Protein AF-A0A257M7V0-F1 (afdb_monomer)

Foldseek 3Di:
DADPVGHDFADPPPFDQFKWFAWPVRDIFGQCDWDQDPVRWIWGHGPVRQKIWIWRWDDFPFKIKTFTPDIGNDDCNTTQWIKGKTFGAQQKAKDKQALQWDWDRDRGIIMIIRRLLPLDDPPDGSIMMMIGGDPDLVVVLLVLLRCCQVSVFFAAPADDRSDSVNSVVQLVVLLVLQLFQAEFAEADQALVQVVLVVVLCLLLVGAEYEYFCVHFHDDDPFDAADFQQFGDCRHQVVTPVSVVVVQVVCVVSNHGYHYAGAQGFAHLQHCPQQNQFHHPQFDFQFKFWFQFKDALPDQKTWTQTDPPRDDVVVPDLPLQVQKDQQWKDFGRWIKGFDDWAQDPVRIIITGRIDTRTRNYGRHIDGGRTMMTTFIDGNVGGIHGALPDPSADDRQGQEEEHENLSNLQSSHNSSSLSNVSVSRHHHHGRHFYAYLQRDGRSSPSSCVRPVSVLSLPQFDSLQNTAQEQAAADDAQQDFGGDLLLLQQSLLSSLSASGYYHAHLQNSHGDTSVSLVLFQCNSVSSQQSSLSNVQSVQDDPVNNVVSVVQWDFDDDDPVQDLDGWIFGQWGFRWDDDDPFIWTWTKGFWDDPAWFGTWGQHRSQGIDHAWDKDFAPDKDKTAFQAAKFFWWKKKAWAFFFDLVFDAAEFAADDPDPPDDDDPVRLVCVSPDPDPPDDPPDFDTKHFDQDQAPVQKDADDQWDWHDDGQKIKIKGWAQAQFKDFDDPGFTKGWGWDQLSQQQKKKKKKAADCQQFWKWKAFQQATDTDGSNDHGIDIDMDRHRSNQQGTPVGHDHNSSSDGDNGTTTMMGIHGRIGHHGTMTMMMIHRTMRTGGHKDKFAQKWKDKPPKIKTWHDIAIHQKMWTDPDDQWIFIAHSSRNTPDITGMDIDPRMGHRTMIMIHMHGPDDPVIIMMMMGMMDIHDMDIRDD

Solvent-accessible surface area (backbone atoms only — not comparable to full-atom values): 48017 Å² total; per-residue (Å²): 115,62,47,98,88,65,49,68,46,48,51,89,95,60,43,57,72,42,37,32,38,34,27,74,86,69,49,76,49,52,26,76,48,72,44,79,43,98,86,56,29,38,36,31,15,25,91,84,65,59,32,38,41,32,24,46,58,47,80,55,99,67,38,42,34,40,30,50,73,50,77,42,72,73,54,69,92,53,35,55,30,41,38,37,31,35,25,24,48,60,38,50,36,48,42,48,59,46,50,49,28,47,51,42,61,42,78,59,17,30,39,35,38,20,64,46,69,77,64,69,58,94,86,51,76,74,25,27,38,32,43,33,69,44,88,44,63,69,54,34,34,56,43,51,46,44,47,40,40,79,67,64,35,79,55,57,52,51,88,74,80,79,40,56,69,50,52,51,52,47,48,55,51,41,50,66,68,55,44,56,43,22,28,33,34,43,29,42,76,30,57,69,43,44,53,53,36,49,54,56,35,58,77,41,67,39,28,30,43,32,32,35,36,78,34,53,28,73,34,58,90,67,39,43,51,45,56,84,82,43,44,14,45,74,29,24,78,66,25,62,63,41,51,51,52,50,41,50,54,38,39,74,72,70,25,40,53,33,52,60,39,59,52,65,49,38,12,42,32,12,67,78,56,26,20,68,49,44,48,88,50,48,27,55,70,37,49,32,22,26,70,43,62,40,57,57,85,58,38,60,47,46,34,29,59,36,92,91,50,61,64,66,92,77,53,83,45,88,60,33,75,60,51,35,63,52,32,28,37,49,60,43,23,33,32,36,50,63,46,80,41,82,44,97,87,65,32,30,43,32,34,67,37,44,65,38,34,65,54,17,56,60,56,68,43,55,54,61,35,53,27,31,35,23,44,21,43,74,72,54,21,33,32,63,28,86,86,41,89,81,71,84,90,77,81,65,53,30,48,41,29,25,68,37,48,67,40,8,73,67,33,66,40,35,31,41,44,53,52,41,56,52,46,42,64,26,64,67,78,63,54,57,27,31,69,75,52,49,62,61,86,57,54,58,65,66,70,27,51,72,44,43,65,54,62,36,40,57,27,51,88,43,87,37,25,19,32,33,48,54,48,65,49,51,98,55,43,76,32,58,49,73,64,44,26,28,46,39,37,56,73,22,47,69,19,40,16,35,34,39,23,22,34,41,54,89,40,40,38,35,49,66,56,50,71,60,32,47,49,44,69,58,52,36,52,47,51,46,44,45,59,57,47,27,76,50,57,48,73,68,55,47,52,56,56,54,69,53,48,41,67,70,84,74,62,72,94,78,46,66,52,80,46,55,27,19,71,52,30,48,39,63,45,76,55,97,88,37,40,33,34,32,40,31,26,59,57,36,42,94,67,59,46,36,54,31,30,45,42,80,66,53,29,68,42,63,45,52,47,78,46,46,71,70,46,77,44,63,32,44,34,92,40,75,61,42,69,50,25,36,40,41,34,32,38,46,14,55,61,86,84,52,71,56,47,71,52,45,77,38,75,98,66,87,80,81,72,71,50,72,69,55,60,67,53,58,78,68,62,88,69,87,84,65,87,74,91,58,93,48,70,24,33,28,69,58,76,88,51,46,92,62,47,46,66,77,43,74,28,46,72,45,56,60,78,80,32,40,36,39,38,37,65,35,83,46,94,51,71,45,72,50,85,81,42,42,23,29,36,56,27,41,42,71,34,72,62,22,61,19,40,36,29,37,36,30,29,65,43,63,60,28,30,38,32,36,31,56,57,44,30,46,39,72,44,74,24,72,43,69,49,80,43,81,46,76,40,77,39,42,67,62,29,40,18,22,51,87,73,35,58,46,69,70,41,60,52,51,65,36,65,67,25,47,38,41,32,43,36,60,31,30,36,53,45,66,35,63,46,58,36,39,40,30,68,38,24,33,30,18,50,37,84,45,65,50,48,46,39,33,38,32,43,67,95,12,36,37,38,38,52,54,76,45,44,40,55,21,33,42,41,31,82,45,82,60,44,29,42,31,20,41,52,36,48,36,75,76,48,72,33,46,40,48,77,44,76,58,55,38,58,57,39,80,43,42,39,33,37,42,59,85,79,60,86,61,56,40,35,35,43,36,34,44,42,50,59,48,86,62,44,80,38,67,122

Mean predicted aligned error: 9.24 Å

Nearest PDB structures (foldseek):
  1hn0-assembly1_A  TM=4.890E-01  e=6.850E-02  Proteus vulgaris
  6snb-assembly1_A  TM=3.198E-01  e=1.355E-01  Coxsackievirus A10
  8x9a-assembly1_A  TM=3.069E-01  e=4.080E-01  Coxsackievirus A16
  4y7m-assembly2_D  TM=2.659E-01  e=2.076E+00  Escherichia coli 2-156-04_S3_C3
  1qxp-assembly1_A  TM=1.761E-01  e=1.774E+00  Rattus norvegicus

Sequence (925 aa):
MRKADGAEFLPKGRPGEGFFLKGVDGAVVRLTNLTLLPDGHLLAADAGGSKKVRFAITHGQRHIAFRVASTEGIDPERFESFHFSALSNPQLRVLSLDYMTRADSRPYGVFVDWNEFWHRSPQDPLGGFALYEKTSDDDEDETLLRLWVEEKLPHPKVAGDWNVERARSWIAGWQKRFADRTQLILAGQSLAELREGLDFASRADIRQIYLFTDTWRTDPFWLVGGKNWEVNTKVFPQGEADLRKFSEEVRGRGMYLALHYISGGIGMKDPIYVGQNPDSRLAGWGVGTLARPLGVEETTISFRPGPGVVPPAERRLPYFKESQWNWMRVGTEIVRIGSIEPQADGSWLLKGCRRAQGSTQATAHPEGQAAAGLFASYGQNFVPDNDSTLLNRCLVEHVEFDGAEIHAHEGYWGYRKFATRVYQALDHPTTTHDSSGSRADCWLEYRLNSSKRLMQGSCAYTHGNYIVPIALASPSRPASTLLDAHFFLSQGNLGGALGIAKPEPMFGVTPAMLKAHGLTDGFISTLATWKEVCSRLTPEQRARLDSTFARPKGDRSFLFNHHLQSPVVPVARKVEDRYEIVPTRVLTRKTGDILWQVGQEHGPISPRQFIQTGEALALENPDAAQPVQFILHVLPAFDFSAEAVPATAGRASAAGAKTATEIFTEGNRTGSTAPVSKTIGNVLLQPASSKVIRTSGPTAATMEGDTLILTASNPGDQVQREVQQLPAWSIEADLSSRRGLGMWVTGDQSGALLLIEVGSRDYIVPIDFAGRRYIEIPNGEVSWARGDWGWRMETKSNDYAHVRQVKIGFGQMAPHSTSTVKVEQLTALGEIPVELLNPVIHLNDGQLEVRGSIPSGHFLQYAGGDSAKLFDENWRQQGELRVKKADTFMPHGSVTFSLSIEDPKPRPWLDLQVLTTSNAIQVGN

Structure (mmCIF, N/CA/C/O backbone):
data_AF-A0A257M7V0-F1
#
_entry.id   AF-A0A257M7V0-F1
#
loop_
_atom_site.group_PDB
_atom_site.id
_atom_site.type_symbol
_atom_site.label_atom_id
_atom_site.label_alt_id
_atom_site.label_comp_id
_atom_site.label_asym_id
_atom_site.label_entity_id
_atom_site.label_seq_id
_atom_site.pdbx_PDB_ins_code
_atom_site.Cartn_x
_atom_site.Cartn_y
_atom_site.Cartn_z
_atom_site.occupancy
_atom_site.B_iso_or_equiv
_atom_site.auth_seq_id
_atom_site.auth_comp_id
_atom_site.auth_asym_id
_atom_site.auth_atom_id
_atom_site.pdbx_PDB_model_num
ATOM 1 N N . MET A 1 1 ? 3.374 -5.480 45.718 1.00 62.78 1 MET A N 1
ATOM 2 C CA . MET A 1 1 ? 3.394 -6.556 44.703 1.00 62.78 1 MET A CA 1
ATOM 3 C C . MET A 1 1 ? 4.736 -7.261 44.772 1.00 62.78 1 MET A C 1
ATOM 5 O O . MET A 1 1 ? 5.756 -6.578 44.695 1.00 62.78 1 MET A O 1
ATOM 9 N N . ARG A 1 2 ? 4.740 -8.581 44.972 1.00 69.94 2 ARG A N 1
ATOM 10 C CA . ARG A 1 2 ? 5.953 -9.409 45.024 1.00 69.94 2 ARG A CA 1
ATOM 11 C C . ARG A 1 2 ? 5.914 -10.442 43.901 1.00 69.94 2 ARG A C 1
ATOM 13 O O . ARG A 1 2 ? 4.822 -10.864 43.531 1.00 69.94 2 ARG A O 1
ATOM 20 N N . LYS A 1 3 ? 7.084 -10.795 43.381 1.00 71.19 3 LYS A N 1
ATOM 21 C CA . LYS A 1 3 ? 7.306 -11.894 42.439 1.00 71.19 3 LYS A CA 1
ATOM 22 C C . LYS A 1 3 ? 7.013 -13.242 43.095 1.00 71.19 3 LYS A C 1
ATOM 24 O O . LYS A 1 3 ? 6.979 -13.331 44.327 1.00 71.19 3 LYS A O 1
ATOM 29 N N . ALA A 1 4 ? 6.914 -14.295 42.289 1.00 69.06 4 ALA A N 1
ATOM 30 C CA . ALA A 1 4 ? 6.851 -15.676 42.767 1.00 69.06 4 ALA A CA 1
ATOM 31 C C . ALA A 1 4 ? 8.049 -16.067 43.660 1.00 69.06 4 ALA A C 1
ATOM 33 O O . ALA A 1 4 ? 7.890 -16.851 44.592 1.00 69.06 4 ALA A O 1
ATOM 34 N N . ASP A 1 5 ? 9.228 -15.476 43.430 1.00 74.69 5 ASP A N 1
ATOM 35 C CA . ASP A 1 5 ? 10.434 -15.673 44.253 1.00 74.69 5 ASP A CA 1
ATOM 36 C C . ASP A 1 5 ? 10.459 -14.833 45.553 1.00 74.69 5 ASP A C 1
ATOM 38 O O . ASP A 1 5 ? 11.390 -14.935 46.352 1.00 74.69 5 ASP A O 1
ATOM 42 N N . GLY A 1 6 ? 9.436 -14.002 45.784 1.00 76.31 6 GLY A N 1
ATOM 43 C CA . GLY A 1 6 ? 9.298 -13.141 46.958 1.00 76.31 6 GLY A CA 1
ATOM 44 C C . GLY A 1 6 ? 9.931 -11.748 46.840 1.00 76.31 6 GLY A C 1
ATOM 45 O O . GLY A 1 6 ? 9.702 -10.919 47.727 1.00 76.31 6 GLY A O 1
ATOM 46 N N . ALA A 1 7 ? 10.670 -11.440 45.768 1.00 78.31 7 ALA A N 1
ATOM 47 C CA . ALA A 1 7 ? 11.254 -10.116 45.546 1.00 78.31 7 ALA A CA 1
ATOM 48 C C . ALA A 1 7 ? 10.195 -9.062 45.172 1.00 78.31 7 ALA A C 1
ATOM 50 O O . ALA A 1 7 ? 9.140 -9.372 44.623 1.00 78.31 7 ALA A O 1
ATOM 51 N N . GLU A 1 8 ? 10.460 -7.782 45.445 1.00 83.50 8 GLU A N 1
ATOM 52 C CA . GLU A 1 8 ? 9.539 -6.697 45.077 1.00 83.50 8 GLU A CA 1
ATOM 53 C C . GLU A 1 8 ? 9.649 -6.326 43.591 1.00 83.50 8 GLU A C 1
ATOM 55 O O . GLU A 1 8 ? 10.741 -6.232 43.029 1.00 83.50 8 GLU A O 1
ATOM 60 N N . PHE A 1 9 ? 8.502 -6.077 42.951 1.00 82.50 9 PHE A N 1
ATOM 61 C CA . PHE A 1 9 ? 8.468 -5.567 41.575 1.00 82.50 9 PHE A CA 1
ATOM 62 C C . PHE A 1 9 ? 8.851 -4.092 41.466 1.00 82.50 9 PHE A C 1
ATOM 64 O O . PHE A 1 9 ? 9.388 -3.670 40.441 1.00 82.50 9 PHE A O 1
ATOM 71 N N . LEU A 1 10 ? 8.526 -3.320 42.502 1.00 84.50 10 LEU A N 1
ATOM 72 C CA . LEU A 1 10 ? 8.670 -1.872 42.525 1.00 84.50 10 LEU A CA 1
ATOM 73 C C . LEU A 1 10 ? 10.059 -1.502 43.066 1.00 84.50 10 LEU A C 1
ATOM 75 O O . LEU A 1 10 ? 10.482 -2.059 44.082 1.00 84.50 10 LEU A O 1
ATOM 79 N N . PRO A 1 11 ? 10.780 -0.566 42.432 1.00 79.69 11 PRO A N 1
ATOM 80 C CA . PRO A 1 11 ? 12.069 -0.112 42.926 1.00 79.69 11 PRO A CA 1
ATOM 81 C C . PRO A 1 11 ? 11.901 0.692 44.223 1.00 79.69 11 PRO A C 1
ATOM 83 O O . PRO A 1 11 ? 10.995 1.521 44.362 1.00 79.69 11 PRO A O 1
ATOM 86 N N . LYS A 1 12 ? 12.820 0.490 45.174 1.00 75.00 12 LYS A N 1
ATOM 87 C CA . LYS A 1 12 ? 12.830 1.228 46.444 1.00 75.00 12 LYS A CA 1
ATOM 88 C C . LYS A 1 12 ? 13.095 2.719 46.189 1.00 75.00 12 LYS A C 1
ATOM 90 O O . LYS A 1 12 ? 14.104 3.077 45.593 1.00 75.00 12 LYS A O 1
ATOM 95 N N . GLY A 1 13 ? 12.187 3.585 46.646 1.00 72.44 13 GLY A N 1
ATOM 96 C CA . GLY A 1 13 ? 12.339 5.050 46.634 1.00 72.44 13 GLY A CA 1
ATOM 97 C C . GLY A 1 13 ? 11.712 5.802 45.449 1.00 72.44 13 GLY A C 1
ATOM 98 O O . GLY A 1 13 ? 11.492 7.004 45.571 1.00 72.44 13 GLY A O 1
ATOM 99 N N . ARG A 1 14 ? 11.371 5.136 44.334 1.00 78.44 14 ARG A N 1
ATOM 100 C CA . ARG A 1 14 ? 10.645 5.743 43.192 1.00 78.44 14 ARG A CA 1
ATOM 101 C C . ARG A 1 14 ? 9.688 4.742 42.519 1.00 78.44 14 ARG A C 1
ATOM 103 O O . ARG A 1 14 ? 9.948 4.319 41.397 1.00 78.44 14 ARG A O 1
ATOM 110 N N . PRO A 1 15 ? 8.575 4.359 43.164 1.00 80.44 15 PRO A N 1
ATOM 111 C CA . PRO A 1 15 ? 7.663 3.336 42.643 1.00 80.44 15 PRO A CA 1
ATOM 112 C C . PRO A 1 15 ? 6.748 3.812 41.497 1.00 80.44 15 PRO A C 1
ATOM 114 O O . PRO A 1 15 ? 5.965 3.017 40.990 1.00 80.44 15 PRO A O 1
ATOM 117 N N . GLY A 1 16 ? 6.831 5.078 41.074 1.00 84.12 16 GLY A N 1
ATOM 118 C CA . GLY A 1 16 ? 5.892 5.703 40.131 1.00 84.12 16 GLY A CA 1
ATOM 119 C C . GLY A 1 16 ? 4.813 6.531 40.835 1.00 84.12 16 GLY A C 1
ATOM 120 O O . GLY A 1 16 ? 4.908 6.771 42.038 1.00 84.12 16 GLY A O 1
ATOM 121 N N . GLU A 1 17 ? 3.813 6.990 40.078 1.00 89.19 17 GLU A N 1
ATOM 122 C CA . GLU A 1 17 ? 2.783 7.922 40.571 1.00 89.19 17 GLU A CA 1
ATOM 123 C C . GLU A 1 17 ? 1.607 7.229 41.281 1.00 89.19 17 GLU A C 1
ATOM 125 O O . GLU A 1 17 ? 0.826 7.885 41.969 1.00 89.19 17 GLU A O 1
ATOM 130 N N . GLY A 1 18 ? 1.466 5.907 41.139 1.00 93.44 18 GLY A N 1
ATOM 131 C CA . GLY A 1 18 ? 0.300 5.175 41.628 1.00 93.44 18 GLY A CA 1
ATOM 132 C C . GLY A 1 18 ? -0.966 5.602 40.887 1.00 93.44 18 GLY A C 1
ATOM 133 O O . GLY A 1 18 ? -0.926 5.822 39.677 1.00 93.44 18 GLY A O 1
ATOM 134 N N . PHE A 1 19 ? -2.084 5.707 41.606 1.00 95.62 19 PHE A N 1
ATOM 135 C CA . PHE A 1 19 ? -3.343 6.223 41.067 1.00 95.62 19 PHE A CA 1
ATOM 136 C C . PHE A 1 19 ? -3.370 7.751 41.116 1.00 95.62 19 PHE A C 1
ATOM 138 O O . PHE A 1 19 ? -3.083 8.341 42.159 1.00 95.62 19 PHE A O 1
ATOM 145 N N . PHE A 1 20 ? -3.760 8.404 40.024 1.00 95.44 20 PHE A N 1
ATOM 146 C CA . PHE A 1 20 ? -3.864 9.861 39.983 1.00 95.44 20 PHE A CA 1
ATOM 147 C C . PHE A 1 20 ? -4.895 10.355 38.967 1.00 95.44 20 PHE A C 1
ATOM 149 O O . PHE A 1 20 ? -5.184 9.702 37.967 1.00 95.44 20 PHE A O 1
ATOM 156 N N . LEU A 1 21 ? -5.441 11.536 39.240 1.00 94.31 21 LEU A N 1
ATOM 157 C CA . LEU A 1 21 ? -6.304 12.297 38.345 1.00 94.31 21 LEU A CA 1
ATOM 158 C C . LEU A 1 21 ? -5.490 13.398 37.676 1.00 94.31 21 LEU A C 1
ATOM 160 O O . LEU A 1 21 ? -4.621 14.000 38.318 1.00 94.31 21 LEU A O 1
ATOM 164 N N . LYS A 1 22 ? -5.810 13.691 36.419 1.00 92.50 22 LYS A N 1
ATOM 165 C CA . LYS A 1 22 ? -5.242 14.814 35.681 1.00 92.50 22 LYS A CA 1
ATOM 166 C C . LYS A 1 22 ? -6.327 15.849 35.397 1.00 92.50 22 LYS A C 1
ATOM 168 O O . LYS A 1 22 ? -7.400 15.517 34.900 1.00 92.50 22 LYS A O 1
ATOM 173 N N . GLY A 1 23 ? -6.063 17.085 35.800 1.00 88.00 23 GLY A N 1
ATOM 174 C CA . GLY A 1 23 ? -6.936 18.234 35.619 1.00 88.00 23 GLY A CA 1
ATOM 175 C C . GLY A 1 23 ? -6.885 18.773 34.194 1.00 88.00 23 GLY A C 1
ATOM 176 O O . GLY A 1 23 ? -5.882 18.604 33.501 1.00 88.00 23 GLY A O 1
ATOM 177 N N . VAL A 1 24 ? -7.943 19.471 33.781 1.00 82.12 24 VAL A N 1
ATOM 178 C CA . VAL A 1 24 ? -8.009 20.180 32.484 1.00 82.12 24 VAL A CA 1
ATOM 179 C C . VAL A 1 24 ? -6.931 21.269 32.335 1.00 82.12 24 VAL A C 1
ATOM 181 O O . VAL A 1 24 ? -6.563 21.648 31.227 1.00 82.12 24 VAL A O 1
ATOM 184 N N . ASP A 1 25 ? -6.396 21.756 33.456 1.00 85.06 25 ASP A N 1
ATOM 185 C CA . ASP A 1 25 ? -5.279 22.703 33.563 1.00 85.06 25 ASP A CA 1
ATOM 186 C C . ASP A 1 25 ? -3.898 22.014 33.606 1.00 85.06 25 ASP A C 1
ATOM 188 O O . ASP A 1 25 ? -2.863 22.675 33.698 1.00 85.06 25 ASP A O 1
ATOM 192 N N . GLY A 1 26 ? -3.871 20.680 33.546 1.00 85.38 26 GLY A N 1
ATOM 193 C CA . GLY A 1 26 ? -2.675 19.856 33.689 1.00 85.38 26 GLY A CA 1
ATOM 194 C C . GLY A 1 26 ? -2.282 19.542 35.136 1.00 85.38 26 GLY A C 1
ATOM 195 O O . GLY A 1 26 ? -1.280 18.850 35.338 1.00 85.38 26 GLY A O 1
ATOM 196 N N . ALA A 1 27 ? -3.035 19.999 36.144 1.00 90.75 27 ALA A N 1
ATOM 197 C CA . ALA A 1 27 ? -2.750 19.689 37.542 1.00 90.75 27 ALA A CA 1
ATOM 198 C C . ALA A 1 27 ? -2.912 18.188 37.829 1.00 90.75 27 ALA A C 1
ATOM 200 O O . ALA A 1 27 ? -3.805 17.527 37.306 1.00 90.75 27 ALA A O 1
ATOM 201 N N . VAL A 1 28 ? -2.065 17.633 38.699 1.00 93.69 28 VAL A N 1
ATOM 202 C CA . VAL A 1 28 ? -2.108 16.209 39.063 1.00 93.69 28 VAL A CA 1
ATOM 203 C C . VAL A 1 28 ? -2.545 16.050 40.514 1.00 93.69 28 VAL A C 1
ATOM 205 O O . VAL A 1 28 ? -1.897 16.571 41.424 1.00 93.69 28 VAL A O 1
ATOM 208 N N . VAL A 1 29 ? -3.609 15.277 40.742 1.00 94.44 29 VAL A N 1
ATOM 209 C CA . VAL A 1 29 ? -4.095 14.915 42.082 1.00 94.44 29 VAL A CA 1
ATOM 210 C C . VAL A 1 29 ? -3.873 13.428 42.313 1.00 94.44 29 VAL A C 1
ATOM 212 O O . VAL A 1 29 ? -4.527 12.586 41.702 1.00 94.44 29 VAL A O 1
ATOM 215 N N . ARG A 1 30 ? -2.944 13.097 43.210 1.00 95.31 30 ARG A N 1
ATOM 216 C CA . ARG A 1 30 ? -2.589 11.710 43.532 1.00 95.31 30 ARG A CA 1
ATOM 217 C C . ARG A 1 30 ? -3.551 11.118 44.558 1.00 95.31 30 ARG A C 1
ATOM 219 O O . ARG A 1 30 ? -3.859 11.762 45.560 1.00 95.31 30 ARG A O 1
ATOM 226 N N . LEU A 1 31 ? -3.962 9.873 44.338 1.00 95.31 31 LEU A N 1
ATOM 227 C CA . LEU A 1 31 ? -4.798 9.086 45.242 1.00 95.31 31 LEU A CA 1
ATOM 228 C C . LEU A 1 31 ? -3.914 8.128 46.057 1.00 95.31 31 LEU A C 1
ATOM 230 O O . LEU A 1 31 ? -3.886 6.920 45.823 1.00 95.31 31 LEU A O 1
ATOM 234 N N . THR A 1 32 ? -3.114 8.685 46.970 1.00 91.25 32 THR A N 1
ATOM 235 C CA . THR A 1 32 ? -2.074 7.944 47.708 1.00 91.25 32 THR A CA 1
ATOM 236 C C . THR A 1 32 ? -2.593 7.164 48.914 1.00 91.25 32 THR A C 1
ATOM 238 O O . THR A 1 32 ? -1.906 6.260 49.388 1.00 91.25 32 THR A O 1
ATOM 241 N N . ASN A 1 33 ? -3.778 7.498 49.429 1.00 93.88 33 ASN A N 1
ATOM 242 C CA . ASN A 1 33 ? -4.366 6.815 50.577 1.00 93.88 33 ASN A CA 1
ATOM 243 C C . ASN A 1 33 ? -5.089 5.555 50.090 1.00 93.88 33 ASN A C 1
ATOM 245 O O . ASN A 1 33 ? -6.240 5.621 49.660 1.00 93.88 33 ASN A O 1
ATOM 249 N N . LEU A 1 34 ? -4.382 4.424 50.123 1.00 94.12 34 LEU A N 1
ATOM 250 C CA . LEU A 1 34 ? -4.871 3.121 49.673 1.00 94.12 34 LEU A CA 1
ATOM 251 C C . LEU A 1 34 ? -5.320 2.270 50.869 1.00 94.12 34 LEU A C 1
ATOM 253 O O . LEU A 1 34 ? -4.489 1.868 51.684 1.00 94.12 34 LEU A O 1
ATOM 257 N N . THR A 1 35 ? -6.612 1.951 50.944 1.00 95.06 35 THR A N 1
ATOM 258 C CA . THR A 1 35 ? -7.201 1.170 52.046 1.00 95.06 35 THR A CA 1
ATOM 259 C C . THR A 1 35 ? -7.962 -0.035 51.508 1.00 95.06 35 THR A C 1
ATOM 261 O O . THR A 1 35 ? -8.894 0.127 50.723 1.00 95.06 35 THR A O 1
ATOM 264 N N . LEU A 1 36 ? -7.605 -1.243 51.953 1.00 94.12 36 LEU A N 1
ATOM 265 C CA . LEU A 1 36 ? -8.414 -2.439 51.710 1.00 94.12 36 LEU A CA 1
ATOM 266 C C . LEU A 1 36 ? -9.592 -2.454 52.694 1.00 94.12 36 LEU A C 1
ATOM 268 O O . LEU A 1 36 ? -9.394 -2.462 53.909 1.00 94.12 36 LEU A O 1
ATOM 272 N N . LEU A 1 37 ? -10.810 -2.414 52.167 1.00 94.06 37 LEU A N 1
ATOM 273 C CA . LEU A 1 37 ? -12.048 -2.405 52.936 1.00 94.06 37 LEU A CA 1
ATOM 274 C C . LEU A 1 37 ? -12.430 -3.828 53.386 1.00 94.06 37 LEU A C 1
ATOM 276 O O . LEU A 1 37 ? -12.038 -4.801 52.738 1.00 94.06 37 LEU A O 1
ATOM 280 N N . PRO A 1 38 ? -13.239 -3.977 54.456 1.00 90.81 38 PRO A N 1
ATOM 281 C CA . PRO A 1 38 ? -13.679 -5.290 54.948 1.00 90.81 38 PRO A CA 1
ATOM 282 C C . PRO A 1 38 ? -14.439 -6.137 53.919 1.00 90.81 38 PRO A C 1
ATOM 284 O O . PRO A 1 38 ? -14.459 -7.358 54.022 1.00 90.81 38 PRO A O 1
ATOM 287 N N . ASP A 1 39 ? -15.054 -5.497 52.924 1.00 90.00 39 ASP A N 1
ATOM 288 C CA . ASP A 1 39 ? -15.772 -6.152 51.826 1.00 90.00 39 ASP A CA 1
ATOM 289 C C . ASP A 1 39 ? -14.874 -6.501 50.622 1.00 90.00 39 ASP A C 1
ATOM 291 O O . ASP A 1 39 ? -15.373 -6.780 49.530 1.00 90.00 39 ASP A O 1
ATOM 295 N N . GLY A 1 40 ? -13.550 -6.449 50.800 1.00 87.69 40 GLY A N 1
ATOM 296 C CA . GLY A 1 40 ? -12.558 -6.832 49.796 1.00 87.69 40 GLY A CA 1
ATOM 297 C C . GLY A 1 40 ? -12.279 -5.779 48.720 1.00 87.69 40 GLY A C 1
ATOM 298 O O . GLY A 1 40 ? -11.452 -6.021 47.843 1.00 87.69 40 GLY A O 1
ATOM 299 N N . HIS A 1 41 ? -12.921 -4.608 48.767 1.00 95.19 41 HIS A N 1
ATOM 300 C CA . HIS A 1 41 ? -12.641 -3.525 47.822 1.00 95.19 41 HIS A CA 1
ATOM 301 C C . HIS A 1 41 ? -11.417 -2.708 48.233 1.00 95.19 41 HIS A C 1
ATOM 303 O O . HIS A 1 41 ? -11.175 -2.481 49.415 1.00 95.19 41 HIS A O 1
ATOM 309 N N . LEU A 1 42 ? -10.685 -2.174 47.257 1.00 96.56 42 LEU A N 1
ATOM 310 C CA . LEU A 1 42 ? -9.644 -1.176 47.498 1.00 96.56 42 LEU A CA 1
ATOM 311 C C . LEU A 1 42 ? -10.209 0.228 47.314 1.00 96.56 42 LEU A C 1
ATOM 313 O O . LEU A 1 42 ? -10.718 0.566 46.249 1.00 96.56 42 LEU A O 1
ATOM 317 N N . LEU A 1 43 ? -10.076 1.064 48.334 1.00 97.00 43 LEU A N 1
ATOM 318 C CA . LEU A 1 43 ? -10.358 2.489 48.259 1.00 97.00 43 LEU A CA 1
ATOM 319 C C . LEU A 1 43 ? -9.052 3.244 48.002 1.00 97.00 43 LEU A C 1
ATOM 321 O O . LEU A 1 43 ? -8.147 3.187 48.830 1.00 97.00 43 LEU A O 1
ATOM 325 N N . ALA A 1 44 ? -8.965 3.951 46.877 1.00 96.62 44 ALA A N 1
ATOM 326 C CA . ALA A 1 44 ? -7.896 4.898 46.586 1.00 96.62 44 ALA A CA 1
ATOM 327 C C . ALA A 1 44 ? -8.420 6.323 46.780 1.00 96.62 44 ALA A C 1
ATOM 329 O O . ALA A 1 44 ? -9.354 6.734 46.091 1.00 96.62 44 ALA A O 1
ATOM 330 N N . ALA A 1 45 ? -7.835 7.069 47.715 1.00 96.56 45 ALA A N 1
ATOM 331 C CA . ALA A 1 45 ? -8.259 8.425 48.043 1.00 96.56 45 ALA A CA 1
ATOM 332 C C . ALA A 1 45 ? -7.106 9.432 47.985 1.00 96.56 45 ALA A C 1
ATOM 334 O O . ALA A 1 45 ? -5.943 9.085 48.216 1.00 96.56 45 ALA A O 1
ATOM 335 N N . ASP A 1 46 ? -7.427 10.692 47.694 1.00 95.69 46 ASP A N 1
ATOM 336 C CA . ASP A 1 46 ? -6.474 11.791 47.839 1.00 95.69 46 ASP A CA 1
ATOM 337 C C . ASP A 1 46 ? -6.096 12.008 49.313 1.00 95.69 46 ASP A C 1
ATOM 339 O O . ASP A 1 46 ? -6.733 11.487 50.234 1.00 95.69 46 ASP A O 1
ATOM 343 N N . ALA A 1 47 ? -5.050 12.803 49.548 1.00 92.38 47 ALA A N 1
ATOM 344 C CA . ALA A 1 47 ? -4.549 13.073 50.896 1.00 92.38 47 ALA A CA 1
ATOM 345 C C . ALA A 1 47 ? -5.639 13.611 51.847 1.00 92.38 47 ALA A C 1
ATOM 347 O O . ALA A 1 47 ? -5.631 13.278 53.029 1.00 92.38 47 ALA A O 1
ATOM 348 N N . GLY A 1 48 ? -6.586 14.403 51.326 1.00 88.88 48 GLY A N 1
ATOM 349 C CA . GLY A 1 48 ? -7.708 14.958 52.087 1.00 88.88 48 GLY A CA 1
ATOM 350 C C . GLY A 1 48 ? -8.951 14.063 52.171 1.00 88.88 48 GLY A C 1
ATOM 351 O O . GLY A 1 48 ? -9.906 14.439 52.843 1.00 88.88 48 GLY A O 1
ATOM 352 N N . GLY A 1 49 ? -8.981 12.914 51.486 1.00 89.88 49 GLY A N 1
ATOM 353 C CA . GLY A 1 49 ? -10.145 12.020 51.439 1.00 89.88 49 GLY A CA 1
ATOM 354 C C . GLY A 1 49 ? -11.372 12.597 50.720 1.00 89.88 49 GLY A C 1
ATOM 355 O O . GLY A 1 49 ? -12.468 12.059 50.862 1.00 89.88 49 GLY A O 1
ATOM 356 N N . SER A 1 50 ? -11.203 13.685 49.967 1.00 92.62 50 SER A N 1
ATOM 357 C CA . SER A 1 50 ? -12.257 14.389 49.232 1.00 92.62 50 SER A CA 1
ATOM 358 C C . SER A 1 50 ? -12.572 13.759 47.876 1.00 92.62 50 SER A C 1
ATOM 360 O O . SER A 1 50 ? -13.675 13.927 47.367 1.00 92.62 50 SER A O 1
ATOM 362 N N . LYS A 1 51 ? -11.603 13.052 47.287 1.00 95.19 51 LYS A N 1
ATOM 363 C CA . LYS A 1 51 ? -11.698 12.366 45.994 1.00 95.19 51 LYS A CA 1
ATOM 364 C C . LYS A 1 51 ? -11.381 10.907 46.215 1.00 95.19 51 LYS A C 1
ATOM 366 O O . LYS A 1 51 ? -10.325 10.589 46.762 1.00 95.19 51 LYS A O 1
ATOM 371 N N . LYS A 1 52 ? -12.281 10.027 45.790 1.00 95.31 52 LYS A N 1
ATOM 372 C CA . LYS A 1 52 ? -12.156 8.591 46.026 1.00 95.31 52 LYS A CA 1
ATOM 373 C C . LYS A 1 52 ? -12.508 7.803 44.776 1.00 95.31 52 LYS A C 1
ATOM 375 O O . LYS A 1 52 ? -13.494 8.096 44.101 1.00 95.31 52 LYS A O 1
ATOM 380 N N . VAL A 1 53 ? -11.740 6.751 44.530 1.00 95.38 53 VAL A N 1
ATOM 381 C CA . VAL A 1 53 ? -12.053 5.699 43.564 1.00 95.38 53 VAL A CA 1
ATOM 382 C C . VAL A 1 53 ? -12.073 4.379 44.319 1.00 95.38 53 VAL A C 1
ATOM 384 O O . VAL A 1 53 ? -11.118 4.033 45.016 1.00 95.38 53 VAL A O 1
ATOM 387 N N . ARG A 1 54 ? -13.178 3.649 44.211 1.00 96.25 54 ARG A N 1
ATOM 388 C CA . ARG A 1 54 ? -13.345 2.335 44.828 1.00 96.25 54 ARG A CA 1
ATOM 389 C C . ARG A 1 54 ? -13.179 1.263 43.761 1.00 96.25 54 ARG A C 1
ATOM 391 O O . ARG A 1 54 ? -13.860 1.317 42.741 1.00 96.25 54 ARG A O 1
ATOM 398 N N . PHE A 1 55 ? -12.329 0.277 44.016 1.00 97.25 55 PHE A N 1
ATOM 399 C CA . PHE A 1 55 ? -12.064 -0.847 43.127 1.00 97.25 55 PHE A CA 1
ATOM 400 C C . PHE A 1 55 ? -12.571 -2.156 43.719 1.00 97.25 55 PHE A C 1
ATOM 402 O O . PHE A 1 55 ? -12.264 -2.474 44.867 1.00 97.25 55 PHE A O 1
ATOM 409 N N . ALA A 1 56 ? -13.289 -2.942 42.924 1.00 96.50 56 ALA A N 1
ATOM 410 C CA . ALA A 1 56 ? -13.452 -4.365 43.180 1.00 96.50 56 ALA A CA 1
ATOM 411 C C . ALA A 1 56 ? -12.147 -5.080 42.808 1.00 96.50 56 ALA A C 1
ATOM 413 O O . ALA A 1 56 ? -11.625 -4.869 41.707 1.00 96.50 56 ALA A O 1
ATOM 414 N N . ILE A 1 57 ? -11.627 -5.901 43.724 1.00 95.31 57 ILE A N 1
ATOM 415 C CA . ILE A 1 57 ? -10.427 -6.709 43.495 1.00 95.31 57 ILE A CA 1
ATOM 416 C C . ILE A 1 57 ? -10.827 -8.166 43.302 1.00 95.31 57 ILE A C 1
ATOM 418 O O . ILE A 1 57 ? -11.541 -8.735 44.127 1.00 95.31 57 ILE A O 1
ATOM 422 N N . THR A 1 58 ? -10.315 -8.782 42.240 1.00 93.81 58 THR A N 1
ATOM 423 C CA . THR A 1 58 ? -10.361 -10.232 42.042 1.00 93.81 58 THR A CA 1
ATOM 424 C C . THR A 1 58 ? -8.950 -10.808 42.062 1.00 93.81 58 THR A C 1
ATOM 426 O O . THR A 1 58 ? -8.000 -10.221 41.541 1.00 93.81 58 THR A O 1
ATOM 429 N N . HIS A 1 59 ? -8.815 -11.967 42.705 1.00 92.44 59 HIS A N 1
ATOM 430 C CA . HIS A 1 59 ? -7.581 -12.741 42.737 1.00 92.44 59 HIS A CA 1
ATOM 431 C C . HIS A 1 59 ? -7.753 -13.940 41.812 1.00 92.44 59 HIS A C 1
ATOM 433 O O . HIS A 1 59 ? -8.473 -14.881 42.149 1.00 92.44 59 HIS A O 1
ATOM 439 N N . GLY A 1 60 ? -7.122 -13.875 40.643 1.00 91.06 60 GLY A N 1
ATOM 440 C CA . GLY A 1 60 ? -7.020 -15.017 39.749 1.00 91.06 60 GLY A CA 1
ATOM 441 C C . GLY A 1 60 ? -5.881 -15.940 40.155 1.00 91.06 60 GLY A C 1
ATOM 442 O O . GLY A 1 60 ? -5.123 -15.664 41.089 1.00 91.06 60 GLY A O 1
ATOM 443 N N . GLN A 1 61 ? -5.712 -17.035 39.418 1.00 92.00 61 GLN A N 1
ATOM 444 C CA . GLN A 1 61 ? -4.641 -17.988 39.716 1.00 92.00 61 GLN A CA 1
ATOM 445 C C . GLN A 1 61 ? -3.244 -17.389 39.468 1.00 92.00 61 GLN A C 1
ATOM 447 O O . GLN A 1 61 ? -2.275 -17.803 40.105 1.00 92.00 61 GLN A O 1
ATOM 452 N N . ARG A 1 62 ? -3.130 -16.439 38.530 1.00 94.00 62 ARG A N 1
ATOM 453 C CA . ARG A 1 62 ? -1.849 -15.868 38.068 1.00 94.00 62 ARG A CA 1
ATOM 454 C C . ARG A 1 62 ? -1.829 -14.340 37.989 1.00 94.00 62 ARG A C 1
ATOM 456 O O . ARG A 1 62 ? -0.860 -13.755 37.509 1.00 94.00 62 ARG A O 1
ATOM 463 N N . HIS A 1 63 ? -2.886 -13.682 38.450 1.00 95.44 63 HIS A N 1
ATOM 464 C CA . HIS A 1 63 ? -3.052 -12.238 38.323 1.00 95.44 63 HIS A CA 1
ATOM 465 C C . HIS A 1 63 ? -3.880 -11.661 39.468 1.00 95.44 63 HIS A C 1
ATOM 467 O O . HIS A 1 63 ? -4.594 -12.367 40.180 1.00 95.44 63 HIS A O 1
ATOM 473 N N . ILE A 1 64 ? -3.809 -10.341 39.605 1.00 95.31 64 ILE A N 1
ATOM 474 C CA . ILE A 1 64 ? -4.727 -9.544 40.416 1.00 95.31 64 ILE A CA 1
ATOM 475 C C . ILE A 1 64 ? -5.413 -8.527 39.508 1.00 95.31 64 ILE A C 1
ATOM 477 O O . ILE A 1 64 ? -4.746 -7.818 38.754 1.00 95.31 64 ILE A O 1
ATOM 481 N N . ALA A 1 65 ? -6.739 -8.470 39.556 1.00 97.06 65 ALA A N 1
ATOM 482 C CA . ALA A 1 65 ? -7.544 -7.589 38.721 1.00 97.06 65 ALA A CA 1
ATOM 483 C C . ALA A 1 65 ? -8.238 -6.515 39.560 1.00 97.06 65 ALA A C 1
ATOM 485 O O . ALA A 1 65 ? -8.698 -6.767 40.672 1.00 97.06 65 ALA A O 1
ATOM 486 N N . PHE A 1 66 ? -8.312 -5.312 38.999 1.00 97.31 66 PHE A N 1
ATOM 487 C CA . PHE A 1 66 ? -8.929 -4.131 39.585 1.00 97.31 66 PHE A CA 1
ATOM 488 C C . PHE A 1 66 ? -10.001 -3.625 38.624 1.00 97.31 66 PHE A C 1
ATOM 490 O O . PHE A 1 66 ? -9.696 -3.270 37.484 1.00 97.31 66 PHE A O 1
ATOM 497 N N . ARG A 1 67 ? -11.251 -3.553 39.080 1.00 96.12 67 ARG A N 1
ATOM 498 C CA . ARG A 1 67 ? -12.345 -2.901 38.345 1.00 96.12 67 ARG A CA 1
ATOM 499 C C . ARG A 1 67 ? -12.872 -1.740 39.144 1.00 96.12 67 ARG A C 1
ATOM 501 O O . ARG A 1 67 ? -13.139 -1.900 40.332 1.00 96.12 67 ARG A O 1
ATOM 508 N N . VAL A 1 68 ? -13.048 -0.590 38.508 1.00 95.31 68 VAL A N 1
ATOM 509 C CA . VAL A 1 68 ? -13.691 0.535 39.180 1.00 95.31 68 VAL A CA 1
ATOM 510 C C . VAL A 1 68 ? -15.132 0.137 39.507 1.00 95.31 68 VAL A C 1
ATOM 512 O O . VAL A 1 68 ? -15.875 -0.319 38.645 1.00 95.31 68 VAL A O 1
ATOM 515 N N . ALA A 1 69 ? -15.503 0.264 40.777 1.00 94.00 69 ALA A N 1
ATOM 516 C CA . ALA A 1 69 ? -16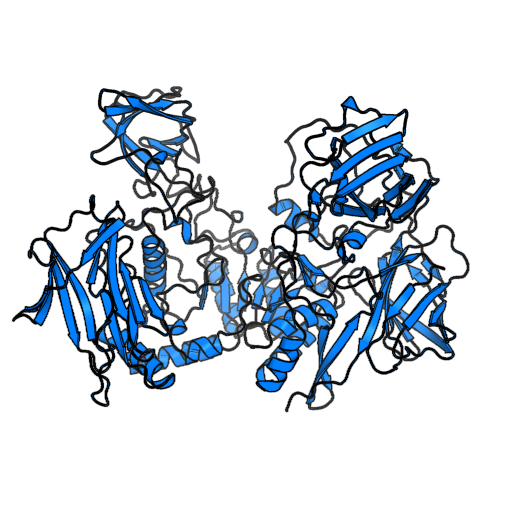.848 0.017 41.281 1.00 94.00 69 ALA A CA 1
ATOM 517 C C . ALA A 1 69 ? -17.624 1.332 41.431 1.00 94.00 69 ALA A C 1
ATOM 519 O O . ALA A 1 69 ? -18.810 1.390 41.121 1.00 94.00 69 ALA A O 1
ATOM 520 N N . SER A 1 70 ? -16.957 2.396 41.892 1.00 92.06 70 SER A N 1
ATOM 521 C CA . SER A 1 70 ? -17.554 3.728 42.024 1.00 92.06 70 SER A CA 1
ATOM 522 C C . SER A 1 70 ? -16.497 4.827 42.160 1.00 92.06 70 SER A C 1
ATOM 524 O O . SER A 1 70 ? -15.352 4.571 42.541 1.00 92.06 70 SER A O 1
ATOM 526 N N . THR A 1 71 ? -16.912 6.069 41.913 1.00 91.94 71 THR A N 1
ATOM 527 C CA . THR A 1 71 ? -16.127 7.288 42.157 1.00 91.94 71 THR A CA 1
ATOM 528 C C . THR A 1 71 ? -16.913 8.260 43.033 1.00 91.94 71 THR A C 1
ATOM 530 O O . THR A 1 71 ? -18.126 8.372 42.880 1.00 91.94 71 THR A O 1
ATOM 533 N N . GLU A 1 72 ? -16.240 8.980 43.930 1.00 93.31 72 GLU A N 1
ATOM 534 C CA . GLU A 1 72 ? -16.852 9.964 44.837 1.00 93.31 72 GLU A CA 1
ATOM 535 C C . GLU A 1 72 ? -16.014 11.249 44.859 1.00 93.31 72 GLU A C 1
ATOM 537 O O . GLU A 1 72 ? -14.789 11.192 44.982 1.00 93.31 72 GLU A O 1
ATOM 542 N N . GLY A 1 73 ? -16.671 12.407 44.736 1.00 90.00 73 GLY A N 1
ATOM 543 C CA . GLY A 1 73 ? -16.023 13.722 44.834 1.00 90.00 73 GLY A CA 1
ATOM 544 C C . GLY A 1 73 ? -15.089 14.084 43.671 1.00 90.00 73 GLY A C 1
ATOM 545 O O . GLY A 1 73 ? -14.247 14.973 43.813 1.00 90.00 73 GLY A O 1
ATOM 546 N N . ILE A 1 74 ? -15.223 13.401 42.529 1.00 88.56 74 ILE A N 1
ATOM 547 C CA . ILE A 1 74 ? -14.456 13.658 41.305 1.00 88.56 74 ILE A CA 1
ATOM 548 C C . ILE A 1 74 ? -15.392 14.284 40.270 1.00 88.56 74 ILE A C 1
ATOM 550 O O . ILE A 1 74 ? -16.386 13.674 39.888 1.00 88.56 74 ILE A O 1
ATOM 554 N N . ASP A 1 75 ? -15.071 15.509 39.863 1.00 85.31 75 ASP A N 1
ATOM 555 C CA . ASP A 1 75 ? -15.863 16.325 38.943 1.00 85.31 75 ASP A CA 1
ATOM 556 C C . ASP A 1 75 ? -15.317 16.203 37.504 1.00 85.31 75 ASP A C 1
ATOM 558 O O . ASP A 1 75 ? -14.168 16.605 37.274 1.00 85.31 75 ASP A O 1
ATOM 562 N N . PRO A 1 76 ? -16.103 15.672 36.544 1.00 77.88 76 PRO A N 1
ATOM 563 C CA . PRO A 1 76 ? -15.718 15.572 35.136 1.00 77.88 76 PRO A CA 1
ATOM 564 C C . PRO A 1 76 ? -15.345 16.906 34.477 1.00 77.88 76 PRO A C 1
ATOM 566 O O . PRO A 1 76 ? -14.548 16.912 33.546 1.00 77.88 76 PRO A O 1
ATOM 569 N N . GLU A 1 77 ? -15.881 18.040 34.948 1.00 78.31 77 GLU A N 1
ATOM 570 C CA . GLU A 1 77 ? -15.546 19.362 34.391 1.00 78.31 77 GLU A CA 1
ATOM 571 C C . GLU A 1 77 ? -14.146 19.833 34.810 1.00 78.31 77 GLU A C 1
ATOM 573 O O . GLU A 1 77 ? -13.544 20.688 34.160 1.00 78.31 77 GLU A O 1
ATOM 578 N N . ARG A 1 78 ? -13.604 19.273 35.899 1.00 84.19 78 ARG A N 1
ATOM 579 C CA . ARG A 1 78 ? -12.281 19.631 36.434 1.00 84.19 78 ARG A CA 1
ATOM 580 C C . ARG A 1 78 ? -11.191 18.646 36.047 1.00 84.19 78 ARG A C 1
ATOM 582 O O . ARG A 1 78 ? -10.033 19.050 35.962 1.00 84.19 78 ARG A O 1
ATOM 589 N N . PHE A 1 79 ? -11.536 17.376 35.849 1.00 86.62 79 PHE A N 1
ATOM 590 C CA . PHE A 1 79 ? -10.581 16.303 35.581 1.00 86.62 79 PHE A CA 1
ATOM 591 C C . PHE A 1 79 ? -10.816 15.679 34.212 1.00 86.62 79 PHE A C 1
ATOM 593 O O . PHE A 1 79 ? -11.838 15.036 33.991 1.00 86.62 79 PHE A O 1
ATOM 600 N N . GLU A 1 80 ? -9.829 15.805 33.326 1.00 83.75 80 GLU A N 1
ATOM 601 C CA . GLU A 1 80 ? -9.896 15.235 31.980 1.00 83.75 80 GLU A CA 1
ATOM 602 C C . GLU A 1 80 ? -9.741 13.710 31.990 1.00 83.75 80 GLU A C 1
ATOM 604 O O . GLU A 1 80 ? -10.393 13.028 31.208 1.00 83.75 80 GLU A O 1
ATOM 609 N N . SER A 1 81 ? -8.923 13.157 32.892 1.00 89.12 81 SER A N 1
ATOM 610 C CA . SER A 1 81 ? -8.586 11.733 32.858 1.00 89.12 81 SER A CA 1
ATOM 611 C C . SER A 1 81 ? -8.149 11.165 34.209 1.00 89.12 81 SER A C 1
ATOM 613 O O . SER A 1 81 ? -7.737 11.878 35.133 1.00 89.12 81 SER A O 1
ATOM 615 N N . PHE A 1 82 ? -8.241 9.839 34.317 1.00 93.38 82 PHE A N 1
ATOM 616 C CA . PHE A 1 82 ? -7.780 9.053 35.459 1.00 93.38 82 PHE A CA 1
ATOM 617 C C . PHE A 1 82 ? -6.699 8.062 35.021 1.00 93.38 82 PHE A C 1
ATOM 619 O O . PHE A 1 82 ? -6.756 7.529 33.914 1.00 93.38 82 PHE A O 1
ATOM 626 N N . HIS A 1 83 ? -5.707 7.818 35.876 1.00 95.88 83 HIS A N 1
ATOM 627 C CA . HIS A 1 83 ? -4.526 7.040 35.523 1.00 95.88 83 HIS A CA 1
ATOM 628 C C . HIS A 1 83 ? -4.028 6.166 36.671 1.00 95.88 83 HIS A C 1
ATOM 630 O O . HIS A 1 83 ? -4.185 6.486 37.853 1.00 95.88 83 HIS A O 1
ATOM 636 N N . PHE A 1 84 ? -3.327 5.100 36.299 1.00 96.12 84 PHE A N 1
ATOM 637 C CA . PHE A 1 84 ? -2.454 4.332 37.171 1.00 96.12 84 PHE A CA 1
ATOM 638 C C . PHE A 1 84 ? -1.075 4.208 36.523 1.00 96.12 84 PHE A C 1
ATOM 640 O O . PHE A 1 84 ? -0.963 3.830 35.359 1.00 96.12 84 PHE A O 1
ATOM 647 N N . SER A 1 85 ? -0.011 4.485 37.273 1.00 95.00 85 SER A N 1
ATOM 648 C CA . SER A 1 85 ? 1.345 4.159 36.832 1.00 95.00 85 SER A CA 1
ATOM 649 C C . SER A 1 85 ? 2.181 3.578 37.957 1.00 95.00 85 SER A C 1
ATOM 651 O O . SER A 1 85 ? 2.166 4.064 39.090 1.00 95.00 85 SER A O 1
ATOM 653 N N . ALA A 1 86 ? 2.954 2.553 37.626 1.00 93.31 86 ALA A N 1
ATOM 654 C CA . ALA A 1 86 ? 3.935 1.982 38.527 1.00 93.31 86 ALA A CA 1
ATOM 655 C C . ALA A 1 86 ? 5.237 1.752 37.765 1.00 93.31 86 ALA A C 1
ATOM 657 O O . ALA A 1 86 ? 5.257 1.051 36.754 1.00 93.31 86 ALA A O 1
ATOM 658 N N . LEU A 1 87 ? 6.327 2.337 38.258 1.00 92.06 87 LEU A N 1
ATOM 659 C CA . LEU A 1 87 ? 7.661 1.999 37.783 1.00 92.06 87 LEU A CA 1
ATOM 660 C C . LEU A 1 87 ? 8.011 0.613 38.316 1.00 92.06 87 LEU A C 1
ATOM 662 O O . LEU A 1 87 ? 7.889 0.343 39.510 1.00 92.06 87 LEU A O 1
ATOM 666 N N . SER A 1 88 ? 8.423 -0.278 37.429 1.00 90.06 88 SER A N 1
ATOM 667 C CA . SER A 1 88 ? 8.661 -1.678 37.759 1.00 90.06 88 SER A CA 1
ATOM 668 C C . SER A 1 88 ? 9.706 -2.278 36.837 1.00 90.06 88 SER A C 1
ATOM 670 O O . SER A 1 88 ? 10.049 -1.716 35.797 1.00 90.06 88 SER A O 1
ATOM 672 N N . ASN A 1 89 ? 10.200 -3.457 37.209 1.00 87.75 89 ASN A N 1
ATOM 673 C CA . ASN A 1 89 ? 10.931 -4.280 36.254 1.00 87.75 89 ASN A CA 1
ATOM 674 C C . ASN A 1 89 ? 10.003 -4.735 35.091 1.00 87.75 89 ASN A C 1
ATOM 676 O O . ASN A 1 89 ? 8.777 -4.746 35.262 1.00 87.75 89 ASN A O 1
ATOM 680 N N . PRO A 1 90 ? 10.568 -5.157 33.941 1.00 90.31 90 PRO A N 1
ATOM 681 C CA . PRO A 1 90 ? 9.794 -5.603 32.775 1.00 90.31 90 PRO A CA 1
ATOM 682 C C . PRO A 1 90 ? 8.938 -6.862 32.990 1.00 90.31 90 PRO A C 1
ATOM 684 O O . PRO A 1 90 ? 8.138 -7.201 32.118 1.00 90.31 90 PRO A O 1
ATOM 687 N N . GLN A 1 91 ? 9.140 -7.598 34.092 1.00 92.62 91 GLN A N 1
ATOM 688 C CA . GLN A 1 91 ? 8.377 -8.814 34.387 1.00 92.62 91 GLN A CA 1
ATOM 689 C C . GLN A 1 91 ? 6.986 -8.480 34.930 1.00 92.62 91 GLN A C 1
ATOM 691 O O . GLN A 1 91 ? 6.084 -9.290 34.765 1.00 92.62 91 GLN A O 1
ATOM 696 N N . LEU A 1 92 ? 6.772 -7.311 35.548 1.00 94.31 92 LEU A N 1
ATOM 697 C CA . LEU A 1 92 ? 5.413 -6.873 35.868 1.00 94.31 92 LEU A CA 1
ATOM 698 C C . LEU A 1 92 ? 4.733 -6.400 34.585 1.00 94.31 92 LEU A C 1
ATOM 700 O O . LEU A 1 92 ? 5.221 -5.495 33.908 1.00 94.31 92 LEU A O 1
ATOM 704 N N . ARG A 1 93 ? 3.594 -7.001 34.265 1.00 96.31 93 ARG A N 1
ATOM 705 C CA . ARG A 1 93 ? 2.815 -6.702 33.066 1.00 96.31 93 ARG A CA 1
ATOM 706 C C . ARG A 1 93 ? 1.394 -6.315 33.438 1.00 96.31 93 ARG A C 1
ATOM 708 O O . ARG A 1 93 ? 0.924 -6.585 34.544 1.00 96.31 93 ARG A O 1
ATOM 715 N N . VAL A 1 94 ? 0.729 -5.647 32.501 1.00 97.19 94 VAL A N 1
ATOM 716 C CA . VAL A 1 94 ? -0.638 -5.153 32.662 1.00 97.19 94 VAL A CA 1
ATOM 717 C C . VAL A 1 94 ? -1.502 -5.486 31.446 1.00 97.19 94 VAL A C 1
ATOM 719 O O . VAL A 1 94 ? -1.009 -5.490 30.316 1.00 97.19 94 VAL A O 1
ATOM 722 N N . LEU A 1 95 ? -2.784 -5.773 31.677 1.00 96.81 95 LEU A N 1
ATOM 723 C CA . LEU A 1 95 ? -3.803 -6.008 30.648 1.00 96.81 95 LEU A CA 1
ATOM 724 C C . LEU A 1 95 ? -5.060 -5.187 30.970 1.00 96.81 95 LEU A C 1
ATOM 726 O O . LEU A 1 95 ? -5.487 -5.164 32.122 1.00 96.81 95 LEU A O 1
ATOM 730 N N . SER A 1 96 ? -5.657 -4.526 29.976 1.00 95.69 96 SER A N 1
ATOM 731 C CA . SER A 1 96 ? -6.974 -3.894 30.117 1.00 95.69 96 SER A CA 1
ATOM 732 C C . SER A 1 96 ? -8.073 -4.956 30.182 1.00 95.69 96 SER A C 1
ATOM 734 O O . SER A 1 96 ? -8.015 -5.962 29.479 1.00 95.69 96 SER A O 1
ATOM 736 N N . LEU A 1 97 ? -9.080 -4.743 31.029 1.00 95.81 97 LEU A N 1
ATOM 737 C CA . LEU A 1 97 ? -10.183 -5.698 31.198 1.00 95.81 97 LEU A CA 1
ATOM 738 C C . LEU A 1 97 ? -11.397 -5.382 30.313 1.00 95.81 97 LEU A C 1
ATOM 740 O O . LEU A 1 97 ? -12.287 -6.217 30.173 1.00 95.81 97 LEU A O 1
ATOM 744 N N . ASP A 1 98 ? -11.437 -4.191 29.717 1.00 94.06 98 ASP A N 1
ATOM 745 C CA . ASP A 1 98 ? -12.526 -3.724 28.863 1.00 94.06 98 ASP A CA 1
ATOM 746 C C . ASP A 1 98 ? -12.063 -2.570 27.948 1.00 94.06 98 ASP A C 1
ATOM 748 O O . ASP A 1 98 ? -10.887 -2.205 27.921 1.00 94.06 98 ASP A O 1
ATOM 752 N N . TYR A 1 99 ? -12.987 -2.022 27.154 1.00 91.62 99 TYR A N 1
ATOM 753 C CA . TYR A 1 99 ? -12.711 -0.985 26.156 1.00 91.62 99 TYR A CA 1
ATOM 754 C C . TYR A 1 99 ? -12.531 0.435 26.724 1.00 91.62 99 TYR A C 1
ATOM 756 O O . TYR A 1 99 ? -12.103 1.315 25.972 1.00 91.62 99 TYR A O 1
ATOM 764 N N . MET A 1 100 ? -12.807 0.667 28.014 1.00 92.19 100 MET A N 1
ATOM 765 C CA . MET A 1 100 ? -12.666 1.981 28.659 1.00 92.19 100 MET A CA 1
ATOM 766 C C . MET A 1 100 ? -11.254 2.248 29.182 1.00 92.19 100 MET A C 1
ATOM 768 O O . MET A 1 100 ? -10.918 3.395 29.477 1.00 92.19 100 MET A O 1
ATOM 772 N N . THR A 1 101 ? -10.412 1.217 29.281 1.00 93.44 101 THR A N 1
ATOM 773 C CA . THR A 1 101 ? -9.015 1.353 29.699 1.00 93.44 101 THR A CA 1
ATOM 774 C C . THR A 1 101 ? -8.046 1.102 28.562 1.00 93.44 101 THR A C 1
ATOM 776 O O . THR A 1 101 ? -8.215 0.214 27.726 1.00 93.44 101 THR A O 1
ATOM 779 N N . ARG A 1 102 ? -6.958 1.871 28.556 1.00 93.00 102 ARG A N 1
ATOM 780 C CA . ARG A 1 102 ? -5.752 1.545 27.798 1.00 93.00 102 ARG A CA 1
ATOM 781 C C . ARG A 1 102 ? -4.684 1.091 28.775 1.00 93.00 102 ARG A C 1
ATOM 783 O O . ARG A 1 102 ? -4.365 1.828 29.695 1.00 93.00 102 ARG A O 1
ATOM 790 N N . ALA A 1 103 ? -4.115 -0.085 28.550 1.00 94.75 103 ALA A N 1
ATOM 791 C CA . ALA A 1 103 ? -3.005 -0.595 29.342 1.00 94.75 103 ALA A CA 1
ATOM 792 C C . ALA A 1 103 ? -1.740 -0.702 28.484 1.00 94.75 103 ALA A C 1
ATOM 794 O O . ALA A 1 103 ? -1.797 -1.138 27.334 1.00 94.75 103 ALA A O 1
ATOM 795 N N . ASP A 1 104 ? -0.600 -0.310 29.043 1.00 94.94 104 ASP A N 1
ATOM 796 C CA . ASP A 1 104 ? 0.700 -0.334 28.380 1.00 94.94 104 ASP A CA 1
ATOM 797 C C . ASP A 1 104 ? 1.765 -0.883 29.339 1.00 94.94 104 ASP A C 1
ATOM 799 O O . ASP A 1 104 ? 1.921 -0.420 30.471 1.00 94.94 104 ASP A O 1
ATOM 803 N N . SER A 1 105 ? 2.491 -1.904 28.883 1.00 94.88 105 SER A N 1
ATOM 804 C CA . SER A 1 105 ? 3.625 -2.481 29.602 1.00 94.88 105 SER A CA 1
ATOM 805 C C . SER A 1 105 ? 4.913 -2.033 28.925 1.00 94.88 105 SER A C 1
ATOM 807 O O . SER A 1 105 ? 5.196 -2.432 27.795 1.00 94.88 105 SER A O 1
ATOM 809 N N . ARG A 1 106 ? 5.721 -1.243 29.627 1.00 93.88 106 ARG A N 1
ATOM 810 C CA . ARG A 1 106 ? 6.996 -0.714 29.134 1.00 93.88 106 ARG A CA 1
ATOM 811 C C . ARG A 1 106 ? 8.166 -1.359 29.879 1.00 93.88 106 ARG A C 1
ATOM 813 O O . ARG A 1 106 ? 7.982 -1.839 30.996 1.00 93.88 106 ARG A O 1
ATOM 820 N N . PRO A 1 107 ? 9.399 -1.305 29.339 1.00 90.81 107 PRO A N 1
ATOM 821 C CA . PRO A 1 107 ? 10.579 -1.856 30.019 1.00 90.81 107 PRO A CA 1
ATOM 822 C C . PRO A 1 107 ? 10.846 -1.287 31.424 1.00 90.81 107 PRO A C 1
ATOM 824 O O . PRO A 1 107 ? 11.624 -1.854 32.182 1.00 90.81 107 PRO A O 1
ATOM 827 N N . TYR A 1 108 ? 10.232 -0.157 31.765 1.00 90.19 108 TYR A N 1
ATOM 828 C CA . TYR A 1 108 ? 10.443 0.567 33.016 1.00 90.19 108 TYR A CA 1
ATOM 829 C C . TYR A 1 108 ? 9.173 0.721 33.864 1.00 90.19 108 TYR A C 1
ATOM 831 O O . TYR A 1 108 ? 9.200 1.438 34.865 1.00 90.19 108 TYR A O 1
ATOM 839 N N . GLY A 1 109 ? 8.052 0.105 33.483 1.00 94.00 109 GLY A N 1
ATOM 840 C CA . GLY A 1 109 ? 6.822 0.227 34.256 1.00 94.00 109 GLY A CA 1
ATOM 841 C C . GLY A 1 109 ? 5.556 -0.183 33.524 1.00 94.00 109 GLY A C 1
ATOM 842 O O . GLY A 1 109 ? 5.553 -0.436 32.320 1.00 94.00 109 GLY A O 1
ATOM 843 N N . VAL A 1 110 ? 4.462 -0.181 34.273 1.00 96.19 110 VAL A N 1
ATOM 844 C CA . VAL A 1 110 ? 3.103 -0.397 33.778 1.00 96.19 110 VAL A CA 1
ATOM 845 C C . VAL A 1 110 ? 2.301 0.895 33.875 1.00 96.19 110 VAL A C 1
ATOM 847 O O . VAL A 1 110 ? 2.431 1.650 34.842 1.00 96.19 110 VAL A O 1
ATOM 850 N N . PHE A 1 111 ? 1.475 1.140 32.866 1.00 96.75 111 PHE A N 1
ATOM 851 C CA . PHE A 1 111 ? 0.670 2.348 32.726 1.00 96.75 111 PHE A CA 1
ATOM 852 C C . PHE A 1 111 ? -0.750 1.955 32.337 1.00 96.75 111 PHE A C 1
ATOM 854 O O . PHE A 1 111 ? -0.942 1.089 31.481 1.00 96.75 111 PHE A O 1
ATOM 861 N N . VAL A 1 112 ? -1.736 2.570 32.977 1.00 97.00 112 VAL A N 1
ATOM 862 C CA . VAL A 1 112 ? -3.150 2.400 32.654 1.00 97.00 112 VAL A CA 1
ATOM 863 C C . VAL A 1 112 ? -3.797 3.769 32.593 1.00 97.00 112 VAL A C 1
ATOM 865 O O . VAL A 1 112 ? -3.687 4.549 33.537 1.00 97.00 112 VAL A O 1
ATOM 868 N N . ASP A 1 113 ? -4.489 4.028 31.494 1.00 94.94 113 ASP A N 1
ATOM 869 C CA . ASP A 1 113 ? -5.150 5.292 31.223 1.00 94.94 113 ASP A CA 1
ATOM 870 C C . ASP A 1 113 ? -6.654 5.074 31.041 1.00 94.94 113 ASP A C 1
ATOM 872 O O . ASP A 1 113 ? -7.085 4.237 30.240 1.00 94.94 113 ASP A O 1
ATOM 876 N N . TRP A 1 114 ? -7.441 5.882 31.745 1.00 92.81 114 TRP A N 1
ATOM 877 C CA . TRP A 1 114 ? -8.860 6.111 31.505 1.00 92.81 114 TRP A CA 1
ATOM 878 C C . TRP A 1 114 ? -9.010 7.536 30.964 1.00 92.81 114 TRP A C 1
ATOM 880 O O . TRP A 1 114 ? -9.392 8.464 31.681 1.00 92.81 114 TRP A O 1
ATOM 890 N N . ASN A 1 115 ? -8.629 7.714 29.699 1.00 86.81 115 ASN A N 1
ATOM 891 C CA . ASN A 1 115 ? -8.589 9.027 29.051 1.00 86.81 115 ASN A CA 1
ATOM 892 C C . ASN A 1 115 ? -9.974 9.661 28.925 1.00 86.81 115 ASN A C 1
ATOM 894 O O . ASN A 1 115 ? -10.101 10.871 29.018 1.00 86.81 115 ASN A O 1
ATOM 898 N N . GLU A 1 116 ? -11.004 8.843 28.726 1.00 79.62 116 GLU A N 1
ATOM 899 C CA . GLU A 1 116 ? -12.375 9.306 28.529 1.00 79.62 116 GLU A CA 1
ATOM 900 C C . GLU A 1 116 ? -13.305 8.697 29.574 1.00 79.62 116 GLU A C 1
ATOM 902 O O . GLU A 1 116 ? -14.450 8.353 29.288 1.00 79.62 116 GLU A O 1
ATOM 907 N N . PHE A 1 117 ? -12.796 8.567 30.807 1.00 77.06 117 PHE A N 1
ATOM 908 C CA . PHE A 1 117 ? -13.504 7.937 31.919 1.00 77.06 117 PHE A CA 1
ATOM 909 C C . PHE A 1 117 ? -14.946 8.438 32.033 1.00 77.06 117 PHE A C 1
ATOM 911 O O . PHE A 1 117 ? -15.824 7.639 32.317 1.00 77.06 117 PHE A O 1
ATOM 918 N N . TRP A 1 118 ? -15.204 9.725 31.774 1.00 76.94 118 TRP A N 1
ATOM 919 C CA . TRP A 1 118 ? -16.497 10.388 31.977 1.00 76.94 118 TRP A CA 1
ATOM 920 C C . TRP A 1 118 ? -17.430 10.410 30.761 1.00 76.94 118 TRP A C 1
ATOM 922 O O . TRP A 1 118 ? -18.624 10.631 30.938 1.00 76.94 118 TRP A O 1
ATOM 932 N N . HIS A 1 119 ? -16.921 10.176 29.552 1.00 75.38 119 HIS A N 1
ATOM 933 C CA . HIS A 1 119 ? -17.706 10.236 28.317 1.00 75.38 119 HIS A CA 1
ATOM 934 C C . HIS A 1 119 ? -18.213 8.837 27.960 1.00 75.38 119 HIS A C 1
ATOM 936 O O . HIS A 1 119 ? -17.655 8.201 27.079 1.00 75.38 119 HIS A O 1
ATOM 942 N N . ARG A 1 120 ? -19.203 8.326 28.706 1.00 75.69 120 ARG A N 1
ATOM 943 C CA . ARG A 1 120 ? -19.753 6.965 28.546 1.00 75.69 120 ARG A CA 1
ATOM 944 C C . ARG A 1 120 ? -21.219 6.882 28.975 1.00 75.69 120 ARG A C 1
ATOM 946 O O . ARG A 1 120 ? -21.669 7.686 29.797 1.00 75.69 120 ARG A O 1
ATOM 953 N N . SER A 1 121 ? -21.922 5.845 28.534 1.00 77.56 121 SER A N 1
ATOM 954 C CA . SER A 1 121 ? -23.255 5.498 29.034 1.00 77.56 121 SER A CA 1
ATOM 955 C C . SER A 1 121 ? -23.196 4.762 30.377 1.00 77.56 121 SER A C 1
ATOM 957 O O . SER A 1 121 ? -22.227 4.055 30.663 1.00 77.56 121 SER A O 1
ATOM 959 N N . PRO A 1 122 ? -24.262 4.820 31.201 1.00 81.06 122 PRO A N 1
ATOM 960 C CA . PRO A 1 122 ? -24.390 3.988 32.401 1.00 81.06 122 PRO A CA 1
ATOM 961 C C . PRO A 1 122 ? -24.261 2.474 32.161 1.00 81.06 122 PRO A C 1
ATOM 963 O O . PRO A 1 122 ? -24.055 1.725 33.113 1.00 81.06 122 PRO A O 1
ATOM 966 N N . GLN A 1 123 ? -24.434 2.009 30.920 1.00 82.62 123 GLN A N 1
ATOM 967 C CA . GLN A 1 123 ? -24.309 0.596 30.545 1.00 82.62 123 GLN A CA 1
ATOM 968 C C . GLN A 1 123 ? -22.864 0.184 30.233 1.00 82.62 123 GLN A C 1
ATOM 970 O O . GLN A 1 123 ? -22.578 -1.012 30.143 1.00 82.62 123 GLN A O 1
ATOM 975 N N . ASP A 1 124 ? -21.969 1.152 30.043 1.00 87.56 124 ASP A N 1
ATOM 976 C CA . ASP A 1 124 ? -20.560 0.895 29.785 1.00 87.56 124 ASP A CA 1
ATOM 977 C C . ASP A 1 124 ? -19.831 0.531 31.089 1.00 87.56 124 ASP A C 1
ATOM 979 O O . ASP A 1 124 ? -20.172 1.035 32.167 1.00 87.56 124 ASP A O 1
ATOM 983 N N . PRO A 1 125 ? -18.815 -0.349 31.032 1.00 91.00 125 PRO A N 1
ATOM 984 C CA . PRO A 1 125 ? -18.004 -0.656 32.197 1.00 91.00 125 PRO A CA 1
ATOM 985 C C . PRO A 1 125 ? -17.301 0.610 32.695 1.00 91.00 125 PRO A C 1
ATOM 987 O O . PRO A 1 125 ? -16.984 1.518 31.936 1.00 91.00 125 PRO A O 1
ATOM 990 N N . LEU A 1 126 ? -16.995 0.663 33.989 1.00 90.69 126 LEU A N 1
ATOM 991 C CA . LEU A 1 126 ? -16.221 1.768 34.564 1.00 90.69 126 LEU A CA 1
ATOM 992 C C . LEU A 1 126 ? -14.716 1.652 34.262 1.00 90.69 126 LEU A C 1
ATOM 994 O O . LEU A 1 126 ? -13.930 2.491 34.688 1.00 90.69 126 LEU A O 1
ATOM 998 N N . GLY A 1 127 ? -14.290 0.616 33.546 1.00 92.75 127 GLY A N 1
ATOM 999 C CA . GLY A 1 127 ? -12.889 0.357 33.278 1.00 92.75 127 GLY A CA 1
ATOM 1000 C C . GLY A 1 127 ? -12.209 -0.479 34.359 1.00 92.75 127 GLY A C 1
ATOM 1001 O O . GLY A 1 127 ? -12.447 -0.336 35.565 1.00 92.75 127 GLY A O 1
ATOM 1002 N N . GLY A 1 128 ? -11.299 -1.337 33.919 1.00 95.31 128 GLY A N 1
ATOM 1003 C CA . GLY A 1 128 ? -10.449 -2.128 34.795 1.00 95.31 128 GLY A CA 1
ATOM 1004 C C . GLY A 1 128 ? -9.157 -2.582 34.131 1.00 95.31 128 GLY A C 1
ATOM 1005 O O . GLY A 1 128 ? -8.971 -2.462 32.917 1.00 95.31 128 GLY A O 1
ATOM 1006 N N . PHE A 1 129 ? -8.254 -3.111 34.945 1.00 97.62 129 PHE A N 1
ATOM 1007 C CA . PHE A 1 129 ? -6.982 -3.673 34.502 1.00 97.62 129 PHE A CA 1
ATOM 1008 C C . PHE A 1 129 ? -6.559 -4.836 35.401 1.00 97.62 129 PHE A C 1
ATOM 1010 O O . PHE A 1 129 ? -6.964 -4.915 36.560 1.00 97.62 129 PHE A O 1
ATOM 1017 N N . ALA A 1 130 ? -5.717 -5.722 34.882 1.00 97.88 130 ALA A N 1
ATOM 1018 C CA . ALA A 1 130 ? -5.069 -6.776 35.648 1.00 97.88 130 ALA A CA 1
ATOM 1019 C C . ALA A 1 130 ? -3.554 -6.624 35.630 1.00 97.88 130 ALA A C 1
ATOM 1021 O O . ALA A 1 130 ? -2.978 -6.274 34.602 1.00 97.88 130 ALA A O 1
ATOM 1022 N N . LEU A 1 131 ? -2.922 -6.928 36.760 1.00 97.06 131 LEU A N 1
ATOM 1023 C CA . LEU A 1 131 ? -1.475 -7.023 36.909 1.00 97.06 131 LEU A CA 1
ATOM 1024 C C . LEU A 1 131 ? -1.068 -8.486 37.060 1.00 97.06 131 LEU A C 1
ATOM 1026 O O . LEU A 1 131 ? -1.703 -9.239 37.802 1.00 97.06 131 LEU A O 1
ATOM 1030 N N . TYR A 1 132 ? 0.001 -8.873 36.374 1.00 95.81 132 TYR A N 1
ATOM 1031 C CA . TYR A 1 132 ? 0.528 -10.236 36.389 1.00 95.81 132 TYR A CA 1
ATOM 1032 C C . TYR A 1 132 ? 2.045 -10.255 36.185 1.00 95.81 132 TYR A C 1
ATOM 1034 O O . TYR A 1 132 ? 2.646 -9.272 35.746 1.00 95.81 132 TYR A O 1
ATOM 1042 N N . GLU A 1 133 ? 2.668 -11.379 36.533 1.00 94.12 133 GLU A N 1
ATOM 1043 C CA . GLU A 1 133 ? 4.094 -11.621 36.322 1.00 94.12 133 GLU A CA 1
ATOM 1044 C C . GLU A 1 133 ? 4.328 -12.335 34.985 1.00 94.12 133 GLU A C 1
ATOM 1046 O O . GLU A 1 133 ? 3.664 -13.319 34.674 1.00 94.12 133 GLU A O 1
ATOM 1051 N N . LYS A 1 134 ? 5.307 -11.864 34.211 1.00 93.44 134 LYS A N 1
ATOM 1052 C CA . LYS A 1 134 ? 5.869 -12.557 33.053 1.00 93.44 134 LYS A CA 1
ATOM 1053 C C . LYS A 1 134 ? 7.181 -13.220 33.447 1.00 93.44 134 LYS A C 1
ATOM 1055 O O . LYS A 1 134 ? 8.213 -12.551 33.547 1.00 93.44 134 LYS A O 1
ATOM 1060 N N . THR A 1 135 ? 7.153 -14.540 33.606 1.00 92.38 135 THR A N 1
ATOM 1061 C CA . THR A 1 135 ? 8.373 -15.333 33.831 1.00 92.38 135 THR A CA 1
ATOM 1062 C C . THR A 1 135 ? 9.004 -15.806 32.517 1.00 92.38 135 THR A C 1
ATOM 1064 O O . THR A 1 135 ? 10.226 -15.802 32.384 1.00 92.38 135 THR A O 1
ATOM 1067 N N . SER A 1 136 ? 8.186 -16.129 31.512 1.00 95.31 136 SER A N 1
ATOM 1068 C CA . SER A 1 136 ? 8.590 -16.471 30.142 1.00 95.31 136 SER A CA 1
ATOM 1069 C C . SER A 1 136 ? 7.488 -16.096 29.138 1.00 95.31 136 SER A C 1
ATOM 1071 O O . SER A 1 136 ? 6.406 -15.670 29.540 1.00 95.31 136 SER A O 1
ATOM 1073 N N . ASP A 1 137 ? 7.753 -16.212 27.834 1.00 96.00 137 ASP A N 1
ATOM 1074 C CA . ASP A 1 137 ? 6.733 -15.965 26.799 1.00 96.00 137 ASP A CA 1
ATOM 1075 C C . ASP A 1 137 ? 5.581 -16.977 26.868 1.00 96.00 137 ASP A C 1
ATOM 1077 O O . ASP A 1 137 ? 4.423 -16.582 26.750 1.00 96.00 137 ASP A O 1
ATOM 1081 N N . ASP A 1 138 ? 5.892 -18.257 27.086 1.00 95.62 138 ASP A N 1
ATOM 1082 C CA . ASP A 1 138 ? 4.891 -19.330 27.156 1.00 95.62 138 ASP A CA 1
ATOM 1083 C C . ASP A 1 138 ? 4.070 -19.246 28.454 1.00 95.62 138 ASP A C 1
ATOM 1085 O O . ASP A 1 138 ? 2.870 -19.519 28.472 1.00 95.62 138 ASP A O 1
ATOM 1089 N N . ASP A 1 139 ? 4.706 -18.811 29.545 1.00 95.00 139 ASP A N 1
ATOM 1090 C CA . ASP A 1 139 ? 4.033 -18.558 30.820 1.00 95.00 139 ASP A CA 1
ATOM 1091 C C . ASP A 1 139 ? 3.105 -17.333 30.762 1.00 95.00 139 ASP A C 1
ATOM 1093 O O . ASP A 1 139 ? 2.018 -17.344 31.346 1.00 95.00 139 ASP A O 1
ATOM 1097 N N . GLU A 1 140 ? 3.496 -16.288 30.022 1.00 96.62 140 GLU A N 1
ATOM 1098 C CA . GLU A 1 140 ? 2.619 -15.149 29.735 1.00 96.62 140 GLU A CA 1
ATOM 1099 C C . GLU A 1 140 ? 1.424 -15.579 28.876 1.00 96.62 140 GLU A C 1
ATOM 1101 O O . GLU A 1 140 ? 0.302 -15.195 29.196 1.00 96.62 140 GLU A O 1
ATOM 1106 N N . ASP A 1 141 ? 1.616 -16.425 27.860 1.00 97.31 141 ASP A N 1
ATOM 1107 C CA . ASP A 1 141 ? 0.508 -16.946 27.046 1.00 97.31 141 ASP A CA 1
ATOM 1108 C C . ASP A 1 141 ? -0.511 -17.717 27.900 1.00 97.31 141 ASP A C 1
ATOM 1110 O O . ASP A 1 141 ? -1.714 -17.471 27.801 1.00 97.31 141 ASP A O 1
ATOM 1114 N N . GLU A 1 142 ? -0.047 -18.592 28.798 1.00 96.50 142 GLU A N 1
ATOM 1115 C CA . GLU A 1 142 ? -0.913 -19.296 29.754 1.00 96.50 142 GLU A CA 1
ATOM 1116 C C . GLU A 1 142 ? -1.642 -18.331 30.701 1.00 96.50 142 GLU A C 1
ATOM 1118 O O . GLU A 1 142 ? -2.825 -18.510 31.001 1.00 96.50 142 GLU A O 1
ATOM 1123 N N . THR A 1 143 ? -0.953 -17.289 31.167 1.00 97.25 143 THR A N 1
ATOM 1124 C CA . THR A 1 143 ? -1.535 -16.264 32.043 1.00 97.25 143 THR A CA 1
ATOM 1125 C C . THR A 1 143 ? -2.608 -15.450 31.323 1.00 97.25 143 THR A C 1
ATOM 1127 O O . THR A 1 143 ? -3.670 -15.203 31.891 1.00 97.25 143 THR A O 1
ATOM 1130 N N . LEU A 1 144 ? -2.390 -15.096 30.054 1.00 97.38 144 LEU A N 1
ATOM 1131 C CA . LEU A 1 144 ? -3.374 -14.400 29.225 1.00 97.38 144 LEU A CA 1
ATOM 1132 C C . LEU A 1 144 ? -4.606 -15.270 28.935 1.00 97.38 144 LEU A C 1
ATOM 1134 O O . LEU A 1 144 ? -5.723 -14.762 28.996 1.00 97.38 144 LEU A O 1
ATOM 1138 N N . LEU A 1 145 ? -4.439 -16.576 28.688 1.00 97.19 145 LEU A N 1
ATOM 1139 C CA . LEU A 1 145 ? -5.567 -17.510 28.535 1.00 97.19 145 LEU A CA 1
ATOM 1140 C C . LEU A 1 145 ? -6.431 -17.582 29.797 1.00 97.19 145 LEU A C 1
ATOM 1142 O O . LEU A 1 145 ? -7.659 -17.602 29.718 1.00 97.19 145 LEU A O 1
ATOM 1146 N N . ARG A 1 146 ? -5.791 -17.600 30.968 1.00 97.00 146 ARG A N 1
ATOM 1147 C CA . ARG A 1 146 ? -6.489 -17.593 32.257 1.00 97.00 146 ARG A CA 1
ATOM 1148 C C . ARG A 1 146 ? -7.203 -16.283 32.506 1.00 97.00 146 ARG A C 1
ATOM 1150 O O . ARG A 1 146 ? -8.382 -16.317 32.827 1.00 97.00 146 ARG A O 1
ATOM 1157 N N . LEU A 1 147 ? -6.542 -15.151 32.266 1.00 97.38 147 LEU A N 1
ATOM 1158 C CA . LEU A 1 147 ? -7.171 -13.830 32.300 1.00 97.38 147 LEU A CA 1
ATOM 1159 C C . LEU A 1 147 ? -8.412 -13.780 31.404 1.00 97.38 147 LEU A C 1
ATOM 1161 O O . LEU A 1 147 ? -9.448 -13.294 31.843 1.00 97.38 147 LEU A O 1
ATOM 1165 N N . TRP A 1 148 ? -8.344 -14.341 30.192 1.00 97.06 148 TRP A N 1
ATOM 1166 C CA . TRP A 1 148 ? -9.486 -14.399 29.275 1.00 97.06 148 TRP A CA 1
ATOM 1167 C C . TRP A 1 148 ? -10.733 -14.998 29.927 1.00 97.06 148 TRP A C 1
ATOM 1169 O O . TRP A 1 148 ? -11.831 -14.452 29.815 1.00 97.06 148 TRP A O 1
ATOM 1179 N N . VAL A 1 149 ? -10.547 -16.118 30.621 1.00 96.81 149 VAL A N 1
ATOM 1180 C CA . VAL A 1 149 ? -11.622 -16.927 31.196 1.00 96.81 149 VAL A CA 1
ATOM 1181 C C . VAL A 1 149 ? -12.028 -16.414 32.578 1.00 96.81 149 VAL A C 1
ATOM 1183 O O . VAL A 1 149 ? -13.197 -16.113 32.809 1.00 96.81 149 VAL A O 1
ATOM 1186 N N . GLU A 1 150 ? -11.065 -16.288 33.491 1.00 97.06 150 GLU A N 1
ATOM 1187 C CA . GLU A 1 150 ? -11.272 -15.935 34.900 1.00 97.06 150 GLU A CA 1
ATOM 1188 C C . GLU A 1 150 ? -11.853 -14.519 35.045 1.00 97.06 150 GLU A C 1
ATOM 1190 O O . GLU A 1 150 ? -12.724 -14.291 35.884 1.00 97.06 150 GLU A O 1
ATOM 1195 N N . GLU A 1 151 ? -11.446 -13.583 34.178 1.00 96.12 151 GLU A N 1
ATOM 1196 C CA . GLU A 1 151 ? -11.925 -12.196 34.188 1.00 96.12 151 GLU A CA 1
ATOM 1197 C C . GLU A 1 151 ? -13.079 -11.930 33.213 1.00 96.12 151 GLU A C 1
ATOM 1199 O O . GLU A 1 151 ? -13.530 -10.785 33.098 1.00 96.12 151 GLU A O 1
ATOM 1204 N N . LYS A 1 152 ? -13.588 -12.980 32.551 1.00 94.38 152 LYS A N 1
ATOM 1205 C CA . LYS A 1 152 ? -14.706 -12.921 31.595 1.00 94.38 152 LYS A CA 1
ATOM 1206 C C . LYS A 1 152 ? -14.490 -11.857 30.515 1.00 94.38 152 LYS A C 1
ATOM 1208 O O . LYS A 1 152 ? -15.396 -11.074 30.216 1.00 94.38 152 LYS A O 1
ATOM 1213 N N . LEU A 1 153 ? -13.276 -11.803 29.961 1.00 95.69 153 LEU A N 1
ATOM 1214 C CA . LEU A 1 153 ? -12.970 -10.869 28.879 1.00 95.69 153 LEU A CA 1
ATOM 1215 C C . LEU A 1 153 ? -13.817 -11.212 27.642 1.00 95.69 153 LEU A C 1
ATOM 1217 O O . LEU A 1 153 ? -14.230 -12.366 27.484 1.00 95.69 153 LEU A O 1
ATOM 1221 N N . PRO A 1 154 ? -14.076 -10.237 26.749 1.00 93.88 154 PRO A N 1
ATOM 1222 C CA . PRO A 1 154 ? -14.806 -10.488 25.514 1.00 93.88 154 PRO A CA 1
ATOM 1223 C C . PRO A 1 154 ? -14.242 -11.690 24.752 1.00 93.88 154 PRO A C 1
ATOM 1225 O O . PRO A 1 154 ? -13.030 -11.817 24.593 1.00 93.88 154 PRO A O 1
ATOM 1228 N N . HIS A 1 155 ? -15.122 -12.571 24.288 1.00 94.62 155 HIS A N 1
ATOM 1229 C CA . HIS A 1 155 ? -14.776 -13.712 23.450 1.00 94.62 155 HIS A CA 1
ATOM 1230 C C . HIS A 1 155 ? -15.860 -13.916 22.379 1.00 94.62 155 HIS A C 1
ATOM 1232 O O . HIS A 1 155 ? -16.981 -13.421 22.548 1.00 94.62 155 HIS A O 1
ATOM 1238 N N . PRO A 1 156 ? -15.562 -14.653 21.298 1.00 91.62 156 PRO A N 1
ATOM 1239 C CA . PRO A 1 156 ? -16.530 -14.989 20.261 1.00 91.62 156 PRO A CA 1
ATOM 1240 C C . PRO A 1 156 ? -17.702 -15.793 20.832 1.00 91.62 156 PRO A C 1
ATOM 1242 O O . PRO A 1 156 ? -17.548 -16.558 21.788 1.00 91.62 156 PRO A O 1
ATOM 1245 N N . LYS A 1 157 ? -18.875 -15.663 20.218 1.00 90.69 157 LYS A N 1
ATOM 1246 C CA . LYS A 1 157 ? -20.120 -16.380 20.512 1.00 90.69 157 LYS A CA 1
ATOM 1247 C C . LYS A 1 157 ? -20.060 -17.852 20.092 1.00 90.69 157 LYS A C 1
ATOM 1249 O O . LYS A 1 157 ? -20.850 -18.329 19.279 1.00 90.69 157 LYS A O 1
ATOM 1254 N N . VAL A 1 158 ? -19.126 -18.596 20.663 1.00 89.00 158 VAL A N 1
ATOM 1255 C CA . VAL A 1 158 ? -19.052 -20.045 20.488 1.00 89.00 158 VAL A CA 1
ATOM 1256 C C . VAL A 1 158 ? -20.016 -20.762 21.426 1.00 89.00 158 VAL A C 1
ATOM 1258 O O . VAL A 1 158 ? -20.255 -20.329 22.550 1.00 89.00 158 VAL A O 1
ATOM 1261 N N . ALA A 1 159 ? -20.552 -21.895 20.977 1.00 87.81 159 ALA A N 1
ATOM 1262 C CA . ALA A 1 159 ? -21.352 -22.763 21.832 1.00 87.81 159 ALA A CA 1
ATOM 1263 C C . ALA A 1 159 ? -20.487 -23.480 22.890 1.00 87.81 159 ALA A C 1
ATOM 1265 O O . ALA A 1 159 ? -19.337 -23.855 22.616 1.00 87.81 159 ALA A O 1
ATOM 1266 N N . GLY A 1 160 ? -21.096 -23.731 24.054 1.00 89.38 160 GLY A N 1
ATOM 1267 C CA . GLY A 1 160 ? -20.491 -24.412 25.203 1.00 89.38 160 GLY A CA 1
ATOM 1268 C C . GLY A 1 160 ? -19.865 -23.461 26.225 1.00 89.38 160 GLY A C 1
ATOM 1269 O O . GLY A 1 160 ? -19.764 -22.258 25.991 1.00 89.38 160 GLY A O 1
ATOM 1270 N N . ASP A 1 161 ? -19.446 -24.015 27.363 1.00 92.19 161 ASP A N 1
ATOM 1271 C CA . ASP A 1 161 ? -18.804 -23.243 28.427 1.00 92.19 161 ASP A CA 1
ATOM 1272 C C . ASP A 1 161 ? -17.432 -22.721 27.979 1.00 92.19 161 ASP A C 1
ATOM 1274 O O . ASP A 1 161 ? -16.593 -23.464 27.456 1.00 92.19 161 ASP A O 1
ATOM 1278 N N . TRP A 1 162 ? -17.188 -21.431 28.210 1.00 94.94 162 TRP A N 1
ATOM 1279 C CA . TRP A 1 162 ? -15.896 -20.807 27.946 1.00 94.94 162 TRP A CA 1
ATOM 1280 C C . TRP A 1 162 ? -14.956 -21.029 29.135 1.00 94.94 162 TRP A C 1
ATOM 1282 O O . TRP A 1 162 ? -14.950 -20.262 30.094 1.00 94.94 162 TRP A O 1
ATOM 1292 N N . ASN A 1 163 ? -14.191 -22.121 29.087 1.00 95.62 163 ASN A N 1
ATOM 1293 C CA . ASN A 1 163 ? -13.159 -22.472 30.066 1.00 95.62 163 ASN A CA 1
ATOM 1294 C C . ASN A 1 163 ? -11.747 -22.425 29.448 1.00 95.62 163 ASN A C 1
ATOM 1296 O O . ASN A 1 163 ? -11.582 -22.177 28.251 1.00 95.62 163 ASN A O 1
ATOM 1300 N N . VAL A 1 164 ? -10.708 -22.645 30.262 1.00 95.62 164 VAL A N 1
ATOM 1301 C CA . VAL A 1 164 ? -9.303 -22.530 29.825 1.00 95.62 164 VAL A CA 1
ATOM 1302 C C . VAL A 1 164 ? -8.966 -23.561 28.744 1.00 95.62 164 VAL A C 1
ATOM 1304 O O . VAL A 1 164 ? -8.273 -23.239 27.779 1.00 95.62 164 VAL A O 1
ATOM 1307 N N . GLU A 1 165 ? -9.488 -24.783 28.845 1.00 95.06 165 GLU A N 1
ATOM 1308 C CA . GLU A 1 165 ? -9.313 -25.835 27.840 1.00 95.06 165 GLU A CA 1
ATOM 1309 C C . GLU A 1 165 ? -9.931 -25.429 26.496 1.00 95.06 165 GLU A C 1
ATOM 1311 O O . GLU A 1 165 ? -9.310 -25.599 25.442 1.00 95.06 165 GLU A O 1
ATOM 1316 N N . ARG A 1 166 ? -11.129 -24.836 26.527 1.00 94.88 166 ARG A N 1
ATOM 1317 C CA . ARG A 1 166 ? -11.822 -24.314 25.347 1.00 94.88 166 ARG A CA 1
ATOM 1318 C C . ARG A 1 166 ? -11.056 -23.154 24.725 1.00 94.88 166 ARG A C 1
ATOM 1320 O O . ARG A 1 166 ? -10.851 -23.175 23.513 1.00 94.88 166 ARG A O 1
ATOM 1327 N N . ALA A 1 167 ? -10.580 -22.203 25.529 1.00 95.56 167 ALA A N 1
ATOM 1328 C CA . ALA A 1 167 ? -9.775 -21.079 25.054 1.00 95.56 167 ALA A CA 1
ATOM 1329 C C . ALA A 1 167 ? -8.455 -21.560 24.419 1.00 95.56 167 ALA A C 1
ATOM 1331 O O . ALA A 1 167 ? -8.065 -21.093 23.351 1.00 95.56 167 ALA A O 1
ATOM 1332 N N . ARG A 1 168 ? -7.801 -22.572 25.007 1.00 95.31 168 ARG A N 1
ATOM 1333 C CA . ARG A 1 168 ? -6.590 -23.188 24.439 1.00 95.31 168 ARG A CA 1
ATOM 1334 C C . ARG A 1 168 ? -6.867 -23.871 23.100 1.00 95.31 168 ARG A C 1
ATOM 1336 O O . ARG A 1 168 ? -6.120 -23.675 22.143 1.00 95.31 168 ARG A O 1
ATOM 1343 N N . SER A 1 169 ? -7.944 -24.653 23.016 1.00 94.31 169 SER A N 1
ATOM 1344 C CA . SER A 1 169 ? -8.367 -25.298 21.767 1.00 94.31 169 SER A CA 1
ATOM 1345 C C . SER A 1 169 ? -8.721 -24.269 20.690 1.00 94.31 169 SER A C 1
ATOM 1347 O O . SER A 1 169 ? -8.359 -24.459 19.527 1.00 94.31 169 SER A O 1
ATOM 1349 N N . TRP A 1 170 ? -9.364 -23.166 21.080 1.00 95.31 170 TRP A N 1
ATOM 1350 C CA . TRP A 1 170 ? -9.667 -22.042 20.201 1.00 95.31 170 TRP A CA 1
ATOM 1351 C C . TRP A 1 170 ? -8.398 -21.423 19.615 1.00 95.31 170 TRP A C 1
ATOM 1353 O O . TRP A 1 170 ? -8.288 -21.330 18.394 1.00 95.31 170 TRP A O 1
ATOM 1363 N N . ILE A 1 171 ? -7.410 -21.083 20.453 1.00 96.06 171 ILE A N 1
ATOM 1364 C CA . ILE A 1 171 ? -6.126 -20.531 19.995 1.00 96.06 171 ILE A CA 1
ATOM 1365 C C . ILE A 1 171 ? -5.413 -21.482 19.040 1.00 96.06 171 ILE A C 1
ATOM 1367 O O . ILE A 1 171 ? -4.968 -21.047 17.980 1.00 96.06 171 ILE A O 1
ATOM 1371 N N . ALA A 1 172 ? -5.342 -22.775 19.360 1.00 95.38 172 ALA A N 1
ATOM 1372 C CA . ALA A 1 172 ? -4.708 -23.752 18.476 1.00 95.38 172 ALA A CA 1
ATOM 1373 C C . ALA A 1 172 ? -5.409 -23.822 17.105 1.00 95.38 172 ALA A C 1
ATOM 1375 O O . ALA A 1 172 ? -4.749 -23.868 16.065 1.00 95.38 172 ALA A O 1
ATOM 1376 N N . GLY A 1 173 ? -6.746 -23.786 17.091 1.00 95.12 173 GLY A N 1
ATOM 1377 C CA . GLY A 1 173 ? -7.541 -23.738 15.864 1.00 95.12 173 GLY A CA 1
ATOM 1378 C C . GLY A 1 173 ? -7.320 -22.451 15.069 1.00 95.12 173 GLY A C 1
ATOM 1379 O O . GLY A 1 173 ? -7.092 -22.511 13.861 1.00 95.12 173 GLY A O 1
ATOM 1380 N N . TRP A 1 174 ? -7.328 -21.303 15.746 1.00 94.44 174 TRP A N 1
ATOM 1381 C CA . TRP A 1 174 ? -7.091 -19.986 15.158 1.00 94.44 174 TRP A CA 1
ATOM 1382 C C . TRP A 1 174 ? -5.692 -19.893 14.532 1.00 94.44 174 TRP A C 1
ATOM 1384 O O . TRP A 1 174 ? -5.561 -19.562 13.354 1.00 94.44 174 TRP A O 1
ATOM 1394 N N . GLN A 1 175 ? -4.648 -20.280 15.271 1.00 94.75 175 GLN A N 1
ATOM 1395 C CA . GLN A 1 175 ? -3.263 -20.271 14.792 1.00 94.75 175 GLN A CA 1
ATOM 1396 C C . GLN A 1 175 ? -3.088 -21.203 13.593 1.00 94.75 175 GLN A C 1
ATOM 1398 O O . GLN A 1 175 ? -2.517 -20.807 12.582 1.00 94.75 175 GLN A O 1
ATOM 1403 N N . LYS A 1 176 ? -3.649 -22.417 13.650 1.00 93.06 176 LYS A N 1
ATOM 1404 C CA . LYS A 1 176 ? -3.629 -23.345 12.513 1.00 93.06 176 LYS A CA 1
ATOM 1405 C C . LYS A 1 176 ? -4.333 -22.758 11.287 1.00 93.06 176 LYS A C 1
ATOM 1407 O O . LYS A 1 176 ? -3.846 -22.920 10.172 1.00 93.06 176 LYS A O 1
ATOM 1412 N N . ARG A 1 177 ? -5.473 -22.086 11.481 1.00 90.62 177 ARG A N 1
ATOM 1413 C CA . ARG A 1 177 ? -6.286 -21.523 10.395 1.00 90.62 177 ARG A CA 1
ATOM 1414 C C . ARG A 1 177 ? -5.591 -20.380 9.658 1.00 90.62 177 ARG A C 1
ATOM 1416 O O . ARG A 1 177 ? -5.804 -20.257 8.451 1.00 90.62 177 ARG A O 1
ATOM 1423 N N . PHE A 1 178 ? -4.805 -19.572 10.372 1.00 90.06 178 PHE A N 1
ATOM 1424 C CA . PHE A 1 178 ? -4.206 -18.326 9.877 1.00 90.06 178 PHE A CA 1
ATOM 1425 C C . PHE A 1 178 ? -2.667 -18.335 9.863 1.00 90.06 178 PHE A C 1
ATOM 1427 O O . PHE A 1 178 ? -2.034 -17.280 9.784 1.00 90.06 178 PHE A O 1
ATOM 1434 N N . ALA A 1 179 ? -2.050 -19.518 9.928 1.00 89.12 179 ALA A N 1
ATOM 1435 C CA . ALA A 1 179 ? -0.605 -19.669 9.768 1.00 89.12 179 ALA A CA 1
ATOM 1436 C C . ALA A 1 179 ? -0.143 -19.284 8.354 1.00 89.12 179 ALA A C 1
ATOM 1438 O O . ALA A 1 179 ? 0.841 -18.566 8.190 1.00 89.12 179 ALA A O 1
ATOM 1439 N N . ASP A 1 180 ? -0.896 -19.723 7.345 1.00 89.88 180 ASP A N 1
ATOM 1440 C CA . ASP A 1 180 ? -0.745 -19.303 5.956 1.00 89.88 180 ASP A CA 1
ATOM 1441 C C . ASP A 1 180 ? -1.855 -18.301 5.629 1.00 89.88 180 ASP A C 1
ATOM 1443 O O . ASP A 1 180 ? -3.036 -18.647 5.568 1.00 89.88 180 ASP A O 1
ATOM 1447 N N . ARG A 1 181 ? -1.464 -17.040 5.460 1.00 90.44 181 ARG A N 1
ATOM 1448 C CA . ARG A 1 181 ? -2.351 -15.915 5.150 1.00 90.44 181 ARG A CA 1
ATOM 1449 C C . ARG A 1 181 ? -2.150 -15.465 3.717 1.00 90.44 181 ARG A C 1
ATOM 1451 O O . ARG A 1 181 ? -2.339 -14.289 3.425 1.00 90.44 181 ARG A O 1
ATOM 1458 N N . THR A 1 182 ? -1.709 -16.357 2.829 1.00 93.06 182 THR A N 1
ATOM 1459 C CA . THR A 1 182 ? -1.535 -15.985 1.429 1.00 93.06 182 THR A CA 1
ATOM 1460 C C . THR A 1 182 ? -2.829 -15.462 0.832 1.00 93.06 182 THR A C 1
ATOM 1462 O O . THR A 1 182 ? -3.875 -16.083 1.003 1.00 93.06 182 THR A O 1
ATOM 1465 N N . GLN A 1 183 ? -2.759 -14.322 0.150 1.00 93.44 183 GLN A N 1
ATOM 1466 C CA . GLN A 1 183 ? -3.940 -13.562 -0.254 1.00 93.44 183 GLN A CA 1
ATOM 1467 C C . GLN A 1 183 ? -3.974 -13.310 -1.760 1.00 93.44 183 GLN A C 1
ATOM 1469 O O . GLN A 1 183 ? -2.951 -12.998 -2.363 1.00 93.44 183 GLN A O 1
ATOM 1474 N N . LEU A 1 184 ? -5.164 -13.389 -2.349 1.00 95.88 184 LEU A N 1
ATOM 1475 C CA . LEU A 1 184 ? -5.481 -12.787 -3.640 1.00 95.88 184 LEU A CA 1
ATOM 1476 C C . LEU A 1 184 ? -6.524 -11.688 -3.420 1.00 95.88 184 LEU A C 1
ATOM 1478 O O . LEU A 1 184 ? -7.658 -11.996 -3.041 1.00 95.88 184 LEU A O 1
ATOM 1482 N N . ILE A 1 185 ? -6.158 -10.428 -3.681 1.00 94.38 185 ILE A N 1
ATOM 1483 C CA . ILE A 1 185 ? -7.146 -9.347 -3.808 1.00 94.38 185 ILE A CA 1
ATOM 1484 C C . ILE A 1 185 ? -7.791 -9.507 -5.185 1.00 94.38 185 ILE A C 1
ATOM 1486 O O . ILE A 1 185 ? -7.176 -9.206 -6.210 1.00 94.38 185 ILE A O 1
ATOM 1490 N N . LEU A 1 186 ? -9.007 -10.047 -5.205 1.00 95.31 186 LEU A N 1
ATOM 1491 C CA . LEU A 1 186 ? -9.728 -10.445 -6.409 1.00 95.31 186 LEU A CA 1
ATOM 1492 C C . LEU A 1 186 ? -10.795 -9.405 -6.751 1.00 95.31 186 LEU A C 1
ATOM 1494 O O . LEU A 1 186 ? -11.585 -9.013 -5.895 1.00 95.31 186 LEU A O 1
ATOM 1498 N N . ALA A 1 187 ? -10.843 -9.012 -8.021 1.00 93.69 187 ALA A N 1
ATOM 1499 C CA . ALA A 1 187 ? -11.923 -8.207 -8.577 1.00 93.69 187 ALA A CA 1
ATOM 1500 C C . ALA A 1 187 ? -12.663 -8.982 -9.674 1.00 93.69 187 ALA A C 1
ATOM 1502 O O . ALA A 1 187 ? -12.072 -9.780 -10.405 1.00 93.69 187 ALA A O 1
ATOM 1503 N N . GLY A 1 188 ? -13.959 -8.716 -9.812 1.00 91.81 188 GLY A N 1
ATOM 1504 C CA . GLY A 1 188 ? -14.794 -9.293 -10.862 1.00 91.81 188 GLY A CA 1
ATOM 1505 C C . GLY A 1 188 ? -16.136 -8.581 -10.966 1.00 91.81 188 GLY A C 1
ATOM 1506 O O . GLY A 1 188 ? -16.654 -8.065 -9.980 1.00 91.81 188 GLY A O 1
ATOM 1507 N N . GLN A 1 189 ? -16.702 -8.557 -12.168 1.00 92.50 189 GLN A N 1
ATOM 1508 C CA . GLN A 1 189 ? -18.000 -7.938 -12.458 1.00 92.50 189 GLN A CA 1
ATOM 1509 C C . GLN A 1 189 ? -19.158 -8.951 -12.419 1.00 92.50 189 GLN A C 1
ATOM 1511 O O . GLN A 1 189 ? -20.315 -8.578 -12.590 1.00 92.50 189 GLN A O 1
ATOM 1516 N N . SER A 1 190 ? -18.867 -10.235 -12.183 1.00 95.12 190 SER A N 1
ATOM 1517 C CA . SER A 1 190 ? -19.861 -11.305 -12.054 1.00 95.12 190 SER A CA 1
ATOM 1518 C C . SER A 1 190 ? -19.342 -12.476 -11.214 1.00 95.12 190 SER A C 1
ATOM 1520 O O . SER A 1 190 ? -18.134 -12.698 -11.119 1.00 95.12 190 SER A O 1
ATOM 1522 N N . LEU A 1 191 ? -20.250 -13.299 -10.677 1.00 96.19 191 LEU A N 1
ATOM 1523 C CA . LEU A 1 191 ? -19.908 -14.585 -10.051 1.00 96.19 191 LEU A CA 1
ATOM 1524 C C . LEU A 1 191 ? -19.056 -15.498 -10.948 1.00 96.19 191 LEU A C 1
ATOM 1526 O O . LEU A 1 191 ? -18.229 -16.249 -10.437 1.00 96.19 191 LEU A O 1
ATOM 1530 N N . ALA A 1 192 ? -19.267 -15.471 -12.268 1.00 97.06 192 ALA A N 1
ATOM 1531 C CA . ALA A 1 192 ? -18.504 -16.300 -13.200 1.00 97.06 192 ALA A CA 1
ATOM 1532 C C . ALA A 1 192 ? -17.024 -15.891 -13.224 1.00 97.06 192 ALA A C 1
ATOM 1534 O O . ALA A 1 192 ? -16.150 -16.748 -13.116 1.00 97.06 192 ALA A O 1
ATOM 1535 N N . GLU A 1 193 ? -16.749 -14.585 -13.273 1.00 97.06 193 GLU A N 1
ATOM 1536 C CA . GLU A 1 193 ? -15.384 -14.061 -13.182 1.00 97.06 193 GLU A CA 1
ATOM 1537 C C . GLU A 1 193 ? -14.760 -14.352 -11.815 1.00 97.06 193 GLU A C 1
ATOM 1539 O O . GLU A 1 193 ? -13.617 -14.797 -11.743 1.00 97.06 193 GLU A O 1
ATOM 1544 N N . LEU A 1 194 ? -15.507 -14.177 -10.718 1.00 97.31 194 LEU A N 1
ATOM 1545 C CA . LEU A 1 194 ? -14.982 -14.498 -9.389 1.00 97.31 194 LEU A CA 1
ATOM 1546 C C . LEU A 1 194 ? -14.589 -15.977 -9.272 1.00 97.31 194 LEU A C 1
ATOM 1548 O O . LEU A 1 194 ? -13.524 -16.286 -8.740 1.00 97.31 194 LEU A O 1
ATOM 1552 N N . ARG A 1 195 ? -15.404 -16.890 -9.813 1.00 97.69 195 ARG A N 1
ATOM 1553 C CA . ARG A 1 195 ? -15.102 -18.331 -9.847 1.00 97.69 195 ARG A CA 1
ATOM 1554 C C . ARG A 1 195 ? -13.880 -18.655 -10.700 1.00 97.69 195 ARG A C 1
ATOM 1556 O O . ARG A 1 195 ? -13.072 -19.471 -10.272 1.00 97.69 195 ARG A O 1
ATOM 1563 N N . GLU A 1 196 ? -13.704 -17.990 -11.839 1.00 97.50 196 GLU A N 1
ATOM 1564 C CA . GLU A 1 196 ? -12.477 -18.110 -12.637 1.00 97.50 196 GLU A CA 1
ATOM 1565 C C . GLU A 1 196 ? -11.246 -17.650 -11.833 1.00 97.50 196 GLU A C 1
ATOM 1567 O O . GLU A 1 196 ? -10.204 -18.305 -11.831 1.00 97.50 196 GLU A O 1
ATOM 1572 N N . GLY A 1 197 ? -11.379 -16.563 -11.067 1.00 97.19 197 GLY A N 1
ATOM 1573 C CA . GLY A 1 197 ? -10.345 -16.092 -10.144 1.00 97.19 197 GLY A CA 1
ATOM 1574 C C . GLY A 1 197 ? -9.950 -17.130 -9.088 1.00 97.19 197 GLY A C 1
ATOM 1575 O O . GLY A 1 197 ? -8.770 -17.244 -8.749 1.00 97.19 197 GLY A O 1
ATOM 1576 N N . LEU A 1 198 ? -10.902 -17.944 -8.611 1.00 98.12 198 LEU A N 1
ATOM 1577 C CA . LEU A 1 198 ? -10.617 -19.033 -7.668 1.00 98.12 198 LEU A CA 1
ATOM 1578 C C . LEU A 1 198 ? -9.722 -20.121 -8.271 1.00 98.12 198 LEU A C 1
ATOM 1580 O O . LEU A 1 198 ? -8.990 -20.777 -7.526 1.00 98.12 198 LEU A O 1
ATOM 1584 N N . ASP A 1 199 ? -9.748 -20.326 -9.587 1.00 97.06 199 ASP A N 1
ATOM 1585 C CA . ASP A 1 199 ? -8.885 -21.310 -10.245 1.00 97.06 199 ASP A CA 1
ATOM 1586 C C . ASP A 1 199 ? -7.424 -20.840 -10.239 1.00 97.06 199 ASP A C 1
ATOM 1588 O O . ASP A 1 199 ? -6.524 -21.617 -9.910 1.00 97.06 199 ASP A O 1
ATOM 1592 N N . PHE A 1 200 ? -7.178 -19.548 -10.482 1.00 97.19 200 PHE A N 1
ATOM 1593 C CA . PHE A 1 200 ? -5.851 -18.947 -10.305 1.00 97.19 200 PHE A CA 1
ATOM 1594 C C . PHE A 1 200 ? -5.390 -18.995 -8.845 1.00 97.19 200 PHE A C 1
ATOM 1596 O O . PHE A 1 200 ? -4.254 -19.385 -8.577 1.00 97.19 200 PHE A O 1
ATOM 1603 N N . ALA A 1 201 ? -6.275 -18.667 -7.900 1.00 97.50 201 ALA A N 1
ATOM 1604 C CA . ALA A 1 201 ? -5.975 -18.743 -6.472 1.00 97.50 201 ALA A CA 1
ATOM 1605 C C . ALA A 1 201 ? -5.585 -20.167 -6.039 1.00 97.50 201 ALA A C 1
ATOM 1607 O O . ALA A 1 201 ? -4.608 -20.348 -5.316 1.00 97.50 201 ALA A O 1
ATOM 1608 N N . SER A 1 202 ? -6.297 -21.182 -6.542 1.00 97.31 202 SER A N 1
ATOM 1609 C CA . SER A 1 202 ? -6.008 -22.594 -6.255 1.00 97.31 202 SER A CA 1
ATOM 1610 C C . SER A 1 202 ? -4.644 -23.010 -6.816 1.00 97.31 202 SER A C 1
ATOM 1612 O O . SER A 1 202 ? -3.864 -23.658 -6.123 1.00 97.31 202 SER A O 1
ATOM 1614 N N . ARG A 1 203 ? -4.314 -22.591 -8.047 1.00 96.12 203 ARG A N 1
ATOM 1615 C CA . ARG A 1 203 ? -3.003 -22.846 -8.676 1.00 96.12 203 ARG A CA 1
ATOM 1616 C C . ARG A 1 203 ? -1.844 -22.185 -7.927 1.00 96.12 203 ARG A C 1
ATOM 1618 O O . ARG A 1 203 ? -0.741 -22.718 -7.934 1.00 96.12 203 ARG A O 1
ATOM 1625 N N . ALA A 1 204 ? -2.099 -21.043 -7.294 1.00 95.44 204 ALA A N 1
ATOM 1626 C CA . ALA A 1 204 ? -1.134 -20.304 -6.486 1.00 95.44 204 ALA A CA 1
ATOM 1627 C C . ALA A 1 204 ? -1.109 -20.703 -5.004 1.00 95.44 204 ALA A C 1
ATOM 1629 O O . ALA A 1 204 ? -0.384 -20.084 -4.225 1.00 95.44 204 ALA A O 1
ATOM 1630 N N . ASP A 1 205 ? -1.881 -21.725 -4.617 1.00 95.12 205 ASP A N 1
ATOM 1631 C CA . ASP A 1 205 ? -2.034 -22.181 -3.232 1.00 95.12 205 ASP A CA 1
ATOM 1632 C C . ASP A 1 205 ? -2.363 -21.026 -2.264 1.00 95.12 205 ASP A C 1
ATOM 1634 O O . ASP A 1 205 ? -1.806 -20.907 -1.173 1.00 95.12 205 ASP A O 1
ATOM 1638 N N . ILE A 1 206 ? -3.251 -20.128 -2.689 1.00 95.88 206 ILE A N 1
ATOM 1639 C CA . ILE A 1 206 ? -3.748 -19.012 -1.878 1.00 95.88 206 ILE A CA 1
ATOM 1640 C C . ILE A 1 206 ? -4.658 -19.545 -0.765 1.00 95.88 206 ILE A C 1
ATOM 1642 O O . ILE A 1 206 ? -5.376 -20.528 -0.951 1.00 95.88 206 ILE A O 1
ATOM 1646 N N . ARG A 1 207 ? -4.667 -18.879 0.398 1.00 94.12 207 ARG A N 1
ATOM 1647 C CA . ARG A 1 207 ? -5.572 -19.195 1.518 1.00 94.12 207 ARG A CA 1
ATOM 1648 C C . ARG A 1 207 ? -6.691 -18.188 1.710 1.00 94.12 207 ARG A C 1
ATOM 1650 O O . ARG A 1 207 ? -7.734 -18.575 2.226 1.00 94.12 207 ARG A O 1
ATOM 1657 N N . GLN A 1 208 ? -6.512 -16.944 1.290 1.00 93.62 208 GLN A N 1
ATOM 1658 C CA . GLN A 1 208 ? -7.468 -15.860 1.469 1.00 93.62 208 GLN A CA 1
ATOM 1659 C C . GLN A 1 208 ? -7.877 -15.263 0.124 1.00 93.62 208 GLN A C 1
ATOM 1661 O O . GLN A 1 208 ? -7.037 -14.776 -0.631 1.00 93.62 208 GLN A O 1
ATOM 1666 N N . ILE A 1 209 ? -9.178 -15.232 -0.141 1.00 95.31 209 ILE A N 1
ATOM 1667 C CA . ILE A 1 209 ? -9.765 -14.419 -1.206 1.00 95.31 209 ILE A CA 1
ATOM 1668 C C . ILE A 1 209 ? -10.251 -13.133 -0.570 1.00 95.31 209 ILE A C 1
ATOM 1670 O O . ILE A 1 209 ? -11.061 -13.174 0.353 1.00 95.31 209 ILE A O 1
ATOM 1674 N N . TYR A 1 210 ? -9.755 -12.004 -1.047 1.00 92.81 210 TYR A N 1
ATOM 1675 C CA . TYR A 1 210 ? -10.093 -10.701 -0.508 1.00 92.81 210 TYR A CA 1
ATOM 1676 C C . TYR A 1 210 ? -10.839 -9.891 -1.570 1.00 92.81 210 TYR A C 1
ATOM 1678 O O . TYR A 1 210 ? -10.315 -9.672 -2.661 1.00 92.81 210 TYR A O 1
ATOM 1686 N N . LEU A 1 211 ? -12.068 -9.470 -1.267 1.00 91.94 211 LEU A N 1
ATOM 1687 C CA . LEU A 1 211 ? -12.893 -8.658 -2.160 1.00 91.94 211 LEU A CA 1
ATOM 1688 C C . LEU A 1 211 ? -12.942 -7.222 -1.650 1.00 91.94 211 LEU A C 1
ATOM 1690 O O . LEU A 1 211 ? -13.362 -6.972 -0.518 1.00 91.94 211 LEU A O 1
ATOM 1694 N N . PHE A 1 212 ? -12.556 -6.277 -2.503 1.00 88.38 212 PHE A N 1
ATOM 1695 C CA . PHE A 1 212 ? -12.651 -4.855 -2.189 1.00 88.38 212 PHE A CA 1
ATOM 1696 C C . PHE A 1 212 ? -14.085 -4.327 -2.394 1.00 88.38 212 PHE A C 1
ATOM 1698 O O . PHE A 1 212 ? -14.944 -5.016 -2.960 1.00 88.38 212 PHE A O 1
ATOM 1705 N N . THR A 1 213 ? -14.373 -3.124 -1.886 1.00 85.38 213 THR A N 1
ATOM 1706 C CA . THR A 1 213 ? -15.738 -2.554 -1.851 1.00 85.38 213 THR A CA 1
ATOM 1707 C C . THR A 1 213 ? -16.381 -2.410 -3.226 1.00 85.38 213 THR A C 1
ATOM 1709 O O . THR A 1 213 ? -17.581 -2.631 -3.344 1.00 85.38 213 THR A O 1
ATOM 1712 N N . ASP A 1 214 ? -15.595 -2.135 -4.265 1.00 82.81 214 ASP A N 1
ATOM 1713 C CA . ASP A 1 214 ? -16.045 -2.026 -5.658 1.00 82.81 214 ASP A CA 1
ATOM 1714 C C . ASP A 1 214 ? -16.566 -3.350 -6.251 1.00 82.81 214 ASP A C 1
ATOM 1716 O O . ASP A 1 214 ? -17.284 -3.351 -7.252 1.00 82.81 214 ASP A O 1
ATOM 1720 N N . THR A 1 215 ? -16.219 -4.479 -5.630 1.00 89.69 215 THR A N 1
ATOM 1721 C CA . THR A 1 215 ? -16.625 -5.816 -6.065 1.00 89.69 215 THR A CA 1
ATOM 1722 C C . THR A 1 215 ? -17.841 -6.303 -5.283 1.00 89.69 215 THR A C 1
ATOM 1724 O O . THR A 1 215 ? -18.874 -6.627 -5.871 1.00 89.69 215 THR A O 1
ATOM 1727 N N . TRP A 1 216 ? -17.754 -6.360 -3.950 1.00 89.44 216 TRP A N 1
ATOM 1728 C CA . TRP A 1 216 ? -18.808 -6.987 -3.145 1.00 89.44 216 TRP A CA 1
ATOM 1729 C C . TRP A 1 216 ? -19.965 -6.050 -2.777 1.00 89.44 216 TRP A C 1
ATOM 1731 O O . TRP A 1 216 ? -21.042 -6.552 -2.453 1.00 89.44 216 TRP A O 1
ATOM 1741 N N . ARG A 1 217 ? -19.788 -4.722 -2.868 1.00 86.62 217 ARG A N 1
ATOM 1742 C CA . ARG A 1 217 ? -20.782 -3.704 -2.482 1.00 86.62 217 ARG A CA 1
ATOM 1743 C C . ARG A 1 217 ? -21.195 -2.817 -3.665 1.00 86.62 217 ARG A C 1
ATOM 1745 O O . ARG A 1 217 ? -20.502 -2.730 -4.672 1.00 86.62 217 ARG A O 1
ATOM 1752 N N . THR A 1 218 ? -22.379 -2.214 -3.571 1.00 77.88 218 THR A N 1
ATOM 1753 C CA . THR A 1 218 ? -22.991 -1.374 -4.621 1.00 77.88 218 THR A CA 1
ATOM 1754 C C . THR A 1 218 ? -22.417 0.040 -4.718 1.00 77.88 218 THR A C 1
ATOM 1756 O O . THR A 1 218 ? -22.380 0.612 -5.807 1.00 77.88 218 THR A O 1
ATOM 1759 N N . ASP A 1 219 ? -22.010 0.606 -3.587 1.00 78.69 219 ASP A N 1
ATOM 1760 C CA . ASP A 1 219 ? -21.500 1.971 -3.466 1.00 78.69 219 ASP A CA 1
ATOM 1761 C C . ASP A 1 219 ? -19.969 2.032 -3.627 1.00 78.69 219 ASP A C 1
ATOM 1763 O O . ASP A 1 219 ? -19.300 1.012 -3.429 1.00 78.69 219 ASP A O 1
ATOM 1767 N N . PRO A 1 220 ? -19.397 3.217 -3.944 1.00 74.38 220 PRO A N 1
ATOM 1768 C CA . PRO A 1 220 ? -17.947 3.423 -4.011 1.00 74.38 220 PRO A CA 1
ATOM 1769 C C . PRO A 1 220 ? -17.294 3.236 -2.627 1.00 74.38 220 PRO A C 1
ATOM 1771 O O . PRO A 1 220 ? -17.918 2.711 -1.710 1.00 74.38 220 PRO A O 1
ATOM 1774 N N . PHE A 1 221 ? -16.036 3.655 -2.447 1.00 80.31 221 PHE A N 1
ATOM 1775 C CA . PHE A 1 221 ? -15.323 3.490 -1.172 1.00 80.31 221 PHE A CA 1
ATOM 1776 C C . PHE A 1 221 ? -16.147 3.987 0.034 1.00 80.31 221 PHE A C 1
ATOM 1778 O O . PHE A 1 221 ? -16.495 3.194 0.894 1.00 80.31 221 PHE A O 1
ATOM 1785 N N . TRP A 1 222 ? -16.608 5.238 0.081 1.00 82.12 222 TRP A N 1
ATOM 1786 C CA . TRP A 1 222 ? -17.588 5.644 1.103 1.00 82.12 222 TRP A CA 1
ATOM 1787 C C . TRP A 1 222 ? -19.027 5.394 0.644 1.00 82.12 222 TRP A C 1
ATOM 1789 O O . TRP A 1 222 ? -19.353 5.557 -0.532 1.00 82.12 222 TRP A O 1
ATOM 1799 N N . LEU A 1 223 ? -19.901 5.022 1.582 1.00 79.88 223 LEU A N 1
ATOM 1800 C CA . LEU A 1 223 ? -21.327 4.863 1.296 1.00 79.88 223 LEU A CA 1
ATOM 1801 C C . LEU A 1 223 ? -21.972 6.197 0.948 1.00 79.88 223 LEU A C 1
ATOM 1803 O O . LEU A 1 223 ? -21.762 7.206 1.621 1.00 79.88 223 LEU A O 1
ATOM 1807 N N . VAL A 1 224 ? -22.841 6.163 -0.053 1.00 83.50 224 VAL A N 1
ATOM 1808 C CA . VAL A 1 224 ? -23.687 7.282 -0.446 1.00 83.50 224 VAL A CA 1
ATOM 1809 C C . VAL A 1 224 ? -25.139 6.939 -0.158 1.00 83.50 224 VAL A C 1
ATOM 1811 O O . VAL A 1 224 ? -25.760 7.637 0.639 1.00 83.50 224 VAL A O 1
ATOM 1814 N N . GLY A 1 225 ? -25.682 5.892 -0.780 1.00 82.06 225 GLY A N 1
ATOM 1815 C CA . GLY A 1 225 ? -27.096 5.513 -0.663 1.00 82.06 225 GLY A CA 1
ATOM 1816 C C . GLY A 1 225 ? -27.345 4.033 -0.390 1.00 82.06 225 GLY A C 1
ATOM 1817 O O . GLY A 1 225 ? -28.469 3.671 -0.059 1.00 82.06 225 GLY A O 1
ATOM 1818 N N . GLY A 1 226 ? -26.328 3.187 -0.509 1.00 79.81 226 GLY A N 1
ATOM 1819 C CA . GLY A 1 226 ? -26.397 1.781 -0.154 1.00 79.81 226 GLY A CA 1
ATOM 1820 C C . GLY A 1 226 ? -26.302 1.559 1.353 1.00 79.81 226 GLY A C 1
ATOM 1821 O O . GLY A 1 226 ? -25.758 2.378 2.099 1.00 79.81 226 GLY A O 1
ATOM 1822 N N . LYS A 1 227 ? -26.823 0.420 1.812 1.00 81.06 227 LYS A N 1
ATOM 1823 C CA . LYS A 1 227 ? -26.690 -0.004 3.217 1.00 81.06 227 LYS A CA 1
ATOM 1824 C C . LYS A 1 227 ? -25.287 -0.563 3.455 1.00 81.06 227 LYS A C 1
ATOM 1826 O O . LYS A 1 227 ? -24.684 -1.155 2.563 1.00 81.06 227 LYS A O 1
ATOM 1831 N N . ASN A 1 228 ? -24.816 -0.507 4.701 1.00 76.88 228 ASN A N 1
ATOM 1832 C CA . ASN A 1 228 ? -23.519 -1.075 5.113 1.00 76.88 228 ASN A CA 1
ATOM 1833 C C . ASN A 1 228 ? -23.291 -2.543 4.736 1.00 76.88 228 ASN A C 1
ATOM 1835 O O . ASN A 1 228 ? -22.152 -2.967 4.569 1.00 76.88 228 ASN A O 1
ATOM 1839 N N . TRP A 1 229 ? -24.366 -3.308 4.595 1.00 78.19 229 TRP A N 1
ATOM 1840 C CA . TRP A 1 229 ? -24.343 -4.732 4.273 1.00 78.19 229 TRP A CA 1
ATOM 1841 C C . TRP A 1 229 ? -24.963 -5.058 2.915 1.00 78.19 229 TRP A C 1
ATOM 1843 O O . TRP A 1 229 ? -25.282 -6.211 2.630 1.00 78.19 229 TRP A O 1
ATOM 1853 N N . GLU A 1 230 ? -25.217 -4.044 2.091 1.00 84.75 230 GLU A N 1
ATOM 1854 C CA . GLU A 1 230 ? -25.843 -4.245 0.795 1.00 84.75 230 GLU A CA 1
ATOM 1855 C C . GLU A 1 230 ? -24.866 -4.884 -0.188 1.00 84.75 230 GLU A C 1
ATOM 1857 O O . GLU A 1 230 ? -23.876 -4.286 -0.600 1.00 84.75 230 GLU A O 1
ATOM 1862 N N . VAL A 1 231 ? -25.162 -6.123 -0.569 1.00 88.94 231 VAL A N 1
ATOM 1863 C CA . VAL A 1 231 ? -24.353 -6.871 -1.527 1.00 88.94 231 VAL A CA 1
ATOM 1864 C C . VAL A 1 231 ? -24.609 -6.361 -2.945 1.00 88.94 231 VAL A C 1
ATOM 1866 O O . VAL A 1 231 ? -25.752 -6.126 -3.340 1.00 88.94 231 VAL A O 1
ATOM 1869 N N . ASN A 1 232 ? -23.542 -6.237 -3.733 1.00 91.44 232 ASN A N 1
ATOM 1870 C CA . ASN A 1 232 ? -23.592 -5.842 -5.134 1.00 91.44 232 ASN A CA 1
ATOM 1871 C C . ASN A 1 232 ? -24.373 -6.854 -5.981 1.00 91.44 232 ASN A C 1
ATOM 1873 O O . ASN A 1 232 ? -23.841 -7.896 -6.365 1.00 91.44 232 ASN A O 1
ATOM 1877 N N . THR A 1 233 ? -25.614 -6.523 -6.337 1.00 93.44 233 THR A N 1
ATOM 1878 C CA . THR A 1 233 ? -26.479 -7.408 -7.130 1.00 93.44 233 THR A CA 1
ATOM 1879 C C . THR A 1 233 ? -26.066 -7.547 -8.593 1.00 93.44 233 THR A C 1
ATOM 1881 O O . THR A 1 233 ? -26.532 -8.460 -9.270 1.00 93.44 233 THR A O 1
ATOM 1884 N N . LYS A 1 234 ? -25.155 -6.700 -9.094 1.00 92.81 234 LYS A N 1
ATOM 1885 C CA . LYS A 1 234 ? -24.550 -6.898 -10.421 1.00 92.81 234 LYS A CA 1
ATOM 1886 C C . LYS A 1 234 ? -23.580 -8.079 -10.417 1.00 92.81 234 LYS A C 1
ATOM 1888 O O . LYS A 1 234 ? -23.556 -8.848 -11.371 1.00 92.81 234 LYS A O 1
ATOM 1893 N N . VAL A 1 235 ? -22.823 -8.238 -9.329 1.00 94.25 235 VAL A N 1
ATOM 1894 C CA . VAL A 1 235 ? -21.857 -9.331 -9.161 1.00 94.25 235 VAL A CA 1
ATOM 1895 C C . VAL A 1 235 ? -22.536 -10.583 -8.604 1.00 94.25 235 VAL A C 1
ATOM 1897 O O . VAL A 1 235 ? -22.298 -11.677 -9.114 1.00 94.25 235 VAL A O 1
ATOM 1900 N N . PHE A 1 236 ? -23.414 -10.409 -7.610 1.00 95.75 236 PHE A N 1
ATOM 1901 C CA . PHE A 1 236 ? -24.162 -11.446 -6.893 1.00 95.75 236 PHE A CA 1
ATOM 1902 C C . PHE A 1 236 ? -25.676 -11.272 -7.128 1.00 95.75 236 PHE A C 1
ATOM 1904 O O . PHE A 1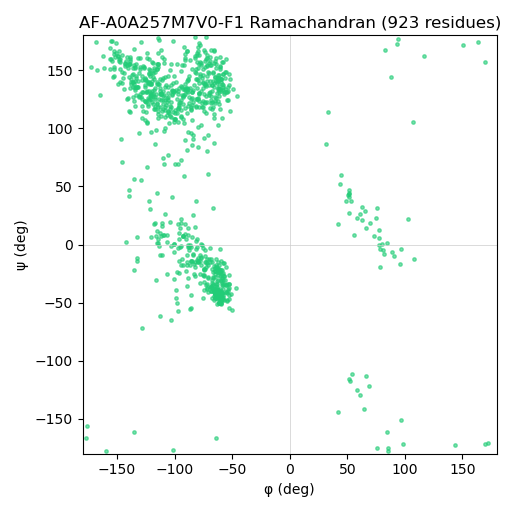 236 ? -26.337 -10.613 -6.327 1.00 95.75 236 PHE A O 1
ATOM 1911 N N . PRO A 1 237 ? -26.261 -11.834 -8.201 1.00 96.06 237 PRO A N 1
ATOM 1912 C CA . PRO A 1 237 ? -27.649 -11.564 -8.600 1.00 96.06 237 PRO A CA 1
ATOM 1913 C C . PRO A 1 237 ? -28.713 -11.760 -7.508 1.00 96.06 237 PRO A C 1
ATOM 1915 O O . PRO A 1 237 ? -29.690 -11.014 -7.470 1.00 96.06 237 PRO A O 1
ATOM 1918 N N . GLN A 1 238 ? -28.529 -12.724 -6.598 1.00 95.12 238 GLN A N 1
ATOM 1919 C CA . GLN A 1 238 ? -29.417 -12.973 -5.449 1.00 95.12 238 GLN A CA 1
ATOM 1920 C C . GLN A 1 238 ? -28.917 -12.332 -4.138 1.00 95.12 238 GLN A C 1
ATOM 1922 O O . GLN A 1 238 ? -29.338 -12.721 -3.046 1.00 95.12 238 GLN A O 1
ATOM 1927 N N . GLY A 1 239 ? -28.006 -11.360 -4.222 1.00 91.50 239 GLY A N 1
ATOM 1928 C CA . GLY A 1 239 ? -27.457 -10.619 -3.088 1.00 91.50 239 GLY A CA 1
ATOM 1929 C C . GLY A 1 239 ? -26.725 -11.515 -2.086 1.00 91.50 239 GLY A C 1
ATOM 1930 O O . GLY A 1 239 ? -25.872 -12.322 -2.454 1.00 91.50 239 GLY A O 1
ATOM 1931 N N . GLU A 1 240 ? -27.069 -11.385 -0.801 1.00 89.06 240 GLU A N 1
ATOM 1932 C CA . GLU A 1 240 ? -26.431 -12.119 0.304 1.00 89.06 240 GLU A CA 1
ATOM 1933 C C . GLU A 1 240 ? -26.464 -13.644 0.120 1.00 89.06 240 GLU A C 1
ATOM 1935 O O . GLU A 1 240 ? -25.504 -14.326 0.474 1.00 89.06 240 GLU A O 1
ATOM 1940 N N . ALA A 1 241 ? -27.532 -14.193 -0.469 1.00 90.19 241 ALA A N 1
ATOM 1941 C CA . ALA A 1 241 ? -27.646 -15.635 -0.687 1.00 90.19 241 ALA A CA 1
ATOM 1942 C C . ALA A 1 241 ? -26.547 -16.164 -1.622 1.00 90.19 241 ALA A C 1
ATOM 1944 O O . ALA A 1 241 ? -25.991 -17.237 -1.383 1.00 90.19 241 ALA A O 1
ATOM 1945 N N . ASP A 1 242 ? -26.212 -15.403 -2.663 1.00 94.94 242 ASP A N 1
ATOM 1946 C CA . ASP A 1 242 ? -25.139 -15.747 -3.593 1.00 94.94 242 ASP A CA 1
ATOM 1947 C C . ASP A 1 242 ? -23.758 -15.509 -2.972 1.00 94.94 242 ASP A C 1
ATOM 1949 O O . ASP A 1 242 ? -22.873 -16.348 -3.131 1.00 94.94 242 ASP A O 1
ATOM 1953 N N . LEU A 1 243 ? -23.576 -14.427 -2.205 1.00 92.25 243 LEU A N 1
ATOM 1954 C CA . LEU A 1 243 ? -22.330 -14.176 -1.470 1.00 92.25 243 LEU A CA 1
ATOM 1955 C C . LEU A 1 243 ? -22.032 -15.291 -0.453 1.00 92.25 243 LEU A C 1
ATOM 1957 O O . LEU A 1 243 ? -20.893 -15.747 -0.348 1.00 92.25 243 LEU A O 1
ATOM 1961 N N . ARG A 1 244 ? -23.055 -15.777 0.260 1.00 89.44 244 ARG A N 1
ATOM 1962 C CA . ARG A 1 244 ? -22.943 -16.909 1.192 1.00 89.44 244 ARG A CA 1
ATOM 1963 C C . ARG A 1 244 ? -22.517 -18.187 0.476 1.00 89.44 244 ARG A C 1
ATOM 1965 O O . ARG A 1 244 ? -21.559 -18.821 0.907 1.00 89.44 244 ARG A O 1
ATOM 1972 N N . LYS A 1 245 ? -23.177 -18.535 -0.635 1.00 93.19 245 LYS A N 1
ATOM 1973 C CA . LYS A 1 245 ? -22.791 -19.696 -1.458 1.00 93.19 245 LYS A CA 1
ATOM 1974 C C . LYS A 1 245 ? -21.363 -19.564 -1.977 1.00 93.19 245 LYS A C 1
ATOM 1976 O O . LYS A 1 245 ? -20.602 -20.520 -1.919 1.00 93.19 245 LYS A O 1
ATOM 1981 N N . PHE A 1 246 ? -20.970 -18.373 -2.425 1.00 95.62 246 PHE A N 1
ATOM 1982 C CA . PHE A 1 246 ? -19.602 -18.112 -2.860 1.00 95.62 246 PHE A CA 1
ATOM 1983 C C . PHE A 1 246 ? -18.587 -18.284 -1.716 1.00 95.62 246 PHE A C 1
ATOM 1985 O O . PHE A 1 246 ? -17.560 -18.926 -1.910 1.00 95.62 246 PHE A O 1
ATOM 1992 N N . SER A 1 247 ? -18.880 -17.798 -0.504 1.00 93.00 247 SER A N 1
ATOM 1993 C CA . SER A 1 247 ? -18.055 -18.050 0.692 1.00 93.00 247 SER A CA 1
ATOM 1994 C C . SER A 1 247 ? -17.922 -19.550 0.996 1.00 93.00 247 SER A C 1
ATOM 1996 O O . SER A 1 247 ? -16.823 -20.025 1.284 1.00 93.00 247 SER A O 1
ATOM 1998 N N . GLU A 1 248 ? -19.006 -20.320 0.877 1.00 92.50 248 GLU A N 1
ATOM 1999 C CA . GLU A 1 248 ? -18.985 -21.780 1.034 1.00 92.50 248 GLU A CA 1
ATOM 2000 C C . GLU A 1 248 ? -18.152 -22.474 -0.055 1.00 92.50 248 GLU A C 1
ATOM 2002 O O . GLU A 1 248 ? -17.380 -23.378 0.264 1.00 92.50 248 GLU A O 1
ATOM 2007 N N . GLU A 1 249 ? -18.233 -22.027 -1.313 1.00 95.56 249 GLU A N 1
ATOM 2008 C CA . GLU A 1 249 ? -17.391 -22.507 -2.421 1.00 95.56 249 GLU A CA 1
ATOM 2009 C C . GLU A 1 249 ? -15.900 -22.226 -2.160 1.00 95.56 249 GLU A C 1
ATOM 2011 O O . GLU A 1 249 ? -15.063 -23.120 -2.305 1.00 95.56 249 GLU A O 1
ATOM 2016 N N . VAL A 1 250 ? -15.564 -21.007 -1.721 1.00 95.75 250 VAL A N 1
ATOM 2017 C CA . VAL A 1 250 ? -14.202 -20.613 -1.317 1.00 95.75 250 VAL A CA 1
ATOM 2018 C C . VAL A 1 250 ? -13.709 -21.515 -0.180 1.00 95.75 250 VAL A C 1
ATOM 2020 O O . VAL A 1 250 ? -12.611 -22.072 -0.261 1.00 95.75 250 VAL A O 1
ATOM 2023 N N . ARG A 1 251 ? -14.542 -21.743 0.845 1.00 92.56 251 ARG A N 1
ATOM 2024 C CA . ARG A 1 251 ? -14.231 -22.640 1.968 1.00 92.56 251 ARG A CA 1
ATOM 2025 C C . ARG A 1 251 ? -14.026 -24.086 1.519 1.00 92.56 251 ARG A C 1
ATOM 2027 O O . ARG A 1 251 ? -13.091 -24.735 1.982 1.00 92.56 251 ARG A O 1
ATOM 2034 N N . GLY A 1 252 ? -14.848 -24.576 0.591 1.00 94.19 252 GLY A N 1
ATOM 2035 C CA . GLY A 1 252 ? -14.740 -25.918 0.011 1.00 94.19 252 GLY A CA 1
ATOM 2036 C C . GLY A 1 252 ? -13.416 -26.171 -0.716 1.00 94.19 252 GLY A C 1
ATOM 2037 O O . GLY A 1 252 ? -12.972 -27.313 -0.798 1.00 94.19 252 GLY A O 1
ATOM 2038 N N . ARG A 1 253 ? -12.740 -25.110 -1.173 1.00 95.56 253 ARG A N 1
ATOM 2039 C CA . ARG A 1 253 ? -11.395 -25.160 -1.772 1.00 95.56 253 ARG A CA 1
ATOM 2040 C C . ARG A 1 253 ? -10.257 -24.978 -0.752 1.00 95.56 253 ARG A C 1
ATOM 2042 O O . ARG A 1 253 ? -9.107 -24.814 -1.141 1.00 95.56 253 ARG A O 1
ATOM 2049 N N . GLY A 1 254 ? -10.556 -24.980 0.550 1.00 92.50 254 GLY A N 1
ATOM 2050 C CA . GLY A 1 254 ? -9.568 -24.772 1.617 1.00 92.50 254 GLY A CA 1
ATOM 2051 C C . GLY A 1 254 ? -9.153 -23.309 1.825 1.00 92.50 254 GLY A C 1
ATOM 2052 O O . GLY A 1 254 ? -8.178 -23.044 2.530 1.00 92.50 254 GLY A O 1
ATOM 2053 N N . MET A 1 255 ? -9.884 -22.358 1.236 1.00 94.31 255 MET A N 1
ATOM 2054 C CA . MET A 1 255 ? -9.650 -20.917 1.365 1.00 94.31 255 MET A CA 1
ATOM 2055 C C . MET A 1 255 ? -10.628 -20.276 2.370 1.00 94.31 255 MET A C 1
ATOM 2057 O O . MET A 1 255 ? -11.492 -20.946 2.932 1.00 94.31 255 MET A O 1
ATOM 2061 N N . TYR A 1 256 ? -10.478 -18.988 2.669 1.00 91.50 256 TYR A N 1
ATOM 2062 C CA . TYR A 1 256 ? -11.486 -18.166 3.356 1.00 91.50 256 TYR A CA 1
ATOM 2063 C C . TYR A 1 256 ? -11.727 -16.869 2.598 1.00 91.50 256 TYR A C 1
ATOM 2065 O O . TYR A 1 256 ? -10.841 -16.373 1.899 1.00 91.50 256 TYR A O 1
ATOM 2073 N N . LEU A 1 257 ? -12.932 -16.330 2.758 1.00 91.62 257 LEU A N 1
ATOM 2074 C CA . LEU A 1 257 ? -13.335 -15.068 2.159 1.00 91.62 257 LEU A CA 1
ATOM 2075 C C . LEU A 1 257 ? -13.114 -13.920 3.148 1.00 91.62 257 LEU A C 1
ATOM 2077 O O . LEU A 1 257 ? -13.463 -14.016 4.323 1.00 91.62 257 LEU A O 1
ATOM 2081 N N . ALA A 1 258 ? -12.570 -12.820 2.650 1.00 89.50 258 ALA A N 1
ATOM 2082 C CA . ALA A 1 258 ? -12.444 -11.556 3.349 1.00 89.50 258 ALA A CA 1
ATOM 2083 C C . ALA A 1 258 ? -13.071 -10.441 2.516 1.00 89.50 258 ALA A C 1
ATOM 2085 O O . ALA A 1 258 ? -12.956 -10.432 1.291 1.00 89.50 258 ALA A O 1
ATOM 2086 N N . LEU A 1 259 ? -13.745 -9.517 3.192 1.00 87.88 259 LEU A N 1
ATOM 2087 C CA . LEU A 1 259 ? -14.414 -8.382 2.572 1.00 87.88 259 LEU A CA 1
ATOM 2088 C C . LEU A 1 259 ? -13.810 -7.107 3.144 1.00 87.88 259 LEU A C 1
ATOM 2090 O O . LEU A 1 259 ? -13.762 -6.960 4.365 1.00 87.88 259 LEU A O 1
ATOM 2094 N N . HIS A 1 260 ? -13.391 -6.193 2.273 1.00 87.12 260 HIS A N 1
ATOM 2095 C CA . HIS A 1 260 ? -12.983 -4.866 2.711 1.00 87.12 260 HIS A CA 1
ATOM 2096 C C . HIS A 1 260 ? -14.197 -4.109 3.249 1.00 87.12 260 HIS A C 1
ATOM 2098 O O . HIS A 1 260 ? -15.185 -3.938 2.526 1.00 87.12 260 HIS A O 1
ATOM 2104 N N . TYR A 1 261 ? -14.134 -3.658 4.501 1.00 82.69 261 TYR A N 1
ATOM 2105 C CA . TYR A 1 261 ? -15.243 -3.010 5.199 1.00 82.69 261 TYR A CA 1
ATOM 2106 C C . TYR A 1 261 ? -14.795 -1.723 5.894 1.00 82.69 261 TYR A C 1
ATOM 2108 O O . TYR A 1 261 ? -13.779 -1.692 6.582 1.00 82.69 261 TYR A O 1
ATOM 2116 N N . ILE A 1 262 ? -15.597 -0.666 5.746 1.00 81.19 262 ILE A N 1
ATOM 2117 C CA . ILE A 1 262 ? -15.228 0.693 6.167 1.00 81.19 262 ILE A CA 1
ATOM 2118 C C . ILE A 1 262 ? -16.061 1.092 7.381 1.00 81.19 262 ILE A C 1
ATOM 2120 O O . ILE A 1 262 ? -17.007 1.878 7.297 1.00 81.19 262 ILE A O 1
ATOM 2124 N N . SER A 1 263 ? -15.760 0.418 8.493 1.00 80.62 263 SER A N 1
ATOM 2125 C CA . SER A 1 263 ? -16.206 0.667 9.872 1.00 80.62 263 SER A CA 1
ATOM 2126 C C . SER A 1 263 ? -17.676 1.039 10.108 1.00 80.62 263 SER A C 1
ATOM 2128 O O . SER A 1 263 ? -18.016 1.497 11.187 1.00 80.62 263 SER A O 1
ATOM 2130 N N . GLY A 1 264 ? -18.602 0.796 9.184 1.00 80.06 264 GLY A N 1
ATOM 2131 C CA . GLY A 1 264 ? -20.032 1.027 9.402 1.00 80.06 264 GLY A CA 1
ATOM 2132 C C . GLY A 1 264 ? -20.482 2.487 9.362 1.00 80.06 264 GLY A C 1
ATOM 2133 O O . GLY A 1 264 ? -21.441 2.837 10.052 1.00 80.06 264 GLY A O 1
ATOM 2134 N N . GLY A 1 265 ? -19.827 3.335 8.564 1.00 83.44 265 GLY A N 1
ATOM 2135 C CA . GLY A 1 265 ? -20.356 4.666 8.244 1.00 83.44 265 GLY A CA 1
ATOM 2136 C C . GLY A 1 265 ? -21.773 4.597 7.655 1.00 83.44 265 GLY A C 1
ATOM 2137 O O . GLY A 1 265 ? -22.126 3.631 7.001 1.00 83.44 265 GLY A O 1
ATOM 2138 N N . ILE A 1 266 ? -22.624 5.593 7.876 1.00 86.56 266 ILE A N 1
ATOM 2139 C CA . ILE A 1 266 ? -23.992 5.650 7.336 1.00 86.56 266 ILE A CA 1
ATOM 2140 C C . ILE A 1 266 ? -24.013 6.648 6.178 1.00 86.56 266 ILE A C 1
ATOM 2142 O O . ILE A 1 266 ? -23.763 7.836 6.378 1.00 86.56 266 ILE A O 1
ATOM 2146 N N . GLY A 1 267 ? -24.307 6.183 4.962 1.00 87.56 267 GLY A N 1
ATOM 2147 C CA . GLY A 1 267 ? -24.347 7.050 3.783 1.00 87.56 267 GLY A CA 1
ATOM 2148 C C . GLY A 1 267 ? -25.350 8.198 3.937 1.00 87.56 267 GLY A C 1
ATOM 2149 O O . GLY A 1 267 ? -26.410 8.045 4.545 1.00 87.56 267 GLY A O 1
ATOM 2150 N N . MET A 1 268 ? -25.052 9.366 3.361 1.00 88.31 268 MET A N 1
ATOM 2151 C CA . MET A 1 268 ? -25.938 10.542 3.454 1.00 88.31 268 MET A CA 1
ATOM 2152 C C . MET A 1 268 ? -27.330 10.329 2.840 1.00 88.31 268 MET A C 1
ATOM 2154 O O . MET A 1 268 ? -28.250 11.104 3.097 1.00 88.31 268 MET A O 1
ATOM 2158 N N . LYS A 1 269 ? -27.495 9.308 2.002 1.00 90.38 269 LYS A N 1
ATOM 2159 C CA . LYS A 1 269 ? -28.757 8.896 1.385 1.00 90.38 269 LYS A CA 1
ATOM 2160 C C . LYS A 1 269 ? -29.172 7.486 1.814 1.00 90.38 269 LYS A C 1
ATOM 2162 O O . LYS A 1 269 ? -29.987 6.885 1.122 1.00 90.38 269 LYS A O 1
ATOM 2167 N N . ASP A 1 270 ? -28.625 6.964 2.916 1.00 90.06 270 ASP A N 1
ATOM 2168 C CA . ASP A 1 270 ? -29.008 5.651 3.442 1.00 90.06 270 ASP A CA 1
ATOM 2169 C C . ASP A 1 270 ? -30.538 5.597 3.631 1.00 90.06 270 ASP A C 1
ATOM 2171 O O . ASP A 1 270 ? -31.100 6.466 4.308 1.00 90.06 270 ASP A O 1
ATOM 2175 N N . PRO A 1 271 ? -31.236 4.614 3.036 1.00 87.75 271 PRO A N 1
ATOM 2176 C CA . PRO A 1 271 ? -32.694 4.589 3.002 1.00 87.75 271 PRO A CA 1
ATOM 2177 C C . PRO A 1 271 ? -33.334 4.234 4.349 1.00 87.75 271 PRO A C 1
ATOM 2179 O O . PRO A 1 271 ? -34.540 4.419 4.503 1.00 87.75 271 PRO A O 1
ATOM 2182 N N . ILE A 1 272 ? -32.566 3.695 5.300 1.00 86.31 272 ILE A N 1
ATOM 2183 C CA . ILE A 1 272 ? -33.045 3.255 6.614 1.00 86.31 272 ILE A CA 1
ATOM 2184 C C . ILE A 1 272 ? -32.779 4.333 7.663 1.00 86.31 272 ILE A C 1
ATOM 2186 O O . ILE A 1 272 ? -33.684 4.680 8.416 1.00 86.31 272 ILE A O 1
ATOM 2190 N N . TYR A 1 273 ? -31.546 4.836 7.732 1.00 88.12 273 TYR A N 1
ATOM 2191 C CA . TYR A 1 273 ? -31.101 5.693 8.835 1.00 88.12 273 TYR A CA 1
ATOM 2192 C C . TYR A 1 273 ? -31.163 7.182 8.525 1.00 88.12 273 TYR A C 1
ATOM 2194 O O . TYR A 1 273 ? -31.252 7.987 9.449 1.00 88.12 273 TYR A O 1
ATOM 2202 N N . VAL A 1 274 ? -31.131 7.557 7.245 1.00 89.88 274 VAL A N 1
ATOM 2203 C CA . VAL A 1 274 ? -31.407 8.933 6.823 1.00 89.88 274 VAL A CA 1
ATOM 2204 C C . VAL A 1 274 ? -32.817 8.998 6.252 1.00 89.88 274 VAL A C 1
ATOM 2206 O O . VAL A 1 274 ? -33.692 9.613 6.854 1.00 89.88 274 VAL A O 1
ATOM 2209 N N . GLY A 1 275 ? -33.051 8.313 5.130 1.00 86.25 275 GLY A N 1
ATOM 2210 C CA . GLY A 1 275 ? -34.342 8.232 4.453 1.00 86.25 275 GLY A CA 1
ATOM 2211 C C . GLY A 1 275 ? -35.094 9.569 4.397 1.00 86.25 275 GLY A C 1
ATOM 2212 O O . GLY A 1 275 ? -34.512 10.647 4.296 1.00 86.25 275 GLY A O 1
ATOM 2213 N N . GLN A 1 276 ? -36.419 9.494 4.506 1.00 88.75 276 GLN A N 1
ATOM 2214 C CA . GLN A 1 276 ? -37.266 10.680 4.700 1.00 88.75 276 GLN A CA 1
ATOM 2215 C C . GLN A 1 276 ? -37.407 11.077 6.180 1.00 88.75 276 GLN A C 1
ATOM 2217 O O . GLN A 1 276 ? -38.099 12.041 6.488 1.00 88.75 276 GLN A O 1
ATOM 2222 N N . ASN A 1 277 ? -36.815 10.315 7.104 1.00 90.12 277 ASN A N 1
ATOM 2223 C CA . ASN A 1 277 ? -36.919 10.555 8.539 1.00 90.12 277 ASN A CA 1
ATOM 2224 C C . ASN A 1 277 ? -35.612 10.144 9.237 1.00 90.12 277 A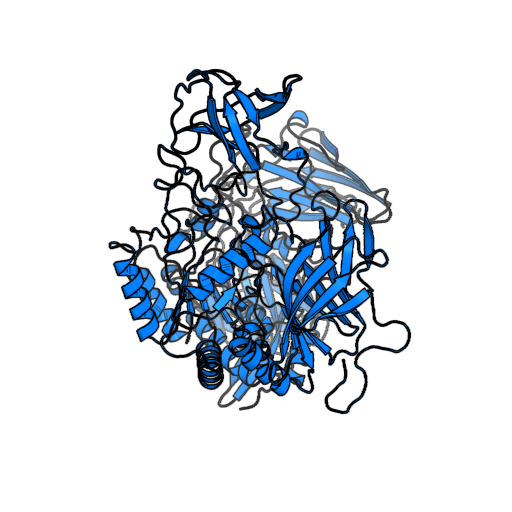SN A C 1
ATOM 2226 O O . ASN A 1 277 ? -35.480 8.982 9.632 1.00 90.12 277 ASN A O 1
ATOM 2230 N N . PRO A 1 278 ? -34.653 11.073 9.379 1.00 92.56 278 PRO A N 1
ATOM 2231 C CA . PRO A 1 278 ? -33.341 10.751 9.913 1.00 92.56 278 PRO A CA 1
ATOM 2232 C C . PRO A 1 278 ? -33.398 10.255 11.360 1.00 92.56 278 PRO A C 1
ATOM 2234 O O . PRO A 1 278 ? -33.999 10.882 12.244 1.00 92.56 278 PRO A O 1
ATOM 2237 N 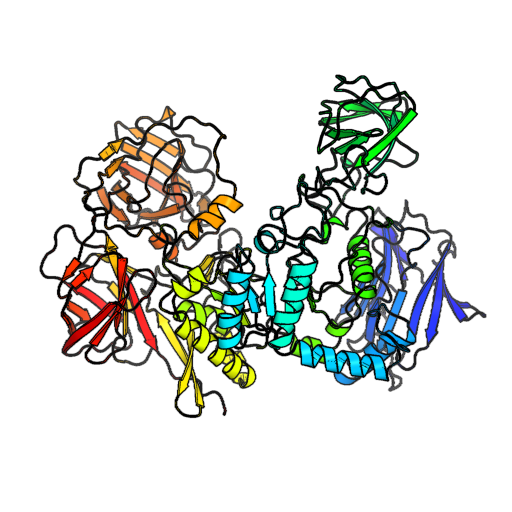N . ASP A 1 279 ? -32.732 9.130 11.605 1.00 91.06 279 ASP A N 1
ATOM 2238 C CA . ASP A 1 279 ? -32.747 8.434 12.885 1.00 91.06 279 ASP A CA 1
ATOM 2239 C C . ASP A 1 279 ? -32.143 9.310 13.995 1.00 91.06 279 ASP A C 1
ATOM 2241 O O . ASP A 1 279 ? -31.140 10.001 13.812 1.00 91.06 279 ASP A O 1
ATOM 2245 N N . SER A 1 280 ? -32.755 9.289 15.181 1.00 90.69 280 SER A N 1
ATOM 2246 C CA . SER A 1 280 ? -32.253 10.030 16.346 1.00 90.69 280 SER A CA 1
ATOM 2247 C C . SER A 1 280 ? -30.965 9.475 16.925 1.00 90.69 280 SER A C 1
ATOM 2249 O O . SER A 1 280 ? -30.368 10.130 17.768 1.00 90.69 280 SER A O 1
ATOM 2251 N N . ARG A 1 281 ? -30.574 8.271 16.508 1.00 88.75 281 ARG A N 1
ATOM 2252 C CA . ARG A 1 281 ? -29.377 7.566 16.962 1.00 88.75 281 ARG A CA 1
ATOM 2253 C C . ARG A 1 281 ? -28.152 7.826 16.082 1.00 88.75 281 ARG A C 1
ATOM 2255 O O . ARG A 1 281 ? -27.137 7.157 16.256 1.00 88.75 281 ARG A O 1
ATOM 2262 N N . LEU A 1 282 ? -28.241 8.740 15.115 1.00 89.69 282 LEU A N 1
ATOM 2263 C CA . LEU A 1 282 ? -27.057 9.266 14.438 1.00 89.69 282 LEU A CA 1
ATOM 2264 C C . LEU A 1 282 ? -26.241 10.099 15.431 1.00 89.69 282 LEU A C 1
ATOM 2266 O O . LEU A 1 282 ? -26.812 10.888 16.185 1.00 89.69 282 LEU A O 1
ATOM 2270 N N . ALA A 1 283 ? -24.920 9.937 15.413 1.00 88.06 283 ALA A N 1
ATOM 2271 C CA . ALA A 1 283 ? -24.030 10.639 16.322 1.00 88.06 283 ALA A CA 1
ATOM 2272 C C . ALA A 1 283 ? -24.130 12.152 16.133 1.00 88.06 283 ALA A C 1
ATOM 2274 O O . ALA A 1 283 ? -24.115 12.677 15.009 1.00 88.06 283 ALA A O 1
ATOM 2275 N N . GLY A 1 284 ? -24.177 12.858 17.255 1.00 89.06 284 GLY A N 1
ATOM 2276 C CA . GLY A 1 284 ? -24.358 14.294 17.272 1.00 89.06 284 GLY A CA 1
ATOM 2277 C C . GLY A 1 284 ? -23.507 15.001 18.307 1.00 89.06 284 GLY A C 1
ATOM 2278 O O . GLY A 1 284 ? -23.124 14.435 19.325 1.00 89.06 284 GLY A O 1
ATOM 2279 N N . TRP A 1 285 ? -23.222 16.277 18.055 1.00 86.62 285 TRP A N 1
ATOM 2280 C CA . TRP A 1 285 ? -22.520 17.127 19.019 1.00 86.62 285 TRP A CA 1
ATOM 2281 C C . TRP A 1 285 ? -23.457 17.753 20.060 1.00 86.62 285 TRP A C 1
ATOM 2283 O O . TRP A 1 285 ? -22.972 18.335 21.028 1.00 86.62 285 TRP A O 1
ATOM 2293 N N . GLY A 1 286 ? -24.778 17.638 19.890 1.00 88.38 286 GLY A N 1
ATOM 2294 C CA . GLY A 1 286 ? -25.745 18.099 20.883 1.00 88.38 286 GLY A CA 1
ATOM 2295 C C . GLY A 1 286 ? -27.191 18.103 20.397 1.00 88.38 286 GLY A C 1
ATOM 2296 O O . GLY A 1 286 ? -27.465 18.176 19.199 1.00 88.38 286 GLY A O 1
ATOM 2297 N N . VAL A 1 287 ? -28.122 18.048 21.350 1.00 93.62 287 VAL A N 1
ATOM 2298 C CA . VAL A 1 287 ? -29.575 18.065 21.118 1.00 93.62 287 VAL A CA 1
ATOM 2299 C C . VAL A 1 287 ? -30.196 19.383 21.580 1.00 93.62 287 VAL A C 1
ATOM 2301 O O . VAL A 1 287 ? -29.664 20.071 22.447 1.00 93.62 287 VAL A O 1
ATOM 2304 N N . GLY A 1 288 ? -31.342 19.743 21.015 1.00 95.81 288 GLY A N 1
ATOM 2305 C CA . GLY A 1 288 ? -32.094 20.932 21.392 1.00 95.81 288 GLY A CA 1
ATOM 2306 C C . GLY A 1 288 ? -33.413 21.023 20.634 1.00 95.81 288 GLY A C 1
ATOM 2307 O O . GLY A 1 288 ? -33.956 20.019 20.167 1.00 95.81 288 GLY A O 1
ATOM 2308 N N . THR A 1 289 ? -33.936 22.236 20.509 1.00 97.50 289 THR A N 1
ATOM 2309 C CA . THR A 1 289 ? -35.213 22.490 19.827 1.00 97.50 289 THR A CA 1
ATOM 2310 C C . THR A 1 289 ? -35.147 23.739 18.963 1.00 97.50 289 THR A C 1
ATOM 2312 O O . THR A 1 289 ? -34.269 24.581 19.140 1.00 97.50 289 THR A O 1
ATOM 2315 N N . LEU A 1 290 ? -36.073 23.885 18.021 1.00 97.56 290 LEU A N 1
ATOM 2316 C CA . LEU A 1 290 ? -36.262 25.161 17.340 1.00 97.56 290 LEU A CA 1
ATOM 2317 C C . LEU A 1 290 ? -36.831 26.201 18.312 1.00 97.56 290 LEU A C 1
ATOM 2319 O O . LEU A 1 290 ? -37.854 25.967 18.950 1.00 97.56 290 LEU A O 1
ATOM 2323 N N . ALA A 1 291 ? -36.187 27.361 18.408 1.00 96.06 291 ALA A N 1
ATOM 2324 C CA . ALA A 1 291 ? -36.651 28.471 19.240 1.00 96.06 291 ALA A CA 1
ATOM 2325 C C . ALA A 1 291 ? -37.773 29.287 18.577 1.00 96.06 291 ALA A C 1
ATOM 2327 O O . ALA A 1 291 ? -38.407 30.097 19.245 1.00 96.06 291 ALA A O 1
ATOM 2328 N N . ARG A 1 292 ? -37.986 29.106 17.266 1.00 94.62 292 ARG A N 1
ATOM 2329 C CA . ARG A 1 292 ? -39.060 29.705 16.457 1.00 94.62 292 ARG A CA 1
ATOM 2330 C C . ARG A 1 292 ? -39.475 28.728 15.350 1.00 94.62 292 ARG A C 1
ATOM 2332 O O . ARG A 1 292 ? -38.667 27.861 15.013 1.00 94.62 292 ARG A O 1
ATOM 2339 N N . PRO A 1 293 ? -40.678 28.854 14.763 1.00 96.25 293 PRO A N 1
ATOM 2340 C CA . PRO A 1 293 ? -41.049 28.068 13.588 1.00 96.25 293 PRO A CA 1
ATOM 2341 C C . PRO A 1 293 ? -40.066 28.301 12.434 1.00 96.25 293 PRO A C 1
ATOM 2343 O O . PRO A 1 293 ? -39.550 29.407 12.288 1.00 96.25 293 PRO A O 1
ATOM 2346 N N . LEU A 1 294 ? -39.828 27.267 11.626 1.00 95.94 294 LEU A N 1
ATOM 2347 C CA . LEU A 1 294 ? -38.930 27.285 10.471 1.00 95.94 294 LEU A CA 1
ATOM 2348 C C . LEU A 1 294 ? -39.734 27.030 9.190 1.00 95.94 294 LEU A C 1
ATOM 2350 O O . LEU A 1 294 ? -40.334 25.964 9.036 1.00 95.94 294 LEU A O 1
ATOM 2354 N N . GLY A 1 295 ? -39.746 27.992 8.268 1.00 94.12 295 GLY A N 1
ATOM 2355 C CA . GLY A 1 295 ? -40.391 27.866 6.952 1.00 94.12 295 GLY A CA 1
ATOM 2356 C C . GLY A 1 295 ? -39.605 26.978 5.976 1.00 94.12 295 GLY A C 1
ATOM 2357 O O . GLY A 1 295 ? -38.446 26.666 6.219 1.00 94.12 295 GLY A O 1
ATOM 2358 N N . VAL A 1 296 ? -40.200 26.575 4.845 1.00 92.69 296 VAL A N 1
ATOM 2359 C CA . VAL A 1 296 ? -39.561 25.663 3.860 1.00 92.69 296 VAL A CA 1
ATOM 2360 C C . VAL A 1 296 ? -38.340 26.292 3.168 1.00 92.69 296 VAL A C 1
ATOM 2362 O O . VAL A 1 296 ? -37.323 25.628 2.999 1.00 92.69 296 VAL A O 1
ATOM 2365 N N . GLU A 1 297 ? -38.413 27.584 2.837 1.00 92.75 297 GLU A N 1
ATOM 2366 C CA . GLU A 1 297 ? -37.364 28.322 2.105 1.00 92.75 297 GLU A CA 1
ATOM 2367 C C . GLU A 1 297 ? -36.379 29.066 3.025 1.00 92.75 297 GLU A C 1
ATOM 2369 O O . GLU A 1 297 ? -35.454 29.737 2.565 1.00 92.75 297 GLU A O 1
ATOM 2374 N N . GLU A 1 298 ? -36.578 28.999 4.343 1.00 93.62 298 GLU A N 1
ATOM 2375 C CA . GLU A 1 298 ? -35.742 29.730 5.292 1.00 93.62 298 GLU A CA 1
ATOM 2376 C C . GLU A 1 298 ? -34.328 29.139 5.364 1.00 93.62 298 GLU A C 1
ATOM 2378 O O . GLU A 1 298 ? -34.125 27.933 5.548 1.00 93.62 298 GLU A O 1
ATOM 2383 N N . THR A 1 299 ? -33.340 30.030 5.254 1.00 94.50 299 THR A N 1
ATOM 2384 C CA . THR A 1 299 ? -31.898 29.724 5.271 1.00 94.50 299 THR A CA 1
ATOM 2385 C C . THR A 1 299 ? -31.219 30.149 6.577 1.00 94.50 299 THR A C 1
ATOM 2387 O O . THR A 1 299 ? -29.993 30.082 6.709 1.00 94.50 299 THR A O 1
ATOM 2390 N N . THR A 1 300 ? -32.015 30.571 7.558 1.00 96.56 300 THR A N 1
ATOM 2391 C CA . THR A 1 300 ? -31.582 30.908 8.914 1.00 96.56 300 THR A CA 1
ATOM 2392 C C . THR A 1 300 ? -32.435 30.152 9.919 1.00 96.56 300 THR A C 1
ATOM 2394 O O . THR A 1 300 ? -33.656 30.188 9.814 1.00 96.56 300 THR A O 1
ATOM 2397 N N . ILE A 1 301 ? -31.812 29.498 10.898 1.00 96.50 301 ILE A N 1
ATOM 2398 C CA . ILE A 1 301 ? -32.513 28.674 11.894 1.00 96.50 301 ILE A CA 1
ATOM 2399 C C . ILE A 1 301 ? -32.208 29.214 13.289 1.00 96.50 301 ILE A C 1
ATOM 2401 O O . ILE A 1 301 ? -31.045 29.383 13.643 1.00 96.50 301 ILE A O 1
ATOM 2405 N N . SER A 1 302 ? -33.243 29.464 14.092 1.00 96.44 302 SER A N 1
ATOM 2406 C CA . SER A 1 302 ? -33.084 29.802 15.510 1.00 96.44 302 SER A CA 1
ATOM 2407 C C . SER A 1 302 ? -33.166 28.519 16.340 1.00 96.44 302 SER A C 1
ATOM 2409 O O . SER A 1 302 ? -34.228 27.906 16.448 1.00 96.44 302 SER A O 1
ATOM 2411 N N . PHE A 1 303 ? -32.034 28.080 16.881 1.00 96.12 303 PHE A N 1
ATOM 2412 C CA . PHE A 1 303 ? -31.886 26.832 17.627 1.00 96.12 303 PHE A CA 1
ATOM 2413 C C . PHE A 1 303 ? -31.679 27.119 19.112 1.00 96.12 303 PHE A C 1
ATOM 2415 O O . PHE A 1 303 ? -30.797 27.884 19.479 1.00 96.12 303 PHE A O 1
ATOM 2422 N N . ARG A 1 304 ? -32.459 26.488 19.984 1.00 96.25 304 ARG A N 1
ATOM 2423 C CA . ARG A 1 304 ? -32.244 26.514 21.429 1.00 96.25 304 ARG A CA 1
ATOM 2424 C C . ARG A 1 304 ? -31.482 25.246 21.836 1.00 96.25 304 ARG A C 1
ATOM 2426 O O . ARG A 1 304 ? -32.101 24.175 21.838 1.00 96.25 304 ARG A O 1
ATOM 2433 N N . PRO A 1 305 ? -30.175 25.334 22.151 1.00 94.19 305 PRO A N 1
ATOM 2434 C CA . PRO A 1 305 ? -29.408 24.189 22.633 1.00 94.19 305 PRO A CA 1
ATOM 2435 C C . PRO A 1 305 ? -29.980 23.666 23.956 1.00 94.19 305 PRO A C 1
ATOM 2437 O O . PRO A 1 305 ? -30.485 24.433 24.779 1.00 94.19 305 PRO A O 1
ATOM 2440 N N . GLY A 1 306 ? -29.913 22.350 24.161 1.00 93.81 306 GLY A N 1
ATOM 2441 C CA . GLY A 1 306 ? -30.195 21.740 25.456 1.00 93.81 306 GLY A CA 1
ATOM 2442 C C . GLY A 1 306 ? -29.122 22.082 26.502 1.00 93.81 306 GLY A C 1
ATOM 2443 O O . GLY A 1 306 ? -28.044 22.570 26.151 1.00 93.81 306 GLY A O 1
ATOM 2444 N N . PRO A 1 307 ? -29.383 21.816 27.794 1.00 88.56 307 PRO A N 1
ATOM 2445 C CA . PRO A 1 307 ? -28.401 22.038 28.853 1.00 88.56 307 PRO A CA 1
ATOM 2446 C C . PRO A 1 307 ? -27.065 21.338 28.558 1.00 88.56 307 PRO A C 1
ATOM 2448 O O . PRO A 1 307 ? -27.050 20.164 28.195 1.00 88.56 307 PRO A O 1
ATOM 2451 N N . GLY A 1 308 ? -25.950 22.059 28.713 1.00 80.19 308 GLY A N 1
ATOM 2452 C CA . GLY A 1 308 ? -24.594 21.526 28.519 1.00 80.19 308 GLY A CA 1
ATOM 2453 C C . GLY A 1 308 ? -24.135 21.376 27.062 1.00 80.19 308 GLY A C 1
ATOM 2454 O O . GLY A 1 308 ? -23.006 20.955 26.826 1.00 80.19 308 GLY A O 1
ATOM 2455 N N . VAL A 1 309 ? -24.967 21.725 26.074 1.00 86.06 309 VAL A N 1
ATOM 2456 C CA . VAL A 1 309 ? -24.579 21.676 24.657 1.00 86.06 309 VAL A CA 1
ATOM 2457 C C . VAL A 1 309 ? -23.730 22.894 24.296 1.00 86.06 309 VAL A C 1
ATOM 2459 O O . VAL A 1 309 ? -24.167 24.034 24.444 1.00 86.06 309 VAL A O 1
ATOM 2462 N N . VAL A 1 310 ? -22.527 22.640 23.776 1.00 78.31 310 VAL A N 1
ATOM 2463 C CA . VAL A 1 310 ? -21.548 23.664 23.378 1.00 78.31 310 VAL A CA 1
ATOM 2464 C C . VAL A 1 310 ? -21.239 23.603 21.878 1.00 78.31 310 VAL A C 1
ATOM 2466 O O . VAL A 1 310 ? -21.325 22.523 21.282 1.00 78.31 310 VAL A O 1
ATOM 2469 N N . PRO A 1 311 ? -20.886 24.731 21.231 1.00 70.50 311 PRO A N 1
ATOM 2470 C CA . PRO A 1 311 ? -20.538 24.745 19.817 1.00 70.50 311 PRO A CA 1
ATOM 2471 C C . PRO A 1 311 ? -19.327 23.844 19.500 1.00 70.50 311 PRO A C 1
ATOM 2473 O O . PRO A 1 311 ? -18.340 23.840 20.239 1.00 70.50 311 PRO A O 1
ATOM 2476 N N . PRO A 1 312 ? -19.320 23.140 18.356 1.00 68.62 312 PRO A N 1
ATOM 2477 C CA . PRO A 1 312 ? -18.238 22.221 17.990 1.00 68.62 312 PRO A CA 1
ATOM 2478 C C . PRO A 1 312 ? -16.843 22.856 17.897 1.00 68.62 312 PRO A C 1
ATOM 2480 O O . PRO A 1 312 ? -15.856 22.176 18.145 1.00 68.62 312 PRO A O 1
ATOM 2483 N N . ALA A 1 313 ? -16.738 24.150 17.571 1.00 62.81 313 ALA A N 1
ATOM 2484 C CA . ALA A 1 313 ? -15.454 24.859 17.521 1.00 62.81 313 ALA A CA 1
ATOM 2485 C C . ALA A 1 313 ? -14.766 24.974 18.899 1.00 62.81 313 ALA A C 1
ATOM 2487 O O . ALA A 1 313 ? -13.547 25.125 18.966 1.00 62.81 313 ALA A O 1
ATOM 2488 N N . GLU A 1 314 ? -15.533 24.871 19.988 1.00 56.53 314 GLU A N 1
ATOM 2489 C CA . GLU A 1 314 ? -15.030 24.877 21.367 1.00 56.53 314 GLU A CA 1
ATOM 2490 C C . GLU A 1 314 ? -14.699 23.456 21.861 1.00 56.53 314 GLU A C 1
ATOM 2492 O O . GLU A 1 314 ? -13.836 23.276 22.722 1.00 56.53 314 GLU A O 1
ATOM 2497 N N . ARG A 1 315 ? -15.307 22.422 21.260 1.00 59.84 315 ARG A N 1
ATOM 2498 C CA . ARG A 1 315 ? -15.038 21.009 21.555 1.00 59.84 315 ARG A CA 1
ATOM 2499 C C . ARG A 1 315 ? -13.892 20.505 20.673 1.00 59.84 315 ARG A C 1
ATOM 2501 O O . ARG A 1 315 ? -14.092 20.099 19.532 1.00 59.84 315 ARG A O 1
ATOM 2508 N N . ARG A 1 316 ? -12.662 20.494 21.194 1.00 58.34 316 ARG A N 1
ATOM 2509 C CA . ARG A 1 316 ? -11.544 19.815 20.510 1.00 58.34 316 ARG A CA 1
ATOM 2510 C C . ARG A 1 316 ? -11.871 18.322 20.386 1.00 58.34 316 ARG A C 1
ATOM 2512 O O . ARG A 1 316 ? -12.038 17.655 21.400 1.00 58.34 316 ARG A O 1
ATOM 2519 N N . LEU A 1 317 ? -11.922 17.798 19.160 1.00 66.50 317 LEU A N 1
ATOM 2520 C CA . LEU A 1 317 ? -12.085 16.366 18.874 1.00 66.50 317 LEU A CA 1
ATOM 2521 C C . LEU A 1 317 ? -10.742 15.776 18.404 1.00 66.50 317 LEU A C 1
ATOM 2523 O O . LEU A 1 317 ? -10.530 15.586 17.205 1.00 66.50 317 LEU A O 1
ATOM 2527 N N . PRO A 1 318 ? -9.784 15.523 19.317 1.00 61.09 318 PRO A N 1
ATOM 2528 C CA . PRO A 1 318 ? -8.406 15.178 18.955 1.00 61.09 318 PRO A CA 1
ATOM 2529 C C . PRO A 1 318 ? -8.286 13.876 18.155 1.00 61.09 318 PRO A C 1
ATOM 2531 O O . PRO A 1 318 ? -7.338 13.732 17.382 1.00 61.09 318 PRO A O 1
ATOM 2534 N N . TYR A 1 319 ? -9.239 12.955 18.319 1.00 66.31 319 TYR A N 1
ATOM 2535 C CA . TYR A 1 319 ? -9.249 11.640 17.674 1.00 66.31 319 TYR A CA 1
ATOM 2536 C C . TYR A 1 319 ? -10.221 11.537 16.492 1.00 66.31 319 TYR A C 1
ATOM 2538 O O . TYR A 1 319 ? -10.257 10.504 15.839 1.00 66.31 319 TYR A O 1
ATOM 2546 N N . PHE A 1 320 ? -10.961 12.608 16.181 1.00 70.94 320 PHE A N 1
ATOM 2547 C CA . PHE A 1 320 ? -11.953 12.646 15.104 1.00 70.94 320 PHE A CA 1
ATOM 2548 C C . PHE A 1 320 ? -11.719 13.870 14.201 1.00 70.94 320 PHE A C 1
ATOM 2550 O O . PHE A 1 320 ? -12.570 14.745 14.032 1.00 70.94 320 PHE A O 1
ATOM 2557 N N . LYS A 1 321 ? -10.490 13.956 13.672 1.00 62.06 321 LYS A N 1
ATOM 2558 C CA . LYS A 1 321 ? -9.929 15.149 13.006 1.00 62.06 321 LYS A CA 1
ATOM 2559 C C . LYS A 1 321 ? -10.534 15.456 11.637 1.00 62.06 321 LYS A C 1
ATOM 2561 O O . LYS A 1 321 ? -10.553 16.612 11.237 1.00 62.06 321 LYS A O 1
ATOM 2566 N N . GLU A 1 322 ? -11.023 14.438 10.938 1.00 65.38 322 GLU A N 1
ATOM 2567 C CA . GLU A 1 322 ? -11.582 14.564 9.582 1.00 65.38 322 GLU A CA 1
ATOM 2568 C C . GLU A 1 322 ? -13.108 14.744 9.596 1.00 65.38 322 GLU A C 1
ATOM 2570 O O . GLU A 1 322 ? -13.796 14.527 8.600 1.00 65.38 322 GLU A O 1
ATOM 2575 N N . SER A 1 323 ? -13.663 15.136 10.744 1.00 68.69 323 SER A N 1
ATOM 2576 C CA . SER A 1 323 ? -15.097 15.312 10.922 1.00 68.69 323 SER A CA 1
ATOM 2577 C C . SER A 1 323 ? -15.571 16.719 10.574 1.00 68.69 323 SER A C 1
ATOM 2579 O O . SER A 1 323 ? -14.939 17.733 10.874 1.00 68.69 323 SER A O 1
ATOM 2581 N N . GLN A 1 324 ? -16.737 16.782 9.942 1.00 79.75 324 GLN A N 1
ATOM 2582 C CA . GLN A 1 324 ? -17.502 17.998 9.736 1.00 79.75 324 GLN A CA 1
ATOM 2583 C C . GLN A 1 324 ? -18.651 18.034 10.738 1.00 79.75 324 GLN A C 1
ATOM 2585 O O . GLN A 1 324 ? -19.428 17.090 10.864 1.00 79.75 324 GLN A O 1
ATOM 2590 N N . TRP A 1 325 ? -18.776 19.159 11.429 1.00 83.25 325 TRP A N 1
ATOM 2591 C CA . TRP A 1 325 ? -19.808 19.395 12.437 1.00 83.25 325 TRP A CA 1
ATOM 2592 C C . TRP A 1 325 ? -20.976 20.232 11.911 1.00 83.25 325 TRP A C 1
ATOM 2594 O O . TRP A 1 325 ? -21.966 20.440 12.607 1.00 83.25 325 TRP A O 1
ATOM 2604 N N . ASN A 1 326 ? -20.879 20.748 10.686 1.00 88.88 326 ASN A N 1
ATOM 2605 C CA . ASN A 1 326 ? -21.844 21.687 10.126 1.00 88.88 326 ASN A CA 1
ATOM 2606 C C . ASN A 1 326 ? -23.094 21.000 9.557 1.00 88.88 326 ASN A C 1
ATOM 2608 O O . ASN A 1 326 ? -23.631 21.425 8.536 1.00 88.88 326 ASN A O 1
ATOM 2612 N N . TRP A 1 327 ? -23.556 19.949 10.220 1.00 92.38 327 TRP A N 1
ATOM 2613 C CA . TRP A 1 327 ? -24.731 19.171 9.860 1.00 92.38 327 TRP A CA 1
ATOM 2614 C C . TRP A 1 327 ? -25.717 19.188 11.019 1.00 92.38 327 TRP A C 1
ATOM 2616 O O . TRP A 1 327 ? -25.324 19.239 12.183 1.00 92.38 327 TRP A O 1
ATOM 2626 N N . MET A 1 328 ? -27.005 19.164 10.705 1.0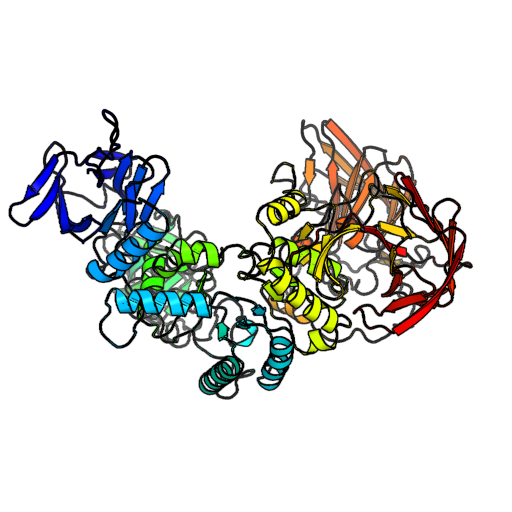0 93.94 328 MET A N 1
ATOM 2627 C CA . MET A 1 328 ? -28.063 19.188 11.702 1.00 93.94 328 MET A CA 1
ATOM 2628 C C . MET A 1 328 ? -29.264 18.401 11.215 1.00 93.94 328 MET A C 1
ATOM 2630 O O . MET A 1 328 ? -29.653 18.516 10.057 1.00 93.94 328 MET A O 1
ATOM 2634 N N . ARG A 1 329 ? -29.878 17.649 12.119 1.00 95.69 329 ARG A N 1
ATOM 2635 C CA . ARG A 1 329 ? -31.219 17.109 11.950 1.00 95.69 329 ARG A CA 1
ATOM 2636 C C . ARG A 1 329 ? -32.229 18.060 12.576 1.00 95.69 329 ARG A C 1
ATOM 2638 O O . ARG A 1 329 ? -32.089 18.397 13.749 1.00 95.69 329 ARG A O 1
ATOM 2645 N N . VAL A 1 330 ? -33.263 18.433 11.834 1.00 95.69 330 VAL A N 1
ATOM 2646 C CA . VAL A 1 330 ? -34.416 19.202 12.317 1.00 95.69 330 VAL A CA 1
ATOM 2647 C C . VAL A 1 330 ? -35.669 18.414 11.958 1.00 95.69 330 VAL A C 1
ATOM 2649 O O . VAL A 1 330 ? -36.015 18.311 10.785 1.00 95.69 330 VAL A O 1
ATOM 2652 N N . GLY A 1 331 ? -36.316 17.795 12.949 1.00 93.44 331 GLY A N 1
ATOM 2653 C CA . GLY A 1 331 ? -37.419 16.864 12.694 1.00 93.44 331 GLY A CA 1
ATOM 2654 C C . GLY A 1 331 ? -37.039 15.780 11.679 1.00 93.44 331 GLY A C 1
ATOM 2655 O O . GLY A 1 331 ? -36.128 14.991 11.925 1.00 93.44 331 GLY A O 1
ATOM 2656 N N . THR A 1 332 ? -37.732 15.771 10.542 1.00 93.56 332 THR A N 1
ATOM 2657 C CA . THR A 1 332 ? -37.557 14.827 9.424 1.00 93.56 332 THR A CA 1
ATOM 2658 C C . THR A 1 332 ? -36.511 15.265 8.389 1.00 93.56 332 THR A C 1
ATOM 2660 O O . THR A 1 332 ? -36.393 14.651 7.333 1.00 93.56 332 THR A O 1
ATOM 2663 N N . GLU A 1 333 ? -35.754 16.332 8.648 1.00 94.81 333 GLU A N 1
ATOM 2664 C CA . GLU A 1 333 ? -34.872 16.954 7.660 1.00 94.81 333 GLU A CA 1
ATOM 2665 C C . GLU A 1 333 ? -33.406 16.995 8.105 1.00 94.81 333 GLU A C 1
ATOM 2667 O O . GLU A 1 333 ? -33.116 17.231 9.278 1.00 94.81 333 GLU A O 1
ATOM 2672 N N . ILE A 1 334 ? -32.479 16.837 7.151 1.00 95.75 334 ILE A N 1
ATOM 2673 C CA . ILE A 1 334 ? -31.063 17.179 7.325 1.00 95.75 334 ILE A CA 1
ATOM 2674 C C . ILE A 1 334 ? -30.757 18.535 6.683 1.00 95.75 334 ILE A C 1
ATOM 2676 O O . ILE A 1 334 ? -31.048 18.784 5.511 1.00 95.75 334 ILE A O 1
ATOM 2680 N N . VAL A 1 335 ? -30.073 19.385 7.442 1.00 95.25 335 VAL A N 1
ATOM 2681 C CA . VAL A 1 335 ? -29.646 20.729 7.058 1.00 95.25 335 VAL A CA 1
ATOM 2682 C C . VAL A 1 335 ? -28.130 20.848 7.190 1.00 95.25 335 VAL A C 1
ATOM 2684 O O . VAL A 1 335 ? -27.545 20.402 8.178 1.00 95.25 335 VAL A O 1
ATOM 2687 N N . ARG A 1 336 ? -27.480 21.495 6.216 1.00 94.25 336 ARG A N 1
ATOM 2688 C CA . ARG A 1 336 ? -26.063 21.873 6.302 1.00 94.25 336 ARG A CA 1
ATOM 2689 C C . ARG A 1 336 ? -25.928 23.332 6.724 1.00 94.25 336 ARG A C 1
ATOM 2691 O O . ARG A 1 336 ? -26.476 24.216 6.071 1.00 94.25 336 ARG A O 1
ATOM 2698 N N . ILE A 1 337 ? -25.185 23.582 7.792 1.00 93.06 337 ILE A N 1
ATOM 2699 C CA . ILE A 1 337 ? -24.994 24.893 8.417 1.00 93.06 337 ILE A CA 1
ATOM 2700 C C . ILE A 1 337 ? -23.812 25.625 7.755 1.00 93.06 337 ILE A C 1
ATOM 2702 O O . ILE A 1 337 ? -22.798 25.011 7.412 1.00 93.06 337 ILE A O 1
ATOM 2706 N N . GLY A 1 338 ? -23.939 26.940 7.566 1.00 91.56 338 GLY A N 1
ATOM 2707 C CA . GLY A 1 338 ? -22.834 27.809 7.154 1.00 91.56 338 GLY A CA 1
ATOM 2708 C C . GLY A 1 338 ? -22.027 28.308 8.354 1.00 91.56 338 GLY A C 1
ATOM 2709 O O . GLY A 1 338 ? -20.821 28.088 8.420 1.00 91.56 338 GLY A O 1
ATOM 2710 N N . SER A 1 339 ? -22.697 28.941 9.319 1.00 90.69 339 SER A N 1
ATOM 2711 C CA . SER A 1 339 ? -22.093 29.414 10.573 1.00 90.69 339 SER A CA 1
ATOM 2712 C C . SER A 1 339 ? -23.084 29.401 11.744 1.00 90.69 339 SER A C 1
ATOM 2714 O O . SER A 1 339 ? -24.297 29.331 11.539 1.00 90.69 339 SER A O 1
ATOM 2716 N N . ILE A 1 340 ? -22.555 29.450 12.971 1.00 90.94 340 ILE A N 1
ATOM 2717 C CA . ILE A 1 340 ? -23.316 29.502 14.229 1.00 90.94 340 ILE A CA 1
ATOM 2718 C C . ILE A 1 340 ? -23.021 30.838 14.914 1.00 90.94 340 ILE A C 1
ATOM 2720 O O . ILE A 1 340 ? -21.856 31.182 15.098 1.00 90.94 340 ILE A O 1
ATOM 2724 N N . GLU A 1 341 ? -24.064 31.567 15.306 1.00 91.94 341 GLU A N 1
ATOM 2725 C CA . GLU A 1 341 ? -23.955 32.817 16.061 1.00 91.94 341 GLU A CA 1
ATOM 2726 C C . GLU A 1 341 ? -24.759 32.736 17.372 1.00 91.94 341 GLU A C 1
ATOM 2728 O O . GLU A 1 341 ? -25.994 32.811 17.332 1.00 91.94 341 GLU A O 1
ATOM 2733 N N . PRO A 1 342 ? -24.096 32.580 18.535 1.00 90.69 342 PRO A N 1
ATOM 2734 C CA . PRO A 1 342 ? -24.762 32.590 19.835 1.00 90.69 342 PRO A CA 1
ATOM 2735 C C . PRO A 1 342 ? -25.489 33.916 20.096 1.00 90.69 342 PRO A C 1
ATOM 2737 O O . PRO A 1 342 ? -24.978 34.984 19.767 1.00 90.69 342 PRO A O 1
ATOM 2740 N N . GLN A 1 343 ? -26.678 33.852 20.690 1.00 93.00 343 GLN A N 1
ATOM 2741 C CA . GLN A 1 343 ? -27.507 35.005 21.036 1.00 93.00 343 GLN A CA 1
ATOM 2742 C C . GLN A 1 343 ? -27.548 35.212 22.555 1.00 93.00 343 GLN A C 1
ATOM 2744 O O . GLN A 1 343 ? -27.310 34.293 23.341 1.00 93.00 343 GLN A O 1
ATOM 2749 N N . ALA A 1 344 ? -27.892 36.431 22.977 1.00 89.75 344 ALA A N 1
ATOM 2750 C CA . ALA A 1 344 ? -27.944 36.803 24.393 1.00 89.75 344 ALA A CA 1
ATOM 2751 C C . ALA A 1 344 ? -29.015 36.042 25.201 1.00 89.75 344 ALA A C 1
ATOM 2753 O O . ALA A 1 344 ? -28.890 35.918 26.415 1.00 89.75 344 ALA A O 1
ATOM 2754 N N . ASP A 1 345 ? -30.055 35.521 24.542 1.00 88.75 345 ASP A N 1
ATOM 2755 C CA . ASP A 1 345 ? -31.122 34.723 25.162 1.00 88.75 345 ASP A CA 1
ATOM 2756 C C . ASP A 1 345 ? -30.766 33.228 25.301 1.00 88.75 345 ASP A C 1
ATOM 2758 O O . ASP A 1 345 ? -31.612 32.415 25.678 1.00 88.75 345 ASP A O 1
ATOM 2762 N N . GLY A 1 346 ? -29.524 32.857 24.975 1.00 87.88 346 GLY A N 1
ATOM 2763 C CA . GLY A 1 346 ? -29.030 31.483 25.004 1.00 87.88 346 GLY A CA 1
ATOM 2764 C C . GLY A 1 346 ? -29.409 30.645 23.780 1.00 87.88 346 GLY A C 1
ATOM 2765 O O . GLY A 1 346 ? -28.946 29.511 23.671 1.00 87.88 346 GLY A O 1
ATOM 2766 N N . SER A 1 347 ? -30.210 31.168 22.843 1.00 93.31 347 SER A N 1
ATOM 2767 C CA . SER A 1 347 ? -30.418 30.537 21.535 1.00 93.31 347 SER A CA 1
ATOM 2768 C C . SER A 1 347 ? -29.244 30.813 20.592 1.00 93.31 347 SER A C 1
ATOM 2770 O O . SER A 1 347 ? -28.433 31.707 20.816 1.00 93.31 347 SER A O 1
ATOM 2772 N N . TRP A 1 348 ? -29.124 30.036 19.523 1.00 94.25 348 TRP A N 1
ATOM 2773 C CA . TRP A 1 348 ? -28.132 30.206 18.471 1.00 94.25 348 TRP A CA 1
ATOM 2774 C C . TRP A 1 348 ? -28.834 30.503 17.153 1.00 94.25 348 TRP A C 1
ATOM 2776 O O . TRP A 1 348 ? -29.793 29.827 16.774 1.00 94.25 348 TRP A O 1
ATOM 2786 N N . LEU A 1 349 ? -28.325 31.490 16.423 1.00 95.50 349 LEU A N 1
ATOM 2787 C CA . LEU A 1 349 ? -28.744 31.776 15.062 1.00 95.50 349 LEU A CA 1
ATOM 2788 C C . LEU A 1 349 ? -27.803 31.058 14.092 1.00 95.50 349 LEU A C 1
ATOM 2790 O O . LEU A 1 349 ? -26.636 31.419 13.943 1.00 95.50 349 LEU A O 1
ATOM 2794 N N . LEU A 1 350 ? -28.316 30.027 13.430 1.00 94.81 350 LEU A N 1
ATOM 2795 C CA . LEU A 1 350 ? -27.606 29.289 12.392 1.00 94.81 350 LEU A CA 1
ATOM 2796 C C . LEU A 1 350 ? -27.817 30.014 11.060 1.00 94.81 350 LEU A C 1
ATOM 2798 O O . LEU A 1 350 ? -28.960 30.268 10.679 1.00 94.81 350 LEU A O 1
ATOM 2802 N N . LYS A 1 351 ? -26.735 30.367 10.360 1.00 95.31 351 LYS A N 1
ATOM 2803 C CA . LYS A 1 351 ? -26.771 31.154 9.114 1.00 95.31 351 LYS A CA 1
ATOM 2804 C C . LYS A 1 351 ? -26.272 30.350 7.918 1.00 95.31 351 LYS A C 1
ATOM 2806 O O . LYS A 1 351 ? -25.474 29.420 8.061 1.00 95.31 351 LYS A O 1
ATOM 2811 N N . GLY A 1 352 ? -26.724 30.741 6.723 1.00 95.00 352 GLY A N 1
ATOM 2812 C CA . GLY A 1 352 ? -26.323 30.106 5.464 1.00 95.00 352 GLY A CA 1
ATOM 2813 C C . GLY A 1 352 ? -26.748 28.639 5.379 1.00 95.00 352 GLY A C 1
ATOM 2814 O O . GLY A 1 352 ? -26.023 27.820 4.812 1.00 95.00 352 GLY A O 1
ATOM 2815 N N . CYS A 1 353 ? -27.881 28.294 5.995 1.00 96.06 353 CYS A N 1
ATOM 2816 C CA . CYS A 1 353 ? -28.392 26.935 6.049 1.00 96.06 353 CYS A CA 1
ATOM 2817 C C . CYS A 1 353 ? -28.834 26.475 4.658 1.00 96.06 353 CYS A C 1
ATOM 2819 O O . CYS A 1 353 ? -29.687 27.092 4.021 1.00 96.06 353 CYS A O 1
ATOM 2821 N N . ARG A 1 354 ? -28.271 25.353 4.208 1.00 95.69 354 ARG A N 1
ATOM 2822 C CA . ARG A 1 354 ? -28.707 24.629 3.013 1.00 95.69 354 ARG A CA 1
ATOM 2823 C C . ARG A 1 354 ? -29.615 23.482 3.442 1.00 95.69 354 ARG A C 1
ATOM 2825 O O . ARG A 1 354 ? -29.167 22.561 4.125 1.00 95.69 354 ARG A O 1
ATOM 2832 N N . ARG A 1 355 ? -30.886 23.592 3.067 1.00 94.50 355 ARG A N 1
ATOM 2833 C CA . ARG A 1 355 ? -31.996 22.684 3.397 1.00 94.50 355 ARG A CA 1
ATOM 2834 C C . ARG A 1 355 ? -31.975 21.415 2.535 1.00 94.50 355 ARG A C 1
ATOM 2836 O O . ARG A 1 355 ? -31.182 21.341 1.594 1.00 94.50 355 ARG A O 1
ATOM 2843 N N . ALA A 1 356 ? -32.824 20.438 2.856 1.00 93.12 356 ALA A N 1
ATOM 2844 C CA . ALA A 1 356 ? -33.050 19.220 2.062 1.00 93.12 356 ALA A CA 1
ATOM 2845 C C . ALA A 1 356 ? -31.766 18.450 1.685 1.00 93.12 356 ALA A C 1
ATOM 2847 O O . ALA A 1 356 ? -31.539 18.103 0.524 1.00 93.12 356 ALA A O 1
ATOM 2848 N N . GLN A 1 357 ? -30.866 18.232 2.644 1.00 93.00 357 GLN A N 1
ATOM 2849 C CA . GLN A 1 357 ? -29.633 17.494 2.373 1.00 93.00 357 GLN A CA 1
ATOM 2850 C C . GLN A 1 357 ? -29.852 15.973 2.420 1.00 93.00 357 GLN A C 1
ATOM 2852 O O . GLN A 1 357 ? -30.802 15.466 3.024 1.00 93.00 357 GLN A O 1
ATOM 2857 N N . GLY A 1 358 ? -28.932 15.226 1.803 1.00 87.38 358 GLY A N 1
ATOM 2858 C CA . GLY A 1 358 ? -28.998 13.768 1.768 1.00 87.38 358 GLY A CA 1
ATOM 2859 C C . GLY A 1 358 ? -30.162 13.268 0.912 1.00 87.38 358 GLY A C 1
ATOM 2860 O O . GLY A 1 358 ? -30.215 13.553 -0.285 1.00 87.38 358 GLY A O 1
ATOM 2861 N N . SER A 1 359 ? -31.061 12.490 1.518 1.00 89.50 359 SER A N 1
ATOM 2862 C CA . SER A 1 359 ? -32.319 12.035 0.900 1.00 89.50 359 SER A CA 1
ATOM 2863 C C . SER A 1 359 ? -33.568 12.741 1.451 1.00 89.50 359 SER A C 1
ATOM 2865 O O . SER A 1 359 ? -34.677 12.435 1.013 1.00 89.50 359 SER A O 1
ATOM 2867 N N . THR A 1 360 ? -33.395 13.703 2.365 1.00 93.81 360 THR A N 1
ATOM 2868 C CA . THR A 1 360 ? -34.500 14.422 3.019 1.00 93.81 360 THR A CA 1
ATOM 2869 C C . THR A 1 360 ? -35.077 15.545 2.157 1.00 93.81 360 THR A C 1
ATOM 2871 O O . THR A 1 360 ? -34.459 15.981 1.185 1.00 93.81 360 THR A O 1
ATOM 2874 N N . GLN A 1 361 ? -36.260 16.037 2.529 1.00 92.94 361 GLN A N 1
ATOM 2875 C CA . GLN A 1 361 ? -36.927 17.168 1.880 1.00 92.94 361 GLN A CA 1
ATOM 2876 C C . GLN A 1 361 ? -37.046 18.356 2.835 1.00 92.94 361 GLN A C 1
ATOM 2878 O O . GLN A 1 361 ? -37.151 18.179 4.048 1.00 92.94 361 GLN A O 1
ATOM 2883 N N . ALA A 1 362 ? -37.054 19.567 2.277 1.00 93.62 362 ALA A N 1
ATOM 2884 C CA . ALA A 1 362 ? -37.314 20.774 3.046 1.00 93.62 362 ALA A CA 1
ATOM 2885 C C . ALA A 1 362 ? -38.795 20.814 3.436 1.00 93.62 362 ALA A C 1
ATOM 2887 O O . ALA A 1 362 ? -39.674 20.785 2.574 1.00 93.62 362 ALA A O 1
ATOM 2888 N N . THR A 1 363 ? -39.073 20.894 4.735 1.00 93.44 363 THR A N 1
ATOM 2889 C CA . THR A 1 363 ? -40.438 20.998 5.266 1.00 93.44 363 THR A CA 1
ATOM 2890 C C . THR A 1 363 ? -40.548 22.148 6.260 1.00 93.44 363 THR A C 1
ATOM 2892 O O . THR A 1 363 ? -39.547 22.637 6.786 1.00 93.44 363 THR A O 1
ATOM 2895 N N . ALA A 1 364 ? -41.772 22.612 6.511 1.00 95.44 364 ALA A N 1
ATOM 2896 C CA . ALA A 1 364 ? -42.014 23.538 7.608 1.00 95.44 364 ALA A CA 1
ATOM 2897 C C . ALA A 1 364 ? -41.932 22.781 8.941 1.00 95.44 364 ALA A C 1
ATOM 2899 O O . ALA A 1 364 ? -42.456 21.672 9.050 1.00 95.44 364 ALA A O 1
ATOM 2900 N N . HIS A 1 365 ? -41.305 23.385 9.948 1.00 95.94 365 HIS A N 1
ATOM 2901 C CA . HIS A 1 365 ? -41.163 22.807 11.286 1.00 95.94 365 HIS A CA 1
ATOM 2902 C C . HIS A 1 365 ? -41.700 23.783 12.341 1.00 95.94 365 HIS A C 1
ATOM 2904 O O . HIS A 1 365 ? -41.412 24.979 12.257 1.00 95.94 365 HIS A O 1
ATOM 2910 N N . PRO A 1 366 ? -42.482 23.322 13.332 1.00 96.88 366 PRO A N 1
ATOM 2911 C CA . PRO A 1 366 ? -43.011 24.195 14.375 1.00 96.88 366 PRO A CA 1
ATOM 2912 C C . PRO A 1 366 ? -41.923 24.650 15.359 1.00 96.88 366 PRO A C 1
ATOM 2914 O O . PRO A 1 366 ? -40.858 24.042 15.480 1.00 96.88 366 PRO A O 1
ATOM 2917 N N . GLU A 1 367 ? -42.218 25.704 16.122 1.00 96.88 367 GLU A N 1
ATOM 2918 C CA . GLU A 1 367 ? -41.443 26.018 17.326 1.00 96.88 367 GLU A CA 1
ATOM 2919 C C . GLU A 1 367 ? -41.435 24.813 18.279 1.00 96.88 367 GLU A C 1
ATOM 2921 O O . GLU A 1 367 ? -42.414 24.073 18.379 1.00 96.88 367 GLU A O 1
ATOM 2926 N N . GLY A 1 368 ? -40.315 24.588 18.962 1.00 96.56 368 GLY A N 1
ATOM 2927 C CA . GLY A 1 368 ? -40.131 23.437 19.838 1.00 96.56 368 GLY A CA 1
ATOM 2928 C C . GLY A 1 368 ? -39.806 22.136 19.101 1.00 96.56 368 GLY A C 1
ATOM 2929 O O . GLY A 1 368 ? -39.527 21.138 19.765 1.00 96.56 368 GLY A O 1
ATOM 2930 N N . GLN A 1 369 ? -39.786 22.120 17.759 1.00 97.25 369 GLN A N 1
ATOM 2931 C CA . GLN A 1 369 ? -39.398 20.934 16.992 1.00 97.25 369 GLN A CA 1
ATOM 2932 C C . GLN A 1 369 ? -38.020 20.438 17.437 1.00 97.25 369 GLN A C 1
ATOM 2934 O O . GLN A 1 369 ? -37.063 21.212 17.507 1.00 97.25 369 GLN A O 1
ATOM 2939 N N . ALA A 1 370 ? -37.917 19.135 17.701 1.00 96.38 370 ALA A N 1
ATOM 2940 C CA . ALA A 1 370 ? -36.665 18.508 18.096 1.00 96.38 370 ALA A CA 1
ATOM 2941 C C . ALA A 1 370 ? -35.606 18.666 17.001 1.00 96.38 370 ALA A C 1
ATOM 2943 O O . ALA A 1 370 ? -35.862 18.397 15.820 1.00 96.38 370 ALA A O 1
ATOM 2944 N N . ALA A 1 371 ? -34.404 19.054 17.415 1.00 95.56 371 ALA A N 1
ATOM 2945 C CA . ALA A 1 371 ? -33.268 19.180 16.529 1.00 95.56 371 ALA A CA 1
ATOM 2946 C C . ALA A 1 371 ? -31.981 18.695 17.201 1.00 95.56 371 ALA A C 1
ATOM 2948 O O . ALA A 1 371 ? -31.847 18.722 18.424 1.00 95.56 371 ALA A O 1
ATOM 2949 N N . ALA A 1 372 ? -31.037 18.226 16.397 1.00 94.31 372 ALA A N 1
ATOM 2950 C CA . ALA A 1 372 ? -29.745 17.761 16.872 1.00 94.31 372 ALA A CA 1
ATOM 2951 C C . ALA A 1 372 ? -28.657 18.131 15.872 1.00 94.31 372 ALA A C 1
ATOM 2953 O O . ALA A 1 372 ? -28.813 17.921 14.670 1.00 94.31 372 ALA A O 1
ATOM 2954 N N . GLY A 1 373 ? -27.554 18.667 16.372 1.00 92.50 373 GLY A N 1
ATOM 2955 C CA . GLY A 1 373 ? -26.332 18.788 15.601 1.00 92.50 373 GLY A CA 1
ATOM 2956 C C . GLY A 1 373 ? -25.749 17.414 15.307 1.00 92.50 373 GLY A C 1
ATOM 2957 O O . GLY A 1 373 ? -25.735 16.575 16.200 1.00 92.50 373 GLY A O 1
ATOM 2958 N N . LEU A 1 374 ? -25.278 17.176 14.086 1.00 91.94 374 LEU A N 1
ATOM 2959 C CA . LEU A 1 374 ? -24.763 15.884 13.636 1.00 91.94 374 LEU A CA 1
ATOM 2960 C C . LEU A 1 374 ? -23.275 15.951 13.302 1.00 91.94 374 LEU A C 1
ATOM 2962 O O . LEU A 1 374 ? -22.762 16.975 12.841 1.00 91.94 374 LEU A O 1
ATOM 2966 N N . PHE A 1 375 ? -22.607 14.816 13.475 1.00 88.31 375 PHE A N 1
ATOM 2967 C CA . PHE A 1 375 ? -21.268 14.590 12.954 1.00 88.31 375 PHE A CA 1
ATOM 2968 C C . PHE A 1 375 ? -21.312 13.904 11.589 1.00 88.31 375 PHE A C 1
ATOM 2970 O O . PHE A 1 375 ? -22.026 12.919 11.407 1.00 88.31 375 PHE A O 1
ATOM 2977 N N . ALA A 1 376 ? -20.503 14.390 10.648 1.00 87.25 376 ALA A N 1
ATOM 2978 C CA . ALA A 1 376 ? -20.254 13.716 9.379 1.00 87.25 376 ALA A CA 1
ATOM 2979 C C . ALA A 1 376 ? -18.753 13.491 9.175 1.00 87.25 376 ALA A C 1
ATOM 2981 O O . ALA A 1 376 ? -17.975 14.445 9.144 1.00 87.25 376 ALA A O 1
ATOM 2982 N N . SER A 1 377 ? -18.340 12.245 8.995 1.00 81.69 377 SER A N 1
ATOM 2983 C CA . SER A 1 377 ? -16.949 11.885 8.718 1.00 81.69 377 SER A CA 1
ATOM 2984 C C . SER A 1 377 ? -16.593 12.216 7.276 1.00 81.69 377 SER A C 1
ATOM 2986 O O . SER A 1 377 ? -17.392 11.972 6.370 1.00 81.69 377 SER A O 1
ATOM 2988 N N . TYR A 1 378 ? -15.427 12.830 7.058 1.00 80.00 378 TYR A N 1
ATOM 2989 C CA . TYR A 1 378 ? -14.900 13.241 5.747 1.00 80.00 378 TYR A CA 1
ATOM 2990 C C . TYR A 1 378 ? -15.834 14.160 4.934 1.00 80.00 378 TYR A C 1
ATOM 2992 O O . TYR A 1 378 ? -15.591 14.445 3.762 1.00 80.00 378 TYR A O 1
ATOM 3000 N N . GLY A 1 379 ? -16.931 14.631 5.538 1.00 79.62 379 GLY A N 1
ATOM 3001 C CA . GLY A 1 379 ? -18.047 15.244 4.822 1.00 79.62 379 GLY A CA 1
ATOM 3002 C C . GLY A 1 379 ? -18.763 14.302 3.844 1.00 79.62 379 GLY A C 1
ATOM 3003 O O . GLY A 1 379 ? -19.413 14.806 2.930 1.00 79.62 379 GLY A O 1
ATOM 3004 N N . GLN A 1 380 ? -18.641 12.978 4.006 1.00 80.81 380 GLN A N 1
ATOM 3005 C CA . GLN A 1 380 ? -19.181 11.969 3.081 1.00 80.81 380 GLN A CA 1
ATOM 3006 C C . GLN A 1 380 ? -20.255 11.069 3.708 1.00 80.81 380 GLN A C 1
ATOM 3008 O O . GLN A 1 380 ? -21.181 10.663 3.010 1.00 80.81 380 GLN A O 1
ATOM 3013 N N . ASN A 1 381 ? -20.190 10.803 5.016 1.00 85.19 381 ASN A N 1
ATOM 3014 C CA . ASN A 1 381 ? -21.106 9.888 5.704 1.00 85.19 381 ASN A CA 1
ATOM 3015 C C . ASN A 1 381 ? -21.381 10.314 7.155 1.00 85.19 381 ASN A C 1
ATOM 3017 O O . ASN A 1 381 ? -20.536 10.914 7.812 1.00 85.19 381 ASN A O 1
ATOM 3021 N N . PHE A 1 382 ? -22.563 9.969 7.663 1.00 89.50 382 PHE A N 1
ATOM 3022 C CA . PHE A 1 382 ? -22.887 10.015 9.089 1.00 89.50 382 PHE A CA 1
ATOM 3023 C C . PHE A 1 382 ? -22.303 8.795 9.808 1.00 89.50 382 PHE A C 1
ATOM 3025 O O . PHE A 1 382 ? -21.779 7.871 9.178 1.00 89.50 382 PHE A O 1
ATOM 3032 N N . VAL A 1 383 ? -22.404 8.775 11.132 1.00 85.50 383 VAL A N 1
ATOM 3033 C CA . VAL A 1 383 ? -22.013 7.624 11.952 1.00 85.50 383 VAL A CA 1
ATOM 3034 C C . VAL A 1 383 ? -23.058 7.346 13.027 1.00 85.50 383 VAL A C 1
ATOM 3036 O O . VAL A 1 383 ? -23.764 8.271 13.436 1.00 85.50 383 VAL A O 1
ATOM 3039 N N . PRO A 1 384 ? -23.195 6.090 13.475 1.00 85.88 384 PRO A N 1
ATOM 3040 C CA . PRO A 1 384 ? -23.990 5.772 14.650 1.00 85.88 384 PRO A CA 1
ATOM 3041 C C . PRO A 1 384 ? -23.430 6.438 15.907 1.00 85.88 384 PRO A C 1
ATOM 3043 O O . PRO A 1 384 ? -22.217 6.549 16.071 1.00 85.88 384 PRO A O 1
ATOM 3046 N N . ASP A 1 385 ? -24.319 6.821 16.815 1.00 84.94 385 ASP A N 1
ATOM 3047 C CA . ASP A 1 385 ? -23.952 7.149 18.189 1.00 84.94 385 ASP A CA 1
ATOM 3048 C C . ASP A 1 385 ? -23.372 5.907 18.899 1.00 84.94 385 ASP A C 1
ATOM 3050 O O . ASP A 1 385 ? -23.838 4.782 18.664 1.00 84.94 385 ASP A O 1
ATOM 3054 N N . ASN A 1 386 ? -22.360 6.097 19.755 1.00 84.06 386 ASN A N 1
ATOM 3055 C CA . ASN A 1 386 ? -21.639 5.004 20.424 1.00 84.06 386 ASN A CA 1
ATOM 3056 C C . ASN A 1 386 ? -22.529 4.160 21.355 1.00 84.06 386 ASN A C 1
ATOM 3058 O O . ASN A 1 386 ? -22.193 3.007 21.648 1.00 84.06 386 ASN A O 1
ATOM 3062 N N . ASP A 1 387 ? -23.668 4.697 21.798 1.00 80.75 387 ASP A N 1
ATOM 3063 C CA . ASP A 1 387 ? -24.658 4.014 22.635 1.00 80.75 387 ASP A CA 1
ATOM 3064 C C . ASP A 1 387 ? -25.864 3.491 21.857 1.00 80.75 387 ASP A C 1
ATOM 3066 O O . ASP A 1 387 ? -26.773 2.866 22.417 1.00 80.75 387 ASP A O 1
ATOM 3070 N N . SER A 1 388 ? -25.880 3.703 20.545 1.00 76.75 388 SER A N 1
ATOM 3071 C CA . SER A 1 388 ? -26.975 3.250 19.709 1.00 76.75 388 SER A CA 1
ATOM 3072 C C . SER A 1 388 ? -26.997 1.733 19.519 1.00 76.75 388 SER A C 1
ATOM 3074 O O . SER A 1 388 ? -25.989 1.029 19.483 1.00 76.75 388 SER A O 1
ATOM 3076 N N . THR A 1 389 ? -28.198 1.216 19.272 1.00 70.94 389 THR A N 1
ATOM 3077 C CA . THR A 1 389 ? -28.422 -0.174 18.848 1.00 70.94 389 THR A CA 1
ATOM 3078 C C . THR A 1 389 ? -28.216 -0.388 17.342 1.00 70.94 389 THR A C 1
ATOM 3080 O O . THR A 1 389 ? -28.649 -1.403 16.801 1.00 70.94 389 THR A O 1
ATOM 3083 N N . LEU A 1 390 ? -27.586 0.558 16.638 1.00 66.19 390 LEU A N 1
ATOM 3084 C CA . LEU A 1 390 ? -27.423 0.536 15.180 1.00 66.19 390 LEU A CA 1
ATOM 3085 C C . LEU A 1 390 ? -26.271 -0.360 14.680 1.00 66.19 390 LEU A C 1
ATOM 3087 O O . LEU A 1 390 ? -25.996 -0.392 13.482 1.00 66.19 390 LEU A O 1
ATOM 3091 N N . LEU A 1 391 ? -25.600 -1.105 15.562 1.00 61.03 391 LEU A N 1
ATOM 3092 C CA . LEU A 1 391 ? -24.328 -1.762 15.247 1.00 61.03 391 LEU A CA 1
ATOM 3093 C C . LEU A 1 391 ? -24.469 -3.215 14.729 1.00 61.03 391 LEU A C 1
ATOM 3095 O O . LEU A 1 391 ? -25.099 -4.061 15.356 1.00 61.03 391 LEU A O 1
ATOM 3099 N N . ASN A 1 392 ? -23.825 -3.448 13.574 1.00 53.28 392 ASN A N 1
ATOM 3100 C CA . ASN A 1 392 ? -23.370 -4.681 12.891 1.00 53.28 392 ASN A CA 1
ATOM 3101 C C . ASN A 1 392 ? -24.179 -6.002 13.018 1.00 53.28 392 ASN A C 1
ATOM 3103 O O . ASN A 1 392 ? -24.164 -6.665 14.050 1.00 53.28 392 ASN A O 1
ATOM 3107 N N . ARG A 1 393 ? -24.756 -6.475 11.896 1.00 50.81 393 ARG A N 1
ATOM 3108 C CA . ARG A 1 393 ? -25.549 -7.726 11.801 1.00 50.81 393 ARG A CA 1
ATOM 3109 C C . ARG A 1 393 ? -24.946 -8.853 10.933 1.00 50.81 393 ARG A C 1
ATOM 3111 O O . ARG A 1 393 ? -25.600 -9.881 10.798 1.00 50.81 393 ARG A O 1
ATOM 3118 N N . CYS A 1 394 ? -23.760 -8.695 10.331 1.00 41.19 394 CYS A N 1
ATOM 3119 C CA . CYS A 1 394 ? -23.431 -9.436 9.091 1.00 41.19 394 CYS A CA 1
ATOM 3120 C C . CYS A 1 394 ? -22.366 -10.546 9.170 1.00 41.19 394 CYS A C 1
ATOM 3122 O O . CYS A 1 394 ? -22.017 -11.093 8.133 1.00 41.19 394 CYS A O 1
ATOM 3124 N N . LEU A 1 395 ? -21.888 -10.915 10.365 1.00 49.16 395 LEU A N 1
ATOM 3125 C CA . LEU A 1 395 ? -21.115 -12.151 10.628 1.00 49.16 395 LEU A CA 1
ATOM 3126 C C . LEU A 1 395 ? -19.998 -12.480 9.598 1.00 49.16 395 LEU A C 1
ATOM 3128 O O . LEU A 1 395 ? -20.025 -13.530 8.959 1.00 49.16 395 LEU A O 1
ATOM 3132 N N . VAL A 1 396 ? -19.019 -11.583 9.436 1.00 53.72 396 VAL A N 1
ATOM 3133 C CA . VAL A 1 396 ? -17.911 -11.702 8.459 1.00 53.72 396 VAL A CA 1
ATOM 3134 C C . VAL A 1 396 ? -16.703 -12.461 9.047 1.00 53.72 396 VAL A C 1
ATOM 3136 O O . VAL A 1 396 ? -16.365 -12.247 10.208 1.00 53.72 396 VAL A O 1
ATOM 3139 N N . GLU A 1 397 ? -16.015 -13.289 8.240 1.00 51.16 397 GLU A N 1
ATOM 3140 C CA . GLU A 1 397 ? -14.851 -14.115 8.656 1.00 51.16 397 GLU A CA 1
ATOM 3141 C C . GLU A 1 397 ? -13.506 -13.351 8.729 1.00 51.16 397 GLU A C 1
ATOM 3143 O O . GLU A 1 397 ? -12.534 -13.810 9.335 1.00 51.16 397 GLU A O 1
ATOM 3148 N N . HIS A 1 398 ? -13.445 -12.161 8.132 1.00 68.44 398 HIS A N 1
ATOM 3149 C CA . HIS A 1 398 ? -12.377 -11.177 8.293 1.00 68.44 398 HIS A CA 1
ATOM 3150 C C . HIS A 1 398 ? -13.016 -9.841 8.653 1.00 68.44 398 HIS A C 1
ATOM 3152 O O . HIS A 1 398 ? -13.898 -9.374 7.933 1.00 68.44 398 HIS A O 1
ATOM 3158 N N . VAL A 1 399 ? -12.590 -9.240 9.761 1.00 77.94 399 VAL A N 1
ATOM 3159 C CA . VAL A 1 399 ? -13.179 -7.990 10.245 1.00 77.94 399 VAL A CA 1
ATOM 3160 C C . VAL A 1 399 ? -12.203 -6.850 10.029 1.00 77.94 399 VAL A C 1
ATOM 3162 O O . VAL A 1 399 ? -11.263 -6.657 10.807 1.00 77.94 399 VAL A O 1
ATOM 3165 N N . GLU A 1 400 ? -12.454 -6.097 8.969 1.00 82.50 400 GLU A N 1
ATOM 3166 C CA . GLU A 1 400 ? -11.736 -4.867 8.692 1.00 82.50 400 GLU A CA 1
ATOM 3167 C C . GLU A 1 400 ? -12.445 -3.664 9.306 1.00 82.50 400 GLU A C 1
ATOM 3169 O O . GLU A 1 400 ? -13.666 -3.509 9.227 1.00 82.50 400 GLU A O 1
ATOM 3174 N N . PHE A 1 401 ? -11.643 -2.836 9.955 1.00 84.38 401 PHE A N 1
ATOM 3175 C CA . PHE A 1 401 ? -12.030 -1.609 10.620 1.00 84.38 401 PHE A CA 1
ATOM 3176 C C . PHE A 1 401 ? -11.378 -0.414 9.911 1.00 84.38 401 PHE A C 1
ATOM 3178 O O . PHE A 1 401 ? -10.816 0.469 10.557 1.00 84.38 401 PHE A O 1
ATOM 3185 N N . ASP A 1 402 ? -11.408 -0.388 8.574 1.00 83.50 402 ASP A N 1
ATOM 3186 C CA . ASP A 1 402 ? -10.957 0.788 7.823 1.00 83.50 402 ASP A CA 1
ATOM 3187 C C . ASP A 1 402 ? -11.849 1.989 8.186 1.00 83.50 402 ASP A C 1
ATOM 3189 O O . ASP A 1 402 ? -13.067 1.851 8.334 1.00 83.50 402 ASP A O 1
ATOM 3193 N N . GLY A 1 403 ? -11.243 3.145 8.439 1.00 81.75 403 GLY A N 1
ATOM 3194 C CA . GLY A 1 403 ? -11.925 4.330 8.951 1.00 81.75 403 GLY A CA 1
ATOM 3195 C C . GLY A 1 403 ? -12.492 4.173 10.368 1.00 81.75 403 GLY A C 1
ATOM 3196 O O . GLY A 1 403 ? -13.528 4.752 10.685 1.00 81.75 403 GLY A O 1
ATOM 3197 N N . ALA A 1 404 ? -11.901 3.340 11.231 1.00 84.31 404 ALA A N 1
ATOM 3198 C CA . ALA A 1 404 ? -12.418 3.093 12.583 1.00 84.31 404 ALA A CA 1
ATOM 3199 C C . ALA A 1 404 ? -12.489 4.341 13.474 1.00 84.31 404 ALA A C 1
ATOM 3201 O O . ALA A 1 404 ? -13.329 4.418 14.377 1.00 84.31 404 ALA A O 1
ATOM 3202 N N . GLU A 1 405 ? -11.632 5.331 13.222 1.00 83.75 405 GLU A N 1
ATOM 3203 C CA . GLU A 1 405 ? -11.600 6.606 13.938 1.00 83.75 405 GLU A CA 1
ATOM 3204 C C . GLU A 1 405 ? -12.906 7.397 13.826 1.00 83.75 405 GLU A C 1
ATOM 3206 O O . GLU A 1 405 ? -13.145 8.295 14.633 1.00 83.75 405 GLU A O 1
ATOM 3211 N N . ILE A 1 406 ? -13.803 7.033 12.904 1.00 83.56 406 ILE A N 1
ATOM 3212 C CA . ILE A 1 406 ? -15.125 7.648 12.814 1.00 83.56 406 ILE A CA 1
ATOM 3213 C C . ILE A 1 406 ? -15.999 7.410 14.058 1.00 83.56 406 ILE A C 1
ATOM 3215 O O . ILE A 1 406 ? -16.898 8.197 14.349 1.00 83.56 406 ILE A O 1
ATOM 3219 N N . HIS A 1 407 ? -15.699 6.368 14.839 1.00 86.06 407 HIS A N 1
ATOM 3220 C CA . HIS A 1 407 ? -16.342 6.093 16.132 1.00 86.06 407 HIS A CA 1
ATOM 3221 C C . HIS A 1 407 ? -15.672 6.823 17.303 1.00 86.06 407 HIS A C 1
ATOM 3223 O O . HIS A 1 407 ? -16.110 6.705 18.443 1.00 86.06 407 HIS A O 1
ATOM 3229 N N . ALA A 1 408 ? -14.611 7.598 17.053 1.00 85.31 408 ALA A N 1
ATOM 3230 C CA . ALA A 1 408 ? -13.824 8.246 18.099 1.00 85.31 408 ALA A CA 1
ATOM 3231 C C . ALA A 1 408 ? -14.311 9.661 18.478 1.00 85.31 408 ALA A C 1
ATOM 3233 O O . ALA A 1 408 ? -13.568 10.422 19.103 1.00 85.31 408 ALA A O 1
ATOM 3234 N N . HIS A 1 409 ? -15.550 10.027 18.124 1.00 80.94 409 HIS A N 1
ATOM 3235 C CA . HIS A 1 409 ? -16.135 11.353 18.385 1.00 80.94 409 HIS A CA 1
ATOM 3236 C C . HIS A 1 409 ? -16.317 11.672 19.884 1.00 80.94 409 HIS A C 1
ATOM 3238 O O . HIS A 1 409 ? -16.357 12.842 20.261 1.00 80.94 409 HIS A O 1
ATOM 3244 N N . GLU A 1 410 ? -16.346 10.655 20.747 1.00 81.00 410 GLU A N 1
ATOM 3245 C CA . GLU A 1 410 ? -16.318 10.787 22.216 1.00 81.00 410 GLU A CA 1
ATOM 3246 C C . GLU A 1 410 ? -15.025 10.249 22.843 1.00 81.00 410 GLU A C 1
ATOM 3248 O O . GLU A 1 410 ? -14.925 10.116 24.061 1.00 81.00 410 GLU A O 1
ATOM 3253 N N . GLY A 1 411 ? -14.030 9.934 22.010 1.00 83.75 411 GLY A N 1
ATOM 3254 C CA . GLY A 1 411 ? -12.813 9.239 22.407 1.00 83.75 411 GLY A CA 1
ATOM 3255 C C . GLY A 1 411 ? -12.654 7.886 21.735 1.00 83.75 411 GLY A C 1
ATOM 3256 O O . GLY A 1 411 ? -13.603 7.283 21.240 1.00 83.75 411 GLY A O 1
ATOM 3257 N N . TYR A 1 412 ? -11.427 7.371 21.747 1.00 85.31 412 TYR A N 1
ATOM 3258 C CA . TYR A 1 412 ? -11.091 6.126 21.049 1.00 85.31 412 TYR A CA 1
ATOM 3259 C C . TYR A 1 412 ? -11.750 4.875 21.672 1.00 85.31 412 TYR A C 1
ATOM 3261 O O . TYR A 1 412 ? -11.773 3.809 21.053 1.00 85.31 412 TYR A O 1
ATOM 3269 N N . TRP A 1 413 ? -12.324 4.994 22.877 1.00 88.00 413 TRP A N 1
ATOM 3270 C CA . TRP A 1 413 ? -13.139 3.944 23.494 1.00 88.00 413 TRP A CA 1
ATOM 3271 C C . TRP A 1 413 ? -14.372 3.585 22.647 1.00 88.00 413 TRP A C 1
ATOM 3273 O O . TRP A 1 413 ? -14.755 2.418 22.644 1.00 88.00 413 TRP A O 1
ATOM 3283 N N . GLY A 1 414 ? -14.943 4.527 21.881 1.00 86.69 414 GLY A N 1
ATOM 3284 C CA . GLY A 1 414 ? -16.090 4.273 21.000 1.00 86.69 414 GLY A CA 1
ATOM 3285 C C . GLY A 1 414 ? -15.762 3.250 19.911 1.00 86.69 414 GLY A C 1
ATOM 3286 O O . GLY A 1 414 ? -16.456 2.243 19.760 1.00 86.69 414 GLY A O 1
ATOM 3287 N N . TYR A 1 415 ? -14.611 3.407 19.246 1.00 87.62 415 TYR A N 1
ATOM 3288 C CA . TYR A 1 415 ? -14.087 2.388 18.329 1.00 87.62 415 TYR A CA 1
ATOM 3289 C C . TYR A 1 415 ? -13.837 1.054 19.042 1.00 87.62 415 TYR A C 1
ATOM 3291 O O . TYR A 1 415 ? -14.265 0.003 18.564 1.00 87.62 415 TYR A O 1
ATOM 3299 N N . ARG A 1 416 ? -13.185 1.065 20.211 1.00 89.12 416 ARG A N 1
ATOM 3300 C CA . ARG A 1 416 ? -12.922 -0.176 20.958 1.00 89.12 416 ARG A CA 1
ATOM 3301 C C . ARG A 1 416 ? -14.210 -0.893 21.361 1.00 89.12 416 ARG A C 1
ATOM 3303 O O . ARG A 1 416 ? -14.257 -2.123 21.291 1.00 89.12 416 ARG A O 1
ATOM 3310 N N . LYS A 1 417 ? -15.252 -0.154 21.749 1.00 88.88 417 LYS A N 1
ATOM 3311 C CA . LYS A 1 417 ? -16.591 -0.681 22.030 1.00 88.88 417 LYS A CA 1
ATOM 3312 C C . LYS A 1 417 ? -17.187 -1.288 20.772 1.00 88.88 417 LYS A C 1
ATOM 3314 O O . LYS A 1 417 ? -17.581 -2.450 20.821 1.00 88.88 417 LYS A O 1
ATOM 3319 N N . PHE A 1 418 ? -17.187 -0.563 19.652 1.00 86.62 418 PHE A N 1
ATOM 3320 C CA . PHE A 1 418 ? -17.652 -1.080 18.366 1.00 86.62 418 PHE A CA 1
ATOM 3321 C C . PHE A 1 418 ? -16.957 -2.402 18.018 1.00 86.62 418 PHE A C 1
ATOM 3323 O O . PHE A 1 418 ? -17.630 -3.422 17.870 1.00 86.62 418 PHE A O 1
ATOM 3330 N N . ALA A 1 419 ? -15.623 -2.425 18.006 1.00 88.69 419 ALA A N 1
ATOM 3331 C CA . ALA A 1 419 ? -14.850 -3.624 17.706 1.00 88.69 419 ALA A CA 1
ATOM 3332 C C . ALA A 1 419 ? -15.150 -4.778 18.678 1.00 88.69 419 ALA A C 1
ATOM 3334 O O . ALA A 1 419 ? -15.339 -5.912 18.243 1.00 88.69 419 ALA A O 1
ATOM 3335 N N . THR A 1 420 ? -15.285 -4.491 19.978 1.00 90.31 420 THR A N 1
ATOM 3336 C CA . THR A 1 420 ? -15.642 -5.492 20.999 1.00 90.31 420 THR A CA 1
ATOM 3337 C C . THR A 1 420 ? -17.017 -6.103 20.740 1.00 90.31 420 THR A C 1
ATOM 3339 O O . THR A 1 420 ? -17.181 -7.319 20.831 1.00 90.31 420 THR A O 1
ATOM 3342 N N . ARG A 1 421 ? -18.012 -5.282 20.385 1.00 87.25 421 ARG A N 1
ATOM 3343 C CA . ARG A 1 421 ? -19.363 -5.763 20.062 1.00 87.25 421 ARG A CA 1
ATOM 3344 C C . ARG A 1 421 ? -19.366 -6.618 18.803 1.00 87.25 421 ARG A C 1
ATOM 3346 O O . ARG A 1 421 ? -20.060 -7.630 18.779 1.00 87.25 421 ARG A O 1
ATOM 3353 N N . VAL A 1 422 ? -18.570 -6.249 17.795 1.00 85.44 422 VAL A N 1
ATOM 3354 C CA . VAL A 1 422 ? -18.378 -7.092 16.610 1.00 85.44 422 VAL A CA 1
ATOM 3355 C C . VAL A 1 422 ? -17.762 -8.428 17.012 1.00 85.44 422 VAL A C 1
ATOM 3357 O O . VAL A 1 422 ? -18.338 -9.456 16.680 1.00 85.44 422 VAL A O 1
ATOM 3360 N N . TYR A 1 423 ? -16.674 -8.434 17.786 1.00 89.38 423 TYR A N 1
ATOM 3361 C CA . TYR A 1 423 ? -16.004 -9.661 18.227 1.00 89.38 423 TYR A CA 1
ATOM 3362 C C . TYR A 1 423 ? -16.947 -10.640 18.931 1.00 89.38 423 TYR A C 1
ATOM 3364 O O . TYR A 1 423 ? -17.015 -11.816 18.582 1.00 89.38 423 TYR A O 1
ATOM 3372 N N . GLN A 1 424 ? -17.733 -10.129 19.881 1.00 89.88 424 GLN A N 1
ATOM 3373 C CA . GLN A 1 424 ? -18.693 -10.912 20.660 1.00 89.88 424 GLN A CA 1
ATOM 3374 C C . GLN A 1 424 ? -19.868 -11.444 19.832 1.00 89.88 424 GLN A C 1
ATOM 3376 O O . GLN A 1 424 ? -20.598 -12.307 20.312 1.00 89.88 424 GLN A O 1
ATOM 3381 N N . ALA A 1 425 ? -20.090 -10.931 18.621 1.00 86.19 425 ALA A N 1
ATOM 3382 C CA . ALA A 1 425 ? -21.143 -11.407 17.732 1.00 8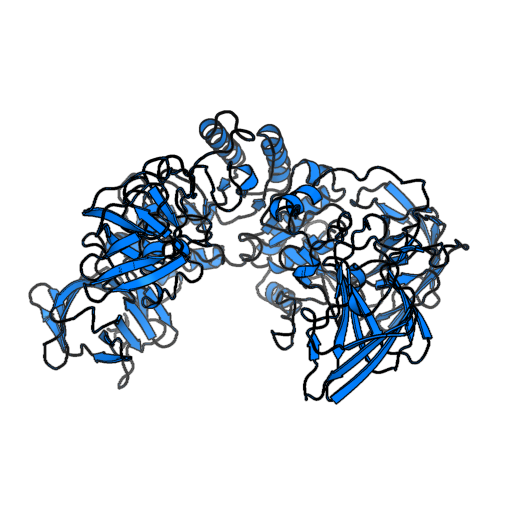6.19 425 ALA A CA 1
ATOM 3383 C C . ALA A 1 425 ? -20.687 -12.559 16.820 1.00 86.19 425 ALA A C 1
ATOM 3385 O O . ALA A 1 425 ? -21.539 -13.262 16.281 1.00 86.19 425 ALA A O 1
ATOM 3386 N N . LEU A 1 426 ? -19.377 -12.764 16.651 1.00 85.44 426 LEU A N 1
ATOM 3387 C CA . LEU A 1 426 ? -18.804 -13.782 15.764 1.00 85.44 426 LEU A CA 1
ATOM 3388 C C . LEU A 1 426 ? -18.818 -15.152 16.432 1.00 85.44 426 LEU A C 1
ATOM 3390 O O . LEU A 1 426 ? -18.543 -15.253 17.617 1.00 85.44 426 LEU A O 1
ATOM 3394 N N . ASP A 1 427 ? -19.075 -16.216 15.682 1.00 86.44 427 ASP A N 1
ATOM 3395 C CA . ASP A 1 427 ? -19.137 -17.599 16.182 1.00 86.44 427 ASP A CA 1
ATOM 3396 C C . ASP A 1 427 ? -18.020 -18.504 15.625 1.00 86.44 427 ASP A C 1
ATOM 3398 O O . ASP A 1 427 ? -17.968 -19.701 15.916 1.00 86.44 427 ASP A O 1
ATOM 3402 N N . HIS A 1 428 ? -17.093 -17.928 14.860 1.00 85.44 428 HIS A N 1
ATOM 3403 C CA . HIS A 1 428 ? -15.997 -18.612 14.178 1.00 85.44 428 HIS A CA 1
ATOM 3404 C C . HIS A 1 428 ? -14.685 -17.805 14.276 1.00 85.44 428 HIS A C 1
ATOM 3406 O O . HIS A 1 428 ? -14.721 -16.606 14.563 1.00 85.44 428 HIS A O 1
ATOM 3412 N N . PRO A 1 429 ? -13.510 -18.439 14.084 1.00 88.94 429 PRO A N 1
ATOM 3413 C CA . PRO A 1 429 ? -12.224 -17.747 14.115 1.00 88.94 429 PRO A CA 1
ATOM 3414 C C . PRO A 1 429 ? -12.121 -16.691 13.015 1.00 88.94 429 PRO A C 1
ATOM 3416 O O . PRO A 1 429 ? -12.397 -16.987 11.854 1.00 88.94 429 PRO A O 1
ATOM 3419 N N . THR A 1 430 ? -11.649 -15.495 13.366 1.00 88.69 430 THR A N 1
ATOM 3420 C CA . THR A 1 430 ? -11.476 -14.384 12.421 1.00 88.69 430 THR A CA 1
ATOM 3421 C C . THR A 1 430 ? -10.140 -13.682 12.611 1.00 88.69 430 THR A C 1
ATOM 3423 O O . THR A 1 430 ? -9.561 -13.682 13.701 1.00 88.69 430 THR A O 1
ATOM 3426 N N . THR A 1 431 ? -9.648 -13.061 11.542 1.00 87.62 431 THR A N 1
ATOM 3427 C CA . THR A 1 431 ? -8.570 -12.068 11.623 1.00 87.62 431 THR A CA 1
ATOM 3428 C C . THR A 1 431 ? -9.156 -10.661 11.604 1.00 87.62 431 THR A C 1
ATOM 3430 O O . THR A 1 431 ? -10.246 -10.450 11.072 1.00 87.62 431 THR A O 1
ATOM 3433 N N . THR A 1 432 ? -8.431 -9.689 12.160 1.00 86.56 432 THR A N 1
ATOM 3434 C CA . THR A 1 432 ? -8.861 -8.282 12.168 1.00 86.56 432 THR A CA 1
ATOM 3435 C C . THR A 1 432 ? -7.722 -7.325 11.844 1.00 86.56 432 THR A C 1
ATOM 3437 O O . THR A 1 432 ? -6.584 -7.603 12.219 1.00 86.56 432 THR A O 1
ATOM 3440 N N . HIS A 1 433 ? -8.013 -6.223 11.157 1.00 82.94 433 HIS A N 1
ATOM 3441 C CA . HIS A 1 433 ? -7.113 -5.083 10.974 1.00 82.94 433 HIS A CA 1
ATOM 3442 C C . HIS A 1 433 ? -7.908 -3.774 10.869 1.00 82.94 433 HIS A C 1
ATOM 3444 O O . HIS A 1 433 ? -9.077 -3.807 10.499 1.00 82.94 433 HIS A O 1
ATOM 3450 N N . ASP A 1 434 ? -7.273 -2.638 11.144 1.00 79.38 434 ASP A N 1
ATOM 3451 C CA . ASP A 1 434 ? -7.701 -1.316 10.671 1.00 79.38 434 ASP A CA 1
ATOM 3452 C C . ASP A 1 434 ? -6.855 -0.849 9.468 1.00 79.38 434 ASP A C 1
ATOM 3454 O O . ASP A 1 434 ? -5.961 -1.566 9.011 1.00 79.38 434 ASP A O 1
ATOM 3458 N N . SER A 1 435 ? -7.106 0.369 8.983 1.00 71.31 435 SER A N 1
ATOM 3459 C CA . SER A 1 435 ? -6.408 0.981 7.838 1.00 71.31 435 SER A CA 1
ATOM 3460 C C . SER A 1 435 ? -4.891 1.121 8.009 1.00 71.31 435 SER A C 1
ATOM 3462 O O . SER A 1 435 ? -4.150 1.205 7.032 1.00 71.31 435 SER A O 1
ATOM 3464 N N . SER A 1 436 ? -4.396 1.114 9.250 1.00 65.94 436 SER A N 1
ATOM 3465 C CA . SER A 1 436 ? -2.962 1.133 9.559 1.00 65.94 436 SER A CA 1
ATOM 3466 C C . SER A 1 436 ? -2.346 -0.269 9.636 1.00 65.94 436 SER A C 1
ATOM 3468 O O . SER A 1 436 ? -1.145 -0.419 9.875 1.00 65.94 436 SER A O 1
ATOM 3470 N N . GLY A 1 437 ? -3.165 -1.310 9.472 1.00 70.69 437 GLY A N 1
ATOM 3471 C CA . GLY A 1 437 ? -2.812 -2.700 9.725 1.00 70.69 437 GLY A CA 1
ATOM 3472 C C . GLY A 1 437 ? -2.800 -3.071 11.213 1.00 70.69 437 GLY A C 1
ATOM 3473 O O . GLY A 1 437 ? -2.425 -4.203 11.542 1.00 70.69 437 GLY A O 1
ATOM 3474 N N . SER A 1 438 ? -3.214 -2.173 12.114 1.00 78.56 438 SER A N 1
ATOM 3475 C CA . SER A 1 438 ? -3.284 -2.444 13.555 1.00 78.56 438 SER A CA 1
ATOM 3476 C C . SER A 1 438 ? -4.454 -3.372 13.880 1.00 78.56 438 SER A C 1
ATOM 3478 O O . SER A 1 438 ? -5.432 -3.450 13.148 1.00 78.56 438 SER A O 1
ATOM 3480 N N . ARG A 1 439 ? -4.342 -4.139 14.968 1.00 85.94 439 ARG A N 1
ATOM 3481 C CA . ARG A 1 439 ? -5.339 -5.145 15.372 1.00 85.94 439 ARG A CA 1
ATOM 3482 C C . ARG A 1 439 ? -6.242 -4.566 16.454 1.00 85.94 439 ARG A C 1
ATOM 3484 O O . ARG A 1 439 ? -5.733 -3.917 17.366 1.00 85.94 439 ARG A O 1
ATOM 3491 N N . ALA A 1 440 ? -7.543 -4.847 16.399 1.00 87.94 440 ALA A N 1
ATOM 3492 C CA . ALA A 1 440 ? -8.451 -4.442 17.465 1.00 87.94 440 ALA A CA 1
ATOM 3493 C C . ALA A 1 440 ? -8.050 -5.075 18.810 1.00 87.94 440 ALA A C 1
ATOM 3495 O O . ALA A 1 440 ? -7.792 -6.276 18.904 1.00 87.94 440 ALA A O 1
ATOM 3496 N N . ASP A 1 441 ? -8.037 -4.259 19.866 1.00 87.44 441 ASP A N 1
ATOM 3497 C CA . ASP A 1 441 ? -7.499 -4.623 21.182 1.00 87.44 441 ASP A CA 1
ATOM 3498 C C . ASP A 1 441 ? -8.204 -5.823 21.848 1.00 87.44 441 ASP A C 1
ATOM 3500 O O . ASP A 1 441 ? -7.599 -6.474 22.706 1.00 87.44 441 ASP A O 1
ATOM 3504 N N . CYS A 1 442 ? -9.461 -6.084 21.467 1.00 90.62 442 CYS A N 1
ATOM 3505 C CA . CYS A 1 442 ? -10.336 -7.114 22.029 1.00 90.62 442 CYS A CA 1
ATOM 3506 C C . CYS A 1 442 ? -10.123 -8.522 21.452 1.00 90.62 442 CYS A C 1
ATOM 3508 O O . CYS A 1 442 ? -10.529 -9.479 22.107 1.00 90.62 442 CYS A O 1
ATOM 3510 N N . TRP A 1 443 ? -9.460 -8.676 20.297 1.00 92.81 443 TRP A N 1
ATOM 3511 C CA . TRP A 1 443 ? -9.042 -9.999 19.817 1.00 92.81 443 TRP A CA 1
ATOM 3512 C C . TRP A 1 443 ? -7.841 -10.471 20.635 1.00 92.81 443 TRP A C 1
ATOM 3514 O O . TRP A 1 443 ? -6.680 -10.169 20.321 1.00 92.81 443 TRP A O 1
ATOM 3524 N N . LEU A 1 444 ? -8.118 -11.206 21.714 1.00 94.06 444 LEU A N 1
ATOM 3525 C CA . LEU A 1 444 ? -7.079 -11.669 22.625 1.00 94.06 444 LEU A CA 1
ATOM 3526 C C . LEU A 1 444 ? -6.081 -12.603 21.928 1.00 94.06 444 LEU A C 1
ATOM 3528 O O . LEU A 1 444 ? -4.923 -12.660 22.338 1.00 94.06 444 LEU A O 1
ATOM 3532 N N . GLU A 1 445 ? -6.471 -13.254 20.829 1.00 95.38 445 GLU A N 1
ATOM 3533 C CA . GLU A 1 445 ? -5.600 -14.117 20.031 1.00 95.38 445 GLU A CA 1
ATOM 3534 C C . GLU A 1 445 ? -4.309 -13.406 19.616 1.00 95.38 445 GLU A C 1
ATOM 3536 O O . GLU A 1 445 ? -3.245 -14.017 19.671 1.00 95.38 445 GLU A O 1
ATOM 3541 N N . TYR A 1 446 ? -4.363 -12.110 19.286 1.00 93.25 446 TYR A N 1
ATOM 3542 C CA . TYR A 1 446 ? -3.187 -11.314 18.906 1.00 93.25 446 TYR A CA 1
ATOM 3543 C C . TYR A 1 446 ? -2.306 -10.889 20.089 1.00 93.25 446 TYR A C 1
ATOM 3545 O O . TYR A 1 446 ? -1.208 -10.363 19.884 1.00 93.25 446 TYR A O 1
ATOM 3553 N N . ARG A 1 447 ? -2.762 -11.067 21.334 1.00 93.06 447 ARG A N 1
ATOM 3554 C CA . ARG A 1 447 ? -1.995 -10.688 22.531 1.00 93.06 447 ARG A CA 1
ATOM 3555 C C . ARG A 1 447 ? -0.975 -11.747 22.928 1.00 93.06 447 ARG A C 1
ATOM 3557 O O . ARG A 1 447 ? 0.059 -11.371 23.484 1.00 93.06 447 ARG A O 1
ATOM 3564 N N . LEU A 1 448 ? -1.232 -13.010 22.596 1.00 95.88 448 LEU A N 1
ATOM 3565 C CA . LEU A 1 448 ? -0.338 -14.130 22.877 1.00 95.88 448 LEU A CA 1
ATOM 3566 C C . LEU A 1 448 ? 0.964 -14.000 22.074 1.00 95.88 448 LEU A C 1
ATOM 3568 O O . LEU A 1 448 ? 0.952 -13.700 20.879 1.00 95.88 448 LEU A O 1
ATOM 3572 N N . ASN A 1 449 ? 2.098 -14.242 22.720 1.00 95.62 449 ASN A N 1
ATOM 3573 C CA . ASN A 1 449 ? 3.433 -14.252 22.133 1.00 95.62 449 ASN A CA 1
ATOM 3574 C C . ASN A 1 449 ? 3.558 -15.300 21.023 1.00 95.62 449 ASN A C 1
ATOM 3576 O O . ASN A 1 449 ? 4.125 -15.001 19.971 1.00 95.62 449 ASN A O 1
ATOM 3580 N N . SER A 1 450 ? 2.976 -16.488 21.202 1.00 94.69 450 SER A N 1
ATOM 3581 C CA . SER A 1 450 ? 2.901 -17.518 20.156 1.00 94.69 450 SER A CA 1
ATOM 3582 C C . SER A 1 450 ? 2.213 -17.010 18.882 1.00 94.69 450 SER A C 1
ATOM 3584 O O . SER A 1 450 ? 2.771 -17.128 17.789 1.00 94.69 450 SER A O 1
ATOM 3586 N N . SER A 1 451 ? 1.060 -16.352 19.014 1.00 94.56 451 SER A N 1
ATOM 3587 C CA . SER A 1 451 ? 0.353 -15.742 17.884 1.00 94.56 451 SER A CA 1
ATOM 3588 C C . SER A 1 451 ? 1.100 -14.545 17.302 1.00 94.56 451 SER A C 1
ATOM 3590 O O . SER A 1 451 ? 1.163 -14.399 16.086 1.00 94.56 451 SER A O 1
ATOM 3592 N N . LYS A 1 452 ? 1.710 -13.689 18.133 1.00 92.12 452 LYS A N 1
ATOM 3593 C CA . LYS A 1 452 ? 2.518 -12.556 17.654 1.00 92.12 452 LYS A CA 1
ATOM 3594 C C . LYS A 1 452 ? 3.650 -13.027 16.757 1.00 92.12 452 LYS A C 1
ATOM 3596 O O . LYS A 1 452 ? 3.830 -12.434 15.703 1.00 92.12 452 LYS A O 1
ATOM 3601 N N . ARG A 1 453 ? 4.367 -14.091 17.147 1.00 89.44 453 ARG A N 1
ATOM 3602 C CA . ARG A 1 453 ? 5.418 -14.718 16.326 1.00 89.44 453 ARG A CA 1
ATOM 3603 C C . ARG A 1 453 ? 4.862 -15.224 14.994 1.00 89.44 453 ARG A C 1
ATOM 3605 O O . ARG A 1 453 ? 5.453 -14.950 13.958 1.00 89.44 453 ARG A O 1
ATOM 3612 N N . LEU A 1 454 ? 3.700 -15.879 15.012 1.00 88.44 454 LEU A N 1
ATOM 3613 C CA . LEU A 1 454 ? 3.032 -16.372 13.803 1.00 88.44 454 LEU A CA 1
ATOM 3614 C C . LEU A 1 454 ? 2.612 -15.249 12.837 1.00 88.44 454 LEU A C 1
ATOM 3616 O O . LEU A 1 454 ? 2.659 -15.418 11.619 1.00 88.44 454 LEU A O 1
ATOM 3620 N N . MET A 1 455 ? 2.181 -14.107 13.376 1.00 87.00 455 MET A N 1
ATOM 3621 C CA . MET A 1 455 ? 1.612 -12.987 12.614 1.00 87.00 455 MET A CA 1
ATOM 3622 C C . MET A 1 455 ? 2.646 -11.924 12.204 1.00 87.00 455 MET A C 1
ATOM 3624 O O . MET A 1 455 ? 2.267 -10.874 11.676 1.00 87.00 455 MET A O 1
ATOM 3628 N N . GLN A 1 456 ? 3.940 -12.173 12.432 1.00 86.12 456 GLN A N 1
ATOM 3629 C CA . GLN A 1 456 ? 5.018 -11.292 11.975 1.00 86.12 456 GLN A CA 1
ATOM 3630 C C . GLN A 1 456 ? 5.031 -11.159 10.444 1.00 86.12 456 GLN A C 1
ATOM 3632 O O . GLN A 1 456 ? 4.446 -11.966 9.724 1.00 86.12 456 GLN A O 1
ATOM 3637 N N . GLY A 1 457 ? 5.695 -10.113 9.945 1.00 81.31 457 GLY A N 1
ATOM 3638 C CA . GLY A 1 457 ? 5.882 -9.924 8.504 1.00 81.31 457 GLY A CA 1
ATOM 3639 C C . GLY A 1 457 ? 4.645 -9.456 7.741 1.00 81.31 457 GLY A C 1
ATOM 3640 O O . GLY A 1 457 ? 4.564 -9.695 6.544 1.00 81.31 457 GLY A O 1
ATOM 3641 N N . SER A 1 458 ? 3.674 -8.820 8.404 1.00 82.19 458 SER A N 1
ATOM 3642 C CA . SER A 1 458 ? 2.536 -8.204 7.704 1.00 82.19 458 SER A CA 1
ATOM 3643 C C . SER A 1 458 ? 2.958 -6.892 7.025 1.00 82.19 458 SER A C 1
ATOM 3645 O O . SER A 1 458 ? 3.689 -6.097 7.620 1.00 82.19 458 SER A O 1
ATOM 3647 N N . CYS A 1 459 ? 2.465 -6.634 5.814 1.00 79.94 459 CYS A N 1
ATOM 3648 C CA . CYS A 1 459 ? 2.716 -5.396 5.072 1.00 79.94 459 CYS A CA 1
ATOM 3649 C C . CYS A 1 459 ? 1.534 -4.424 5.206 1.00 79.94 459 CYS A C 1
ATOM 3651 O O . CYS A 1 459 ? 0.456 -4.676 4.670 1.00 79.94 459 CYS A O 1
ATOM 3653 N N . ALA A 1 460 ? 1.731 -3.285 5.877 1.00 69.81 460 ALA A N 1
ATOM 3654 C CA . ALA A 1 460 ? 0.665 -2.292 6.066 1.00 69.81 460 ALA A CA 1
ATOM 3655 C C . ALA A 1 460 ? 0.191 -1.646 4.748 1.00 69.81 460 ALA A C 1
ATOM 3657 O O . ALA A 1 460 ? -0.951 -1.224 4.645 1.00 69.81 460 ALA A O 1
ATOM 3658 N N . TYR A 1 461 ? 1.041 -1.600 3.718 1.00 69.62 461 TYR A N 1
ATOM 3659 C CA . TYR A 1 461 ? 0.756 -0.869 2.477 1.00 69.62 461 TYR A CA 1
ATOM 3660 C C . TYR A 1 461 ? -0.202 -1.578 1.522 1.00 69.62 461 TYR A C 1
ATOM 3662 O O . TYR A 1 461 ? -0.626 -0.981 0.546 1.00 69.62 461 TYR A O 1
ATOM 3670 N N . THR A 1 462 ? -0.463 -2.865 1.741 1.00 72.88 462 THR A N 1
ATOM 3671 C CA . THR A 1 462 ? -1.109 -3.771 0.770 1.00 72.88 462 THR A CA 1
ATOM 3672 C C . THR A 1 462 ? -2.100 -4.689 1.486 1.00 72.88 462 THR A C 1
ATOM 3674 O O . THR A 1 462 ? -2.149 -5.888 1.240 1.00 72.88 462 THR A O 1
ATOM 3677 N N . HIS A 1 463 ? -2.858 -4.115 2.428 1.00 76.75 463 HIS A N 1
ATOM 3678 C CA . HIS A 1 463 ? -3.884 -4.812 3.217 1.00 76.75 463 HIS A CA 1
ATOM 3679 C C . HIS A 1 463 ? -3.367 -6.079 3.928 1.00 76.75 463 HIS A C 1
ATOM 3681 O O . HIS A 1 463 ? -4.062 -7.087 4.043 1.00 76.75 463 HIS A O 1
ATOM 3687 N N . GLY A 1 464 ? -2.126 -6.019 4.429 1.00 77.94 464 GLY A N 1
ATOM 3688 C CA . GLY A 1 464 ? -1.533 -7.037 5.295 1.00 77.94 464 GLY A CA 1
ATOM 3689 C C . GLY A 1 464 ? -0.455 -7.911 4.655 1.00 77.94 464 GLY A C 1
ATOM 3690 O O . GLY A 1 464 ? 0.276 -8.558 5.407 1.00 77.94 464 GLY A O 1
ATOM 3691 N N . ASN A 1 465 ? -0.272 -7.905 3.328 1.00 88.12 465 ASN A N 1
ATOM 3692 C CA . ASN A 1 465 ? 0.526 -8.927 2.633 1.00 88.12 465 ASN A CA 1
ATOM 3693 C C . ASN A 1 465 ? 1.600 -8.355 1.707 1.00 88.12 465 ASN A C 1
ATOM 3695 O O . ASN A 1 465 ? 1.349 -7.419 0.973 1.00 88.12 465 ASN A O 1
ATOM 3699 N N . TYR A 1 466 ? 2.781 -8.965 1.644 1.00 91.31 466 TYR A N 1
ATOM 3700 C CA . TYR A 1 466 ? 3.732 -8.678 0.570 1.00 91.31 466 TYR A CA 1
ATOM 3701 C C . TYR A 1 466 ? 3.266 -9.352 -0.721 1.00 91.31 466 TYR A C 1
ATOM 3703 O O . TYR A 1 466 ? 3.128 -10.570 -0.777 1.00 91.31 466 TYR A O 1
ATOM 3711 N N . ILE A 1 467 ? 2.985 -8.574 -1.758 1.00 91.62 467 ILE A N 1
ATOM 3712 C CA . ILE A 1 467 ? 2.300 -9.068 -2.954 1.00 91.62 467 ILE A CA 1
ATOM 3713 C C . ILE A 1 467 ? 3.246 -9.289 -4.131 1.00 91.62 467 ILE A C 1
ATOM 3715 O O . ILE A 1 467 ? 4.264 -8.620 -4.271 1.00 91.62 467 ILE A O 1
ATOM 3719 N N . VAL A 1 468 ? 2.843 -10.173 -5.037 1.00 95.25 468 VAL A N 1
ATOM 3720 C CA . VAL A 1 468 ? 3.186 -10.076 -6.448 1.00 95.25 468 VAL A CA 1
ATOM 3721 C C . VAL A 1 468 ? 2.336 -8.954 -7.050 1.00 95.25 468 VAL A C 1
ATOM 3723 O O . VAL A 1 468 ? 1.108 -9.095 -7.085 1.00 95.25 468 VAL A O 1
ATOM 3726 N N . PRO A 1 469 ? 2.953 -7.851 -7.507 1.00 93.00 469 PRO A N 1
ATOM 3727 C CA . PRO A 1 469 ? 2.236 -6.782 -8.182 1.00 93.00 469 PRO A CA 1
ATOM 3728 C C . PRO A 1 469 ? 1.843 -7.233 -9.594 1.00 93.00 469 PRO A C 1
ATOM 3730 O O . PRO A 1 469 ? 2.713 -7.573 -10.391 1.00 93.00 469 PRO A O 1
ATOM 3733 N N . ILE A 1 470 ? 0.546 -7.225 -9.913 1.00 93.25 470 ILE A N 1
ATOM 3734 C CA . ILE A 1 470 ? 0.040 -7.516 -11.262 1.00 93.25 470 ILE A CA 1
ATOM 3735 C C . ILE A 1 470 ? -0.476 -6.231 -11.906 1.00 93.25 470 ILE A C 1
ATOM 3737 O O . ILE A 1 470 ? -1.533 -5.718 -11.531 1.00 93.25 470 ILE A O 1
ATOM 3741 N N . ALA A 1 471 ? 0.239 -5.742 -12.916 1.00 92.56 471 ALA A N 1
ATOM 3742 C CA . ALA A 1 471 ? -0.207 -4.661 -13.787 1.00 92.56 471 ALA A CA 1
ATOM 3743 C C . ALA A 1 471 ? 0.061 -4.996 -15.257 1.00 92.56 471 ALA A C 1
ATOM 3745 O O . ALA A 1 471 ? 1.107 -5.549 -15.593 1.00 92.56 471 ALA A O 1
ATOM 3746 N N . LEU A 1 472 ? -0.887 -4.634 -16.122 1.00 93.25 472 LEU A N 1
ATOM 3747 C CA . LEU A 1 472 ? -0.695 -4.613 -17.572 1.00 93.25 472 LEU A CA 1
ATOM 3748 C C . LEU A 1 472 ? 0.006 -3.312 -17.985 1.00 93.25 472 LEU A C 1
ATOM 3750 O O . LEU A 1 472 ? 0.022 -2.337 -17.228 1.00 93.25 472 LEU A O 1
ATOM 3754 N N . ALA A 1 473 ? 0.570 -3.295 -19.189 1.00 91.25 473 ALA A N 1
ATOM 3755 C CA . ALA A 1 473 ? 1.140 -2.089 -19.764 1.00 91.25 473 ALA A CA 1
ATOM 3756 C C . ALA A 1 473 ? 0.055 -1.022 -19.953 1.00 91.25 473 ALA A C 1
ATOM 3758 O O . ALA A 1 473 ? -1.082 -1.311 -20.328 1.00 91.25 473 ALA A O 1
ATOM 3759 N N . SER A 1 474 ? 0.416 0.230 -19.682 1.00 86.31 474 SER A N 1
ATOM 3760 C CA . SER A 1 474 ? -0.441 1.392 -19.903 1.00 86.31 474 SER A CA 1
ATOM 3761 C C . SER A 1 474 ? 0.414 2.615 -20.251 1.00 86.31 474 SER A C 1
ATOM 3763 O O . SER A 1 474 ? 1.614 2.625 -19.973 1.00 86.31 474 SER A O 1
ATOM 3765 N N . PRO A 1 475 ? -0.180 3.709 -20.756 1.00 80.81 475 PRO A N 1
ATOM 3766 C CA . PRO A 1 475 ? 0.552 4.960 -20.962 1.00 80.81 475 PRO A CA 1
ATOM 3767 C C . PRO A 1 475 ? 1.197 5.543 -19.695 1.00 80.81 475 PRO A C 1
ATOM 3769 O O . PRO A 1 475 ? 2.035 6.429 -19.807 1.00 80.81 475 PRO A O 1
ATOM 3772 N N . SER A 1 476 ? 0.788 5.094 -18.501 1.00 80.69 476 SER A N 1
ATOM 3773 C CA . SER A 1 476 ? 1.304 5.587 -17.219 1.00 80.69 476 SER A CA 1
ATOM 3774 C C . SER A 1 476 ? 2.429 4.746 -16.613 1.00 80.69 476 SER A C 1
ATOM 3776 O O . SER A 1 476 ? 3.008 5.204 -15.624 1.00 80.69 476 SER A O 1
ATOM 3778 N N . ARG A 1 477 ? 2.656 3.518 -17.111 1.00 86.25 477 ARG A N 1
ATOM 3779 C CA . ARG A 1 477 ? 3.670 2.574 -16.610 1.00 86.25 477 ARG A CA 1
ATOM 3780 C C . ARG A 1 477 ? 3.812 1.321 -17.493 1.00 86.25 477 ARG A C 1
ATOM 3782 O O . ARG A 1 477 ? 2.812 0.868 -18.058 1.00 86.25 477 ARG A O 1
ATOM 3789 N N . PRO A 1 478 ? 4.990 0.673 -17.510 1.00 89.94 478 PRO A N 1
ATOM 3790 C CA . PRO A 1 478 ? 5.143 -0.670 -18.071 1.00 89.94 478 PRO A CA 1
ATOM 3791 C C . PRO A 1 478 ? 4.437 -1.750 -17.226 1.00 89.94 478 PRO A C 1
ATOM 3793 O O . PRO A 1 478 ? 4.146 -1.546 -16.039 1.00 89.94 478 PRO A O 1
ATOM 3796 N N . ALA A 1 479 ? 4.197 -2.910 -17.851 1.00 93.75 479 ALA A N 1
ATOM 3797 C CA . ALA A 1 479 ? 3.693 -4.112 -17.188 1.00 93.75 479 ALA A CA 1
ATOM 3798 C C . ALA A 1 479 ? 4.690 -4.660 -16.153 1.00 93.75 479 ALA A C 1
ATOM 3800 O O . ALA A 1 479 ? 5.907 -4.496 -16.291 1.00 93.75 479 ALA A O 1
ATOM 3801 N N . SER A 1 480 ? 4.168 -5.337 -15.130 1.00 95.19 480 SER A N 1
ATOM 3802 C CA . SER A 1 480 ? 4.969 -5.893 -14.034 1.00 95.19 480 SER A CA 1
ATOM 3803 C C . SER A 1 480 ? 5.906 -7.020 -14.489 1.00 95.19 480 SER A C 1
ATOM 3805 O O . SER A 1 480 ? 5.591 -7.813 -15.373 1.00 95.19 480 SER A O 1
ATOM 3807 N N . THR A 1 481 ? 7.064 -7.130 -13.842 1.00 95.88 481 THR A N 1
ATOM 3808 C CA . THR A 1 481 ? 8.108 -8.119 -14.150 1.00 95.88 481 THR A CA 1
ATOM 3809 C C . THR A 1 481 ? 8.305 -9.127 -13.017 1.00 95.88 481 THR A C 1
ATOM 3811 O O . THR A 1 481 ? 7.911 -8.896 -11.873 1.00 95.88 481 THR A O 1
ATOM 3814 N N . LEU A 1 482 ? 8.983 -10.250 -13.290 1.00 96.94 482 LEU A N 1
ATOM 3815 C CA . LEU A 1 482 ? 9.368 -11.190 -12.225 1.00 96.94 482 LEU A CA 1
ATOM 3816 C C . LEU A 1 482 ? 10.321 -10.557 -11.198 1.00 96.94 482 LEU A C 1
ATOM 3818 O O . LEU A 1 482 ? 10.267 -10.919 -10.025 1.00 96.94 482 LEU A O 1
ATOM 3822 N N . LEU A 1 483 ? 11.162 -9.597 -11.601 1.00 97.06 483 LEU A N 1
ATOM 3823 C CA . LEU A 1 483 ? 12.019 -8.870 -10.661 1.00 97.06 483 LEU A CA 1
ATOM 3824 C C . LEU A 1 483 ? 11.188 -8.014 -9.699 1.00 97.06 483 LEU A C 1
ATOM 3826 O O . LEU A 1 483 ? 11.486 -8.007 -8.507 1.00 97.06 483 LEU A O 1
ATOM 3830 N N . ASP A 1 484 ? 10.104 -7.394 -10.174 1.00 96.12 484 ASP A N 1
ATOM 3831 C CA . ASP A 1 484 ? 9.161 -6.657 -9.321 1.00 96.12 484 ASP A CA 1
ATOM 3832 C C . ASP A 1 484 ? 8.550 -7.584 -8.261 1.00 96.12 484 ASP A C 1
ATOM 3834 O O . ASP A 1 484 ? 8.522 -7.255 -7.073 1.00 96.12 484 ASP A O 1
ATOM 3838 N N . ALA A 1 485 ? 8.124 -8.781 -8.681 1.00 96.81 485 ALA A N 1
ATOM 3839 C CA . ALA A 1 485 ? 7.585 -9.805 -7.791 1.00 96.81 485 ALA A CA 1
ATOM 3840 C C . ALA A 1 485 ? 8.611 -10.254 -6.737 1.00 96.81 485 ALA A C 1
ATOM 3842 O O . ALA A 1 485 ? 8.304 -10.294 -5.546 1.00 96.81 485 ALA A O 1
ATOM 3843 N N . HIS A 1 486 ? 9.846 -10.554 -7.147 1.00 97.69 486 HIS A N 1
ATOM 3844 C CA . HIS A 1 486 ? 10.911 -10.950 -6.225 1.00 97.69 486 HIS A CA 1
ATOM 3845 C C . HIS A 1 486 ? 11.294 -9.828 -5.251 1.00 97.69 486 HIS A C 1
ATOM 3847 O O . HIS A 1 486 ? 11.452 -10.080 -4.054 1.00 97.69 486 HIS A O 1
ATOM 3853 N N . PHE A 1 487 ? 11.395 -8.587 -5.730 1.00 95.81 487 PHE A N 1
ATOM 3854 C CA . PHE A 1 487 ? 11.745 -7.436 -4.903 1.00 95.81 487 PHE A CA 1
ATOM 3855 C C . PHE A 1 487 ? 10.695 -7.168 -3.822 1.00 95.81 487 PHE A C 1
ATOM 3857 O O . PHE A 1 487 ? 11.041 -6.892 -2.673 1.00 95.81 487 PHE A O 1
ATOM 3864 N N . PHE A 1 488 ? 9.412 -7.289 -4.159 1.00 92.75 488 PHE A N 1
ATOM 3865 C CA . PHE A 1 488 ? 8.343 -7.065 -3.192 1.00 92.75 488 PHE A CA 1
ATOM 3866 C C . PHE A 1 488 ? 8.208 -8.236 -2.204 1.00 92.75 488 PHE A C 1
ATOM 3868 O O . PHE A 1 488 ? 8.164 -8.015 -0.995 1.00 92.75 488 PHE A O 1
ATOM 3875 N N . LEU A 1 489 ? 8.213 -9.486 -2.684 1.00 94.81 489 LEU A N 1
ATOM 3876 C CA . LEU A 1 489 ? 8.061 -10.676 -1.833 1.00 94.81 489 LEU A CA 1
ATOM 3877 C C . LEU A 1 489 ? 9.240 -10.898 -0.878 1.00 94.81 489 LEU A C 1
ATOM 3879 O O . LEU A 1 489 ? 9.033 -11.344 0.248 1.00 94.81 489 LEU A O 1
ATOM 3883 N N . SER A 1 490 ? 10.466 -10.560 -1.288 1.00 94.19 490 SER A N 1
ATOM 3884 C CA . SER A 1 490 ? 11.664 -10.721 -0.445 1.00 94.19 490 SER A CA 1
ATOM 3885 C C . SER A 1 490 ? 11.638 -9.890 0.843 1.00 94.19 490 SER A C 1
ATOM 3887 O O . SER A 1 490 ? 12.272 -10.263 1.831 1.00 94.19 490 SER A O 1
ATOM 3889 N N . GLN A 1 491 ? 10.866 -8.803 0.872 1.00 91.75 491 GLN A N 1
ATOM 3890 C CA . GLN A 1 491 ? 10.645 -8.002 2.078 1.00 91.75 491 GLN A CA 1
ATOM 3891 C C . GLN A 1 491 ? 9.696 -8.699 3.069 1.00 91.75 491 GLN A C 1
ATOM 3893 O O . GLN A 1 491 ? 9.761 -8.452 4.269 1.00 91.75 491 GLN A O 1
ATOM 3898 N N . GLY A 1 492 ? 8.865 -9.629 2.590 1.00 89.50 492 GLY A N 1
ATOM 3899 C CA . GLY A 1 492 ? 8.003 -10.492 3.396 1.00 89.50 492 GLY A CA 1
ATOM 3900 C C . GLY A 1 492 ? 8.700 -11.737 3.933 1.00 89.50 492 GLY A C 1
ATOM 3901 O O . GLY A 1 492 ? 8.037 -12.743 4.187 1.00 89.50 492 GLY A O 1
ATOM 3902 N N . ASN A 1 493 ? 10.028 -11.704 4.105 1.00 89.19 493 ASN A N 1
ATOM 3903 C CA . ASN A 1 493 ? 10.811 -12.898 4.424 1.00 89.19 493 ASN A CA 1
ATOM 3904 C C . ASN A 1 493 ? 10.428 -13.557 5.763 1.00 89.19 493 ASN A C 1
ATOM 3906 O O . ASN A 1 493 ? 10.651 -14.757 5.914 1.00 89.19 493 ASN A O 1
ATOM 3910 N N . LEU A 1 494 ? 9.791 -12.818 6.685 1.00 83.94 494 LEU A N 1
ATOM 3911 C CA . LEU A 1 494 ? 9.209 -13.319 7.942 1.00 83.94 494 LEU A CA 1
ATOM 3912 C C . LEU A 1 494 ? 8.081 -14.351 7.740 1.00 83.94 494 LEU A C 1
ATOM 3914 O O . LEU A 1 494 ? 7.799 -15.123 8.651 1.00 83.94 494 LEU A O 1
ATOM 3918 N N . GLY A 1 495 ? 7.546 -14.463 6.521 1.00 75.75 495 GLY A N 1
ATOM 3919 C CA . GLY A 1 495 ? 6.656 -15.539 6.097 1.00 75.75 495 GLY A CA 1
ATOM 3920 C C . GLY A 1 495 ? 5.188 -15.340 6.476 1.00 75.75 495 GLY A C 1
ATOM 3921 O O . GLY A 1 495 ? 4.809 -14.461 7.245 1.00 75.75 495 GLY A O 1
ATOM 3922 N N . GLY A 1 496 ? 4.329 -16.167 5.878 1.00 77.94 496 GLY A N 1
ATOM 3923 C CA . GLY A 1 496 ? 2.906 -16.259 6.211 1.00 77.94 496 GLY A CA 1
ATOM 3924 C C . GLY A 1 496 ? 2.007 -15.155 5.648 1.00 77.94 496 GLY A C 1
ATOM 3925 O O . GLY A 1 496 ? 0.814 -15.392 5.551 1.00 77.94 496 GLY A O 1
ATOM 3926 N N . ALA A 1 497 ? 2.525 -13.995 5.234 1.00 89.50 497 ALA A N 1
ATOM 3927 C CA . ALA A 1 497 ? 1.736 -12.892 4.666 1.00 89.50 497 ALA A CA 1
ATOM 3928 C C . ALA A 1 497 ? 2.247 -12.480 3.275 1.00 89.50 497 ALA A C 1
ATOM 3930 O O . ALA A 1 497 ? 2.785 -11.390 3.093 1.00 89.50 497 ALA A O 1
ATOM 3931 N N . LEU A 1 498 ? 2.101 -13.378 2.296 1.00 94.12 498 LEU A N 1
ATOM 3932 C CA . LEU A 1 498 ? 2.454 -13.138 0.890 1.00 94.12 498 LEU A CA 1
ATOM 3933 C C . LEU A 1 498 ? 1.191 -13.093 0.013 1.00 94.12 498 LEU A C 1
ATOM 3935 O O . LEU A 1 498 ? 0.127 -13.492 0.470 1.00 94.12 498 LEU A O 1
ATOM 3939 N N . GLY A 1 499 ? 1.227 -12.644 -1.235 1.00 94.75 499 GLY A N 1
ATOM 3940 C CA . GLY A 1 499 ? -0.006 -12.646 -2.027 1.00 94.75 499 GLY A CA 1
ATOM 3941 C C . GLY A 1 499 ? 0.121 -12.197 -3.466 1.00 94.75 499 GLY A C 1
ATOM 3942 O O . GLY A 1 499 ? 1.218 -12.092 -3.998 1.00 94.75 499 GLY A O 1
ATOM 3943 N N . ILE A 1 500 ? -1.024 -11.934 -4.083 1.00 95.75 500 ILE A N 1
ATOM 3944 C CA . ILE A 1 500 ? -1.188 -11.374 -5.421 1.00 95.75 500 ILE A CA 1
ATOM 3945 C C . ILE A 1 500 ? -2.190 -10.229 -5.303 1.00 95.75 500 ILE A C 1
ATOM 3947 O O . ILE A 1 500 ? -3.298 -10.413 -4.792 1.00 95.75 500 ILE A O 1
ATOM 3951 N N . ALA A 1 501 ? -1.813 -9.053 -5.787 1.00 93.69 501 ALA A N 1
ATOM 3952 C CA . ALA A 1 501 ? -2.725 -7.924 -5.892 1.00 93.69 501 ALA A CA 1
ATOM 3953 C C . ALA A 1 501 ? -2.262 -6.961 -6.986 1.00 93.69 501 ALA A C 1
ATOM 3955 O O . ALA A 1 501 ? -1.192 -7.121 -7.583 1.00 93.69 501 ALA A O 1
ATOM 3956 N N . LYS A 1 502 ? -3.070 -5.935 -7.243 1.00 90.38 502 LYS A N 1
ATOM 3957 C CA . LYS A 1 502 ? -2.604 -4.795 -8.021 1.00 90.38 502 LYS A CA 1
ATOM 3958 C C . LYS A 1 502 ? -1.571 -3.993 -7.220 1.00 90.38 502 LYS A C 1
ATOM 3960 O O . LYS A 1 502 ? -1.614 -3.999 -5.988 1.00 90.38 502 LYS A O 1
ATOM 3965 N N . PRO A 1 503 ? -0.674 -3.264 -7.901 1.00 86.44 503 PRO A N 1
ATOM 3966 C CA . PRO A 1 503 ? 0.200 -2.291 -7.252 1.00 86.44 503 PRO A CA 1
ATOM 3967 C C . PRO A 1 503 ? -0.561 -1.197 -6.493 1.00 86.44 503 PRO A C 1
ATOM 3969 O O . PRO A 1 503 ? -0.055 -0.698 -5.493 1.00 86.44 503 PRO A O 1
ATOM 3972 N N . GLU A 1 504 ? -1.765 -0.849 -6.958 1.00 81.75 504 GLU A N 1
ATOM 3973 C CA . GLU A 1 504 ? -2.777 -0.051 -6.266 1.00 81.75 504 GLU A CA 1
ATOM 3974 C C . GLU A 1 504 ? -3.702 -1.005 -5.475 1.00 81.75 504 GLU A C 1
ATOM 3976 O O . GLU A 1 504 ? -4.709 -1.475 -6.013 1.00 81.75 504 GLU A O 1
ATOM 3981 N N . PRO A 1 505 ? -3.411 -1.330 -4.205 1.00 68.62 505 PRO A N 1
ATOM 3982 C CA . PRO A 1 505 ? -4.074 -2.438 -3.517 1.00 68.62 505 PRO A CA 1
ATOM 3983 C C . PRO A 1 505 ? -5.507 -2.118 -3.080 1.00 68.62 505 PRO A C 1
ATOM 3985 O O . PRO A 1 505 ? -6.186 -2.996 -2.559 1.00 68.62 505 PRO A O 1
ATOM 3988 N N . MET A 1 506 ? -5.976 -0.885 -3.309 1.00 72.62 506 MET A N 1
ATOM 3989 C CA . MET A 1 506 ? -7.387 -0.502 -3.185 1.00 72.62 506 MET A CA 1
ATOM 3990 C C . MET A 1 506 ? -8.268 -1.125 -4.281 1.00 72.62 506 MET A C 1
ATOM 3992 O O . MET A 1 506 ? -9.472 -0.913 -4.287 1.00 72.62 506 MET A O 1
ATOM 3996 N N . PHE A 1 507 ? -7.696 -1.874 -5.230 1.00 78.81 507 PHE A N 1
ATOM 3997 C CA . PHE A 1 507 ? -8.443 -2.568 -6.275 1.00 78.81 507 PHE A CA 1
ATOM 3998 C C . PHE A 1 507 ? -7.862 -3.962 -6.518 1.00 78.81 507 PHE A C 1
ATOM 4000 O O . PHE A 1 507 ? -6.649 -4.175 -6.460 1.00 78.81 507 PHE A O 1
ATOM 4007 N N . GLY A 1 508 ? -8.736 -4.926 -6.805 1.00 87.12 508 GLY A N 1
ATOM 4008 C CA . GLY A 1 508 ? -8.331 -6.307 -7.049 1.00 87.12 508 GLY A CA 1
ATOM 4009 C C . GLY A 1 508 ? -7.803 -6.565 -8.458 1.00 87.12 508 GLY A C 1
ATOM 4010 O O . GLY A 1 508 ? -8.021 -5.797 -9.396 1.00 87.12 508 GLY A O 1
ATOM 4011 N N . VAL A 1 509 ? -7.117 -7.693 -8.610 1.00 93.62 509 VAL A N 1
ATOM 4012 C CA . VAL A 1 509 ? -6.715 -8.242 -9.908 1.00 93.62 509 VAL A CA 1
ATOM 4013 C C . VAL A 1 509 ? -7.905 -8.983 -10.508 1.00 93.62 509 VAL A C 1
ATOM 4015 O O . VAL A 1 509 ? -8.561 -9.759 -9.814 1.00 93.62 509 VAL A O 1
ATOM 4018 N N . THR A 1 510 ? -8.183 -8.775 -11.796 1.00 95.56 510 THR A N 1
ATOM 4019 C CA . THR A 1 510 ? -9.238 -9.517 -12.501 1.00 95.56 510 THR A CA 1
ATOM 4020 C C . THR A 1 510 ? -8.682 -10.773 -13.185 1.00 95.56 510 THR A C 1
ATOM 4022 O O . THR A 1 510 ? -7.512 -10.795 -13.587 1.00 95.56 510 THR A O 1
ATOM 4025 N N . PRO A 1 511 ? -9.506 -11.811 -13.425 1.00 95.75 511 PRO A N 1
ATOM 4026 C CA . PRO A 1 511 ? -9.094 -12.959 -14.239 1.00 95.75 511 PRO A CA 1
ATOM 4027 C C . PRO A 1 511 ? -8.645 -12.556 -15.650 1.00 95.75 511 PRO A C 1
ATOM 4029 O O . PRO A 1 511 ? -7.723 -13.146 -16.208 1.00 95.75 511 PRO A O 1
ATOM 4032 N N . ALA A 1 512 ? -9.259 -11.519 -16.231 1.00 95.62 512 ALA A N 1
ATOM 4033 C CA . ALA A 1 512 ? -8.860 -10.981 -17.529 1.00 95.62 512 ALA A CA 1
ATOM 4034 C C . ALA A 1 512 ? -7.429 -10.425 -17.508 1.00 95.62 512 ALA A C 1
ATOM 4036 O O . ALA A 1 512 ? -6.668 -10.703 -18.431 1.00 95.62 512 ALA A O 1
ATOM 4037 N N . MET A 1 513 ? -7.035 -9.711 -16.445 1.00 94.62 513 MET A N 1
ATOM 4038 C CA . MET A 1 513 ? -5.656 -9.240 -16.272 1.00 94.62 513 MET A CA 1
ATOM 4039 C C . MET A 1 513 ? -4.673 -10.407 -16.162 1.00 94.62 513 MET A C 1
ATOM 4041 O O . MET A 1 513 ? -3.653 -10.407 -16.846 1.00 94.62 513 MET A O 1
ATOM 4045 N N . LEU A 1 514 ? -5.000 -11.430 -15.365 1.00 95.81 514 LEU A N 1
ATOM 4046 C CA . LEU A 1 514 ? -4.154 -12.620 -15.205 1.00 95.81 514 LEU A CA 1
ATOM 4047 C C . LEU A 1 514 ? -3.989 -13.390 -16.522 1.00 95.81 514 LEU A C 1
ATOM 4049 O O . LEU A 1 514 ? -2.889 -13.823 -16.845 1.00 95.81 514 LEU A O 1
ATOM 4053 N N . LYS A 1 515 ? -5.049 -13.525 -17.323 1.00 96.19 515 LYS A N 1
ATOM 4054 C CA . LYS A 1 515 ? -4.961 -14.130 -18.664 1.00 96.19 515 LYS A CA 1
ATOM 4055 C C . LYS A 1 515 ? -4.174 -13.264 -19.641 1.00 96.19 515 LYS A C 1
ATOM 4057 O O . LYS A 1 515 ? -3.480 -13.781 -20.510 1.00 96.19 515 LYS A O 1
ATOM 4062 N N . ALA A 1 516 ? -4.319 -11.946 -19.530 1.00 96.06 516 ALA A N 1
ATOM 4063 C CA . ALA A 1 516 ? -3.674 -11.012 -20.432 1.00 96.06 516 ALA A CA 1
ATOM 4064 C C . ALA A 1 516 ? -2.171 -10.873 -20.159 1.00 96.06 516 ALA A C 1
ATOM 4066 O O . ALA A 1 516 ? -1.439 -10.561 -21.095 1.00 96.06 516 ALA A O 1
ATOM 4067 N N . HIS A 1 517 ? -1.710 -11.103 -18.933 1.00 97.38 517 HIS A N 1
ATOM 4068 C CA . HIS A 1 517 ? -0.304 -10.980 -18.571 1.00 97.38 517 HIS A CA 1
ATOM 4069 C C . HIS A 1 517 ? 0.479 -12.260 -18.904 1.00 97.38 517 HIS A C 1
ATOM 4071 O O . HIS A 1 517 ? 0.174 -13.338 -18.396 1.00 97.38 517 HIS A O 1
ATOM 4077 N N . GLY A 1 518 ? 1.530 -12.159 -19.721 1.00 97.62 518 GLY A N 1
ATOM 4078 C CA . GLY A 1 518 ? 2.275 -13.331 -20.200 1.00 97.62 518 GLY A CA 1
ATOM 4079 C C . GLY A 1 518 ? 3.136 -14.034 -19.143 1.00 97.62 518 GLY A C 1
ATOM 4080 O O . GLY A 1 518 ? 3.492 -15.195 -19.318 1.00 97.62 518 GLY A O 1
ATOM 4081 N N . LEU A 1 519 ? 3.427 -13.367 -18.019 1.00 97.69 519 LEU A N 1
ATOM 4082 C CA . LEU A 1 519 ? 4.201 -13.928 -16.894 1.00 97.69 519 LEU A CA 1
ATOM 4083 C C . LEU A 1 519 ? 3.357 -14.509 -15.749 1.00 97.69 519 LEU A C 1
ATOM 4085 O O . LEU A 1 519 ? 3.922 -14.833 -14.708 1.00 97.69 519 LEU A O 1
ATOM 4089 N N . THR A 1 520 ? 2.037 -14.659 -15.896 1.00 97.88 520 THR A N 1
ATOM 4090 C CA . THR A 1 520 ? 1.164 -15.121 -14.797 1.00 97.88 520 THR A CA 1
ATOM 4091 C C . THR A 1 520 ? 1.609 -16.445 -14.177 1.00 97.88 520 THR A C 1
ATOM 4093 O O . THR A 1 520 ? 1.657 -16.560 -12.955 1.00 97.88 520 THR A O 1
ATOM 4096 N N . ASP A 1 521 ? 2.025 -17.422 -14.980 1.00 97.50 521 ASP A N 1
ATOM 4097 C CA . ASP A 1 521 ? 2.516 -18.701 -14.450 1.00 97.50 521 ASP A CA 1
ATOM 4098 C C . ASP A 1 521 ? 3.851 -18.539 -13.708 1.00 97.50 521 ASP A C 1
ATOM 4100 O O . ASP A 1 521 ? 4.074 -19.161 -12.667 1.00 97.50 521 ASP A O 1
ATOM 4104 N N . GLY A 1 522 ? 4.711 -17.641 -14.196 1.00 97.56 522 GLY A N 1
ATOM 4105 C CA . GLY A 1 522 ? 5.945 -17.255 -13.517 1.00 97.56 522 GLY A CA 1
ATOM 4106 C C . GLY A 1 522 ? 5.665 -16.595 -12.167 1.00 97.56 522 GLY A C 1
ATOM 4107 O O . GLY A 1 522 ? 6.268 -16.974 -11.171 1.00 97.56 522 GLY A O 1
ATOM 4108 N N . PHE A 1 523 ? 4.694 -15.684 -12.098 1.00 98.12 523 PHE A N 1
ATOM 4109 C CA . PHE A 1 523 ? 4.260 -15.043 -10.856 1.00 98.12 523 PHE A CA 1
ATOM 4110 C C . PHE A 1 523 ? 3.738 -16.037 -9.824 1.00 98.12 523 PHE A C 1
ATOM 4112 O O . PHE A 1 523 ? 4.132 -15.978 -8.657 1.00 98.12 523 PHE A O 1
ATOM 4119 N N . ILE A 1 524 ? 2.897 -16.975 -10.260 1.00 97.62 524 ILE A N 1
ATOM 4120 C CA . ILE A 1 524 ? 2.379 -18.057 -9.421 1.00 97.62 524 ILE A CA 1
ATOM 4121 C C . ILE A 1 524 ? 3.537 -18.901 -8.867 1.00 97.62 524 ILE A C 1
ATOM 4123 O O . ILE A 1 524 ? 3.615 -19.132 -7.659 1.00 97.62 524 ILE A O 1
ATOM 4127 N N . SER A 1 525 ? 4.478 -19.301 -9.728 1.00 96.75 525 SER A N 1
ATOM 4128 C CA . SER A 1 525 ? 5.660 -20.069 -9.323 1.00 96.75 525 SER A CA 1
ATOM 4129 C C . SER A 1 525 ? 6.573 -19.288 -8.373 1.00 96.75 525 SER A C 1
ATOM 4131 O O . SER A 1 525 ? 7.105 -19.859 -7.419 1.00 96.75 525 SER A O 1
ATOM 4133 N N . THR A 1 526 ? 6.765 -17.990 -8.606 1.00 97.44 526 THR A N 1
ATOM 4134 C CA . THR A 1 526 ? 7.570 -17.108 -7.754 1.00 97.44 526 THR A CA 1
ATOM 4135 C C . THR A 1 526 ? 6.947 -16.980 -6.365 1.00 97.44 526 THR A C 1
ATOM 4137 O O . THR A 1 526 ? 7.662 -17.128 -5.373 1.00 97.44 526 THR A O 1
ATOM 4140 N N . LEU A 1 527 ? 5.627 -16.783 -6.270 1.00 96.94 527 LEU A N 1
ATOM 4141 C CA . LEU A 1 527 ? 4.922 -16.757 -4.987 1.00 96.94 527 LEU A CA 1
ATOM 4142 C C . LEU A 1 527 ? 5.090 -18.084 -4.239 1.00 96.94 527 LEU A C 1
ATOM 4144 O O . LEU A 1 527 ? 5.509 -18.077 -3.084 1.00 96.94 527 LEU A O 1
ATOM 4148 N N . ALA A 1 528 ? 4.831 -19.214 -4.904 1.00 94.81 528 ALA A N 1
ATOM 4149 C CA . ALA A 1 528 ? 4.990 -20.542 -4.311 1.00 94.81 528 ALA A CA 1
ATOM 4150 C C . ALA A 1 528 ? 6.426 -20.782 -3.810 1.00 94.81 528 ALA A C 1
ATOM 4152 O O . ALA A 1 528 ? 6.629 -21.239 -2.687 1.00 94.81 528 ALA A O 1
ATOM 4153 N N . THR A 1 529 ? 7.431 -20.394 -4.598 1.00 95.69 529 THR A N 1
ATOM 4154 C CA . THR A 1 529 ? 8.845 -20.509 -4.210 1.00 95.69 529 THR A CA 1
ATOM 4155 C C . THR A 1 529 ? 9.153 -19.680 -2.964 1.00 95.69 529 THR A C 1
ATOM 4157 O O . THR A 1 529 ? 9.834 -20.158 -2.060 1.00 95.69 529 THR A O 1
ATOM 4160 N N . TRP A 1 530 ? 8.628 -18.456 -2.870 1.00 96.25 530 TRP A N 1
ATOM 4161 C CA . TRP A 1 530 ? 8.813 -17.625 -1.681 1.00 96.25 530 TRP A CA 1
ATOM 4162 C C . TRP A 1 530 ? 8.103 -18.174 -0.447 1.00 96.25 530 TRP A C 1
ATOM 4164 O O . TRP A 1 530 ? 8.688 -18.115 0.632 1.00 96.25 530 TRP A O 1
ATOM 4174 N N . LYS A 1 531 ? 6.903 -18.761 -0.580 1.00 92.56 531 LYS A N 1
ATOM 4175 C CA . LYS A 1 531 ? 6.242 -19.458 0.541 1.00 92.56 531 LYS A CA 1
ATOM 4176 C C . LYS A 1 531 ? 7.172 -20.519 1.136 1.00 92.56 531 LYS A C 1
ATOM 4178 O O . LYS A 1 531 ? 7.398 -20.545 2.346 1.00 92.56 531 LYS A O 1
ATOM 4183 N N . GLU A 1 532 ? 7.758 -21.341 0.270 1.00 93.00 532 GLU A N 1
ATOM 4184 C CA . GLU A 1 532 ? 8.674 -22.412 0.654 1.00 93.00 532 GLU A CA 1
ATOM 4185 C C . GLU A 1 532 ? 9.967 -21.857 1.273 1.00 93.00 532 GLU A C 1
ATOM 4187 O O . GLU A 1 532 ? 10.355 -22.270 2.369 1.00 93.00 532 GLU A O 1
ATOM 4192 N N . VAL A 1 533 ? 10.596 -20.869 0.635 1.00 94.69 533 VAL A N 1
ATOM 4193 C CA . VAL A 1 533 ? 11.820 -20.223 1.130 1.00 94.69 533 VAL A CA 1
ATOM 4194 C C . VAL A 1 533 ? 11.609 -19.587 2.505 1.00 94.69 533 VAL A C 1
ATOM 4196 O O . VAL A 1 533 ? 12.370 -19.868 3.430 1.00 94.69 533 VAL A O 1
ATOM 4199 N N . CYS A 1 534 ? 10.560 -18.782 2.689 1.00 92.94 534 CYS A N 1
ATOM 4200 C CA . CYS A 1 534 ? 10.298 -18.077 3.947 1.00 92.94 534 CYS A CA 1
ATOM 4201 C C . CYS A 1 534 ? 10.122 -19.019 5.142 1.00 92.94 534 CYS A C 1
ATOM 4203 O O . CYS A 1 534 ? 10.487 -18.656 6.261 1.00 92.94 534 CYS A O 1
ATOM 4205 N N . SER A 1 535 ? 9.590 -20.223 4.920 1.00 89.44 535 SER A N 1
ATOM 4206 C CA . SER A 1 535 ? 9.422 -21.225 5.979 1.00 89.44 535 SER A CA 1
ATOM 4207 C C . SER A 1 535 ? 10.737 -21.877 6.433 1.00 89.44 535 SER A C 1
ATOM 4209 O O . SER A 1 535 ? 10.801 -22.397 7.544 1.00 89.44 535 SER A O 1
ATOM 4211 N N . ARG A 1 536 ? 11.795 -21.809 5.612 1.00 92.12 536 ARG A N 1
ATOM 4212 C CA . ARG A 1 536 ? 13.075 -22.510 5.825 1.00 92.12 536 ARG A CA 1
ATOM 4213 C C . ARG A 1 536 ? 14.255 -21.595 6.162 1.00 92.12 536 ARG A C 1
ATOM 4215 O O . ARG A 1 536 ? 15.321 -22.083 6.525 1.00 92.12 536 ARG A O 1
ATOM 4222 N N . LEU A 1 537 ? 14.085 -20.277 6.051 1.00 93.31 537 LEU A N 1
ATOM 4223 C CA . LEU A 1 537 ? 15.147 -19.312 6.349 1.00 93.31 537 LEU A CA 1
ATOM 4224 C C . LEU A 1 537 ? 15.553 -19.324 7.829 1.00 93.31 537 LEU A C 1
ATOM 4226 O O . LEU A 1 537 ? 14.711 -19.089 8.708 1.00 93.31 537 LEU A O 1
ATOM 4230 N N . THR A 1 538 ? 16.856 -19.474 8.089 1.00 93.75 538 THR A N 1
ATOM 4231 C CA . THR A 1 538 ? 17.435 -19.292 9.433 1.00 93.75 538 THR A CA 1
ATOM 4232 C C . THR A 1 538 ? 17.467 -17.807 9.831 1.00 93.75 538 THR A C 1
ATOM 4234 O O . THR A 1 538 ? 17.432 -16.936 8.952 1.00 93.75 538 THR A O 1
ATOM 4237 N N . PRO A 1 539 ? 17.560 -17.471 11.133 1.00 92.75 539 PRO A N 1
ATOM 4238 C CA . PRO A 1 539 ? 17.706 -16.084 11.581 1.00 92.75 539 PRO A CA 1
ATOM 4239 C C . PRO A 1 539 ? 18.882 -15.340 10.929 1.00 92.75 539 PRO A C 1
ATOM 4241 O O . PRO A 1 539 ? 18.745 -14.177 10.558 1.00 92.75 539 PRO A O 1
ATOM 4244 N N . GLU A 1 540 ? 20.016 -16.010 10.715 1.00 94.94 540 GLU A N 1
ATOM 4245 C CA . GLU A 1 540 ? 21.211 -15.433 10.086 1.00 94.94 540 GLU A CA 1
ATOM 4246 C C . GLU A 1 540 ? 20.975 -15.129 8.604 1.00 94.94 540 GLU A C 1
ATOM 4248 O O . GLU A 1 540 ? 21.401 -14.089 8.101 1.00 94.94 540 GLU A O 1
ATOM 4253 N N . GLN A 1 541 ? 20.268 -16.014 7.896 1.00 95.38 541 GLN A N 1
ATOM 4254 C CA . GLN A 1 541 ? 19.900 -15.792 6.499 1.00 95.38 541 GLN A CA 1
ATOM 4255 C C . GLN A 1 541 ? 18.907 -14.637 6.359 1.00 95.38 541 GLN A C 1
ATOM 4257 O O . GLN A 1 541 ? 19.067 -13.817 5.456 1.00 95.38 541 GLN A O 1
ATOM 4262 N N . ARG A 1 542 ? 17.930 -14.527 7.272 1.00 94.19 542 ARG A N 1
ATOM 4263 C CA . ARG A 1 542 ? 17.006 -13.380 7.335 1.00 94.19 542 ARG A CA 1
ATOM 4264 C C . ARG A 1 542 ? 17.763 -12.083 7.579 1.00 94.19 542 ARG A C 1
ATOM 4266 O O . ARG A 1 542 ? 17.625 -11.160 6.791 1.00 94.19 542 ARG A O 1
ATOM 4273 N N . ALA A 1 543 ? 18.654 -12.052 8.572 1.00 94.06 543 ALA A N 1
ATOM 4274 C CA . ALA A 1 543 ? 19.490 -10.885 8.846 1.00 94.06 543 ALA A CA 1
ATOM 4275 C C . ALA A 1 543 ? 20.355 -10.492 7.635 1.00 94.06 543 ALA A C 1
ATOM 4277 O O . ALA A 1 543 ? 20.506 -9.307 7.333 1.00 94.06 543 ALA A O 1
ATOM 4278 N N . ARG A 1 544 ? 20.889 -11.476 6.895 1.00 93.69 544 ARG A N 1
ATOM 4279 C CA . ARG A 1 544 ? 21.616 -11.224 5.644 1.00 93.69 544 ARG A CA 1
ATOM 4280 C C . ARG A 1 544 ? 20.711 -10.614 4.569 1.00 93.69 544 ARG A C 1
ATOM 4282 O O . ARG A 1 544 ? 21.143 -9.659 3.930 1.00 93.69 544 ARG A O 1
ATOM 4289 N N . LEU A 1 545 ? 19.490 -11.115 4.370 1.00 93.94 545 LEU A N 1
ATOM 4290 C CA . LEU A 1 545 ? 18.524 -10.504 3.444 1.00 93.94 545 LEU A CA 1
ATOM 4291 C C . LEU A 1 545 ? 18.161 -9.078 3.871 1.00 93.94 545 LEU A C 1
ATOM 4293 O O . LEU A 1 545 ? 18.284 -8.158 3.066 1.00 93.94 545 LEU A O 1
ATOM 4297 N N . ASP A 1 546 ? 17.798 -8.881 5.136 1.00 93.12 546 ASP A N 1
ATOM 4298 C CA . ASP A 1 546 ? 17.398 -7.585 5.688 1.00 93.12 546 ASP A CA 1
ATOM 4299 C C . ASP A 1 546 ? 18.515 -6.542 5.545 1.00 93.12 546 ASP A C 1
ATOM 4301 O O . ASP A 1 546 ? 18.241 -5.382 5.252 1.00 93.12 546 ASP A O 1
ATOM 4305 N N . SER A 1 547 ? 19.784 -6.959 5.652 1.00 93.50 547 SER A N 1
ATOM 4306 C CA . SER A 1 547 ? 20.946 -6.076 5.466 1.00 93.50 547 SER A CA 1
ATOM 4307 C C . SER A 1 547 ? 21.066 -5.477 4.059 1.00 93.50 547 SER A C 1
ATOM 4309 O O . SER A 1 547 ? 21.747 -4.468 3.877 1.00 93.50 547 SER A O 1
ATOM 4311 N N . THR A 1 548 ? 20.400 -6.070 3.062 1.00 92.75 548 THR A N 1
ATOM 4312 C CA . THR A 1 548 ? 20.351 -5.528 1.696 1.00 92.75 548 THR A CA 1
ATOM 4313 C C . THR A 1 548 ? 19.330 -4.405 1.537 1.00 92.75 548 THR A C 1
ATOM 4315 O O . THR A 1 548 ? 19.380 -3.688 0.537 1.00 92.75 548 THR A O 1
ATOM 4318 N N . PHE A 1 549 ? 18.428 -4.223 2.503 1.00 93.50 549 PHE A N 1
ATOM 4319 C CA . PHE A 1 549 ? 17.407 -3.185 2.487 1.00 93.50 549 PHE A CA 1
ATOM 4320 C C . PHE A 1 549 ? 17.788 -2.033 3.415 1.00 93.50 549 PHE A C 1
ATOM 4322 O O . PHE A 1 549 ? 18.214 -2.225 4.553 1.00 93.50 549 PHE A O 1
ATOM 4329 N N . ALA A 1 550 ? 17.582 -0.805 2.954 1.00 91.38 550 ALA A N 1
ATOM 4330 C CA . ALA A 1 550 ? 17.802 0.393 3.751 1.00 91.38 550 ALA A CA 1
ATOM 4331 C C . ALA A 1 550 ? 16.653 1.381 3.566 1.00 91.38 550 ALA A C 1
ATOM 4333 O O . ALA A 1 550 ? 16.078 1.491 2.487 1.00 91.38 550 ALA A O 1
ATOM 4334 N N . ARG A 1 551 ? 16.321 2.140 4.615 1.00 85.50 551 ARG A N 1
ATOM 4335 C CA . ARG A 1 551 ? 15.433 3.295 4.443 1.00 85.50 551 ARG A CA 1
ATOM 4336 C C . ARG A 1 551 ? 16.179 4.417 3.705 1.00 85.50 551 ARG A C 1
ATOM 4338 O O . ARG A 1 551 ? 17.372 4.599 3.972 1.00 85.50 551 ARG A O 1
ATOM 4345 N N . PRO A 1 552 ? 15.489 5.190 2.848 1.00 79.25 552 PRO A N 1
ATOM 4346 C CA . PRO A 1 552 ? 16.058 6.368 2.215 1.00 79.25 552 PRO A CA 1
ATOM 4347 C C . PRO A 1 552 ? 16.638 7.305 3.281 1.00 79.25 552 PRO A C 1
ATOM 4349 O O . PRO A 1 552 ? 16.022 7.530 4.328 1.00 79.25 552 PRO A O 1
ATOM 4352 N N . LYS A 1 553 ? 17.840 7.828 3.031 1.00 72.62 553 LYS A N 1
ATOM 4353 C CA . LYS A 1 553 ? 18.504 8.803 3.906 1.00 72.62 553 LYS A CA 1
ATOM 4354 C C . LYS A 1 553 ? 18.252 10.207 3.360 1.00 72.62 553 LYS A C 1
ATOM 4356 O O . LYS A 1 553 ? 18.446 10.436 2.173 1.00 72.62 553 LYS A O 1
ATOM 4361 N N . GLY A 1 554 ? 17.847 11.135 4.221 1.00 64.50 554 GLY A N 1
ATOM 4362 C CA . GLY A 1 554 ? 17.546 12.519 3.849 1.00 64.50 554 GLY A CA 1
ATOM 4363 C C . GLY A 1 554 ? 16.489 13.130 4.764 1.00 64.50 554 GLY A C 1
ATOM 4364 O O . GLY A 1 554 ? 15.902 12.434 5.596 1.00 64.50 554 GLY A O 1
ATOM 4365 N N . ASP A 1 555 ? 16.255 14.432 4.625 1.00 54.41 555 ASP A N 1
ATOM 4366 C CA . ASP A 1 555 ? 15.149 15.103 5.306 1.00 54.41 555 ASP A CA 1
ATOM 4367 C C . ASP A 1 555 ? 13.810 14.628 4.702 1.00 54.41 555 ASP A C 1
ATOM 4369 O O . ASP A 1 555 ? 13.637 14.557 3.484 1.00 54.41 555 ASP A O 1
ATOM 4373 N N . ARG A 1 556 ? 12.869 14.250 5.580 1.00 57.91 556 ARG A N 1
ATOM 4374 C CA . ARG A 1 556 ? 11.556 13.694 5.216 1.00 57.91 556 ARG A CA 1
ATOM 4375 C C . ARG A 1 556 ? 10.728 14.639 4.350 1.00 57.91 556 ARG A C 1
ATOM 4377 O O . ARG A 1 556 ? 9.921 14.143 3.576 1.00 57.91 556 ARG A O 1
ATOM 4384 N N . SER A 1 557 ? 10.930 15.952 4.457 1.00 52.00 557 SER A N 1
ATOM 4385 C CA . SER A 1 557 ? 10.258 16.942 3.606 1.00 52.00 557 SER A CA 1
ATOM 4386 C C . SER A 1 557 ? 10.722 16.903 2.141 1.00 52.00 557 SER A C 1
ATOM 4388 O O . SER A 1 557 ? 10.019 17.408 1.271 1.00 52.00 557 SER A O 1
ATOM 4390 N N . PHE A 1 558 ? 11.854 16.247 1.855 1.00 54.06 558 PHE A N 1
ATOM 4391 C CA . PHE A 1 558 ? 12.457 16.138 0.520 1.00 54.06 558 PHE A CA 1
ATOM 4392 C C . PHE A 1 558 ? 12.444 14.711 -0.050 1.00 54.06 558 PHE A C 1
ATOM 4394 O O . PHE A 1 558 ? 12.906 14.489 -1.169 1.00 54.06 558 PHE A O 1
ATOM 4401 N N . LEU A 1 559 ? 11.936 13.735 0.707 1.00 60.25 559 LEU A N 1
ATOM 4402 C CA . LEU A 1 559 ? 11.805 12.348 0.274 1.00 60.25 559 LEU A CA 1
ATOM 4403 C C . LEU A 1 559 ? 10.364 12.088 -0.165 1.00 60.25 559 LEU A C 1
ATOM 4405 O O . LEU A 1 559 ? 9.478 11.952 0.671 1.00 60.25 559 LEU A O 1
ATOM 4409 N N . PHE A 1 560 ? 10.141 11.938 -1.470 1.00 64.00 560 PHE A N 1
ATOM 4410 C CA . PHE A 1 560 ? 8.836 11.538 -2.017 1.00 64.00 560 PHE A CA 1
ATOM 4411 C C . PHE A 1 560 ? 8.502 10.057 -1.784 1.00 64.00 560 PHE A C 1
ATOM 4413 O O . PHE A 1 560 ? 7.416 9.591 -2.125 1.00 64.00 560 PHE A O 1
ATOM 4420 N N . ASN A 1 561 ? 9.453 9.314 -1.212 1.00 68.38 561 ASN A N 1
ATOM 4421 C CA . ASN A 1 561 ? 9.326 7.910 -0.885 1.00 68.38 561 ASN A CA 1
ATOM 4422 C C . ASN A 1 561 ? 9.955 7.614 0.484 1.00 68.38 561 ASN A C 1
ATOM 4424 O O . ASN A 1 561 ? 11.070 8.044 0.778 1.00 68.38 561 ASN A O 1
ATOM 4428 N N . HIS A 1 562 ? 9.255 6.849 1.318 1.00 73.25 562 HIS A N 1
ATOM 4429 C CA . HIS A 1 562 ? 9.730 6.403 2.631 1.00 73.25 562 HIS A CA 1
ATOM 4430 C C . HIS A 1 562 ? 9.903 4.876 2.725 1.00 73.25 562 HIS A C 1
ATOM 4432 O O . HIS A 1 562 ? 10.260 4.364 3.791 1.00 73.25 562 HIS A O 1
ATOM 4438 N N . HIS A 1 563 ? 9.644 4.150 1.634 1.00 81.25 563 HIS A N 1
ATOM 4439 C CA . HIS A 1 563 ? 9.768 2.698 1.549 1.00 81.25 563 HIS A CA 1
ATOM 4440 C C . HIS A 1 563 ? 11.229 2.244 1.505 1.00 81.25 563 HIS A C 1
ATOM 4442 O O . HIS A 1 563 ? 12.122 3.007 1.147 1.00 81.25 563 HIS A O 1
ATOM 4448 N N . LEU A 1 564 ? 11.467 0.981 1.873 1.00 87.56 564 LEU A N 1
ATOM 4449 C CA . LEU A 1 564 ? 12.792 0.371 1.807 1.00 87.56 564 LEU A CA 1
ATOM 4450 C C . LEU A 1 564 ? 13.334 0.377 0.374 1.00 87.56 564 LEU A C 1
ATOM 4452 O O . LEU A 1 564 ? 12.599 0.157 -0.590 1.00 87.56 564 LEU A O 1
ATOM 4456 N N . GLN A 1 565 ? 14.639 0.601 0.271 1.00 92.12 565 GLN A N 1
ATOM 4457 C CA . GLN A 1 565 ? 15.395 0.589 -0.968 1.00 92.12 565 GLN A CA 1
ATOM 4458 C C . GLN A 1 565 ? 16.456 -0.510 -0.934 1.00 92.12 565 GLN A C 1
ATOM 4460 O O . GLN A 1 565 ? 16.971 -0.833 0.139 1.00 92.12 565 GLN A O 1
ATOM 4465 N N . SER A 1 566 ? 16.827 -1.052 -2.092 1.00 95.06 566 SER A N 1
ATOM 4466 C CA . SER A 1 566 ? 17.927 -2.012 -2.199 1.00 95.06 566 SER A CA 1
ATOM 4467 C C . SER A 1 566 ? 18.712 -1.864 -3.505 1.00 95.06 566 SER A C 1
ATOM 4469 O O . SER A 1 566 ? 18.122 -1.627 -4.559 1.00 95.06 566 SER A O 1
ATOM 4471 N N . PRO A 1 567 ? 20.045 -2.041 -3.489 1.00 94.56 567 PRO A N 1
ATOM 4472 C CA . PRO A 1 567 ? 20.819 -2.180 -4.719 1.00 94.56 567 PRO A CA 1
ATOM 4473 C C . PRO A 1 567 ? 20.627 -3.545 -5.400 1.00 94.56 567 PRO A C 1
ATOM 4475 O O . PRO A 1 567 ? 21.119 -3.734 -6.509 1.00 94.56 567 PRO A O 1
ATOM 4478 N N . VAL A 1 568 ? 19.970 -4.509 -4.747 1.00 96.00 568 VAL A N 1
ATOM 4479 C CA . VAL A 1 568 ? 19.785 -5.871 -5.258 1.00 96.00 568 VAL A CA 1
ATOM 4480 C C . VAL A 1 568 ? 18.343 -6.342 -5.083 1.00 96.00 568 VAL A C 1
ATOM 4482 O O . VAL A 1 568 ? 17.632 -5.942 -4.169 1.00 96.00 568 VAL A O 1
ATOM 4485 N N . VAL A 1 569 ? 17.922 -7.249 -5.950 1.00 97.50 569 VAL A N 1
ATOM 4486 C CA . VAL A 1 569 ? 16.684 -8.012 -5.858 1.00 97.50 569 VAL A CA 1
ATOM 4487 C C . VAL A 1 569 ? 17.052 -9.433 -5.441 1.00 97.50 569 VAL A C 1
ATOM 4489 O O . VAL A 1 569 ? 17.713 -10.138 -6.208 1.00 97.50 569 VAL A O 1
ATOM 4492 N N . PRO A 1 570 ? 16.663 -9.894 -4.244 1.00 97.44 570 PRO A N 1
ATOM 4493 C CA . PRO A 1 570 ? 16.805 -11.298 -3.885 1.00 97.44 570 PRO A CA 1
ATOM 4494 C C . PRO A 1 570 ? 15.888 -12.143 -4.781 1.00 97.44 570 PRO A C 1
ATOM 4496 O O . PRO A 1 570 ? 14.671 -12.037 -4.691 1.00 97.44 570 PRO A O 1
ATOM 4499 N N . VAL A 1 571 ? 16.443 -12.972 -5.665 1.00 97.69 571 VAL A N 1
ATOM 4500 C CA . VAL A 1 571 ? 15.666 -13.841 -6.563 1.00 97.69 571 VAL A CA 1
ATOM 4501 C C . VAL A 1 571 ? 15.649 -15.256 -6.000 1.00 97.69 571 VAL A C 1
ATOM 4503 O O . VAL A 1 571 ? 16.660 -15.953 -6.013 1.00 97.69 571 VAL A O 1
ATOM 4506 N N . ALA A 1 572 ? 14.497 -15.673 -5.482 1.00 97.00 572 ALA A N 1
ATOM 4507 C CA . ALA A 1 572 ? 14.279 -17.026 -4.990 1.00 97.00 572 ALA A CA 1
ATOM 4508 C C . ALA A 1 572 ? 14.026 -17.988 -6.157 1.00 97.00 572 ALA A C 1
ATOM 4510 O O . ALA A 1 572 ? 13.175 -17.728 -7.005 1.00 97.00 572 ALA A O 1
ATOM 4511 N N . ARG A 1 573 ? 14.724 -19.121 -6.190 1.00 95.31 573 ARG A N 1
ATOM 4512 C CA . ARG A 1 573 ? 14.491 -20.171 -7.186 1.00 95.31 573 ARG A CA 1
ATOM 4513 C C . ARG A 1 573 ? 14.652 -21.555 -6.580 1.00 95.31 573 ARG A C 1
ATOM 4515 O O . ARG A 1 573 ? 15.385 -21.747 -5.612 1.00 95.31 573 ARG A O 1
ATOM 4522 N N . LYS A 1 574 ? 13.969 -22.522 -7.185 1.00 93.12 574 LYS A N 1
ATOM 4523 C CA . LYS A 1 574 ? 14.185 -23.942 -6.927 1.00 93.12 574 LYS A CA 1
ATOM 4524 C C . LYS A 1 574 ? 15.215 -24.472 -7.920 1.00 93.12 574 LYS A C 1
ATOM 4526 O O . LYS A 1 574 ? 15.060 -24.270 -9.124 1.00 93.12 574 LYS A O 1
ATOM 4531 N N . VAL A 1 575 ? 16.245 -25.144 -7.423 1.00 88.69 575 VAL A N 1
ATOM 4532 C CA . VAL A 1 575 ? 17.262 -25.818 -8.236 1.00 88.69 575 VAL A CA 1
ATOM 4533 C C . VAL A 1 575 ? 17.298 -27.267 -7.790 1.00 88.69 575 VAL A C 1
ATOM 4535 O O . VAL A 1 575 ? 17.657 -27.541 -6.652 1.00 88.69 575 VAL A O 1
ATOM 4538 N N . GLU A 1 576 ? 16.906 -28.183 -8.676 1.00 85.75 576 GLU A N 1
ATOM 4539 C CA . GLU A 1 576 ? 16.816 -29.618 -8.373 1.00 85.75 576 GLU A CA 1
ATOM 4540 C C . GLU A 1 576 ? 15.938 -29.882 -7.129 1.00 85.75 576 GLU A C 1
ATOM 4542 O O . GLU A 1 576 ? 14.720 -29.674 -7.167 1.00 85.75 576 GLU A O 1
ATOM 4547 N N . ASP A 1 577 ? 16.546 -30.324 -6.030 1.00 84.56 577 ASP A N 1
ATOM 4548 C CA . ASP A 1 577 ? 15.924 -30.683 -4.758 1.00 84.56 577 ASP A CA 1
ATOM 4549 C C . ASP A 1 577 ? 16.045 -29.602 -3.670 1.00 84.56 577 ASP A C 1
ATOM 4551 O O . ASP A 1 577 ? 15.513 -29.792 -2.577 1.00 84.56 577 ASP A O 1
ATOM 4555 N N . ARG A 1 578 ? 16.673 -28.456 -3.966 1.00 89.56 578 ARG A N 1
ATOM 4556 C CA . ARG A 1 578 ? 16.931 -27.375 -3.000 1.00 89.56 578 ARG A CA 1
ATOM 4557 C C . ARG A 1 578 ? 16.372 -26.025 -3.443 1.00 89.56 578 ARG A C 1
ATOM 4559 O O . ARG A 1 578 ? 16.056 -25.798 -4.615 1.00 89.56 578 ARG A O 1
ATOM 4566 N N . TYR A 1 579 ? 16.289 -25.101 -2.490 1.00 95.31 579 TYR A N 1
ATOM 4567 C CA . TYR A 1 579 ? 15.957 -23.702 -2.743 1.00 95.31 579 TYR A CA 1
ATOM 4568 C C . TYR A 1 579 ? 17.185 -22.819 -2.558 1.00 95.31 579 TYR A C 1
ATOM 4570 O O . TYR A 1 579 ? 18.004 -23.031 -1.665 1.00 95.31 579 TYR A O 1
ATOM 4578 N N . GLU A 1 580 ? 17.297 -21.780 -3.372 1.00 96.12 580 GLU A N 1
ATOM 4579 C CA . GLU A 1 580 ? 18.332 -20.771 -3.197 1.00 96.12 580 GLU A CA 1
ATOM 4580 C C . GLU A 1 580 ? 17.813 -19.370 -3.494 1.00 96.12 580 GLU A C 1
ATOM 4582 O O . GLU A 1 580 ? 16.855 -19.178 -4.246 1.00 96.12 580 GLU A O 1
ATOM 4587 N N . ILE A 1 581 ? 18.466 -18.382 -2.889 1.00 97.38 581 ILE A N 1
ATOM 4588 C CA . ILE A 1 581 ? 18.211 -16.966 -3.137 1.00 97.38 581 ILE A CA 1
ATOM 4589 C C . ILE A 1 581 ? 19.447 -16.366 -3.791 1.00 97.38 581 ILE A C 1
ATOM 4591 O O . ILE A 1 581 ? 20.521 -16.333 -3.191 1.00 97.38 581 ILE A O 1
ATOM 4595 N N . VAL A 1 582 ? 19.287 -15.864 -5.009 1.00 96.62 582 VAL A N 1
ATOM 4596 C CA . VAL A 1 582 ? 20.349 -15.243 -5.800 1.00 96.62 582 VAL A CA 1
ATOM 4597 C C . VAL A 1 582 ? 20.163 -13.727 -5.773 1.00 96.62 582 VAL A C 1
ATOM 4599 O O . VAL A 1 582 ? 19.204 -13.227 -6.366 1.00 96.62 582 VAL A O 1
ATOM 4602 N N . PRO A 1 583 ? 21.037 -12.957 -5.102 1.00 96.94 583 PRO A N 1
ATOM 4603 C CA . PRO A 1 583 ? 20.958 -11.505 -5.179 1.00 96.94 583 PRO A CA 1
ATOM 4604 C C . PRO A 1 583 ? 21.304 -11.055 -6.603 1.00 96.94 583 PRO A C 1
ATOM 4606 O O . PRO A 1 583 ? 22.409 -11.309 -7.088 1.00 96.94 583 PRO A O 1
ATOM 4609 N N . THR A 1 584 ? 20.339 -10.413 -7.255 1.00 97.12 584 THR A N 1
ATOM 4610 C CA . THR A 1 584 ? 20.392 -9.951 -8.647 1.00 97.12 584 THR A CA 1
ATOM 4611 C C . THR A 1 584 ? 20.417 -8.430 -8.674 1.00 97.12 584 THR A C 1
ATOM 4613 O O . THR A 1 584 ? 19.602 -7.787 -8.023 1.00 97.12 584 THR A O 1
ATOM 4616 N N . ARG A 1 585 ? 21.339 -7.827 -9.412 1.00 95.81 585 ARG A N 1
ATOM 4617 C CA . ARG A 1 585 ? 21.532 -6.379 -9.480 1.00 95.81 585 ARG A CA 1
ATOM 4618 C C . ARG A 1 585 ? 21.168 -5.874 -10.865 1.00 95.81 585 ARG A C 1
ATOM 4620 O O . ARG A 1 585 ? 21.617 -6.450 -11.846 1.00 95.81 585 ARG A O 1
ATOM 4627 N N . VAL A 1 586 ? 20.414 -4.777 -10.931 1.00 96.12 586 VAL A N 1
ATOM 4628 C CA . VAL A 1 586 ? 20.403 -3.925 -12.128 1.00 96.12 586 VAL A CA 1
ATOM 4629 C C . VAL A 1 586 ? 21.584 -2.976 -11.989 1.00 96.12 586 VAL A C 1
ATOM 4631 O O . VAL A 1 586 ? 21.672 -2.257 -10.992 1.00 96.12 586 VAL A O 1
ATOM 4634 N N . LEU A 1 587 ? 22.518 -3.024 -12.933 1.00 95.38 587 LEU A N 1
ATOM 4635 C CA . LEU A 1 587 ? 23.697 -2.173 -12.911 1.00 95.38 587 LEU A CA 1
ATOM 4636 C C . LEU A 1 587 ? 23.293 -0.705 -13.059 1.00 95.38 587 LEU A C 1
ATOM 4638 O O . LEU A 1 587 ? 22.363 -0.357 -13.787 1.00 95.38 587 LEU A O 1
ATOM 4642 N N . THR A 1 588 ? 24.018 0.159 -12.360 1.00 95.38 588 THR A N 1
ATOM 4643 C CA . THR A 1 588 ? 23.789 1.601 -12.361 1.00 95.38 588 THR A CA 1
ATOM 4644 C C . THR A 1 588 ? 25.036 2.336 -12.815 1.00 95.38 588 THR A C 1
ATOM 4646 O O . THR A 1 588 ? 26.159 1.834 -12.710 1.00 95.38 588 THR A O 1
ATOM 4649 N N . ARG A 1 589 ? 24.844 3.572 -13.263 1.00 94.25 589 ARG A N 1
ATOM 4650 C CA . ARG A 1 589 ? 25.908 4.566 -13.367 1.00 94.25 589 ARG A CA 1
ATOM 4651 C C . ARG A 1 589 ? 26.523 4.802 -11.988 1.00 94.25 589 ARG A C 1
ATOM 4653 O O . ARG A 1 589 ? 25.876 4.602 -10.956 1.00 94.25 589 ARG A O 1
ATOM 4660 N N . LYS A 1 590 ? 27.764 5.294 -11.966 1.00 91.19 590 LYS A N 1
ATOM 4661 C CA . LYS A 1 590 ? 28.462 5.662 -10.722 1.00 91.19 590 LYS A CA 1
ATOM 4662 C C . LYS A 1 590 ? 27.664 6.662 -9.874 1.00 91.19 590 LYS A C 1
ATOM 4664 O O . LYS A 1 590 ? 27.714 6.610 -8.647 1.00 91.19 590 LYS A O 1
ATOM 4669 N N . THR A 1 591 ? 26.942 7.569 -10.528 1.00 88.44 591 THR A N 1
ATOM 4670 C CA . THR A 1 591 ? 26.030 8.540 -9.916 1.00 88.44 591 THR A CA 1
ATOM 4671 C C . THR A 1 591 ? 24.801 8.740 -10.805 1.00 88.44 591 THR A C 1
ATOM 4673 O O . THR A 1 591 ? 24.861 8.534 -12.016 1.00 88.44 591 THR A O 1
ATOM 4676 N N . GLY A 1 592 ? 23.687 9.175 -10.210 1.00 87.19 592 GLY A N 1
ATOM 4677 C CA . GLY A 1 592 ? 22.513 9.651 -10.953 1.00 87.19 592 GLY A CA 1
ATOM 4678 C C . GLY A 1 592 ? 21.389 8.636 -11.175 1.00 87.19 592 GLY A C 1
ATOM 4679 O O . GLY A 1 592 ? 20.338 9.041 -11.665 1.00 87.19 592 GLY A O 1
ATOM 4680 N N . ASP A 1 593 ? 21.552 7.377 -10.766 1.00 93.38 593 ASP A N 1
ATOM 4681 C CA . ASP A 1 593 ? 20.491 6.360 -10.803 1.00 93.38 593 ASP A CA 1
ATOM 4682 C C . ASP A 1 593 ? 19.911 6.096 -9.410 1.00 93.38 593 ASP A C 1
ATOM 4684 O O . ASP A 1 593 ? 20.602 6.212 -8.395 1.00 93.38 593 ASP A O 1
ATOM 4688 N N . ILE A 1 594 ? 18.636 5.720 -9.366 1.00 92.06 594 ILE A N 1
ATOM 4689 C CA . ILE A 1 594 ? 17.991 5.226 -8.147 1.00 92.06 594 ILE A CA 1
ATOM 4690 C C . ILE A 1 594 ? 18.446 3.805 -7.783 1.00 92.06 594 ILE A C 1
ATOM 4692 O O . ILE A 1 594 ? 18.980 3.058 -8.601 1.00 92.06 594 ILE A O 1
ATOM 4696 N N . LEU A 1 595 ? 18.142 3.407 -6.549 1.00 92.69 595 LEU A N 1
ATOM 4697 C CA . LEU A 1 595 ? 18.087 2.005 -6.136 1.00 92.69 595 LEU A CA 1
ATOM 4698 C C . LEU A 1 595 ? 16.678 1.436 -6.374 1.00 92.69 595 LEU A C 1
ATOM 4700 O O . LEU A 1 595 ? 15.729 2.199 -6.566 1.00 92.69 595 LEU A O 1
ATOM 4704 N N . TRP A 1 596 ? 16.522 0.109 -6.305 1.00 94.38 596 TRP A N 1
ATOM 4705 C CA . TRP A 1 596 ? 15.188 -0.494 -6.255 1.00 94.38 596 TRP A CA 1
ATOM 4706 C C . TRP A 1 596 ? 14.428 0.041 -5.055 1.00 94.38 596 TRP A C 1
ATOM 4708 O O . TRP A 1 596 ? 14.987 0.115 -3.964 1.00 94.38 596 TRP A O 1
ATOM 4718 N N . GLN A 1 597 ? 13.164 0.393 -5.247 1.00 91.69 597 GLN A N 1
ATOM 4719 C CA . GLN A 1 597 ? 12.296 0.912 -4.196 1.00 91.69 597 GLN A CA 1
ATOM 4720 C C . GLN A 1 597 ? 10.828 0.624 -4.518 1.00 91.69 597 GLN A C 1
ATOM 4722 O O . GLN A 1 597 ? 10.516 0.102 -5.583 1.00 91.69 597 GLN A O 1
ATOM 4727 N N . VAL A 1 598 ? 9.911 0.948 -3.610 1.00 87.69 598 VAL A N 1
ATOM 4728 C CA . VAL A 1 598 ? 8.460 0.839 -3.844 1.00 87.69 598 VAL A CA 1
ATOM 4729 C C . VAL A 1 598 ? 7.862 2.237 -3.887 1.00 87.69 598 VAL A C 1
ATOM 4731 O O . VAL A 1 598 ? 8.116 3.007 -2.973 1.00 87.69 598 VAL A O 1
ATOM 4734 N N . GLY A 1 599 ? 7.080 2.573 -4.909 1.00 86.56 599 GLY A N 1
ATOM 4735 C CA . GLY A 1 599 ? 6.183 3.727 -4.887 1.00 86.56 599 GLY A CA 1
ATOM 4736 C C . GLY A 1 599 ? 4.856 3.352 -4.224 1.00 86.56 599 GLY A C 1
ATOM 4737 O O . GLY A 1 599 ? 4.266 2.319 -4.561 1.00 86.56 599 GLY A O 1
ATOM 4738 N N . GLN A 1 600 ? 4.384 4.165 -3.276 1.00 82.50 600 GLN A N 1
ATOM 4739 C CA . GLN A 1 600 ? 3.089 3.951 -2.623 1.00 82.50 600 GLN A CA 1
ATOM 4740 C C . GLN A 1 600 ? 1.966 3.900 -3.673 1.00 82.50 600 GLN A C 1
ATOM 4742 O O . GLN A 1 600 ? 1.892 4.761 -4.543 1.00 82.50 600 GLN A O 1
ATOM 4747 N N . GLU A 1 601 ? 1.116 2.867 -3.618 1.00 80.44 601 GLU A N 1
ATOM 4748 C CA . GLU A 1 601 ? 0.050 2.612 -4.609 1.00 80.44 601 GLU A CA 1
ATOM 4749 C C . GLU A 1 601 ? 0.539 2.608 -6.069 1.00 80.44 601 GLU A C 1
ATOM 4751 O O . GLU A 1 601 ? -0.201 2.938 -6.985 1.00 80.44 601 GLU A O 1
ATOM 4756 N N . HIS A 1 602 ? 1.806 2.286 -6.305 1.00 85.56 602 HIS A N 1
ATOM 4757 C CA . HIS A 1 602 ? 2.365 2.154 -7.647 1.00 85.56 602 HIS A CA 1
ATOM 4758 C C . HIS A 1 602 ? 3.239 0.902 -7.772 1.00 85.56 602 HIS A C 1
ATOM 4760 O O . HIS A 1 602 ? 3.400 0.346 -8.859 1.00 85.56 602 HIS A O 1
ATOM 4766 N N . GLY A 1 603 ? 3.743 0.379 -6.655 1.00 87.69 603 GLY A N 1
ATOM 4767 C CA . GLY A 1 603 ? 4.541 -0.840 -6.618 1.00 87.69 603 GLY A CA 1
ATOM 4768 C C . GLY A 1 603 ? 6.020 -0.580 -6.909 1.00 87.69 603 GLY A C 1
ATOM 4769 O O . GLY A 1 603 ? 6.493 0.543 -6.729 1.00 87.69 603 GLY A O 1
ATOM 4770 N N . PRO A 1 604 ? 6.783 -1.618 -7.287 1.00 90.12 604 PRO A N 1
ATOM 4771 C CA . PRO A 1 604 ? 8.222 -1.501 -7.491 1.00 90.12 604 PRO A CA 1
ATOM 4772 C C . PRO A 1 604 ? 8.606 -0.450 -8.536 1.00 90.12 604 PRO A C 1
ATOM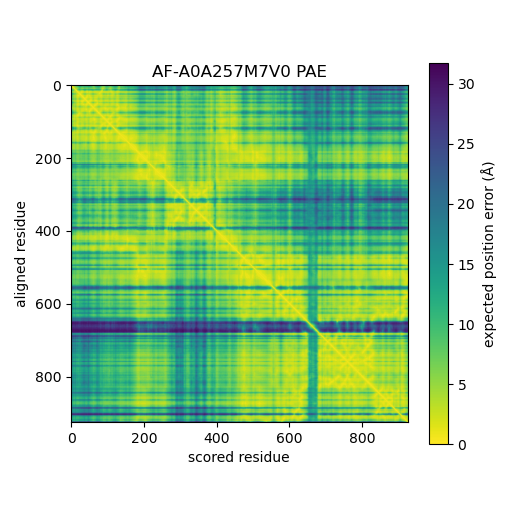 4774 O O . PRO A 1 604 ? 8.056 -0.407 -9.633 1.00 90.12 604 PRO A O 1
ATOM 4777 N N . ILE A 1 605 ? 9.586 0.374 -8.177 1.00 92.38 605 ILE A N 1
ATOM 4778 C CA . ILE A 1 605 ? 10.317 1.277 -9.055 1.00 92.38 605 ILE A CA 1
ATOM 4779 C C . ILE A 1 605 ? 11.738 0.732 -9.155 1.00 92.38 605 ILE A C 1
ATOM 4781 O O . ILE A 1 605 ? 12.476 0.676 -8.166 1.00 92.38 605 ILE A O 1
ATOM 4785 N N . SER A 1 606 ? 12.102 0.312 -10.358 1.00 93.31 606 SER A N 1
ATOM 4786 C CA . SER A 1 606 ? 13.391 -0.297 -10.662 1.00 93.31 606 SER A CA 1
ATOM 4787 C C . SER A 1 606 ? 14.402 0.736 -11.171 1.00 93.31 606 SER A C 1
ATOM 4789 O O . SER A 1 606 ? 13.994 1.637 -11.908 1.00 93.31 606 SER A O 1
ATOM 4791 N N . PRO A 1 607 ? 15.712 0.566 -10.919 1.00 94.31 607 PRO A N 1
ATOM 4792 C CA . PRO A 1 607 ? 16.751 1.245 -11.687 1.00 94.31 607 PRO A CA 1
ATOM 4793 C C . PRO A 1 607 ? 16.620 0.886 -13.171 1.00 94.31 607 PRO A C 1
ATOM 4795 O O . PRO A 1 607 ? 16.350 -0.273 -13.508 1.00 94.31 607 PRO A O 1
ATOM 4798 N N . ARG A 1 608 ? 16.757 1.889 -14.041 1.00 94.50 608 ARG A N 1
ATOM 4799 C CA . ARG A 1 608 ? 16.668 1.777 -15.505 1.00 94.50 608 ARG A CA 1
ATOM 4800 C C . ARG A 1 608 ? 17.500 2.885 -16.134 1.00 94.50 608 ARG A C 1
ATOM 4802 O O . ARG A 1 608 ? 17.612 3.964 -15.551 1.00 94.50 608 ARG A O 1
ATOM 4809 N N . GLN A 1 609 ? 18.040 2.651 -17.321 1.00 95.81 609 GLN A N 1
ATOM 4810 C CA . GLN A 1 609 ? 18.715 3.692 -18.092 1.00 95.81 609 GLN A CA 1
ATOM 4811 C C . GLN A 1 609 ? 18.035 3.885 -19.441 1.00 95.81 609 GLN A C 1
ATOM 4813 O O . GLN A 1 609 ? 17.666 2.920 -20.105 1.00 95.81 609 GLN A O 1
ATOM 4818 N N . PHE A 1 610 ? 17.890 5.149 -19.830 1.00 95.62 610 PHE A N 1
ATOM 4819 C CA . PHE A 1 610 ? 17.285 5.544 -21.093 1.00 95.62 610 PHE A CA 1
ATOM 4820 C C . PHE A 1 610 ? 18.370 6.103 -22.002 1.00 95.62 610 PHE A C 1
ATOM 4822 O O . PHE A 1 610 ? 19.039 7.063 -21.619 1.00 95.62 610 PHE A O 1
ATOM 4829 N N . ILE A 1 611 ? 18.555 5.489 -23.167 1.00 94.06 611 ILE A N 1
ATOM 4830 C CA . ILE A 1 611 ? 19.578 5.877 -24.146 1.00 94.06 611 ILE A CA 1
ATOM 4831 C C . ILE A 1 611 ? 19.013 5.821 -25.563 1.00 94.06 611 ILE A C 1
ATOM 4833 O O . ILE A 1 611 ? 18.092 5.053 -25.841 1.00 94.06 611 ILE A O 1
ATOM 4837 N N . GLN A 1 612 ? 19.590 6.590 -26.476 1.00 90.50 612 GLN A N 1
ATOM 4838 C CA . GLN A 1 612 ? 19.390 6.413 -27.911 1.00 90.50 612 GLN A CA 1
ATOM 4839 C C . GLN A 1 612 ? 20.445 5.473 -28.499 1.00 90.50 612 GLN A C 1
ATOM 4841 O O . GLN A 1 612 ? 21.540 5.280 -27.968 1.00 90.50 612 GLN A O 1
ATOM 4846 N N . THR A 1 613 ? 20.137 4.893 -29.654 1.00 85.25 613 THR A N 1
ATOM 4847 C CA . THR A 1 613 ? 21.090 4.059 -30.397 1.00 85.25 613 THR A CA 1
ATOM 4848 C C . THR A 1 613 ? 22.346 4.859 -30.761 1.00 85.25 613 THR A C 1
ATOM 4850 O O . THR A 1 613 ? 22.249 5.960 -31.314 1.00 85.25 613 THR A O 1
ATOM 4853 N N . GLY A 1 614 ? 23.518 4.284 -30.500 1.00 84.88 614 GLY A N 1
ATOM 4854 C CA . GLY A 1 614 ? 24.828 4.907 -30.682 1.00 84.88 614 GLY A CA 1
ATOM 4855 C C . GLY A 1 614 ? 25.351 5.663 -29.458 1.00 84.88 614 GLY A C 1
ATOM 4856 O O . GLY A 1 614 ? 26.523 6.033 -29.451 1.00 84.88 614 GLY A O 1
ATOM 4857 N N . GLU A 1 615 ? 24.536 5.874 -28.421 1.00 91.25 615 GLU A N 1
ATOM 4858 C CA . GLU A 1 615 ? 25.016 6.428 -27.155 1.00 91.25 615 GLU A CA 1
ATOM 4859 C C . GLU A 1 615 ? 25.743 5.366 -26.322 1.00 91.25 615 GLU A C 1
ATOM 4861 O O . GLU A 1 615 ? 25.393 4.182 -26.328 1.00 91.25 615 GLU A O 1
ATOM 4866 N N . ALA A 1 616 ? 26.775 5.806 -25.602 1.00 91.94 616 ALA A N 1
ATOM 4867 C CA . ALA A 1 616 ? 27.559 4.975 -24.701 1.00 91.94 616 ALA A CA 1
ATOM 4868 C C . ALA A 1 616 ? 27.146 5.226 -23.245 1.00 91.94 616 ALA A C 1
ATOM 4870 O O . ALA A 1 616 ? 27.064 6.369 -22.793 1.00 91.94 616 ALA A O 1
ATOM 4871 N N . LEU A 1 617 ? 26.926 4.146 -22.504 1.00 93.56 617 LEU A N 1
ATOM 4872 C CA . LEU A 1 617 ? 26.496 4.134 -21.115 1.00 93.56 617 LEU A CA 1
ATOM 4873 C C . LEU A 1 617 ? 27.571 3.481 -20.243 1.00 93.56 617 LEU A C 1
ATOM 4875 O O . LEU A 1 617 ? 27.848 2.293 -20.378 1.00 93.56 617 LEU A O 1
ATOM 4879 N N . ALA A 1 618 ? 28.153 4.251 -19.325 1.00 94.94 618 ALA A N 1
ATOM 4880 C CA . ALA A 1 618 ?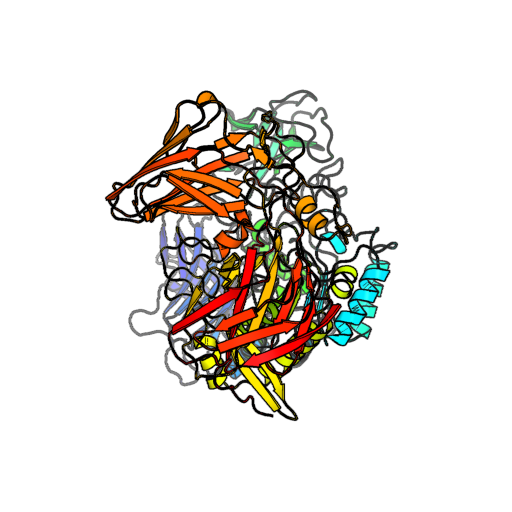 29.101 3.735 -18.341 1.00 94.94 618 ALA A CA 1
ATOM 4881 C C . ALA A 1 618 ? 28.361 3.190 -17.108 1.00 94.94 618 ALA A C 1
ATOM 4883 O O . ALA A 1 618 ? 27.695 3.943 -16.392 1.00 94.94 618 ALA A O 1
ATOM 4884 N N . LEU A 1 619 ? 28.489 1.890 -16.860 1.00 95.44 619 LEU A N 1
ATOM 4885 C CA . LEU A 1 619 ? 27.891 1.169 -15.738 1.00 95.44 619 LEU A CA 1
ATOM 4886 C C . LEU A 1 619 ? 28.981 0.635 -14.805 1.00 95.44 619 LEU A C 1
ATOM 4888 O O . LEU A 1 619 ? 30.114 0.402 -15.219 1.00 95.44 619 LEU A O 1
ATOM 4892 N N . GLU A 1 620 ? 28.635 0.418 -13.541 1.00 95.19 620 GLU A N 1
ATOM 4893 C CA . GLU A 1 620 ? 29.542 -0.151 -12.542 1.00 95.19 620 GLU A CA 1
ATOM 4894 C C . GLU A 1 620 ? 29.068 -1.545 -12.125 1.00 95.19 620 GLU A C 1
ATOM 4896 O O . GLU A 1 620 ? 27.980 -1.690 -11.562 1.00 95.19 620 GLU A O 1
ATOM 4901 N N . ASN A 1 621 ? 29.895 -2.566 -12.367 1.00 95.00 621 ASN A N 1
ATOM 4902 C CA . ASN A 1 621 ? 29.660 -3.931 -11.911 1.00 95.00 621 ASN A CA 1
ATOM 4903 C C . ASN A 1 621 ? 30.470 -4.237 -10.633 1.00 95.00 621 ASN A C 1
ATOM 4905 O O . ASN A 1 621 ? 31.684 -4.425 -10.709 1.00 95.00 621 ASN A O 1
ATOM 4909 N N . PRO A 1 622 ? 29.831 -4.344 -9.458 1.00 93.75 622 PRO A N 1
ATOM 4910 C CA . PRO A 1 622 ? 30.510 -4.715 -8.217 1.00 93.75 622 PRO A CA 1
ATOM 4911 C C . PRO A 1 622 ? 30.661 -6.232 -8.034 1.00 93.75 622 PRO A C 1
ATOM 4913 O O . PRO A 1 622 ? 31.298 -6.672 -7.078 1.00 93.75 622 PRO A O 1
ATOM 4916 N N . ASP A 1 623 ? 30.041 -7.038 -8.896 1.00 94.56 623 ASP A N 1
ATOM 4917 C CA . ASP A 1 623 ? 30.049 -8.491 -8.801 1.00 94.56 623 ASP A CA 1
ATOM 4918 C C . ASP A 1 623 ? 31.217 -9.090 -9.592 1.00 94.56 623 ASP A C 1
ATOM 4920 O O . ASP A 1 623 ? 31.839 -8.448 -10.444 1.00 94.56 623 ASP A O 1
ATOM 4924 N N . ALA A 1 624 ? 31.515 -10.361 -9.318 1.00 93.81 624 ALA A N 1
ATOM 4925 C CA . ALA A 1 624 ? 32.492 -11.102 -10.100 1.00 93.81 624 ALA A CA 1
ATOM 4926 C C . ALA A 1 624 ? 32.104 -11.103 -11.584 1.00 93.81 624 ALA A C 1
ATOM 4928 O O . ALA A 1 624 ? 30.922 -11.077 -11.952 1.00 93.81 624 ALA A O 1
ATOM 4929 N N . ALA A 1 625 ? 33.128 -11.139 -12.428 1.00 92.06 625 ALA A N 1
ATOM 4930 C CA . ALA A 1 625 ? 32.937 -11.092 -13.857 1.00 92.06 625 ALA A CA 1
ATOM 4931 C C . ALA A 1 625 ? 32.109 -12.310 -14.328 1.00 92.06 625 ALA A C 1
ATOM 4933 O O . ALA A 1 625 ? 32.356 -13.438 -13.891 1.00 92.06 625 ALA A O 1
ATOM 4934 N N . GLN A 1 626 ? 31.096 -12.076 -15.167 1.00 91.88 626 GLN A N 1
ATOM 4935 C CA . GLN A 1 626 ? 30.096 -13.080 -15.565 1.00 91.88 626 GLN A CA 1
ATOM 4936 C C . GLN A 1 626 ? 29.500 -12.783 -16.955 1.00 91.88 626 GLN A C 1
ATOM 4938 O O . GLN A 1 626 ? 29.646 -11.665 -17.452 1.00 91.88 626 GLN A O 1
ATOM 4943 N N . PRO A 1 627 ? 28.823 -13.743 -17.620 1.00 89.44 627 PRO A N 1
ATOM 4944 C CA . PRO A 1 627 ? 28.136 -13.467 -18.878 1.00 89.44 627 PRO A CA 1
ATOM 4945 C C . PRO A 1 627 ? 27.081 -12.375 -18.697 1.00 89.44 627 PRO A C 1
ATOM 4947 O O . PRO A 1 627 ? 26.343 -12.383 -17.712 1.00 89.44 627 PRO A O 1
ATOM 4950 N N . VAL A 1 628 ? 27.002 -11.452 -19.656 1.00 88.31 628 VAL A N 1
ATOM 4951 C CA . VAL A 1 628 ? 26.013 -10.372 -19.608 1.00 88.31 628 VAL A CA 1
ATOM 4952 C C . VAL A 1 628 ? 24.590 -10.928 -19.644 1.00 88.31 628 VAL A C 1
ATOM 4954 O O . VAL A 1 628 ? 24.284 -11.864 -20.387 1.00 88.31 628 VAL A O 1
ATOM 4957 N N . GLN A 1 629 ? 23.714 -10.294 -18.878 1.00 94.25 629 GLN A N 1
ATOM 4958 C CA . GLN A 1 629 ? 22.273 -10.460 -18.965 1.00 94.25 629 GLN A CA 1
ATOM 4959 C C . GLN A 1 629 ? 21.648 -9.075 -19.095 1.00 94.25 629 GLN A C 1
ATOM 4961 O O . GLN A 1 629 ? 22.166 -8.109 -18.531 1.00 94.25 629 GLN A O 1
ATOM 4966 N N . PHE A 1 630 ? 20.559 -8.950 -19.845 1.00 95.19 630 PHE A N 1
ATOM 4967 C CA . PHE A 1 630 ? 19.856 -7.678 -19.958 1.00 95.19 630 PHE A CA 1
ATOM 4968 C C . PHE A 1 630 ? 18.379 -7.854 -20.308 1.00 95.19 630 PHE A C 1
ATOM 4970 O O . PHE A 1 630 ? 17.960 -8.864 -20.881 1.00 95.19 630 PHE A O 1
ATOM 4977 N N . ILE A 1 631 ? 17.607 -6.824 -19.981 1.00 97.19 631 ILE A N 1
ATOM 4978 C CA . ILE A 1 631 ? 16.261 -6.576 -20.484 1.00 97.19 631 ILE A CA 1
ATOM 4979 C C . ILE A 1 631 ? 16.321 -5.261 -21.259 1.00 97.19 631 ILE A C 1
ATOM 4981 O O . ILE A 1 631 ? 16.767 -4.246 -20.725 1.00 97.19 631 ILE A O 1
ATOM 4985 N N . LEU A 1 632 ? 15.891 -5.298 -22.515 1.00 96.31 632 LEU A N 1
ATOM 4986 C CA . LEU A 1 632 ? 15.843 -4.152 -23.414 1.00 96.31 632 LEU A CA 1
ATOM 4987 C C . LEU A 1 632 ? 14.397 -3.912 -23.843 1.00 96.31 632 LEU A C 1
ATOM 4989 O O . LEU A 1 632 ? 13.786 -4.794 -24.436 1.00 96.31 632 LEU A O 1
ATOM 4993 N N . HIS A 1 633 ? 13.873 -2.722 -23.586 1.00 96.19 633 HIS A N 1
ATOM 4994 C CA . HIS A 1 633 ? 12.576 -2.264 -24.069 1.00 96.19 633 HIS A CA 1
ATOM 4995 C C . HIS A 1 633 ? 12.785 -1.239 -25.184 1.00 96.19 633 HIS A C 1
ATOM 4997 O O . HIS A 1 633 ? 13.461 -0.226 -24.985 1.00 96.19 633 HIS A O 1
ATOM 5003 N N . VAL A 1 634 ? 12.222 -1.504 -26.363 1.00 95.25 634 VAL A N 1
ATOM 5004 C CA . VAL A 1 634 ? 12.318 -0.585 -27.505 1.00 95.25 634 VAL A CA 1
ATOM 5005 C C . VAL A 1 634 ? 11.201 0.447 -27.396 1.00 95.25 634 VAL A C 1
ATOM 5007 O O . VAL A 1 634 ? 10.025 0.101 -27.473 1.00 95.25 634 VAL A O 1
ATOM 5010 N N . LEU A 1 635 ? 11.547 1.718 -27.218 1.00 94.50 635 LEU A N 1
ATOM 5011 C CA . LEU A 1 635 ? 10.583 2.816 -27.171 1.00 94.50 635 LEU A CA 1
ATOM 5012 C C . LEU A 1 635 ? 10.334 3.380 -28.583 1.00 94.50 635 LEU A C 1
ATOM 5014 O O . LEU A 1 635 ? 11.070 3.060 -29.525 1.00 94.50 635 LEU A O 1
ATOM 5018 N N . PRO A 1 636 ? 9.284 4.197 -28.770 1.00 91.88 636 PRO A N 1
ATOM 5019 C CA . PRO A 1 636 ? 9.095 4.939 -30.010 1.00 91.88 636 PRO A CA 1
ATOM 5020 C C . PRO A 1 636 ? 10.280 5.860 -30.325 1.00 91.88 636 PRO A C 1
ATOM 5022 O O . PRO A 1 636 ? 11.031 6.281 -29.440 1.00 91.88 636 PRO A O 1
ATOM 5025 N N . ALA A 1 637 ? 10.418 6.188 -31.604 1.00 92.25 637 ALA A N 1
ATOM 5026 C CA . ALA A 1 637 ? 11.273 7.270 -32.064 1.00 92.25 637 ALA A CA 1
ATOM 5027 C C . ALA A 1 637 ? 10.474 8.580 -32.164 1.00 92.25 637 ALA A C 1
ATOM 5029 O O . ALA A 1 637 ? 9.241 8.575 -32.094 1.00 92.25 637 ALA A O 1
ATOM 5030 N N . PHE A 1 638 ? 11.173 9.695 -32.375 1.00 93.31 638 PHE A N 1
ATOM 5031 C CA . PHE A 1 638 ? 10.564 11.015 -32.529 1.00 93.31 638 PHE A CA 1
ATOM 5032 C C . PHE A 1 638 ? 11.164 11.770 -33.716 1.00 93.31 638 PHE A C 1
ATOM 5034 O O . PHE A 1 638 ? 12.325 11.571 -34.080 1.00 93.31 638 PHE A O 1
ATOM 5041 N N . ASP A 1 639 ? 10.367 12.661 -34.301 1.00 91.50 639 ASP A N 1
ATOM 5042 C CA . ASP A 1 639 ? 10.831 13.669 -35.250 1.00 91.50 639 ASP A CA 1
ATOM 5043 C C . ASP A 1 639 ? 10.497 15.056 -34.702 1.00 91.50 639 ASP A C 1
ATOM 5045 O O . ASP A 1 639 ? 9.383 15.563 -34.842 1.00 91.50 639 ASP A O 1
ATOM 5049 N N . PHE A 1 640 ? 11.476 15.681 -34.053 1.00 88.50 640 PHE A N 1
ATOM 5050 C CA . PHE A 1 640 ? 11.308 17.022 -33.498 1.00 88.50 640 PHE A CA 1
ATOM 5051 C C . PHE A 1 640 ? 11.243 18.116 -34.569 1.00 88.50 640 PHE A C 1
ATOM 5053 O O . PHE A 1 640 ? 10.834 19.236 -34.270 1.00 88.50 640 PHE A O 1
ATOM 5060 N N . SER A 1 641 ? 11.655 17.811 -35.805 1.00 88.38 641 SER A N 1
ATOM 5061 C CA . SER A 1 641 ? 11.584 18.746 -36.928 1.00 88.38 641 SER A CA 1
ATOM 5062 C C . SER A 1 641 ? 10.201 18.779 -37.581 1.00 88.38 641 SER A C 1
ATOM 5064 O O . SER A 1 641 ? 9.900 19.721 -38.316 1.00 88.38 641 SER A O 1
ATOM 5066 N N . ALA A 1 642 ? 9.350 17.789 -37.289 1.00 88.44 642 ALA A N 1
ATOM 5067 C CA . ALA A 1 642 ? 7.971 17.768 -37.747 1.00 88.44 642 ALA A CA 1
ATOM 5068 C C . ALA A 1 642 ? 7.176 18.957 -37.183 1.00 88.44 642 ALA A C 1
ATOM 5070 O O . ALA A 1 642 ? 7.353 19.367 -36.031 1.00 88.44 642 ALA A O 1
ATOM 5071 N N . GLU A 1 643 ? 6.269 19.490 -38.004 1.00 88.38 643 GLU A N 1
ATOM 5072 C CA . GLU A 1 643 ? 5.441 20.644 -37.656 1.00 88.38 643 GLU A CA 1
ATOM 5073 C C . GLU A 1 643 ? 4.658 20.402 -36.355 1.00 88.38 643 GLU A C 1
ATOM 5075 O O . GLU A 1 643 ? 4.012 19.363 -36.177 1.00 88.38 643 GLU A O 1
ATOM 5080 N N . ALA A 1 644 ? 4.725 21.377 -35.444 1.00 90.88 644 ALA A N 1
ATOM 5081 C CA . ALA A 1 644 ? 4.021 21.345 -34.172 1.00 90.88 644 ALA A CA 1
ATOM 5082 C C . ALA A 1 644 ? 2.786 22.248 -34.216 1.00 90.88 644 ALA A C 1
ATOM 5084 O O . ALA A 1 644 ? 2.888 23.455 -34.438 1.00 90.88 644 ALA A O 1
ATOM 5085 N N . VAL A 1 645 ? 1.616 21.670 -33.948 1.00 90.12 645 VAL A N 1
ATOM 5086 C CA . VAL A 1 645 ? 0.364 22.427 -33.841 1.00 90.12 645 VAL A CA 1
ATOM 5087 C C . VAL A 1 645 ? 0.232 22.971 -32.413 1.00 90.12 645 VAL A C 1
ATOM 5089 O O . VAL A 1 645 ? 0.403 22.200 -31.466 1.00 90.12 645 VAL A O 1
ATOM 5092 N N . PRO A 1 646 ? -0.076 24.264 -32.206 1.00 88.19 646 PRO A N 1
ATOM 5093 C CA . PRO A 1 646 ? -0.314 24.809 -30.870 1.00 88.19 646 PRO A CA 1
ATOM 5094 C C . PRO A 1 646 ? -1.420 24.065 -30.119 1.00 88.19 646 PRO A C 1
ATOM 5096 O O . PRO A 1 646 ? -2.502 23.838 -30.665 1.00 88.19 646 PRO A O 1
ATOM 5099 N N . ALA A 1 647 ? -1.171 23.724 -28.852 1.00 85.94 647 ALA A N 1
ATOM 5100 C CA . ALA A 1 647 ? -2.217 23.224 -27.968 1.00 85.94 647 ALA A CA 1
ATOM 5101 C C . ALA A 1 647 ? -3.334 24.270 -27.816 1.00 85.94 647 ALA A C 1
ATOM 5103 O O . ALA A 1 647 ? -3.082 25.477 -27.740 1.00 85.94 647 ALA A O 1
ATOM 5104 N N . THR A 1 648 ? -4.586 23.815 -27.743 1.00 81.81 648 THR A N 1
ATOM 5105 C CA . THR A 1 648 ? -5.716 24.721 -27.523 1.00 81.81 648 THR A CA 1
ATOM 5106 C C . THR A 1 648 ? -5.660 25.342 -26.128 1.00 81.81 648 THR A C 1
ATOM 5108 O O . THR A 1 648 ? -5.312 24.679 -25.152 1.00 81.81 648 THR A O 1
ATOM 5111 N N . ALA A 1 649 ? -6.007 26.627 -26.017 1.00 71.19 649 ALA A N 1
ATOM 5112 C CA . ALA A 1 649 ? -6.088 27.303 -24.726 1.00 71.19 649 ALA A CA 1
ATOM 5113 C C . ALA A 1 649 ? -7.282 26.761 -23.923 1.00 71.19 649 ALA A C 1
ATOM 5115 O O . ALA A 1 649 ? -8.433 26.916 -24.335 1.00 71.19 649 ALA A O 1
ATOM 5116 N N . GLY A 1 650 ? -7.016 26.149 -22.768 1.00 61.50 650 GLY A N 1
ATOM 5117 C CA . GLY A 1 650 ? -8.065 25.589 -21.917 1.00 61.50 650 GLY A CA 1
ATOM 5118 C C . GLY A 1 650 ? -8.869 26.682 -21.203 1.00 61.50 650 GLY A C 1
ATOM 5119 O O . GLY A 1 650 ? -8.300 27.619 -20.636 1.00 61.50 650 GLY A O 1
ATOM 5120 N N . ARG A 1 651 ? -10.204 26.560 -21.167 1.00 50.59 651 ARG A N 1
ATOM 5121 C CA . ARG A 1 651 ? -11.032 27.336 -20.223 1.00 50.59 651 ARG A CA 1
ATOM 5122 C C . ARG A 1 651 ? -10.910 26.703 -18.839 1.00 50.59 651 ARG A C 1
ATOM 5124 O O . ARG A 1 651 ? -11.085 25.497 -18.697 1.00 50.59 651 ARG A O 1
ATOM 5131 N N . ALA A 1 652 ? -10.672 27.509 -17.805 1.00 40.50 652 ALA A N 1
ATOM 5132 C CA . ALA A 1 652 ? -10.739 27.045 -16.421 1.00 40.50 652 ALA A CA 1
ATOM 5133 C C . ALA A 1 652 ? -12.190 26.655 -16.078 1.00 40.50 652 ALA A C 1
ATOM 5135 O O . ALA A 1 652 ? -12.970 27.483 -15.615 1.00 40.50 652 ALA A O 1
ATOM 5136 N N . SER A 1 653 ? -12.579 25.409 -16.349 1.00 35.88 653 SER A N 1
ATOM 5137 C CA . SER A 1 653 ? -13.848 24.842 -15.901 1.00 35.88 653 SER A CA 1
ATOM 5138 C C . SER A 1 653 ? -13.585 23.562 -15.111 1.00 35.88 653 SER A C 1
ATOM 5140 O O . SER A 1 653 ? -12.804 22.706 -15.524 1.00 35.88 653 SER A O 1
ATOM 5142 N N . ALA A 1 654 ? -14.223 23.458 -13.946 1.00 36.78 654 ALA A N 1
ATOM 5143 C CA . ALA A 1 654 ? -14.107 22.329 -13.024 1.00 36.78 654 ALA A CA 1
ATOM 5144 C C . ALA A 1 654 ? -14.996 21.128 -13.414 1.00 36.78 654 ALA A C 1
ATOM 5146 O O . ALA A 1 654 ? -15.061 20.145 -12.680 1.00 36.78 654 ALA A O 1
ATOM 5147 N N . ALA A 1 655 ? -15.710 21.198 -14.541 1.00 31.11 655 ALA A N 1
ATOM 5148 C CA . ALA A 1 655 ? -16.686 20.189 -14.933 1.00 31.11 655 ALA A CA 1
ATOM 5149 C C . ALA A 1 655 ? -16.036 19.129 -15.835 1.00 31.11 655 ALA A C 1
ATOM 5151 O O . ALA A 1 655 ? -15.491 19.447 -16.888 1.00 31.11 655 ALA A O 1
ATOM 5152 N N . GLY A 1 656 ? -16.084 17.866 -15.406 1.00 33.00 656 GLY A N 1
ATOM 5153 C CA . GLY A 1 656 ? -15.588 16.717 -16.170 1.00 33.00 656 GLY A CA 1
ATOM 5154 C C . GLY A 1 656 ? -14.231 16.177 -15.717 1.00 33.00 656 GLY A C 1
ATOM 5155 O O . GLY A 1 656 ? -13.540 15.558 -16.519 1.00 33.00 656 GLY A O 1
ATOM 5156 N N . ALA A 1 657 ? -13.802 16.439 -14.477 1.00 34.22 657 ALA A N 1
ATOM 5157 C CA . ALA A 1 657 ? -12.774 15.605 -13.860 1.00 34.22 657 ALA A CA 1
ATOM 5158 C C . ALA A 1 657 ? -13.386 14.219 -13.627 1.00 34.22 657 ALA A C 1
ATOM 5160 O O . ALA A 1 657 ? -14.368 14.105 -12.891 1.00 34.22 657 ALA A O 1
ATOM 5161 N N . LYS A 1 658 ? -12.838 13.190 -14.280 1.00 37.22 658 LYS A N 1
ATOM 5162 C CA . LYS A 1 658 ? -13.145 11.802 -13.930 1.00 37.22 658 LYS A CA 1
ATOM 5163 C C . LYS A 1 658 ? -12.904 11.633 -12.431 1.00 37.22 658 LYS A C 1
ATOM 5165 O O . LYS A 1 658 ? -11.931 12.166 -11.890 1.00 37.22 658 LYS A O 1
ATOM 5170 N N . THR A 1 659 ? -13.808 10.945 -11.748 1.00 36.94 659 THR A N 1
ATOM 5171 C CA . THR A 1 659 ? -13.610 10.626 -10.331 1.00 36.94 659 THR A CA 1
ATOM 5172 C C . THR A 1 659 ? -12.344 9.786 -10.179 1.00 36.94 659 THR A C 1
ATOM 5174 O O . THR A 1 659 ? -11.948 9.083 -11.109 1.00 36.94 659 THR A O 1
ATOM 5177 N N . ALA A 1 660 ? -11.699 9.833 -9.011 1.00 35.28 660 ALA A N 1
ATOM 5178 C CA . ALA A 1 660 ? -10.516 9.013 -8.757 1.00 35.28 660 ALA A CA 1
ATOM 5179 C C . ALA A 1 660 ? -10.799 7.535 -9.116 1.00 35.28 660 ALA A C 1
ATOM 5181 O O . ALA A 1 660 ? -10.040 6.921 -9.857 1.00 35.28 660 ALA A O 1
ATOM 5182 N N . THR A 1 661 ? -11.980 7.026 -8.744 1.00 35.81 661 THR A N 1
ATOM 5183 C CA . THR A 1 661 ? -12.500 5.694 -9.097 1.00 35.81 661 THR A CA 1
ATOM 5184 C C . THR A 1 661 ? -12.541 5.405 -10.606 1.00 35.81 661 THR A C 1
ATOM 5186 O O . THR A 1 661 ? -12.190 4.302 -11.023 1.00 35.81 661 THR A O 1
ATOM 5189 N N . GLU A 1 662 ? -12.938 6.367 -11.443 1.00 34.25 662 GLU A N 1
ATOM 5190 C CA . GLU A 1 662 ? -12.991 6.219 -12.911 1.00 34.25 662 GLU A CA 1
ATOM 5191 C C . GLU A 1 662 ? -11.590 6.201 -13.540 1.00 34.25 662 GLU A C 1
ATOM 5193 O O . GLU A 1 662 ? -11.325 5.407 -14.440 1.00 34.25 662 GLU A O 1
ATOM 5198 N N . ILE A 1 663 ? -10.660 7.004 -13.015 1.00 38.91 663 ILE A N 1
ATOM 5199 C CA . ILE A 1 663 ? -9.249 6.985 -13.433 1.00 38.91 663 ILE A CA 1
ATOM 5200 C C . ILE A 1 663 ? -8.601 5.636 -13.063 1.00 38.91 663 ILE A C 1
ATOM 5202 O O . ILE A 1 663 ? -7.841 5.073 -13.851 1.00 38.91 663 ILE A O 1
ATOM 5206 N N . PHE A 1 664 ? -8.945 5.071 -11.900 1.00 41.59 664 PHE A N 1
ATOM 5207 C CA . PHE A 1 664 ? -8.404 3.791 -11.421 1.00 41.59 664 PHE A CA 1
ATOM 5208 C C . PHE A 1 664 ? -8.976 2.552 -12.129 1.00 41.59 664 PHE A C 1
ATOM 5210 O O . PHE A 1 664 ? -8.317 1.507 -12.192 1.00 41.59 664 PHE A O 1
ATOM 5217 N N . THR A 1 665 ? -10.195 2.645 -12.664 1.00 39.44 665 THR A N 1
ATOM 5218 C CA . THR A 1 665 ? -10.856 1.535 -13.367 1.00 39.44 665 THR A CA 1
ATOM 5219 C C . THR A 1 665 ? -10.520 1.488 -14.858 1.00 39.44 665 THR A C 1
ATOM 5221 O O . THR A 1 665 ? -10.463 0.396 -15.423 1.00 39.44 665 THR A O 1
ATOM 5224 N N . GLU A 1 666 ? -10.227 2.622 -15.504 1.00 41.38 666 GLU A N 1
ATOM 5225 C CA . GLU A 1 666 ? -9.930 2.665 -16.946 1.00 41.38 666 GLU A CA 1
ATOM 5226 C C . GLU A 1 666 ? -8.552 2.128 -17.339 1.00 41.38 666 GLU A C 1
ATOM 5228 O O . GLU A 1 666 ? -8.431 1.557 -18.424 1.00 41.38 666 GLU A O 1
ATOM 5233 N N . GLY A 1 667 ? -7.558 2.166 -16.442 1.00 35.16 667 GLY A N 1
ATOM 5234 C CA . GLY A 1 667 ? -6.273 1.473 -16.634 1.00 35.16 667 GLY A CA 1
ATOM 5235 C C . GLY A 1 667 ? -6.394 -0.055 -16.785 1.00 35.16 667 GLY A C 1
ATOM 5236 O O . GLY A 1 667 ? -5.398 -0.727 -17.032 1.00 35.16 667 GLY A O 1
ATOM 5237 N N . ASN A 1 668 ? -7.609 -0.604 -16.647 1.00 38.94 668 ASN A N 1
ATOM 5238 C CA . ASN A 1 668 ? -7.913 -2.034 -16.681 1.00 38.94 668 ASN A CA 1
ATOM 5239 C C . ASN A 1 668 ? -8.677 -2.480 -17.943 1.00 38.94 668 ASN A C 1
ATOM 5241 O O . ASN A 1 668 ? -9.142 -3.621 -17.988 1.00 38.94 668 ASN A O 1
ATOM 5245 N N . ARG A 1 669 ? -8.858 -1.627 -18.964 1.00 34.09 669 ARG A N 1
ATOM 5246 C CA . ARG A 1 669 ? -9.467 -2.079 -20.227 1.00 34.09 669 ARG A CA 1
ATOM 5247 C C . ARG A 1 669 ? -8.428 -2.804 -21.078 1.00 34.09 669 ARG A C 1
ATOM 5249 O O . ARG A 1 669 ? -7.366 -2.272 -21.383 1.00 34.09 669 ARG A O 1
ATOM 5256 N N . THR A 1 670 ? -8.756 -4.028 -21.483 1.00 32.91 670 THR A N 1
ATOM 5257 C CA . THR A 1 670 ? -8.002 -4.756 -22.503 1.00 32.91 670 THR A CA 1
ATOM 5258 C C . THR A 1 670 ? -8.035 -3.970 -23.808 1.00 32.91 670 THR A C 1
ATOM 5260 O O . THR A 1 670 ? -9.097 -3.824 -24.410 1.00 32.91 670 THR A O 1
ATOM 5263 N N . GLY A 1 671 ? -6.864 -3.526 -24.255 1.00 31.16 671 GLY A N 1
ATOM 5264 C CA . GLY A 1 671 ? -6.626 -3.127 -25.634 1.00 31.16 671 GLY A CA 1
ATOM 5265 C C . GLY A 1 671 ? -6.490 -1.624 -25.851 1.00 31.16 671 GLY A C 1
ATOM 5266 O O . GLY A 1 671 ? -7.476 -0.915 -26.008 1.00 31.16 671 GLY A O 1
ATOM 5267 N N . SER A 1 672 ? -5.251 -1.189 -26.068 1.00 29.98 672 SER A N 1
ATOM 5268 C CA . SER A 1 672 ? -4.961 -0.494 -27.321 1.00 29.98 672 SER A CA 1
ATOM 5269 C C . SER A 1 672 ? -4.354 -1.508 -28.292 1.00 29.98 672 SER A C 1
ATOM 5271 O O . SER A 1 672 ? -3.170 -1.484 -28.602 1.00 29.98 672 SER A O 1
ATOM 5273 N N . THR A 1 673 ? -5.166 -2.461 -28.754 1.00 33.19 673 THR A N 1
ATOM 5274 C CA . THR A 1 673 ? -4.811 -3.274 -29.920 1.00 33.19 673 THR A CA 1
ATOM 5275 C C . THR A 1 673 ? -5.094 -2.454 -31.172 1.00 33.19 673 THR A C 1
ATOM 5277 O O . THR A 1 673 ? -6.167 -2.576 -31.758 1.00 33.19 673 THR A O 1
ATOM 5280 N N . ALA A 1 674 ? -4.154 -1.601 -31.566 1.00 25.83 674 ALA A N 1
ATOM 5281 C CA . ALA A 1 674 ? -3.976 -1.205 -32.959 1.00 25.83 674 ALA A CA 1
ATOM 5282 C C . ALA A 1 674 ? -2.609 -0.525 -33.132 1.00 25.83 674 ALA A C 1
ATOM 5284 O O . ALA A 1 674 ? -2.331 0.449 -32.431 1.00 25.83 674 ALA A O 1
ATOM 5285 N N . PRO A 1 675 ? -1.780 -0.953 -34.099 1.00 31.00 675 PRO A N 1
ATOM 5286 C CA . PRO A 1 675 ? -0.739 -0.084 -34.610 1.00 31.00 675 PRO A CA 1
ATOM 5287 C C . PRO A 1 675 ? -1.451 1.072 -35.316 1.00 31.00 675 PRO A C 1
ATOM 5289 O O . PRO A 1 675 ? -2.077 0.887 -36.364 1.00 31.00 675 PRO A O 1
ATOM 5292 N N . VAL A 1 676 ? -1.417 2.269 -34.730 1.00 34.75 676 VAL A N 1
ATOM 5293 C CA . VAL A 1 676 ? -1.878 3.467 -35.432 1.00 34.75 676 VAL A CA 1
ATOM 5294 C C . VAL A 1 676 ? -0.845 3.759 -36.516 1.00 34.75 676 VAL A C 1
ATOM 5296 O O . VAL A 1 676 ? 0.169 4.404 -36.295 1.00 34.75 676 VAL A O 1
ATOM 5299 N N . SER A 1 677 ? -1.122 3.251 -37.715 1.00 35.41 677 SER A N 1
ATOM 5300 C CA . SER A 1 677 ? -0.397 3.478 -38.973 1.00 35.41 677 SER A CA 1
ATOM 5301 C C . SER A 1 677 ? -0.501 4.935 -39.480 1.00 35.41 677 SER A C 1
ATOM 5303 O O . SER A 1 677 ? -0.518 5.187 -40.685 1.00 35.41 677 SER A O 1
ATOM 5305 N N . LYS A 1 678 ? -0.606 5.927 -38.593 1.00 42.53 678 LYS A N 1
ATOM 5306 C CA . LYS A 1 678 ? -0.601 7.347 -38.957 1.00 42.53 678 LYS A CA 1
ATOM 5307 C C . LYS A 1 678 ? 0.482 8.041 -38.159 1.00 42.53 678 LYS A C 1
ATOM 5309 O O . LYS A 1 678 ? 0.432 8.015 -36.940 1.00 42.53 678 LYS A O 1
ATOM 5314 N N . THR A 1 679 ? 1.412 8.695 -38.847 1.00 53.25 679 THR A N 1
ATOM 5315 C CA . THR A 1 679 ? 2.322 9.665 -38.239 1.00 53.25 679 THR A CA 1
ATOM 5316 C C . THR A 1 679 ? 1.491 10.686 -37.466 1.00 53.25 679 THR A C 1
ATOM 5318 O O . THR A 1 679 ? 0.657 11.389 -38.041 1.00 53.25 679 THR A O 1
ATOM 5321 N N . ILE A 1 680 ? 1.660 10.709 -36.148 1.00 76.00 680 ILE A N 1
ATOM 5322 C CA . ILE A 1 680 ? 0.959 11.617 -35.247 1.00 76.00 680 ILE A CA 1
ATOM 5323 C C . ILE A 1 680 ? 1.808 12.888 -35.153 1.00 76.00 680 ILE A C 1
ATOM 5325 O O . ILE A 1 680 ? 2.968 12.819 -34.773 1.00 76.00 680 ILE A O 1
ATOM 5329 N N . GLY A 1 681 ? 1.261 14.041 -35.551 1.00 86.62 681 GLY A N 1
ATOM 5330 C CA . GLY A 1 681 ? 2.002 15.312 -35.545 1.00 86.62 681 GLY A CA 1
ATOM 5331 C C . GLY A 1 681 ? 2.310 15.828 -34.135 1.00 86.62 681 GLY A C 1
ATOM 5332 O O . GLY A 1 681 ? 1.605 15.478 -33.180 1.00 86.62 681 GLY A O 1
ATOM 5333 N N . ASN A 1 682 ? 3.325 16.685 -34.022 1.00 95.31 682 ASN A N 1
ATOM 5334 C CA . ASN A 1 682 ? 3.770 17.296 -32.769 1.00 95.31 682 ASN A CA 1
ATOM 5335 C C . ASN A 1 682 ? 2.738 18.299 -32.220 1.00 95.31 682 ASN A C 1
ATOM 5337 O O . ASN A 1 682 ? 1.959 18.888 -32.974 1.00 95.31 682 ASN A O 1
ATOM 5341 N N . VAL A 1 683 ? 2.740 18.516 -30.901 1.00 95.38 683 VAL A N 1
ATOM 5342 C CA . VAL A 1 683 ? 1.891 19.519 -30.233 1.00 95.38 683 VAL A CA 1
ATOM 5343 C C . VAL A 1 683 ? 2.760 20.495 -29.449 1.00 95.38 683 VAL A C 1
ATOM 5345 O O . VAL A 1 683 ? 3.456 20.103 -28.515 1.00 95.38 683 VAL A O 1
ATOM 5348 N N . LEU A 1 684 ? 2.703 21.778 -29.802 1.00 95.44 684 LEU A N 1
ATOM 5349 C CA . LEU A 1 684 ? 3.430 22.832 -29.096 1.00 95.44 684 LEU A CA 1
ATOM 5350 C C . LEU A 1 684 ? 2.715 23.143 -27.772 1.00 95.44 684 LEU A C 1
ATOM 5352 O O . LEU A 1 684 ? 1.560 23.573 -27.763 1.00 95.44 684 LEU A O 1
ATOM 5356 N N . LEU A 1 685 ? 3.414 22.927 -26.657 1.00 95.50 685 LEU A N 1
ATOM 5357 C CA . LEU A 1 685 ? 2.920 23.152 -25.294 1.00 95.50 685 LEU A CA 1
ATOM 5358 C C . LEU A 1 685 ? 3.302 24.529 -24.739 1.00 95.50 685 LEU A C 1
ATOM 5360 O O . LEU A 1 685 ? 2.727 24.973 -23.743 1.00 95.50 685 LEU A O 1
ATOM 5364 N N . GLN A 1 686 ? 4.291 25.184 -25.344 1.00 93.06 686 GLN A N 1
ATOM 5365 C CA . GLN A 1 686 ? 4.804 26.470 -24.889 1.00 93.06 686 GLN A CA 1
ATOM 5366 C C . GLN A 1 686 ? 3.732 27.579 -24.946 1.00 93.06 686 GLN A C 1
ATOM 5368 O O . GLN A 1 686 ? 2.966 27.634 -25.912 1.00 93.06 686 GLN A O 1
ATOM 5373 N N . PRO A 1 687 ? 3.665 28.494 -23.957 1.00 89.81 687 PRO A N 1
ATOM 5374 C CA . PRO A 1 687 ? 2.672 29.557 -23.963 1.00 89.81 687 PRO A CA 1
ATOM 5375 C C . PRO A 1 687 ? 3.055 30.667 -24.951 1.00 89.81 687 PRO A C 1
ATOM 5377 O O . PRO A 1 687 ? 4.214 31.057 -25.052 1.00 89.81 687 PRO A O 1
ATOM 5380 N N . ALA A 1 688 ? 2.057 31.243 -25.626 1.00 82.75 688 ALA A N 1
ATOM 5381 C CA . ALA A 1 688 ? 2.260 32.335 -26.583 1.00 82.75 688 ALA A CA 1
ATOM 5382 C C . ALA A 1 688 ? 2.446 33.728 -25.932 1.00 82.75 688 ALA A C 1
ATOM 5384 O O . ALA A 1 688 ? 2.835 34.675 -26.607 1.00 82.75 688 ALA A O 1
ATOM 5385 N N . SER A 1 689 ? 2.124 33.913 -24.640 1.00 76.44 689 SER A N 1
ATOM 5386 C CA . SER A 1 689 ? 2.350 35.190 -23.934 1.00 76.44 689 SER A CA 1
ATOM 5387 C C . SER A 1 689 ? 2.467 35.036 -22.414 1.00 76.44 689 SER A C 1
ATOM 5389 O O . SER A 1 689 ? 1.838 34.163 -21.815 1.00 76.44 689 SER A O 1
ATOM 5391 N N . SER A 1 690 ? 3.224 35.931 -21.768 1.00 72.38 690 SER A N 1
ATOM 5392 C CA . SER A 1 690 ? 3.503 35.878 -20.322 1.00 72.38 690 SER A CA 1
ATOM 5393 C C . SER A 1 690 ? 2.279 36.121 -19.436 1.00 72.38 690 SER A C 1
ATOM 5395 O O . SER A 1 690 ? 2.204 35.568 -18.346 1.00 72.38 690 SER A O 1
ATOM 5397 N N . LYS A 1 691 ? 1.275 36.882 -19.900 1.00 70.25 691 LYS A N 1
ATOM 5398 C CA . LYS A 1 691 ? 0.038 37.157 -19.137 1.00 70.25 691 LYS A CA 1
ATOM 5399 C C . LYS A 1 691 ? -0.804 35.906 -18.857 1.00 70.25 691 LYS A C 1
ATOM 5401 O O . LYS A 1 691 ? -1.681 35.948 -18.000 1.00 70.25 691 LYS A O 1
ATOM 5406 N N . VAL A 1 692 ? -0.571 34.818 -19.591 1.00 80.62 692 VAL A N 1
ATOM 5407 C CA . VAL A 1 692 ? -1.276 33.537 -19.416 1.00 80.62 692 VAL A CA 1
ATOM 5408 C C . VAL A 1 692 ? -0.561 32.638 -18.395 1.00 80.62 692 VAL A C 1
ATOM 5410 O O . VAL A 1 692 ? -1.160 31.694 -17.881 1.00 80.62 692 VAL A O 1
ATOM 5413 N N . ILE A 1 693 ? 0.692 32.956 -18.051 1.00 88.62 693 ILE A N 1
ATOM 5414 C CA . ILE A 1 693 ? 1.494 32.212 -17.081 1.00 88.62 693 ILE A CA 1
ATOM 5415 C C . ILE A 1 693 ? 1.175 32.727 -15.678 1.00 88.62 693 ILE A C 1
ATOM 5417 O O . ILE A 1 693 ? 1.399 33.890 -15.347 1.00 88.62 693 ILE A O 1
ATOM 5421 N N . ARG A 1 694 ? 0.660 31.846 -14.826 1.00 88.75 694 ARG A N 1
ATOM 5422 C CA . ARG A 1 694 ? 0.471 32.108 -13.400 1.00 88.75 694 ARG A CA 1
ATOM 5423 C C . ARG A 1 694 ? 1.766 31.801 -12.673 1.00 88.75 694 ARG A C 1
ATOM 5425 O O . ARG A 1 694 ? 2.258 30.684 -12.778 1.00 88.75 694 ARG A O 1
ATOM 5432 N N . THR A 1 695 ? 2.277 32.753 -11.908 1.00 85.69 695 THR A N 1
ATOM 5433 C CA . THR A 1 695 ? 3.465 32.588 -11.066 1.00 85.69 695 THR A CA 1
ATOM 5434 C C . THR A 1 695 ? 3.080 32.832 -9.610 1.00 85.69 695 THR A C 1
ATOM 5436 O O . THR A 1 695 ? 2.366 33.785 -9.301 1.00 85.69 695 THR A O 1
ATOM 5439 N N . SER A 1 696 ? 3.483 31.935 -8.709 1.00 82.38 696 SER A N 1
ATOM 5440 C CA . SER A 1 696 ? 3.151 32.051 -7.277 1.00 82.38 696 SER A CA 1
ATOM 5441 C C . SER A 1 696 ? 4.269 31.613 -6.330 1.00 82.38 696 SER A C 1
ATOM 5443 O O . SER A 1 696 ? 4.075 31.677 -5.124 1.00 82.38 696 SER A O 1
ATOM 5445 N N . GLY A 1 697 ? 5.431 31.227 -6.865 1.00 88.12 697 GLY A N 1
ATOM 5446 C CA . GLY A 1 697 ? 6.561 30.707 -6.100 1.00 88.12 697 GLY A CA 1
ATOM 5447 C C . GLY A 1 697 ? 7.908 31.298 -6.533 1.00 88.12 697 GLY A C 1
ATOM 5448 O O . GLY A 1 697 ? 7.947 32.346 -7.181 1.00 88.12 697 GLY A O 1
ATOM 5449 N N . PRO A 1 698 ? 9.028 30.639 -6.187 1.00 90.31 698 PRO A N 1
ATOM 5450 C CA . PRO A 1 698 ? 10.379 31.197 -6.303 1.00 90.31 698 PRO A CA 1
ATOM 5451 C C . PRO A 1 698 ? 10.908 31.311 -7.739 1.00 90.31 698 PRO A C 1
ATOM 5453 O O . PRO A 1 698 ? 11.897 32.004 -7.966 1.00 90.31 698 PRO A O 1
ATOM 5456 N N . THR A 1 699 ? 10.278 30.640 -8.710 1.00 96.62 699 THR A N 1
ATOM 5457 C CA . THR A 1 699 ? 10.636 30.780 -10.128 1.00 96.62 699 THR A CA 1
ATOM 5458 C C . THR A 1 699 ? 9.808 31.884 -10.779 1.00 96.62 699 THR A C 1
ATOM 5460 O O . THR A 1 699 ? 8.587 31.774 -10.896 1.00 96.62 699 THR A O 1
ATOM 5463 N N . ALA A 1 700 ? 10.483 32.928 -11.255 1.00 95.25 700 ALA A N 1
ATOM 5464 C CA . ALA A 1 700 ? 9.906 33.932 -12.136 1.00 95.25 700 ALA A CA 1
ATOM 5465 C C . ALA A 1 700 ? 9.906 33.429 -13.586 1.00 95.25 700 ALA A C 1
ATOM 5467 O O . ALA A 1 700 ? 10.859 32.780 -14.015 1.00 95.25 700 ALA A O 1
ATOM 5468 N N . ALA A 1 701 ? 8.851 33.753 -14.338 1.00 95.50 701 ALA A N 1
ATOM 5469 C CA . ALA A 1 701 ? 8.701 33.387 -15.743 1.00 95.50 701 ALA A CA 1
ATOM 5470 C C . ALA A 1 701 ? 8.311 34.604 -16.588 1.00 95.50 701 ALA A C 1
ATOM 5472 O O . ALA A 1 701 ? 7.331 35.290 -16.283 1.00 95.50 701 ALA A O 1
ATOM 5473 N N . THR A 1 702 ? 9.048 34.857 -17.666 1.00 94.00 702 THR A N 1
ATOM 5474 C CA . THR A 1 702 ? 8.769 35.926 -18.635 1.00 94.00 702 THR A CA 1
ATOM 5475 C C . THR A 1 702 ? 8.872 35.403 -20.065 1.00 94.00 702 THR A C 1
ATOM 5477 O O . THR A 1 702 ? 9.535 34.406 -20.326 1.00 94.00 702 THR A O 1
ATOM 5480 N N . MET A 1 703 ? 8.186 36.060 -21.002 1.00 93.69 703 MET A N 1
ATOM 5481 C CA . MET A 1 703 ? 8.259 35.734 -22.430 1.00 93.69 703 MET A CA 1
ATOM 5482 C C . MET A 1 703 ? 8.997 36.850 -23.171 1.00 93.69 703 MET A C 1
ATOM 5484 O O . MET A 1 703 ? 8.606 38.013 -23.057 1.00 93.69 703 MET A O 1
ATOM 5488 N N . GLU A 1 704 ? 10.013 36.490 -23.953 1.00 92.38 704 GLU A N 1
ATOM 5489 C CA . GLU A 1 704 ? 10.689 37.350 -24.931 1.00 92.38 704 GLU A CA 1
ATOM 5490 C C . GLU A 1 704 ? 10.460 36.772 -26.335 1.00 92.38 704 GLU A C 1
ATOM 5492 O O . GLU A 1 704 ? 11.107 35.806 -26.735 1.00 92.38 704 GLU A O 1
ATOM 5497 N N . GLY A 1 705 ? 9.491 37.323 -27.076 1.00 88.50 705 GLY A N 1
ATOM 5498 C CA . GLY A 1 705 ? 9.003 36.688 -28.307 1.00 88.50 705 GLY A CA 1
ATOM 5499 C C . GLY A 1 705 ? 8.465 35.284 -28.011 1.00 88.50 705 GLY A C 1
ATOM 5500 O O . GLY A 1 705 ? 7.650 35.121 -27.104 1.00 88.50 705 GLY A O 1
ATOM 5501 N N . ASP A 1 706 ? 8.989 34.282 -28.717 1.00 89.00 706 ASP A N 1
ATOM 5502 C CA . ASP A 1 706 ? 8.679 32.859 -28.514 1.00 89.00 706 ASP A CA 1
ATOM 5503 C C . ASP A 1 706 ? 9.682 32.159 -27.577 1.00 89.00 706 ASP A C 1
ATOM 5505 O O . ASP A 1 706 ? 9.845 30.942 -27.627 1.00 89.00 706 ASP A O 1
ATOM 5509 N N . THR A 1 707 ? 10.398 32.905 -26.732 1.00 95.12 707 THR A N 1
ATOM 5510 C CA . THR A 1 707 ? 11.337 32.349 -25.746 1.00 95.12 707 THR A CA 1
ATOM 5511 C C . THR A 1 707 ? 10.795 32.534 -24.334 1.00 95.12 707 THR A C 1
ATOM 5513 O O . THR A 1 707 ? 10.531 33.659 -23.909 1.00 95.12 707 THR A O 1
ATOM 5516 N N . LEU A 1 708 ? 10.670 31.439 -23.587 1.00 96.69 708 LEU A N 1
ATOM 5517 C CA . LEU A 1 708 ? 10.336 31.453 -22.167 1.00 96.69 708 LEU A CA 1
ATOM 5518 C C . LEU A 1 708 ? 11.617 31.592 -21.337 1.00 96.69 708 LEU A C 1
ATOM 5520 O O . LEU A 1 708 ? 12.507 30.752 -21.421 1.00 96.69 708 LEU A O 1
ATOM 5524 N N . ILE A 1 709 ? 11.707 32.632 -20.516 1.00 97.31 709 ILE A N 1
ATOM 5525 C CA . ILE A 1 709 ? 12.836 32.875 -19.615 1.00 97.31 709 ILE A CA 1
ATOM 5526 C C . ILE A 1 709 ? 12.402 32.560 -18.191 1.00 97.31 709 ILE A C 1
ATOM 5528 O O . ILE A 1 709 ? 11.390 33.077 -17.715 1.00 97.31 709 ILE A O 1
ATOM 5532 N N . LEU A 1 710 ? 13.177 31.711 -17.520 1.00 98.00 710 LEU A N 1
ATOM 5533 C CA . LEU A 1 710 ? 12.940 31.291 -16.145 1.00 98.00 710 LEU A CA 1
ATOM 5534 C C . LEU A 1 710 ? 14.120 31.710 -15.279 1.00 98.00 710 LEU A C 1
ATOM 5536 O O . LEU A 1 710 ? 15.257 31.364 -15.597 1.00 98.00 710 LEU A O 1
ATOM 5540 N N . THR A 1 711 ? 13.848 32.400 -14.172 1.00 97.88 711 THR A N 1
ATOM 5541 C CA . THR A 1 711 ? 14.871 32.843 -13.214 1.00 97.88 711 THR A CA 1
ATOM 5542 C C . THR A 1 711 ? 14.448 32.515 -11.788 1.00 97.88 711 THR A C 1
ATOM 5544 O O . THR A 1 711 ? 13.306 32.767 -11.404 1.00 97.88 711 THR A O 1
ATOM 5547 N N . ALA A 1 712 ? 15.370 31.983 -10.989 1.00 97.62 712 ALA A N 1
ATOM 5548 C CA . ALA A 1 712 ? 15.186 31.774 -9.556 1.00 97.62 712 ALA A CA 1
ATOM 5549 C C . ALA A 1 712 ? 16.517 31.904 -8.807 1.00 97.62 712 ALA A C 1
ATOM 5551 O O . ALA A 1 712 ? 17.591 31.728 -9.387 1.00 97.62 712 ALA A O 1
ATOM 5552 N N . SER A 1 713 ? 16.433 32.156 -7.502 1.00 96.50 713 SER A N 1
ATOM 5553 C CA . SER A 1 713 ? 17.575 32.153 -6.587 1.00 96.50 713 SER A CA 1
ATOM 5554 C C . SER A 1 713 ? 17.216 31.401 -5.311 1.00 96.50 713 SER A C 1
ATOM 5556 O O . SER A 1 713 ? 16.133 31.597 -4.763 1.00 96.50 713 SER A O 1
ATOM 5558 N N . ASN A 1 714 ? 18.147 30.589 -4.817 1.00 96.12 714 ASN A N 1
ATOM 5559 C CA . ASN A 1 714 ? 18.097 29.973 -3.498 1.00 96.12 714 ASN A CA 1
ATOM 5560 C C . ASN A 1 714 ? 19.168 30.625 -2.607 1.00 96.12 714 ASN A C 1
ATOM 5562 O O . ASN A 1 714 ? 20.338 30.252 -2.700 1.00 96.12 714 ASN A O 1
ATOM 5566 N N . PRO A 1 715 ? 18.812 31.606 -1.761 1.00 95.19 715 PRO A N 1
ATOM 5567 C CA . PRO A 1 715 ? 19.772 32.263 -0.880 1.00 95.19 715 PRO A CA 1
ATOM 5568 C C . PRO A 1 715 ? 20.098 31.453 0.385 1.00 95.19 715 PRO A C 1
ATOM 5570 O O . PRO A 1 715 ? 21.019 31.834 1.104 1.00 95.19 715 PRO A O 1
ATOM 5573 N N . GLY A 1 716 ? 19.345 30.389 0.684 1.00 93.88 716 GLY A N 1
ATOM 5574 C CA . GLY A 1 716 ? 19.471 29.625 1.924 1.00 93.88 716 GLY A CA 1
ATOM 5575 C C . GLY A 1 716 ? 20.627 28.625 1.928 1.00 93.88 716 GLY A C 1
ATOM 5576 O O . GLY A 1 716 ? 21.215 28.324 0.890 1.00 93.88 716 GLY A O 1
ATOM 5577 N N . ASP A 1 717 ? 20.893 28.069 3.113 1.00 92.88 717 ASP A N 1
ATOM 5578 C CA . ASP A 1 717 ? 21.977 27.101 3.366 1.00 92.88 717 ASP A CA 1
ATOM 5579 C C . ASP A 1 717 ? 21.612 25.655 2.971 1.00 92.88 717 ASP A C 1
ATOM 5581 O O . ASP A 1 717 ? 22.420 24.737 3.107 1.00 92.88 717 ASP A O 1
ATOM 5585 N N . GLN A 1 718 ? 20.372 25.423 2.533 1.00 90.00 718 GLN A N 1
ATOM 5586 C CA . GLN A 1 718 ? 19.831 24.101 2.209 1.00 90.00 718 GLN A CA 1
ATOM 5587 C C . GLN A 1 718 ? 19.424 24.022 0.740 1.00 90.00 718 GLN A C 1
ATOM 5589 O O . GLN A 1 718 ? 19.156 25.038 0.099 1.00 90.00 718 GLN A O 1
ATOM 5594 N N . VAL A 1 719 ? 19.379 22.804 0.197 1.00 89.31 719 VAL A N 1
ATOM 5595 C CA . VAL A 1 719 ? 18.825 22.561 -1.140 1.00 89.31 719 VAL A CA 1
ATOM 5596 C C . VAL A 1 719 ? 17.354 22.976 -1.139 1.00 89.31 719 VAL A C 1
ATOM 5598 O O . VAL A 1 719 ? 16.577 22.526 -0.299 1.00 89.31 719 VAL A O 1
ATOM 5601 N N . GLN A 1 720 ? 16.962 23.815 -2.090 1.00 90.50 720 GLN A N 1
ATOM 5602 C CA . GLN A 1 720 ? 15.570 24.201 -2.289 1.00 90.50 720 GLN A CA 1
ATOM 5603 C C . GLN A 1 720 ? 14.911 23.219 -3.256 1.00 90.50 720 GLN A C 1
ATOM 5605 O O . GLN A 1 720 ? 15.484 22.927 -4.305 1.00 90.50 720 GLN A O 1
ATOM 5610 N N . ARG A 1 721 ? 13.701 22.748 -2.936 1.00 88.88 721 ARG A N 1
ATOM 5611 C CA . ARG A 1 721 ? 12.821 22.028 -3.867 1.00 88.88 721 ARG A CA 1
ATOM 5612 C C . ARG A 1 721 ? 11.473 22.727 -3.977 1.00 88.88 721 ARG A C 1
ATOM 5614 O O . ARG A 1 721 ? 10.941 23.174 -2.968 1.00 88.88 721 ARG A O 1
ATOM 5621 N N . GLU A 1 722 ? 10.924 22.790 -5.185 1.00 90.94 722 GLU A N 1
ATOM 5622 C CA . GLU A 1 722 ? 9.615 23.388 -5.463 1.00 90.94 722 GLU A CA 1
ATOM 5623 C C . GLU A 1 722 ? 8.867 22.562 -6.518 1.00 90.94 722 GLU A C 1
ATOM 5625 O O . GLU A 1 722 ? 9.376 22.325 -7.607 1.00 90.94 722 GLU A O 1
ATOM 5630 N N . VAL A 1 723 ? 7.649 22.124 -6.203 1.00 88.62 723 VAL A N 1
ATOM 5631 C CA . VAL A 1 723 ? 6.799 21.327 -7.114 1.00 88.62 723 VAL A CA 1
ATOM 5632 C C . VAL A 1 723 ? 5.360 21.840 -7.184 1.00 88.62 723 VAL A C 1
ATOM 5634 O O . VAL A 1 723 ? 4.606 21.465 -8.078 1.00 88.62 723 VAL A O 1
ATOM 5637 N N . GLN A 1 724 ? 4.952 22.703 -6.254 1.00 87.81 724 GLN A N 1
ATOM 5638 C CA . GLN A 1 724 ? 3.573 23.166 -6.128 1.00 87.81 724 GLN A CA 1
ATOM 5639 C C . GLN A 1 724 ? 3.383 24.538 -6.774 1.00 87.81 724 GLN A C 1
ATOM 5641 O O . GLN A 1 724 ? 2.431 24.740 -7.527 1.00 87.81 724 GLN A O 1
ATOM 5646 N N . GLN A 1 725 ? 4.294 25.475 -6.504 1.00 92.31 725 GLN A N 1
ATOM 5647 C CA . GLN A 1 725 ? 4.169 26.893 -6.853 1.00 92.31 725 GLN A CA 1
ATOM 5648 C C . GLN A 1 725 ? 4.999 27.270 -8.089 1.00 92.31 725 GLN A C 1
ATOM 5650 O O . GLN A 1 725 ? 5.625 28.329 -8.156 1.00 92.31 725 GLN A O 1
ATOM 5655 N N . LEU A 1 726 ? 4.999 26.397 -9.095 1.00 95.00 726 LEU A N 1
ATOM 5656 C CA . LEU A 1 726 ? 5.699 26.629 -10.356 1.00 95.00 726 LEU A CA 1
ATOM 5657 C C . LEU A 1 726 ? 4.885 27.520 -11.310 1.00 95.00 726 LEU A C 1
ATOM 5659 O O . LEU A 1 726 ? 3.650 27.476 -11.287 1.00 95.00 726 LEU A O 1
ATOM 5663 N N . PRO A 1 727 ? 5.556 28.296 -12.182 1.00 96.50 727 PRO A N 1
ATOM 5664 C CA . PRO A 1 727 ? 4.931 28.910 -13.345 1.00 96.50 727 PRO A CA 1
ATOM 5665 C C . PRO A 1 727 ? 4.052 27.918 -14.116 1.00 96.50 727 PRO A C 1
ATOM 5667 O O . PRO A 1 727 ? 4.508 26.832 -14.470 1.00 96.50 727 PRO A O 1
ATOM 5670 N N . ALA A 1 728 ? 2.794 28.280 -14.374 1.00 95.25 728 ALA A N 1
ATOM 5671 C CA . ALA A 1 728 ? 1.820 27.366 -14.969 1.00 95.25 728 ALA A CA 1
ATOM 5672 C C . ALA A 1 728 ? 0.829 28.060 -15.910 1.00 95.25 728 ALA A C 1
ATOM 5674 O O . ALA A 1 728 ? 0.410 29.190 -15.659 1.00 95.25 728 ALA A O 1
ATOM 5675 N N . TRP A 1 729 ? 0.374 27.356 -16.946 1.00 93.94 729 TRP A N 1
ATOM 5676 C CA . TRP A 1 729 ? -0.690 27.811 -17.849 1.00 93.94 729 TRP A CA 1
ATOM 5677 C C . TRP A 1 729 ? -1.647 26.672 -18.207 1.00 93.94 729 TRP A C 1
ATOM 5679 O O . TRP A 1 729 ? -1.308 25.490 -18.134 1.00 93.94 729 TRP A O 1
ATOM 5689 N N . SER A 1 730 ? -2.877 27.042 -18.560 1.00 92.44 730 SER A N 1
ATOM 5690 C CA . SER A 1 730 ? -3.920 26.092 -18.945 1.00 92.44 730 SER A CA 1
ATOM 5691 C C . SER A 1 730 ? -3.844 25.767 -20.431 1.00 92.44 730 SER A C 1
ATOM 5693 O O . SER A 1 730 ? -3.754 26.665 -21.268 1.00 92.44 730 SER A O 1
ATOM 5695 N N . ILE A 1 731 ? -3.954 24.482 -20.743 1.00 90.75 731 ILE A N 1
ATOM 5696 C CA . ILE A 1 731 ? -4.063 23.953 -22.102 1.00 90.75 731 ILE A CA 1
ATOM 5697 C C . ILE A 1 731 ? -5.258 23.001 -22.176 1.00 90.75 731 ILE A C 1
ATOM 5699 O O . ILE A 1 731 ? -5.885 22.707 -21.164 1.00 90.75 731 ILE A O 1
ATOM 5703 N N . GLU A 1 732 ? -5.578 22.526 -23.364 1.00 89.81 732 GLU A N 1
ATOM 5704 C CA . GLU A 1 732 ? -6.434 21.369 -23.592 1.00 89.81 732 GLU A CA 1
ATOM 5705 C C . GLU A 1 732 ? -5.798 20.578 -24.733 1.00 89.81 732 GLU A C 1
ATOM 5707 O O . GLU A 1 732 ? -5.630 21.115 -25.831 1.00 89.81 732 GLU A O 1
ATOM 5712 N N . ALA A 1 733 ? -5.341 19.356 -24.453 1.00 88.19 733 ALA A N 1
ATOM 5713 C CA . ALA A 1 733 ? -4.649 18.523 -25.431 1.00 88.19 733 ALA A CA 1
ATOM 5714 C C . ALA A 1 733 ? -4.805 17.022 -25.140 1.00 88.19 733 ALA A C 1
ATOM 5716 O O . ALA A 1 733 ? -4.755 16.598 -23.983 1.00 88.19 733 ALA A O 1
ATOM 5717 N N . ASP A 1 734 ? -4.912 16.235 -26.215 1.00 87.56 734 ASP A N 1
ATOM 5718 C CA . ASP A 1 734 ? -4.740 14.779 -26.201 1.00 87.56 734 ASP A CA 1
ATOM 5719 C C . ASP A 1 734 ? -3.291 14.430 -26.573 1.00 87.56 734 ASP A C 1
ATOM 5721 O O . ASP A 1 734 ? -2.827 14.612 -27.707 1.00 87.56 734 ASP A O 1
ATOM 5725 N N . LEU A 1 735 ? -2.569 13.931 -25.580 1.00 91.25 735 LEU A N 1
ATOM 5726 C CA . LEU A 1 735 ? -1.168 13.544 -25.632 1.00 91.25 735 LEU A CA 1
ATOM 5727 C C . LEU A 1 735 ? -0.981 12.018 -25.522 1.00 91.25 735 LEU A C 1
ATOM 5729 O O . LEU A 1 735 ? 0.120 11.562 -25.222 1.00 91.25 735 LEU A O 1
ATOM 5733 N N . SER A 1 736 ? -2.022 11.212 -25.770 1.00 85.50 736 SER A N 1
ATOM 5734 C CA . SER A 1 736 ? -2.000 9.745 -25.577 1.00 85.50 736 SER A CA 1
ATOM 5735 C C . SER A 1 736 ? -0.928 9.013 -26.392 1.00 85.50 736 SER A C 1
ATOM 5737 O O . SER A 1 736 ? -0.471 7.948 -25.992 1.00 85.50 736 SER A O 1
ATOM 5739 N N . SER A 1 737 ? -0.497 9.597 -27.511 1.00 89.38 737 SER A N 1
ATOM 5740 C CA . SER A 1 737 ? 0.613 9.108 -28.347 1.00 89.38 737 SER A CA 1
ATOM 5741 C C . SER A 1 737 ? 1.719 10.156 -28.491 1.00 89.38 737 SER A C 1
ATOM 5743 O O . SER A 1 737 ? 2.343 10.278 -29.546 1.00 89.38 737 SER A O 1
ATOM 5745 N N . ARG A 1 738 ? 1.883 10.994 -27.459 1.00 93.50 738 ARG A N 1
ATOM 5746 C CA . ARG A 1 738 ? 2.850 12.096 -27.413 1.00 93.50 738 ARG A CA 1
ATOM 5747 C C . ARG A 1 738 ? 3.512 12.213 -26.044 1.00 93.50 738 ARG A C 1
ATOM 5749 O O . ARG A 1 738 ? 3.550 13.291 -25.451 1.00 93.50 738 ARG A O 1
ATOM 5756 N N . ARG A 1 739 ? 3.974 11.086 -25.494 1.00 93.81 739 ARG A N 1
ATOM 5757 C CA . ARG A 1 739 ? 4.572 11.063 -24.150 1.00 93.81 739 ARG A CA 1
ATOM 5758 C C . ARG A 1 739 ? 5.975 11.663 -24.122 1.00 93.81 739 ARG A C 1
ATOM 5760 O O . ARG A 1 739 ? 6.411 12.068 -23.045 1.00 93.81 739 ARG A O 1
ATOM 5767 N N . GLY A 1 740 ? 6.660 11.732 -25.262 1.00 96.00 740 GLY A N 1
ATOM 5768 C CA . GLY A 1 740 ? 7.971 12.363 -25.371 1.00 96.00 740 GLY A CA 1
ATOM 5769 C C . GLY A 1 740 ? 7.890 13.888 -25.353 1.00 96.00 740 GLY A C 1
ATOM 5770 O O . GLY A 1 740 ? 6.943 14.468 -25.883 1.00 96.00 740 GLY A O 1
ATOM 5771 N N . LEU A 1 741 ? 8.894 14.541 -24.769 1.00 97.75 741 LEU A N 1
ATOM 5772 C CA . LEU A 1 741 ? 9.064 15.993 -24.818 1.00 97.75 741 LEU A CA 1
ATOM 5773 C C . LEU A 1 741 ? 10.334 16.371 -25.575 1.00 97.75 741 LEU A C 1
ATOM 5775 O O . LEU A 1 741 ? 11.390 15.786 -25.347 1.00 97.75 741 LEU A O 1
ATOM 5779 N N . GLY A 1 742 ? 10.221 17.399 -26.411 1.00 97.62 742 GLY A N 1
ATOM 5780 C CA . GLY A 1 742 ? 11.331 18.063 -27.087 1.00 97.62 742 GLY A CA 1
ATOM 5781 C C . GLY A 1 742 ? 11.335 19.550 -26.758 1.00 97.62 742 GLY A C 1
ATOM 5782 O O . GLY A 1 742 ? 10.273 20.171 -26.690 1.00 97.62 742 GLY A O 1
ATOM 5783 N N . MET A 1 743 ? 12.515 20.121 -26.520 1.00 98.06 743 MET A N 1
ATOM 5784 C CA . MET A 1 743 ? 12.681 21.557 -26.277 1.00 98.06 743 MET A CA 1
ATOM 5785 C C . MET A 1 743 ? 14.130 22.001 -26.494 1.00 98.06 743 MET A C 1
ATOM 5787 O O . MET A 1 743 ? 15.069 21.240 -26.266 1.00 98.06 743 MET A O 1
ATOM 5791 N N . TRP A 1 744 ? 14.334 23.261 -26.866 1.00 98.12 744 TRP A N 1
ATOM 5792 C CA . TRP A 1 744 ? 15.648 23.895 -26.791 1.00 98.12 744 TRP A CA 1
ATOM 5793 C C . TRP A 1 744 ? 15.801 24.580 -25.441 1.00 98.12 744 TRP A C 1
ATOM 5795 O O . TRP A 1 744 ? 14.948 25.368 -25.041 1.00 98.12 744 TRP A O 1
ATOM 5805 N N . VAL A 1 745 ? 16.904 24.302 -24.753 1.00 98.56 745 VAL A N 1
ATOM 5806 C CA . VAL A 1 745 ? 17.243 24.928 -23.476 1.00 98.56 745 VAL A CA 1
ATOM 5807 C C . VAL A 1 745 ? 18.579 25.637 -23.619 1.00 98.56 745 VAL A C 1
ATOM 5809 O O . VAL A 1 745 ? 19.572 25.030 -24.013 1.00 98.56 745 VAL A O 1
ATOM 5812 N N . THR A 1 746 ? 18.623 26.924 -23.294 1.00 98.62 746 THR A N 1
ATOM 5813 C CA . THR A 1 746 ? 19.880 27.634 -23.044 1.00 98.62 746 THR A CA 1
ATOM 5814 C C . THR A 1 746 ? 20.186 27.543 -21.560 1.00 98.62 746 THR A C 1
ATOM 5816 O O . THR A 1 746 ? 19.525 28.204 -20.758 1.00 98.62 746 THR A O 1
ATOM 5819 N N . GLY A 1 747 ? 21.145 26.684 -21.220 1.00 97.81 747 GLY A N 1
ATOM 5820 C CA . GLY A 1 747 ? 21.589 26.443 -19.853 1.00 97.81 747 GLY A CA 1
ATOM 5821 C C . GLY A 1 747 ? 22.671 27.423 -19.410 1.00 97.81 747 GLY A C 1
ATOM 5822 O O . GLY A 1 747 ? 23.377 28.018 -20.231 1.00 97.81 747 GLY A O 1
ATOM 5823 N N . ASP A 1 748 ? 22.806 27.567 -18.098 1.00 97.81 748 ASP A N 1
ATOM 5824 C CA . ASP A 1 748 ? 23.780 28.430 -17.427 1.00 97.81 748 ASP A CA 1
ATOM 5825 C C . ASP A 1 748 ? 24.796 27.645 -16.580 1.00 97.81 748 ASP A C 1
ATOM 5827 O O . ASP A 1 748 ? 25.581 28.246 -15.852 1.00 97.81 748 ASP A O 1
ATOM 5831 N N . GLN A 1 749 ? 24.785 26.310 -16.674 1.00 97.06 749 GLN A N 1
ATOM 5832 C CA . GLN A 1 749 ? 25.617 25.399 -15.884 1.00 97.06 749 GLN A CA 1
ATOM 5833 C C . GLN A 1 749 ? 25.434 25.527 -14.356 1.00 97.06 749 GLN A C 1
ATOM 5835 O O . GLN A 1 749 ? 26.310 25.147 -13.581 1.00 97.06 749 GLN A O 1
ATOM 5840 N N . SER A 1 750 ? 24.294 26.042 -13.892 1.00 96.12 750 SER A N 1
ATOM 5841 C CA . SER A 1 750 ? 24.005 26.210 -12.459 1.00 96.12 750 SER A CA 1
ATOM 5842 C C . SER A 1 750 ? 23.924 24.900 -11.666 1.00 96.12 750 SER A C 1
ATOM 5844 O O . SER A 1 750 ? 23.988 24.923 -10.436 1.00 96.12 750 SER A O 1
ATOM 5846 N N . GLY A 1 751 ? 23.729 23.761 -12.336 1.00 95.12 751 GLY A N 1
ATOM 5847 C CA . GLY A 1 751 ? 23.428 22.481 -11.696 1.00 95.12 751 GLY A CA 1
ATOM 5848 C C . GLY A 1 751 ? 22.001 22.389 -11.140 1.00 95.12 751 GLY A C 1
ATOM 5849 O O . GLY A 1 751 ? 21.677 21.418 -10.456 1.00 95.12 751 GLY A O 1
ATOM 5850 N N . ALA A 1 752 ? 21.139 23.376 -11.414 1.00 97.06 752 ALA A N 1
ATOM 5851 C CA . ALA A 1 752 ? 19.727 23.315 -11.053 1.00 97.06 752 ALA A CA 1
ATOM 5852 C C . ALA A 1 752 ? 18.996 22.208 -11.836 1.00 97.06 752 ALA A C 1
ATOM 5854 O O . ALA A 1 752 ? 19.404 21.824 -12.935 1.00 97.06 752 ALA A O 1
ATOM 5855 N N . LEU A 1 753 ? 17.887 21.712 -11.283 1.00 97.25 753 LEU A N 1
ATOM 5856 C CA . LEU A 1 753 ? 16.980 20.807 -11.991 1.00 97.25 753 LEU A CA 1
ATOM 5857 C C . LEU A 1 753 ? 15.769 21.594 -12.483 1.00 97.25 753 LEU A C 1
ATOM 5859 O O . LEU A 1 753 ? 14.968 22.078 -11.681 1.00 97.25 753 LEU A O 1
ATOM 5863 N N . LEU A 1 754 ? 15.630 21.704 -13.802 1.00 98.38 754 LEU A N 1
ATOM 5864 C CA . LEU A 1 754 ? 14.443 22.253 -14.443 1.00 98.38 754 LEU A CA 1
ATOM 5865 C C . LEU A 1 754 ? 13.375 21.153 -14.520 1.00 98.38 754 LEU A C 1
ATOM 5867 O O . LEU A 1 754 ? 13.592 20.111 -15.138 1.00 98.38 754 LEU A O 1
ATOM 5871 N N . LEU A 1 755 ? 12.235 21.391 -13.877 1.00 97.75 755 LEU A N 1
ATOM 5872 C CA . LEU A 1 755 ? 11.070 20.514 -13.858 1.00 97.75 755 LEU A CA 1
ATOM 5873 C C . LEU A 1 755 ? 10.026 21.036 -14.843 1.00 97.75 755 LEU A C 1
ATOM 5875 O O . LEU A 1 755 ? 9.662 22.209 -14.789 1.00 97.75 755 LEU A O 1
ATOM 5879 N N . ILE A 1 756 ? 9.518 20.143 -15.689 1.00 98.12 756 ILE A N 1
ATOM 5880 C CA . ILE A 1 756 ? 8.324 20.333 -16.505 1.00 98.12 756 ILE A CA 1
ATOM 5881 C C . ILE A 1 756 ? 7.276 19.320 -16.027 1.00 98.12 756 ILE A C 1
ATOM 5883 O O . ILE A 1 756 ? 7.526 18.117 -16.065 1.00 98.12 756 ILE A O 1
ATOM 5887 N N . GLU A 1 757 ? 6.109 19.796 -15.595 1.00 96.62 757 GLU A N 1
ATOM 5888 C CA . GLU A 1 757 ? 4.958 18.956 -15.251 1.00 96.62 757 GLU A CA 1
ATOM 5889 C C . GLU A 1 757 ? 3.919 19.037 -16.379 1.00 96.62 757 GLU A C 1
ATOM 5891 O O . GLU A 1 757 ? 3.413 20.122 -16.683 1.00 96.62 757 GLU A O 1
ATOM 5896 N N . VAL A 1 758 ? 3.602 17.904 -17.013 1.00 94.94 758 VAL A N 1
ATOM 5897 C CA . VAL A 1 758 ? 2.564 17.793 -18.055 1.00 94.94 758 VAL A CA 1
ATOM 5898 C C . VAL A 1 758 ? 1.445 16.906 -17.525 1.00 94.94 758 VAL A C 1
ATOM 5900 O O . VAL A 1 758 ? 1.619 15.696 -17.365 1.00 94.94 758 VAL A O 1
ATOM 5903 N N . GLY A 1 759 ? 0.294 17.510 -17.219 1.00 89.19 759 GLY A N 1
ATOM 5904 C CA . GLY A 1 759 ? -0.720 16.846 -16.400 1.00 89.19 759 GLY A CA 1
ATOM 5905 C C . GLY A 1 759 ? -0.189 16.650 -14.980 1.00 89.19 759 GLY A C 1
ATOM 5906 O O . GLY A 1 759 ? 0.028 17.628 -14.276 1.00 89.19 759 GLY A O 1
ATOM 5907 N N . SER A 1 760 ? 0.030 15.404 -14.574 1.00 88.62 760 SER A N 1
ATOM 5908 C CA . SER A 1 760 ? 0.665 15.025 -13.301 1.00 88.62 760 SER A CA 1
ATOM 5909 C C . SER A 1 760 ? 2.048 14.387 -13.484 1.00 88.62 760 SER A C 1
ATOM 5911 O O . SER A 1 760 ? 2.612 13.851 -12.531 1.00 88.62 760 SER A O 1
ATOM 5913 N N . ARG A 1 761 ? 2.587 14.380 -14.710 1.00 92.50 761 ARG A N 1
ATOM 5914 C CA . ARG A 1 761 ? 3.842 13.700 -15.042 1.00 92.50 761 ARG A CA 1
ATOM 5915 C C . ARG A 1 761 ? 5.041 14.643 -15.003 1.00 92.50 761 ARG A C 1
ATOM 5917 O O . ARG A 1 761 ? 4.988 15.700 -15.625 1.00 92.50 761 ARG A O 1
ATOM 5924 N N . ASP A 1 762 ? 6.134 14.192 -14.390 1.00 95.38 762 ASP A N 1
ATOM 5925 C CA . ASP A 1 762 ? 7.397 14.931 -14.313 1.00 95.38 762 ASP A CA 1
ATOM 5926 C C . ASP A 1 762 ? 8.353 14.618 -15.467 1.00 95.38 762 ASP A C 1
ATOM 5928 O O . ASP A 1 762 ? 8.591 13.457 -15.809 1.00 95.38 762 ASP A O 1
ATOM 5932 N N . TYR A 1 763 ? 8.988 15.668 -15.979 1.00 97.88 763 TYR A N 1
ATOM 5933 C CA . TYR A 1 763 ? 10.114 15.618 -16.905 1.00 97.88 763 TYR A CA 1
ATOM 5934 C C . TYR A 1 763 ? 11.218 16.530 -16.369 1.00 97.88 763 TYR A C 1
ATOM 5936 O O . TYR A 1 763 ? 10.961 17.683 -16.021 1.00 97.88 763 TYR A O 1
ATOM 5944 N N . ILE A 1 764 ? 12.444 16.011 -16.278 1.00 97.19 764 ILE A N 1
ATOM 5945 C CA . ILE A 1 764 ? 13.551 16.675 -15.577 1.00 97.19 764 ILE A CA 1
ATOM 5946 C C . ILE A 1 764 ? 14.713 16.930 -16.528 1.00 97.19 764 ILE A C 1
ATOM 5948 O O . ILE A 1 764 ? 15.237 15.994 -17.133 1.00 97.19 764 ILE A O 1
ATOM 5952 N N . VAL A 1 765 ? 15.160 18.185 -16.585 1.00 97.94 765 VAL A N 1
ATOM 5953 C CA . VAL A 1 765 ? 16.348 18.615 -17.328 1.00 97.94 765 VAL A CA 1
ATOM 5954 C C . VAL A 1 765 ? 17.408 19.117 -16.341 1.00 97.94 765 VAL A C 1
ATOM 5956 O O . VAL A 1 765 ? 17.207 20.154 -15.704 1.00 97.94 765 VAL A O 1
ATOM 5959 N N . PRO A 1 766 ? 18.545 18.416 -16.192 1.00 96.44 766 PRO A N 1
ATOM 5960 C CA . PRO A 1 766 ? 19.683 18.923 -15.432 1.00 96.44 766 PRO A CA 1
ATOM 5961 C C . PRO A 1 766 ? 20.342 20.075 -16.183 1.00 96.44 766 PRO A C 1
ATOM 5963 O O . PRO A 1 766 ? 20.683 19.936 -17.356 1.00 96.44 766 PRO A O 1
ATOM 5966 N N . ILE A 1 767 ? 20.550 21.203 -15.512 1.00 97.94 767 ILE A N 1
ATOM 5967 C CA . ILE A 1 767 ? 21.234 22.367 -16.085 1.00 97.94 767 ILE A CA 1
ATOM 5968 C C . ILE A 1 767 ? 22.735 22.268 -15.777 1.00 97.94 767 ILE A C 1
ATOM 5970 O O . ILE A 1 767 ? 23.325 23.114 -15.112 1.00 97.94 767 ILE A O 1
ATOM 5974 N N . ASP A 1 768 ? 23.353 21.176 -16.231 1.00 95.75 768 ASP A N 1
ATOM 5975 C CA . ASP A 1 768 ? 24.787 20.877 -16.084 1.00 95.75 768 ASP A CA 1
ATOM 5976 C C . ASP A 1 768 ? 25.631 21.349 -17.284 1.00 95.75 768 ASP A C 1
ATOM 5978 O O . ASP A 1 768 ? 26.834 21.093 -17.364 1.00 95.75 768 ASP A O 1
ATOM 5982 N N . PHE A 1 769 ? 25.003 22.084 -18.202 1.00 98.06 769 PHE A N 1
ATOM 5983 C CA . PHE A 1 769 ? 25.595 22.605 -19.426 1.00 98.06 769 PHE A CA 1
ATOM 5984 C C . PHE A 1 769 ? 25.373 24.114 -19.558 1.00 98.06 769 PHE A C 1
ATOM 5986 O O . PHE A 1 769 ? 24.395 24.668 -19.052 1.00 98.06 769 PHE A O 1
ATOM 5993 N N . ALA A 1 770 ? 26.279 24.765 -20.288 1.00 97.62 770 ALA A N 1
ATOM 5994 C CA . ALA A 1 770 ? 26.161 26.160 -20.690 1.00 97.62 770 ALA A CA 1
ATOM 5995 C C . ALA A 1 770 ? 25.802 26.265 -22.180 1.00 97.62 770 ALA A C 1
ATOM 5997 O O . ALA A 1 770 ? 26.290 25.490 -23.005 1.00 97.62 770 ALA A O 1
ATOM 5998 N N . GLY A 1 771 ? 24.994 27.263 -22.534 1.00 98.00 771 GLY A N 1
ATOM 5999 C CA . GLY A 1 771 ? 24.600 27.528 -23.918 1.00 98.00 771 GLY A CA 1
ATOM 6000 C C . GLY A 1 771 ? 23.393 26.711 -24.382 1.00 98.00 771 GLY A C 1
ATOM 6001 O O . GLY A 1 771 ? 22.761 25.993 -23.607 1.00 98.00 771 GLY A O 1
ATOM 6002 N N . ARG A 1 772 ? 23.029 26.887 -25.657 1.00 97.81 772 ARG A N 1
ATOM 6003 C CA . ARG A 1 772 ? 21.808 26.333 -26.258 1.00 97.81 772 ARG A CA 1
ATOM 6004 C C . ARG A 1 772 ? 21.992 24.862 -26.637 1.00 97.81 772 ARG A C 1
ATOM 6006 O O . ARG A 1 772 ? 22.881 24.535 -27.419 1.00 97.81 772 ARG A O 1
ATOM 6013 N N . ARG A 1 773 ? 21.112 23.993 -26.141 1.00 97.75 773 ARG A N 1
ATOM 6014 C CA . ARG A 1 773 ? 21.096 22.549 -26.403 1.00 97.75 773 ARG A CA 1
ATOM 6015 C C . ARG A 1 773 ? 19.668 22.076 -26.668 1.00 97.75 773 ARG A C 1
ATOM 6017 O O . ARG A 1 773 ? 18.743 22.522 -25.996 1.00 97.75 773 ARG A O 1
ATOM 6024 N N . TYR A 1 774 ? 19.493 21.177 -27.633 1.00 97.12 774 TYR A N 1
ATOM 6025 C CA . TYR A 1 774 ? 18.229 20.463 -27.799 1.00 97.12 774 TYR A CA 1
ATOM 6026 C C . TYR A 1 774 ? 18.154 19.329 -26.777 1.00 97.12 774 TYR A C 1
ATOM 6028 O O . TYR A 1 774 ? 19.108 18.560 -26.623 1.00 97.12 774 TYR A O 1
ATOM 6036 N N . ILE A 1 775 ? 17.036 19.262 -26.067 1.00 97.44 775 ILE A N 1
ATOM 6037 C CA . ILE A 1 775 ? 16.739 18.269 -25.047 1.00 97.44 775 ILE A CA 1
ATOM 6038 C C . ILE A 1 775 ? 15.531 17.470 -25.516 1.00 97.44 775 ILE A C 1
ATOM 6040 O O . ILE A 1 775 ? 14.481 18.039 -25.813 1.00 97.44 775 ILE A O 1
ATOM 6044 N N . GLU A 1 776 ? 15.691 16.154 -25.536 1.00 96.94 776 GLU A N 1
ATOM 6045 C CA . GLU A 1 776 ? 14.633 15.197 -25.830 1.00 96.94 776 GLU A CA 1
ATOM 6046 C C . GLU A 1 776 ? 14.517 14.213 -24.668 1.00 96.94 776 GLU A C 1
ATOM 6048 O O . GLU A 1 776 ? 15.525 13.692 -24.191 1.00 96.94 776 GLU A O 1
ATOM 6053 N N . ILE A 1 777 ? 13.295 13.983 -24.191 1.00 97.44 777 ILE A N 1
ATOM 6054 C CA . ILE A 1 777 ? 12.995 13.044 -23.109 1.00 97.44 777 ILE A CA 1
ATOM 6055 C C . ILE A 1 777 ? 11.883 12.115 -23.608 1.00 97.44 777 ILE A C 1
ATOM 6057 O O . ILE A 1 777 ? 10.798 12.612 -23.908 1.00 97.44 777 ILE A O 1
ATOM 6061 N N . PRO A 1 778 ? 12.097 10.788 -23.691 1.00 95.69 778 PRO A N 1
ATOM 6062 C CA . PRO A 1 778 ? 11.156 9.878 -24.348 1.00 95.69 778 PRO A CA 1
ATOM 6063 C C . PRO A 1 778 ? 9.810 9.728 -23.642 1.00 95.69 778 PRO A C 1
ATOM 6065 O O . PRO A 1 778 ? 8.801 9.465 -24.291 1.00 95.69 778 PRO A O 1
ATOM 6068 N N . ASN A 1 779 ? 9.791 9.854 -22.317 1.00 95.06 779 ASN A N 1
ATOM 6069 C CA . ASN A 1 779 ? 8.599 9.768 -21.482 1.00 95.06 779 ASN A CA 1
ATOM 6070 C C . ASN A 1 779 ? 8.912 10.257 -20.057 1.00 95.06 779 ASN A C 1
ATOM 6072 O O . ASN A 1 779 ? 10.057 10.574 -19.727 1.00 95.06 779 ASN A O 1
ATOM 6076 N N . GLY A 1 780 ? 7.892 10.341 -19.205 1.00 93.00 780 GLY A N 1
ATOM 6077 C CA . GLY A 1 780 ? 8.070 10.825 -17.837 1.00 93.00 780 GLY A CA 1
ATOM 6078 C C . GLY A 1 780 ? 8.698 9.804 -16.886 1.00 93.00 780 GLY A C 1
ATOM 6079 O O . GLY A 1 780 ? 9.220 10.189 -15.842 1.00 93.00 780 GLY A O 1
ATOM 6080 N N . GLU A 1 781 ? 8.706 8.514 -17.228 1.00 92.75 781 GLU A N 1
ATOM 6081 C CA . GLU A 1 781 ? 9.346 7.448 -16.448 1.00 92.75 781 GLU A CA 1
ATOM 6082 C C . GLU A 1 781 ? 10.864 7.648 -16.323 1.00 92.75 781 GLU A C 1
ATOM 6084 O O . GLU A 1 781 ? 11.468 7.190 -15.352 1.00 92.75 781 GLU A O 1
ATOM 6089 N N . VAL A 1 782 ? 11.476 8.421 -17.228 1.00 94.94 782 VAL A N 1
ATOM 6090 C CA . VAL A 1 782 ? 12.871 8.873 -17.103 1.00 94.94 782 VAL A CA 1
ATOM 6091 C C . VAL A 1 782 ? 13.113 9.573 -15.766 1.00 94.94 782 VAL A C 1
ATOM 6093 O O . VAL A 1 782 ? 14.146 9.344 -15.140 1.00 94.94 782 VAL A O 1
ATOM 6096 N N . SER A 1 783 ? 12.167 10.395 -15.293 1.00 93.62 783 SER A N 1
ATOM 6097 C CA . SER A 1 783 ? 12.297 11.113 -14.017 1.00 93.62 783 SER A CA 1
ATOM 6098 C C . SER A 1 783 ? 12.372 10.161 -12.819 1.00 93.62 783 SER A C 1
ATOM 6100 O O . SER A 1 783 ? 13.128 10.409 -11.877 1.00 93.62 783 SER A O 1
ATOM 6102 N N . TRP A 1 784 ? 11.663 9.032 -12.886 1.00 91.94 784 TRP A N 1
ATOM 6103 C CA . TRP A 1 784 ? 11.617 8.029 -11.826 1.00 91.94 784 TRP A CA 1
ATOM 6104 C C . TRP A 1 784 ? 12.947 7.314 -11.638 1.00 91.94 784 TRP A C 1
ATOM 6106 O O . TRP A 1 784 ? 13.288 6.959 -10.512 1.00 91.94 784 TRP A O 1
ATOM 6116 N N . ALA A 1 785 ? 13.699 7.126 -12.723 1.00 92.62 785 ALA A N 1
ATOM 6117 C CA . ALA A 1 785 ? 14.992 6.457 -12.703 1.00 92.62 785 ALA A CA 1
ATOM 6118 C C . ALA A 1 785 ? 16.132 7.338 -12.153 1.00 92.62 785 ALA A C 1
ATOM 6120 O O . ALA A 1 785 ? 17.220 6.833 -11.869 1.00 92.62 785 ALA A O 1
ATOM 6121 N N . ARG A 1 786 ? 15.903 8.647 -11.977 1.00 91.38 786 ARG A N 1
ATOM 6122 C CA . ARG A 1 786 ? 16.933 9.598 -11.542 1.00 91.38 786 ARG A CA 1
ATOM 6123 C C . ARG A 1 786 ? 17.154 9.585 -10.032 1.00 91.38 786 ARG A C 1
ATOM 6125 O O . ARG A 1 786 ? 16.238 9.863 -9.266 1.00 91.38 786 ARG A O 1
ATOM 6132 N N . GLY A 1 787 ? 18.397 9.386 -9.603 1.00 88.75 787 GLY A N 1
ATOM 6133 C CA . GLY A 1 787 ? 18.791 9.441 -8.190 1.00 88.75 787 GLY A CA 1
ATOM 6134 C C . GLY A 1 787 ? 18.707 10.836 -7.554 1.00 88.75 787 GLY A C 1
ATOM 6135 O O . GLY A 1 787 ? 18.618 10.946 -6.336 1.00 88.75 787 GLY A O 1
ATOM 6136 N N . ASP A 1 788 ? 18.714 11.903 -8.358 1.00 87.44 788 ASP A N 1
ATOM 6137 C CA . ASP A 1 788 ? 18.591 13.294 -7.901 1.00 87.44 788 ASP A CA 1
ATOM 6138 C C . ASP A 1 788 ? 17.159 13.853 -7.990 1.00 87.44 788 ASP A C 1
ATOM 6140 O O . ASP A 1 788 ? 16.911 14.972 -7.536 1.00 87.44 788 ASP A O 1
ATOM 6144 N N . TRP A 1 789 ? 16.201 13.081 -8.517 1.00 89.62 789 TRP A N 1
ATOM 6145 C CA . TRP A 1 789 ? 14.781 13.440 -8.551 1.00 89.62 789 TRP A CA 1
ATOM 6146 C C . TRP A 1 789 ? 13.895 12.332 -7.978 1.00 89.62 789 TRP A C 1
ATOM 6148 O O . TRP A 1 789 ? 13.407 12.471 -6.857 1.00 89.62 789 TRP A O 1
ATOM 6158 N N . GLY A 1 790 ? 13.749 11.228 -8.712 1.00 88.75 790 GLY A N 1
ATOM 6159 C CA . GLY A 1 790 ? 13.028 10.032 -8.296 1.00 88.75 790 GLY A CA 1
ATOM 6160 C C . GLY A 1 790 ? 11.521 10.075 -8.554 1.00 88.75 790 GLY A C 1
ATOM 6161 O O . GLY A 1 790 ? 10.978 10.984 -9.176 1.00 88.75 790 GLY A O 1
ATOM 6162 N N . TRP A 1 791 ? 10.839 9.030 -8.092 1.00 88.69 791 TRP A N 1
ATOM 6163 C CA . TRP A 1 791 ? 9.390 8.873 -8.214 1.00 88.69 791 TRP A CA 1
ATOM 6164 C C . TRP A 1 791 ? 8.635 9.692 -7.156 1.00 88.69 791 TRP A C 1
ATOM 6166 O O . TRP A 1 791 ? 9.053 9.719 -5.997 1.00 88.69 791 TRP A O 1
ATOM 6176 N N . ARG A 1 792 ? 7.492 10.288 -7.534 1.00 88.25 792 ARG A N 1
ATOM 6177 C CA . ARG A 1 792 ? 6.557 10.957 -6.610 1.00 88.25 792 ARG A CA 1
ATOM 6178 C C . ARG A 1 792 ? 5.163 10.351 -6.647 1.00 88.25 792 ARG A C 1
ATOM 6180 O O . ARG A 1 792 ? 4.695 9.945 -7.712 1.00 88.25 792 ARG A O 1
ATOM 6187 N N . MET A 1 793 ? 4.466 10.419 -5.516 1.00 84.38 793 MET A N 1
ATOM 6188 C CA . MET A 1 793 ? 3.093 9.935 -5.366 1.00 84.38 793 MET A CA 1
ATOM 6189 C C . MET A 1 793 ? 2.125 10.550 -6.383 1.00 84.38 793 MET A C 1
ATOM 6191 O O . MET A 1 793 ? 1.295 9.849 -6.958 1.00 84.38 793 MET A O 1
ATOM 6195 N N . GLU A 1 794 ? 2.256 11.846 -6.664 1.00 85.75 794 GLU A N 1
ATOM 6196 C CA . GLU A 1 794 ? 1.396 12.555 -7.616 1.00 85.75 794 GLU A CA 1
ATOM 6197 C C . GLU A 1 794 ? 1.601 12.070 -9.058 1.00 85.75 794 GLU A C 1
ATOM 6199 O O . GLU A 1 794 ? 0.687 12.162 -9.871 1.00 85.75 794 GLU A O 1
ATOM 6204 N N . THR A 1 795 ? 2.768 11.489 -9.361 1.00 87.50 795 THR A N 1
ATOM 6205 C CA . THR A 1 795 ? 3.130 11.027 -10.710 1.00 87.50 795 THR A CA 1
ATOM 6206 C C . THR A 1 795 ? 2.666 9.600 -11.012 1.00 87.50 795 THR A C 1
ATOM 6208 O O . THR A 1 795 ? 2.867 9.124 -12.126 1.00 87.50 795 THR A O 1
ATOM 6211 N N . LYS A 1 796 ? 2.033 8.894 -10.059 1.00 82.94 796 LYS A N 1
ATOM 6212 C CA . LYS A 1 796 ? 1.660 7.468 -10.197 1.00 82.94 796 LYS A CA 1
ATOM 6213 C C . LYS A 1 796 ? 0.765 7.155 -11.403 1.00 82.94 796 LYS A C 1
ATOM 6215 O O . LYS A 1 796 ? 0.803 6.041 -11.919 1.00 82.94 796 LYS A O 1
ATOM 6220 N N . SER A 1 797 ? -0.019 8.132 -11.855 1.00 82.38 797 SER A N 1
ATOM 6221 C CA . SER A 1 797 ? -0.935 8.048 -12.996 1.00 82.38 797 SER A CA 1
ATOM 6222 C C . SER A 1 797 ? -0.958 9.377 -13.736 1.00 82.38 797 SER A C 1
ATOM 6224 O O . SER A 1 797 ? -0.876 10.412 -13.080 1.00 82.38 797 SER A O 1
ATOM 6226 N N . ASN A 1 798 ? -1.142 9.362 -15.058 1.00 86.25 798 ASN A N 1
ATOM 6227 C CA . ASN A 1 798 ? -1.377 10.563 -15.864 1.00 86.25 798 ASN A CA 1
ATOM 6228 C C . ASN A 1 798 ? -2.430 10.282 -16.951 1.00 86.25 798 ASN A C 1
ATOM 6230 O O . ASN A 1 798 ? -2.266 9.340 -17.729 1.00 86.25 798 ASN A O 1
ATOM 6234 N N . ASP A 1 799 ? -3.492 11.094 -17.018 1.00 86.81 799 ASP A N 1
ATOM 6235 C CA . ASP A 1 799 ? -4.498 11.015 -18.089 1.00 86.81 799 ASP A CA 1
ATOM 6236 C C . ASP A 1 799 ? -4.016 11.821 -19.300 1.00 86.81 799 ASP A C 1
ATOM 6238 O O . ASP A 1 799 ? -4.330 13.002 -19.465 1.00 86.81 799 ASP A O 1
ATOM 6242 N N . TYR A 1 800 ? -3.215 11.169 -20.143 1.00 86.38 800 TYR A N 1
ATOM 6243 C CA . TYR A 1 800 ? -2.681 11.784 -21.354 1.00 86.38 800 TYR A CA 1
ATOM 6244 C C . TYR A 1 800 ? -3.773 12.179 -22.359 1.00 86.38 800 TYR A C 1
ATOM 6246 O O . TYR A 1 800 ? -3.525 13.072 -23.162 1.00 86.38 800 TYR A O 1
ATOM 6254 N N . ALA A 1 801 ? -4.975 11.597 -22.305 1.00 86.75 801 ALA A N 1
ATOM 6255 C CA . ALA A 1 801 ? -6.060 11.966 -23.214 1.00 86.75 801 ALA A CA 1
ATOM 6256 C C . ALA A 1 801 ? -6.687 13.330 -22.873 1.00 86.75 801 ALA A C 1
ATOM 6258 O O . ALA A 1 801 ? -7.308 13.954 -23.732 1.00 86.75 801 ALA A O 1
ATOM 6259 N N . HIS A 1 802 ? -6.521 13.808 -21.633 1.00 86.31 802 HIS A N 1
ATOM 6260 C CA . HIS A 1 802 ? -7.158 15.032 -21.139 1.00 86.31 802 HIS A CA 1
ATOM 6261 C C . HIS A 1 802 ? -6.180 15.924 -20.366 1.00 86.31 802 HIS A C 1
ATOM 6263 O O . HIS A 1 802 ? -6.427 16.299 -19.214 1.00 86.31 802 HIS A O 1
ATOM 6269 N N . VAL A 1 803 ? -5.068 16.313 -20.994 1.00 89.88 803 VAL A N 1
ATOM 6270 C CA . VAL A 1 803 ? -4.091 17.203 -20.355 1.00 89.88 803 VAL A CA 1
ATOM 6271 C C . VAL A 1 803 ? -4.615 18.636 -20.347 1.00 89.88 803 VAL A C 1
ATOM 6273 O O . VAL A 1 803 ? -4.904 19.215 -21.395 1.00 89.88 803 VAL A O 1
ATOM 6276 N N . ARG A 1 804 ? -4.730 19.217 -19.144 1.00 91.62 804 ARG A N 1
ATOM 6277 C CA . ARG A 1 804 ? -5.328 20.550 -18.932 1.00 91.62 804 ARG A CA 1
ATOM 6278 C C . ARG A 1 804 ? -4.363 21.638 -18.461 1.00 91.62 804 ARG A C 1
ATOM 6280 O O . ARG A 1 804 ? -4.727 22.814 -18.380 1.00 91.62 804 ARG A O 1
ATOM 6287 N N . GLN A 1 805 ? -3.141 21.266 -18.102 1.00 92.50 805 GLN A N 1
ATOM 6288 C CA . GLN A 1 805 ? -2.167 22.187 -17.529 1.00 92.50 805 GLN A CA 1
ATOM 6289 C C . GLN A 1 805 ? -0.745 21.732 -17.840 1.00 92.50 805 GLN A C 1
ATOM 6291 O O . GLN A 1 805 ? -0.459 20.533 -17.852 1.00 92.50 805 GLN A O 1
ATOM 6296 N N . VAL A 1 806 ? 0.128 22.717 -18.037 1.00 95.62 806 VAL A N 1
ATOM 6297 C CA . VAL A 1 806 ? 1.580 22.547 -18.017 1.00 95.62 806 VAL A CA 1
ATOM 6298 C C . VAL A 1 806 ? 2.155 23.464 -16.944 1.00 95.62 806 VAL A C 1
ATOM 6300 O O . VAL A 1 806 ? 1.707 24.608 -16.798 1.00 95.62 806 VAL A O 1
ATOM 6303 N N . LYS A 1 807 ? 3.129 22.955 -16.188 1.00 96.44 807 LYS A N 1
ATOM 6304 C CA . LYS A 1 807 ? 3.942 23.735 -15.252 1.00 96.44 807 LYS A CA 1
ATOM 6305 C C . LYS A 1 807 ? 5.411 23.608 -15.616 1.00 96.44 807 LYS A C 1
ATOM 6307 O O . LYS A 1 807 ? 5.838 22.560 -16.090 1.00 96.44 807 LYS A O 1
ATOM 6312 N N . ILE A 1 808 ? 6.189 24.653 -15.370 1.00 97.50 808 ILE A N 1
ATOM 6313 C CA . ILE A 1 808 ? 7.637 24.621 -15.569 1.00 97.50 808 ILE A CA 1
ATOM 6314 C C . ILE A 1 808 ? 8.349 25.542 -14.586 1.00 97.50 808 ILE A C 1
ATOM 6316 O O . ILE A 1 808 ? 7.913 26.666 -14.350 1.00 97.50 808 ILE A O 1
ATOM 6320 N N . GLY A 1 809 ? 9.468 25.092 -14.034 1.00 97.25 809 GLY A N 1
ATOM 6321 C CA . GLY A 1 809 ? 10.347 25.929 -13.223 1.00 97.25 809 GLY A CA 1
ATOM 6322 C C . GLY A 1 809 ? 11.458 25.129 -12.558 1.00 97.25 809 GLY A C 1
ATOM 6323 O O . GLY A 1 809 ? 11.665 23.959 -12.874 1.00 97.25 809 GLY A O 1
ATOM 6324 N N . PHE A 1 810 ? 12.199 25.753 -11.646 1.00 97.69 810 PHE A N 1
ATOM 6325 C CA . PHE A 1 810 ? 13.311 25.078 -10.979 1.00 97.69 810 PHE A CA 1
ATOM 6326 C C . PHE A 1 810 ? 12.800 24.181 -9.852 1.00 97.69 810 PHE A C 1
ATOM 6328 O O . PHE A 1 810 ? 12.482 24.649 -8.759 1.00 97.69 810 PHE A O 1
ATOM 6335 N N . GLY A 1 811 ? 12.734 22.879 -10.137 1.00 93.75 811 GLY A N 1
ATOM 6336 C CA . GLY A 1 811 ? 12.279 21.858 -9.202 1.00 93.75 811 GLY A CA 1
ATOM 6337 C C . GLY A 1 811 ? 13.268 21.593 -8.070 1.00 93.75 811 GLY A C 1
ATOM 6338 O O . GLY A 1 811 ? 12.856 21.222 -6.972 1.00 93.75 811 GLY A O 1
ATOM 6339 N N . GLN A 1 812 ? 14.567 21.799 -8.319 1.00 94.00 812 GLN A N 1
ATOM 6340 C CA . GLN A 1 812 ? 15.618 21.729 -7.304 1.00 94.00 812 GLN A CA 1
ATOM 6341 C C . GLN A 1 812 ? 16.738 22.742 -7.576 1.00 94.00 812 GLN A C 1
ATOM 6343 O O . GLN A 1 812 ? 17.189 22.872 -8.714 1.00 94.00 812 GLN A O 1
ATOM 6348 N N . MET A 1 813 ? 17.242 23.395 -6.525 1.00 94.94 813 MET A N 1
ATOM 6349 C CA . MET A 1 813 ? 18.388 24.309 -6.584 1.00 94.94 813 MET A CA 1
ATOM 6350 C C . MET A 1 813 ? 19.337 24.113 -5.398 1.00 94.94 813 MET A C 1
ATOM 6352 O O . MET A 1 813 ? 18.899 23.954 -4.258 1.00 94.94 813 MET A O 1
ATOM 6356 N N . ALA A 1 814 ? 20.645 24.166 -5.654 1.00 94.06 814 ALA A N 1
ATOM 6357 C CA . ALA A 1 814 ? 21.669 24.099 -4.612 1.00 94.06 814 ALA A CA 1
ATOM 6358 C C . ALA A 1 814 ? 21.608 25.318 -3.659 1.00 94.06 814 ALA A C 1
ATOM 6360 O O . ALA A 1 814 ? 21.076 26.361 -4.053 1.00 94.06 814 ALA A O 1
ATOM 6361 N N . PRO A 1 815 ? 22.143 25.218 -2.426 1.00 94.62 815 PRO A N 1
ATOM 6362 C CA . PRO A 1 815 ? 22.320 26.366 -1.534 1.00 94.62 815 PRO A CA 1
ATOM 6363 C C . PRO A 1 815 ? 23.080 27.513 -2.205 1.00 94.62 815 PRO A C 1
ATOM 6365 O O . PRO A 1 815 ? 23.981 27.269 -3.009 1.00 94.62 815 PRO A O 1
ATOM 6368 N N . HIS A 1 816 ? 22.738 28.751 -1.853 1.00 96.12 816 HIS A N 1
ATOM 6369 C CA . HIS A 1 816 ? 23.391 29.977 -2.342 1.00 96.12 816 HIS A CA 1
ATOM 6370 C C . HIS A 1 816 ? 23.576 30.049 -3.869 1.00 96.12 816 HIS A C 1
ATOM 6372 O O . HIS A 1 816 ? 24.595 30.537 -4.361 1.00 96.12 816 HIS A O 1
ATOM 6378 N N . SER A 1 817 ? 22.599 29.558 -4.631 1.00 96.62 817 SER A N 1
ATOM 6379 C CA . SER A 1 817 ? 22.668 29.505 -6.093 1.00 96.62 817 SER A CA 1
ATOM 6380 C C . SER A 1 817 ? 21.631 30.411 -6.752 1.00 96.62 817 SER A C 1
ATOM 6382 O O . SER A 1 817 ? 20.601 30.751 -6.174 1.00 96.62 817 SER A O 1
ATOM 6384 N N . THR A 1 818 ? 21.911 30.828 -7.983 1.00 97.50 818 THR A N 1
ATOM 6385 C CA . THR A 1 818 ? 20.963 31.510 -8.872 1.00 97.50 818 THR A CA 1
ATOM 6386 C C . THR A 1 818 ? 21.028 30.829 -10.223 1.00 97.50 818 THR A C 1
ATOM 6388 O O . THR A 1 818 ? 22.119 30.462 -10.657 1.00 97.50 818 THR A O 1
ATOM 6391 N N . SER A 1 819 ? 19.880 30.667 -10.875 1.00 98.12 819 SER A N 1
ATOM 6392 C CA . SER A 1 819 ? 19.828 30.156 -12.238 1.00 98.12 819 SER A CA 1
ATOM 6393 C C . SER A 1 819 ? 18.913 30.995 -13.119 1.00 98.12 819 SER A C 1
ATOM 6395 O O . 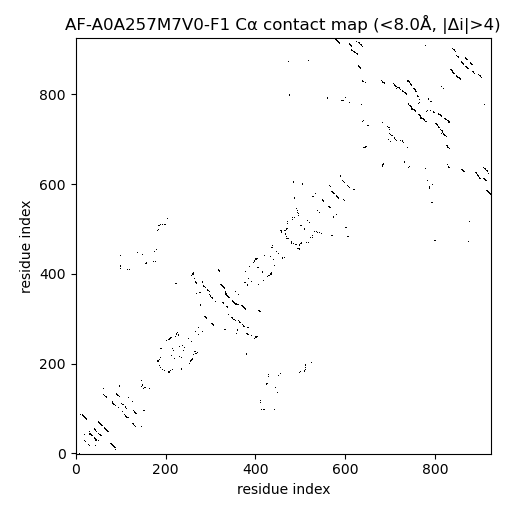SER A 1 819 ? 17.889 31.514 -12.667 1.00 98.12 819 SER A O 1
ATOM 6397 N N . THR A 1 820 ? 19.308 31.157 -14.379 1.00 98.38 820 THR A N 1
ATOM 6398 C CA . THR A 1 820 ? 18.497 31.716 -15.457 1.00 98.38 820 THR A CA 1
ATOM 6399 C C . THR A 1 820 ? 18.630 30.849 -16.700 1.00 98.38 820 THR A C 1
ATOM 6401 O O . THR A 1 820 ? 19.714 30.727 -17.266 1.00 98.38 820 THR A O 1
ATOM 6404 N N . VAL A 1 821 ? 17.511 30.294 -17.162 1.00 98.44 821 VAL A N 1
ATOM 6405 C CA . VAL A 1 821 ? 17.457 29.464 -18.372 1.00 98.44 821 VAL A CA 1
ATOM 6406 C C . VAL A 1 821 ? 16.479 30.038 -19.385 1.00 98.44 821 VAL A C 1
ATOM 6408 O O . VAL A 1 821 ? 15.491 30.682 -19.024 1.00 98.44 821 VAL A O 1
ATOM 6411 N N . LYS A 1 822 ? 16.749 29.785 -20.668 1.00 98.38 822 LYS A N 1
ATOM 6412 C CA . LYS A 1 822 ? 15.819 30.082 -21.766 1.00 98.38 822 LYS A CA 1
ATOM 6413 C C . LYS A 1 822 ? 15.285 28.781 -22.342 1.00 98.38 822 LYS A C 1
ATOM 6415 O O . LYS A 1 822 ? 16.082 27.895 -22.632 1.00 98.38 822 LYS A O 1
ATOM 6420 N N . VAL A 1 823 ? 13.975 28.682 -22.522 1.00 98.12 823 VAL A N 1
ATOM 6421 C CA . VAL A 1 823 ? 13.285 27.524 -23.093 1.00 98.12 823 VAL A CA 1
ATOM 6422 C C . VAL A 1 823 ? 12.561 27.959 -24.363 1.00 98.12 823 VAL A C 1
ATOM 6424 O O . VAL A 1 823 ? 11.821 28.943 -24.359 1.00 98.12 823 VAL A O 1
ATOM 6427 N N . GLU A 1 824 ? 12.778 27.226 -25.449 1.00 96.81 824 GLU A N 1
ATOM 6428 C CA . GLU A 1 824 ? 12.133 27.456 -26.740 1.00 96.81 824 GLU A CA 1
ATOM 6429 C C . GLU A 1 824 ? 11.554 26.144 -27.282 1.00 96.81 824 GLU A C 1
ATOM 6431 O O . GLU A 1 824 ? 12.126 25.068 -27.095 1.00 96.81 824 GLU A O 1
ATOM 6436 N N . GLN A 1 825 ? 10.437 26.248 -28.004 1.00 95.31 825 GLN A N 1
ATOM 6437 C CA . GLN A 1 825 ? 9.736 25.129 -28.634 1.00 95.31 825 GLN A CA 1
ATOM 6438 C C . GLN A 1 825 ? 9.437 23.955 -27.686 1.00 95.31 825 GLN A C 1
ATOM 6440 O O . GLN A 1 825 ? 9.595 22.801 -28.079 1.00 95.31 825 GLN A O 1
ATOM 6445 N N . LEU A 1 826 ? 8.976 24.217 -26.455 1.00 97.38 826 LEU A N 1
ATOM 6446 C CA . LEU A 1 826 ? 8.489 23.150 -25.569 1.00 97.38 826 LEU A CA 1
ATOM 6447 C C . LEU A 1 826 ? 7.322 22.395 -26.232 1.00 97.38 826 LEU A C 1
ATOM 6449 O O . LEU A 1 826 ? 6.221 22.935 -26.361 1.00 97.38 826 LEU A O 1
ATOM 6453 N N . THR A 1 827 ? 7.571 21.152 -26.642 1.00 97.56 827 THR A N 1
ATOM 6454 C CA . THR A 1 827 ? 6.716 20.387 -27.560 1.00 97.56 827 THR A CA 1
ATOM 6455 C C . THR A 1 827 ? 6.504 18.964 -27.056 1.00 97.56 827 THR A C 1
ATOM 6457 O O . THR A 1 827 ? 7.459 18.291 -26.676 1.00 97.56 827 THR A O 1
ATOM 6460 N N . ALA A 1 828 ? 5.259 18.490 -27.093 1.00 97.31 828 ALA A N 1
ATOM 6461 C CA . ALA A 1 828 ? 4.933 17.074 -26.983 1.00 97.31 828 ALA A CA 1
ATOM 6462 C C . ALA A 1 828 ? 5.129 16.403 -28.351 1.00 97.31 828 ALA A C 1
ATOM 6464 O O . ALA A 1 828 ? 4.482 16.779 -29.336 1.00 97.31 828 ALA A O 1
ATOM 6465 N N . LEU A 1 829 ? 6.042 15.438 -28.410 1.00 96.25 829 LEU A N 1
ATOM 6466 C CA . LEU A 1 829 ? 6.524 14.820 -29.643 1.00 96.25 829 LEU A CA 1
ATOM 6467 C C . LEU A 1 829 ? 5.657 13.628 -30.040 1.00 96.25 829 LEU A C 1
ATOM 6469 O O . LEU A 1 829 ? 5.369 12.772 -29.209 1.00 96.25 829 LEU A O 1
ATOM 6473 N N . GLY A 1 830 ? 5.271 13.549 -31.311 1.00 94.12 830 GLY A N 1
ATOM 6474 C CA . GLY A 1 830 ? 4.548 12.405 -31.862 1.00 94.12 830 GLY A CA 1
ATOM 6475 C C . GLY A 1 830 ? 5.360 11.117 -31.801 1.00 94.12 830 GLY A C 1
ATOM 6476 O O . GLY A 1 830 ? 6.456 11.056 -32.351 1.00 94.12 830 GLY A O 1
ATOM 6477 N N . GLU A 1 831 ? 4.818 10.083 -31.158 1.00 93.00 831 GLU A N 1
ATOM 6478 C CA . GLU A 1 831 ? 5.450 8.762 -31.101 1.00 93.00 831 GLU A CA 1
ATOM 6479 C C . GLU A 1 831 ? 5.440 8.100 -32.485 1.00 93.00 831 GLU A C 1
ATOM 6481 O O . GLU A 1 831 ? 4.381 7.880 -33.078 1.00 93.00 831 GLU A O 1
ATOM 6486 N N . ILE A 1 832 ? 6.628 7.764 -32.993 1.00 92.06 832 ILE A N 1
ATOM 6487 C CA . ILE A 1 832 ? 6.823 7.076 -34.272 1.00 92.06 832 ILE A CA 1
ATOM 6488 C C . ILE A 1 832 ? 7.188 5.614 -33.976 1.00 92.06 832 ILE A C 1
ATOM 6490 O O . ILE A 1 832 ? 8.266 5.361 -33.428 1.00 92.06 832 ILE A O 1
ATOM 6494 N N . PRO A 1 833 ? 6.326 4.639 -34.322 1.00 89.50 833 PRO A N 1
ATOM 6495 C CA . PRO A 1 833 ? 6.667 3.225 -34.214 1.00 89.50 833 PRO A CA 1
ATOM 6496 C C . PRO A 1 833 ? 7.859 2.887 -35.112 1.00 89.50 833 PRO A C 1
ATOM 6498 O O . PRO A 1 833 ? 7.863 3.231 -36.295 1.00 89.50 833 PRO A O 1
ATOM 6501 N N . VAL A 1 834 ? 8.854 2.198 -34.559 1.00 89.38 834 VAL A N 1
ATOM 6502 C CA . VAL A 1 834 ? 10.053 1.762 -35.284 1.00 89.38 834 VAL A CA 1
ATOM 6503 C C . VAL A 1 834 ? 10.401 0.315 -34.943 1.00 89.38 834 VAL A C 1
ATOM 6505 O O . VAL A 1 834 ? 9.852 -0.273 -34.011 1.00 89.38 834 VAL A O 1
ATOM 6508 N N . GLU A 1 835 ? 11.320 -0.265 -35.708 1.00 89.88 835 GLU A N 1
ATOM 6509 C CA . GLU A 1 835 ? 11.840 -1.609 -35.477 1.00 89.88 835 GLU A CA 1
ATOM 6510 C C . GLU A 1 835 ? 13.356 -1.571 -35.296 1.00 89.88 835 GLU A C 1
ATOM 6512 O O . GLU A 1 835 ? 14.085 -0.965 -36.084 1.00 89.88 835 GLU A O 1
ATOM 6517 N N . LEU A 1 836 ? 13.839 -2.244 -34.254 1.00 90.44 836 LEU A N 1
ATOM 6518 C CA . LEU A 1 836 ? 15.259 -2.438 -34.013 1.00 90.44 836 LEU A CA 1
ATOM 6519 C C . LEU A 1 836 ? 15.724 -3.676 -34.792 1.00 90.44 836 LEU A C 1
ATOM 6521 O O . LEU A 1 836 ? 15.556 -4.809 -34.334 1.00 90.44 836 LEU A O 1
ATOM 6525 N N . LEU A 1 837 ? 16.268 -3.455 -35.990 1.00 91.81 837 LEU A N 1
ATOM 6526 C CA . LEU A 1 837 ? 16.724 -4.520 -36.879 1.00 91.81 837 LEU A CA 1
ATOM 6527 C C . LEU A 1 837 ? 18.176 -4.907 -36.583 1.00 91.81 837 LEU A C 1
ATOM 6529 O O . LEU A 1 837 ? 19.070 -4.063 -36.593 1.00 91.81 837 LEU A O 1
ATOM 6533 N N . ASN A 1 838 ? 18.389 -6.203 -36.361 1.00 93.44 838 ASN A N 1
ATOM 6534 C CA . ASN A 1 838 ? 19.687 -6.836 -36.142 1.00 93.44 838 ASN A CA 1
ATOM 6535 C C . ASN A 1 838 ? 20.628 -6.061 -35.194 1.00 93.44 838 ASN A C 1
ATOM 6537 O O . ASN A 1 838 ? 21.762 -5.758 -35.577 1.00 93.44 838 ASN A O 1
ATOM 6541 N N . PRO A 1 839 ? 20.185 -5.677 -33.981 1.00 93.75 839 PRO A N 1
ATOM 6542 C CA . PRO A 1 839 ? 21.000 -4.830 -33.127 1.00 93.75 839 PRO A CA 1
ATOM 6543 C C . PRO A 1 839 ? 22.292 -5.520 -32.702 1.00 93.75 839 PRO A C 1
ATOM 6545 O O . PRO A 1 839 ? 22.311 -6.703 -32.347 1.00 93.75 839 PRO A O 1
ATOM 6548 N N . VAL A 1 840 ? 23.361 -4.728 -32.680 1.00 94.12 840 VAL A N 1
ATOM 6549 C CA . VAL A 1 840 ? 24.666 -5.117 -32.152 1.00 94.12 840 VAL A CA 1
ATOM 6550 C C . VAL A 1 840 ? 24.896 -4.369 -30.847 1.00 94.12 840 VAL A C 1
ATOM 6552 O O . VAL A 1 840 ? 24.975 -3.140 -30.821 1.00 94.12 840 VAL A O 1
ATOM 6555 N N . ILE A 1 841 ? 24.976 -5.125 -29.761 1.00 92.88 841 ILE A N 1
ATOM 6556 C CA . ILE A 1 841 ? 25.263 -4.639 -28.416 1.00 92.88 841 ILE A CA 1
ATOM 6557 C C . ILE A 1 841 ? 26.767 -4.732 -28.193 1.00 92.88 841 ILE A C 1
ATOM 6559 O O . ILE A 1 841 ? 27.348 -5.805 -28.355 1.00 92.88 841 ILE A O 1
ATOM 6563 N N . HIS A 1 842 ? 27.376 -3.627 -27.784 1.00 92.44 842 HIS A N 1
ATOM 6564 C CA . HIS A 1 842 ? 28.797 -3.529 -27.465 1.00 92.44 842 HIS A CA 1
ATOM 6565 C C . HIS A 1 842 ? 28.987 -3.458 -25.953 1.00 92.44 842 HIS A C 1
ATOM 6567 O O . HIS A 1 842 ? 28.278 -2.727 -25.257 1.00 92.44 842 HIS A O 1
ATOM 6573 N N . LEU A 1 843 ? 29.951 -4.226 -25.453 1.00 89.50 843 LEU A N 1
ATOM 6574 C CA . LEU A 1 843 ? 30.358 -4.287 -24.052 1.00 89.50 843 LEU A CA 1
ATOM 6575 C C . LEU A 1 843 ? 31.875 -4.164 -23.995 1.00 89.50 843 LEU A C 1
ATOM 6577 O O . LEU A 1 843 ? 32.584 -5.158 -24.161 1.00 89.50 843 LEU A O 1
ATOM 6581 N N . ASN A 1 844 ? 32.375 -2.950 -23.770 1.00 87.25 844 ASN A N 1
ATOM 6582 C CA . ASN A 1 844 ? 33.784 -2.624 -24.006 1.00 87.25 844 ASN A CA 1
ATOM 6583 C C . ASN A 1 844 ? 34.199 -3.063 -25.430 1.00 87.25 844 ASN A C 1
ATOM 6585 O O . ASN A 1 844 ? 33.633 -2.561 -26.397 1.00 87.25 844 ASN A O 1
ATOM 6589 N N . ASP A 1 845 ? 35.130 -4.017 -25.550 1.00 85.06 845 ASP A N 1
ATOM 6590 C CA . ASP A 1 845 ? 35.610 -4.564 -26.829 1.00 85.06 845 ASP A CA 1
ATOM 6591 C C . ASP A 1 845 ? 34.796 -5.780 -27.329 1.00 85.06 845 ASP A C 1
ATOM 6593 O O . ASP A 1 845 ? 34.992 -6.246 -28.453 1.00 85.06 845 ASP A O 1
ATOM 6597 N N . GLY A 1 846 ? 33.893 -6.322 -26.503 1.00 88.81 846 GLY A N 1
ATOM 6598 C CA . GLY A 1 846 ? 33.037 -7.458 -26.845 1.00 88.81 846 GLY A CA 1
ATOM 6599 C C . GLY A 1 846 ? 31.768 -7.032 -27.583 1.00 88.81 846 GLY A C 1
ATOM 6600 O O . GLY A 1 846 ? 31.238 -5.945 -27.347 1.00 88.81 846 GLY A O 1
ATOM 6601 N N . GLN A 1 847 ? 31.230 -7.909 -28.434 1.00 92.00 847 GLN A N 1
ATOM 6602 C CA . GLN A 1 847 ? 30.013 -7.625 -29.204 1.00 92.00 847 GLN A CA 1
ATOM 6603 C C . GLN A 1 847 ? 29.036 -8.803 -29.276 1.00 92.00 847 GLN A C 1
ATOM 6605 O O . GLN A 1 847 ? 29.415 -9.972 -29.413 1.00 92.00 847 GLN A O 1
ATOM 6610 N N . LEU A 1 848 ? 27.750 -8.468 -29.224 1.00 93.44 848 LEU A N 1
ATOM 6611 C CA . LEU A 1 848 ? 26.625 -9.387 -29.299 1.00 93.44 848 LEU A CA 1
ATOM 6612 C C . LEU A 1 848 ? 25.661 -8.924 -30.394 1.00 93.44 848 LEU A C 1
ATOM 6614 O O . LEU A 1 848 ? 25.030 -7.882 -30.266 1.00 93.44 848 LEU A O 1
ATOM 6618 N N . GLU A 1 849 ? 25.519 -9.718 -31.451 1.00 94.88 849 GLU A N 1
ATOM 6619 C CA . GLU A 1 849 ? 24.573 -9.495 -32.550 1.00 94.88 849 GLU A CA 1
ATOM 6620 C C . GLU A 1 849 ? 23.298 -10.307 -32.284 1.00 94.88 849 GLU A C 1
ATOM 6622 O O . GLU A 1 849 ? 23.343 -11.539 -32.190 1.00 94.88 849 GLU A O 1
ATOM 6627 N N . VAL A 1 850 ? 22.155 -9.631 -32.175 1.00 95.50 850 VAL A N 1
ATOM 6628 C CA . VAL A 1 850 ? 20.834 -10.273 -32.114 1.00 95.50 850 VAL A CA 1
ATOM 6629 C C . VAL A 1 850 ? 20.257 -10.280 -33.519 1.00 95.50 850 VAL A C 1
ATOM 6631 O O . VAL A 1 850 ? 20.104 -9.225 -34.114 1.00 95.50 850 VAL A O 1
ATOM 6634 N N . ARG A 1 851 ? 19.908 -11.446 -34.061 1.00 95.44 851 ARG A N 1
ATOM 6635 C CA . ARG A 1 851 ? 19.354 -11.571 -35.416 1.00 95.44 851 ARG A CA 1
ATOM 6636 C C . ARG A 1 851 ? 17.837 -11.569 -35.389 1.00 95.44 851 ARG A C 1
ATOM 6638 O O . ARG A 1 851 ? 17.235 -12.514 -34.878 1.00 95.44 851 ARG A O 1
ATOM 6645 N N . GLY A 1 852 ? 17.236 -10.547 -35.986 1.00 93.62 852 GLY A N 1
ATOM 6646 C CA . GLY A 1 852 ? 15.790 -10.373 -36.059 1.00 93.62 852 GLY A CA 1
ATOM 6647 C C . GLY A 1 852 ? 15.364 -8.914 -35.952 1.00 93.62 852 GLY A C 1
ATOM 6648 O O . GLY A 1 852 ? 16.194 -8.008 -35.958 1.00 93.62 852 GLY A O 1
ATOM 6649 N N . SER A 1 853 ? 14.053 -8.714 -35.857 1.00 92.62 853 SER A N 1
ATOM 6650 C CA . SER A 1 853 ? 13.422 -7.411 -35.657 1.00 92.62 853 SER A CA 1
ATOM 6651 C C . SER A 1 853 ? 12.749 -7.362 -34.286 1.00 92.62 853 SER A C 1
ATOM 6653 O O . SER A 1 853 ? 12.140 -8.347 -33.857 1.00 92.62 853 SER A O 1
ATOM 6655 N N . ILE A 1 854 ? 12.888 -6.231 -33.591 1.00 95.00 854 ILE A N 1
ATOM 6656 C CA . ILE A 1 854 ? 12.251 -5.961 -32.298 1.00 95.00 854 ILE A CA 1
ATOM 6657 C C . ILE A 1 854 ? 11.437 -4.664 -32.442 1.00 95.00 854 ILE A C 1
ATOM 6659 O O . ILE A 1 854 ? 12.033 -3.585 -32.504 1.00 95.00 854 ILE A O 1
ATOM 6663 N N . PRO A 1 855 ? 10.098 -4.733 -32.520 1.00 93.69 855 PRO A N 1
ATOM 6664 C CA . PRO A 1 855 ? 9.257 -3.545 -32.671 1.00 93.69 855 PRO A CA 1
ATOM 6665 C C . PRO A 1 855 ? 9.221 -2.664 -31.415 1.00 93.69 855 PRO A C 1
ATOM 6667 O O . PRO A 1 855 ? 9.385 -3.157 -30.298 1.00 93.69 855 PRO A O 1
ATOM 6670 N N . SER A 1 856 ? 8.913 -1.372 -31.568 1.00 92.25 856 SER A N 1
ATOM 6671 C CA . SER A 1 856 ? 8.576 -0.500 -30.434 1.00 92.25 856 SER A CA 1
ATOM 6672 C C . SER A 1 856 ? 7.471 -1.121 -29.560 1.00 92.25 856 SER A C 1
ATOM 6674 O O . SER A 1 856 ? 6.547 -1.771 -30.054 1.00 92.25 856 SER A O 1
ATOM 6676 N N . GLY A 1 857 ? 7.579 -0.938 -28.245 1.00 92.12 857 GLY A N 1
ATOM 6677 C CA . GLY A 1 857 ? 6.712 -1.539 -27.228 1.00 92.12 857 GLY A CA 1
ATOM 6678 C C . GLY A 1 857 ? 7.074 -2.979 -26.844 1.00 92.12 857 GLY A C 1
ATOM 6679 O O . GLY A 1 857 ? 6.507 -3.501 -25.888 1.00 92.12 857 GLY A O 1
ATOM 6680 N N . HIS A 1 858 ? 8.003 -3.634 -27.552 1.00 96.62 858 HIS A N 1
ATOM 6681 C CA . HIS A 1 858 ? 8.434 -4.997 -27.228 1.00 96.62 858 HIS A CA 1
ATOM 6682 C C . HIS A 1 858 ? 9.666 -5.019 -26.322 1.00 96.62 858 HIS A C 1
ATOM 6684 O O . HIS A 1 858 ? 10.506 -4.113 -26.333 1.00 96.62 858 HIS A O 1
ATOM 6690 N N . PHE A 1 859 ? 9.787 -6.114 -25.572 1.00 97.69 859 PHE A N 1
ATOM 6691 C CA . PHE A 1 859 ? 10.923 -6.405 -24.708 1.00 97.69 859 PHE A CA 1
ATOM 6692 C C . PHE A 1 859 ? 11.771 -7.536 -25.289 1.00 97.69 859 PHE A C 1
ATOM 6694 O O . PHE A 1 859 ? 11.254 -8.582 -25.684 1.00 97.69 859 PHE A O 1
ATOM 6701 N N . LEU A 1 860 ? 13.088 -7.363 -25.268 1.00 97.69 860 LEU A N 1
ATOM 6702 C CA . LEU A 1 860 ? 14.063 -8.417 -25.502 1.00 97.69 860 LEU A CA 1
ATOM 6703 C C . LEU A 1 860 ? 14.743 -8.771 -24.175 1.00 97.69 860 LEU A C 1
ATOM 6705 O O . LEU A 1 860 ? 15.389 -7.923 -23.559 1.00 97.69 860 LEU A O 1
ATOM 6709 N N . GLN A 1 861 ? 14.627 -10.025 -23.745 1.00 97.62 861 GLN A N 1
ATOM 6710 C CA . GLN A 1 861 ? 15.328 -10.547 -22.574 1.00 97.62 861 GLN A CA 1
ATOM 6711 C C . GLN A 1 861 ? 16.438 -11.501 -23.007 1.00 97.62 861 GLN A C 1
ATOM 6713 O O . GLN A 1 861 ? 16.188 -12.517 -23.660 1.00 97.62 861 GLN A O 1
ATOM 6718 N N . TYR A 1 862 ? 17.661 -11.213 -22.578 1.00 96.06 862 TYR A N 1
ATOM 6719 C CA . TYR A 1 862 ? 18.818 -12.071 -22.788 1.00 96.06 862 TYR A CA 1
ATOM 6720 C C . TYR A 1 862 ? 19.392 -12.516 -21.443 1.00 96.06 862 TYR A C 1
ATOM 6722 O O . TYR A 1 862 ? 19.790 -11.688 -20.626 1.00 96.06 862 TYR A O 1
ATOM 6730 N N . ALA A 1 863 ? 19.442 -13.829 -21.222 1.00 92.56 863 ALA A N 1
ATOM 6731 C CA . ALA A 1 863 ? 19.919 -14.445 -19.980 1.00 92.56 863 ALA A CA 1
ATOM 6732 C C . ALA A 1 863 ? 21.254 -15.201 -20.162 1.00 92.56 863 ALA A C 1
ATOM 6734 O O . ALA A 1 863 ? 21.620 -16.028 -19.328 1.00 92.56 863 ALA A O 1
ATOM 6735 N N . GLY A 1 864 ? 21.971 -14.949 -21.264 1.00 89.31 864 GLY A N 1
ATOM 6736 C CA . GLY A 1 864 ? 23.084 -15.782 -21.727 1.00 89.31 864 GLY A CA 1
ATOM 6737 C C . GLY A 1 864 ? 22.639 -16.839 -22.749 1.00 89.31 864 GLY A C 1
ATOM 6738 O O . GLY A 1 864 ? 21.458 -16.970 -23.053 1.00 89.31 864 GLY A O 1
ATOM 6739 N N . GLY A 1 865 ? 23.585 -17.620 -23.286 1.00 90.06 865 GLY A N 1
ATOM 6740 C CA . GLY A 1 865 ? 23.273 -18.638 -24.309 1.00 90.06 865 GLY A CA 1
ATOM 6741 C C . GLY A 1 865 ? 23.023 -18.053 -25.707 1.00 90.06 865 GLY A C 1
ATOM 6742 O O . GLY A 1 865 ? 23.288 -16.883 -25.934 1.00 90.06 865 GLY A O 1
ATOM 6743 N N . ASP A 1 866 ? 22.636 -18.871 -26.682 1.00 94.00 866 ASP A N 1
ATOM 6744 C CA . ASP A 1 866 ? 22.675 -18.488 -28.110 1.00 94.00 866 ASP A CA 1
ATOM 6745 C C . ASP A 1 866 ? 21.332 -17.953 -28.644 1.00 94.00 866 ASP A C 1
ATOM 6747 O O . ASP A 1 866 ? 21.138 -17.827 -29.858 1.00 94.00 866 ASP A O 1
ATOM 6751 N N . SER A 1 867 ? 20.406 -17.617 -27.744 1.00 95.50 867 SER A N 1
ATOM 6752 C CA . SER A 1 867 ? 19.123 -16.992 -28.063 1.00 95.50 867 SER A CA 1
ATOM 6753 C C . SER A 1 867 ? 18.712 -15.942 -27.025 1.00 95.50 867 SER A C 1
ATOM 6755 O O . SER A 1 867 ? 19.180 -15.938 -25.887 1.00 95.50 867 SER A O 1
ATOM 6757 N N . ALA A 1 868 ? 17.839 -15.026 -27.439 1.00 97.06 868 ALA A N 1
ATOM 6758 C CA . ALA A 1 868 ? 17.172 -14.036 -26.601 1.00 97.06 868 ALA A CA 1
ATOM 6759 C C . ALA A 1 868 ? 15.656 -14.149 -26.804 1.00 97.06 868 ALA A C 1
ATOM 6761 O O . ALA A 1 868 ? 15.191 -14.387 -27.919 1.00 97.06 868 ALA A O 1
ATOM 6762 N N . LYS A 1 869 ? 14.875 -13.980 -25.739 1.00 98.06 869 LYS A N 1
ATOM 6763 C CA . LYS A 1 869 ? 13.412 -14.092 -25.789 1.00 98.06 869 LYS A CA 1
ATOM 6764 C C . LYS A 1 869 ? 12.785 -12.743 -26.115 1.00 98.06 869 LYS A C 1
ATOM 6766 O O . LYS A 1 869 ? 13.137 -11.741 -25.494 1.00 98.06 869 LYS A O 1
ATOM 6771 N N . LEU A 1 870 ? 11.854 -12.738 -27.063 1.00 98.31 870 LEU A N 1
ATOM 6772 C CA . LEU A 1 870 ? 11.086 -11.565 -27.473 1.00 98.31 870 LEU A CA 1
ATOM 6773 C C . LEU A 1 870 ? 9.694 -11.612 -26.839 1.00 98.31 870 LEU A C 1
ATOM 6775 O O . LEU A 1 870 ? 9.010 -12.634 -26.932 1.00 98.31 870 LEU A O 1
ATOM 6779 N N . PHE A 1 871 ? 9.259 -10.503 -26.249 1.00 98.38 871 PHE A N 1
ATOM 6780 C CA . PHE A 1 871 ? 7.957 -10.364 -25.604 1.00 98.38 871 PHE A CA 1
ATOM 6781 C C . PHE A 1 871 ? 7.215 -9.109 -26.073 1.00 98.38 871 PHE A C 1
ATOM 6783 O O . PHE A 1 871 ? 7.849 -8.111 -26.410 1.00 98.38 871 PHE A O 1
ATOM 6790 N N . ASP A 1 872 ? 5.881 -9.153 -26.057 1.00 97.19 872 ASP A N 1
ATOM 6791 C CA . ASP A 1 872 ? 5.044 -7.954 -26.200 1.00 97.19 872 ASP A CA 1
ATOM 6792 C C . ASP A 1 872 ? 5.072 -7.082 -24.928 1.00 97.19 872 ASP A C 1
ATOM 6794 O O . ASP A 1 872 ? 5.695 -7.434 -23.922 1.00 97.19 872 ASP A O 1
ATOM 6798 N N . GLU A 1 873 ? 4.367 -5.949 -24.954 1.00 95.06 873 GLU A N 1
ATOM 6799 C CA . GLU A 1 873 ? 4.305 -4.998 -23.835 1.00 95.06 873 GLU A CA 1
ATOM 6800 C C . GLU A 1 873 ? 3.747 -5.600 -22.526 1.00 95.06 873 GLU A C 1
ATOM 6802 O O . GLU A 1 873 ? 4.021 -5.094 -21.440 1.00 95.06 873 GLU A O 1
ATOM 6807 N N . ASN A 1 874 ? 2.980 -6.694 -22.618 1.00 96.75 874 ASN A N 1
ATOM 6808 C CA . ASN A 1 874 ? 2.378 -7.416 -21.493 1.00 96.75 874 ASN A CA 1
ATOM 6809 C C . ASN A 1 874 ? 3.124 -8.722 -21.180 1.00 96.75 874 ASN A C 1
ATOM 6811 O O . ASN A 1 874 ? 2.576 -9.623 -20.534 1.00 96.75 874 ASN A O 1
ATOM 6815 N N . TRP A 1 875 ? 4.372 -8.829 -21.639 1.00 97.88 875 TRP A N 1
ATOM 6816 C CA . TRP A 1 875 ? 5.264 -9.959 -21.429 1.00 97.88 875 TRP A CA 1
ATOM 6817 C C . TRP A 1 875 ? 4.780 -11.300 -21.999 1.00 97.88 875 TRP A C 1
ATOM 6819 O O . TRP A 1 875 ? 5.172 -12.363 -21.509 1.00 97.88 875 TRP A O 1
ATOM 6829 N N . ARG A 1 876 ? 3.940 -11.306 -23.041 1.00 97.56 876 ARG A N 1
ATOM 6830 C CA . ARG A 1 876 ? 3.630 -12.541 -23.781 1.00 97.56 876 ARG A CA 1
ATOM 6831 C C . ARG A 1 876 ? 4.756 -12.834 -24.754 1.00 97.56 876 ARG A C 1
ATOM 6833 O O . ARG A 1 876 ? 5.094 -11.984 -25.578 1.00 97.56 876 ARG A O 1
ATOM 6840 N N . GLN A 1 877 ? 5.327 -14.032 -24.665 1.00 97.12 877 GLN A N 1
ATOM 6841 C CA . GLN A 1 877 ? 6.436 -14.431 -25.526 1.00 97.12 877 GLN A CA 1
ATOM 6842 C C . GLN A 1 877 ? 5.970 -14.507 -26.987 1.00 97.12 877 GLN A C 1
ATOM 6844 O O . GLN A 1 877 ? 5.053 -15.258 -27.309 1.00 97.12 877 GLN A O 1
ATOM 6849 N N . GLN A 1 878 ? 6.619 -13.736 -27.857 1.00 97.62 878 GLN A N 1
ATOM 6850 C CA . GLN A 1 878 ? 6.357 -13.686 -29.299 1.00 97.62 878 GLN A CA 1
ATOM 6851 C C . GLN A 1 878 ? 7.307 -14.596 -30.087 1.00 97.62 878 GLN A C 1
ATOM 6853 O O . GLN A 1 878 ? 6.979 -15.048 -31.180 1.00 97.62 878 GLN A O 1
ATOM 6858 N N . GLY A 1 879 ? 8.488 -14.889 -29.535 1.00 96.38 879 GLY A N 1
ATOM 6859 C CA . GLY A 1 879 ? 9.468 -15.759 -30.175 1.00 96.38 879 GLY A CA 1
ATOM 6860 C C . GLY A 1 879 ? 10.825 -15.752 -29.482 1.00 96.38 879 GLY A C 1
ATOM 6861 O O . GLY A 1 879 ? 10.993 -15.172 -28.407 1.00 96.38 879 GLY A O 1
ATOM 6862 N N . GLU A 1 880 ? 11.798 -16.398 -30.119 1.00 97.62 880 GLU A N 1
ATOM 6863 C CA . GLU A 1 880 ? 13.205 -16.372 -29.722 1.00 97.62 880 GLU A CA 1
ATOM 6864 C C . GLU A 1 880 ? 14.063 -15.913 -30.903 1.00 97.62 880 GLU A C 1
ATOM 6866 O O . GLU A 1 880 ? 13.923 -16.411 -32.021 1.00 97.62 880 GLU A O 1
ATOM 6871 N N . LEU A 1 881 ? 14.951 -14.955 -30.651 1.00 97.56 881 LEU A N 1
ATOM 6872 C CA . LEU A 1 881 ? 15.888 -14.413 -31.627 1.00 97.56 881 LEU A CA 1
ATOM 6873 C C . LEU A 1 881 ? 17.267 -15.022 -31.406 1.00 97.56 881 LEU A C 1
ATOM 6875 O O . LEU A 1 881 ? 17.718 -15.170 -30.270 1.00 97.56 881 LEU A O 1
ATOM 6879 N N . ARG A 1 882 ? 17.959 -15.370 -32.492 1.00 97.31 882 ARG A N 1
ATOM 6880 C CA . ARG A 1 882 ? 19.296 -15.967 -32.411 1.00 97.31 882 ARG A CA 1
ATOM 6881 C C . ARG A 1 882 ? 20.324 -14.912 -32.024 1.00 97.31 882 ARG A C 1
ATOM 6883 O O . ARG A 1 882 ? 20.332 -13.822 -32.586 1.00 97.31 882 ARG A O 1
ATOM 6890 N N . VAL A 1 883 ? 21.243 -15.284 -31.145 1.00 95.88 883 VAL A N 1
ATOM 6891 C CA . VAL A 1 883 ? 22.336 -14.429 -30.691 1.00 95.88 883 VAL A CA 1
ATOM 6892 C C . VAL A 1 883 ? 23.671 -14.980 -31.187 1.00 95.88 883 VAL A C 1
ATOM 6894 O O . VAL A 1 883 ? 23.975 -16.161 -31.012 1.00 95.88 883 VAL A O 1
ATOM 6897 N N . LYS A 1 884 ? 24.487 -14.122 -31.801 1.00 93.31 884 LYS A N 1
ATOM 6898 C CA . LYS A 1 884 ? 25.881 -14.406 -32.157 1.00 93.31 884 LYS A CA 1
ATOM 6899 C C . LYS A 1 884 ? 26.794 -13.542 -31.291 1.00 93.31 884 LYS A C 1
ATOM 6901 O O . LYS A 1 884 ? 26.599 -12.337 -31.196 1.00 93.31 884 LYS A O 1
ATOM 6906 N N . LYS A 1 885 ? 27.790 -14.161 -30.662 1.00 84.75 885 LYS A N 1
ATOM 6907 C CA . LYS A 1 885 ? 28.637 -13.518 -29.648 1.00 84.75 885 LYS A CA 1
ATOM 6908 C C . LYS A 1 885 ? 30.095 -13.534 -30.068 1.00 84.75 885 LYS A C 1
ATOM 6910 O O . LYS A 1 885 ? 30.547 -14.514 -30.660 1.00 84.75 885 LYS A O 1
ATOM 6915 N N . ALA A 1 886 ? 30.819 -12.500 -29.671 1.00 80.12 886 ALA A N 1
ATOM 6916 C CA . ALA A 1 886 ? 32.272 -12.464 -29.630 1.00 80.12 886 ALA A CA 1
ATOM 6917 C C . ALA A 1 886 ? 32.697 -11.757 -28.332 1.00 80.12 886 ALA A C 1
ATOM 6919 O O . ALA A 1 886 ? 32.391 -10.582 -28.155 1.00 80.12 886 ALA A O 1
ATOM 6920 N N . ASP A 1 887 ? 33.337 -12.492 -27.416 1.00 72.12 887 ASP A N 1
ATOM 6921 C CA . ASP A 1 887 ? 33.928 -11.973 -26.169 1.00 72.12 887 ASP A CA 1
ATOM 6922 C C . ASP A 1 887 ? 32.992 -11.113 -25.287 1.00 72.12 887 ASP A C 1
ATOM 6924 O O . ASP A 1 887 ? 33.380 -10.107 -24.702 1.00 72.12 887 ASP A O 1
ATOM 6928 N N . THR A 1 888 ? 31.726 -11.522 -25.152 1.00 75.69 888 THR A N 1
ATOM 6929 C CA . THR A 1 888 ? 30.693 -10.779 -24.403 1.00 75.69 888 THR A CA 1
ATOM 6930 C C . THR A 1 888 ? 30.659 -11.177 -22.927 1.00 75.69 888 THR A C 1
ATOM 6932 O O . THR A 1 888 ? 29.828 -11.993 -22.508 1.00 75.69 888 THR A O 1
ATOM 6935 N N . PHE A 1 889 ? 31.565 -10.615 -22.132 1.00 86.06 889 PHE A N 1
ATOM 6936 C CA . PHE A 1 889 ? 31.621 -10.831 -20.687 1.00 86.06 889 PHE A CA 1
ATOM 6937 C C . PHE A 1 889 ? 31.515 -9.504 -19.940 1.00 86.06 889 PHE A C 1
ATOM 6939 O O . PHE A 1 889 ? 32.102 -8.510 -20.355 1.00 86.06 889 PHE A O 1
ATOM 6946 N N . MET A 1 890 ? 30.771 -9.487 -18.836 1.00 88.50 890 MET A N 1
ATOM 6947 C CA . MET A 1 890 ? 30.663 -8.333 -17.952 1.00 88.50 890 MET A CA 1
ATOM 6948 C C . MET A 1 890 ? 31.833 -8.374 -16.959 1.00 88.50 890 MET A C 1
ATOM 6950 O O . MET A 1 890 ? 31.822 -9.244 -16.084 1.00 88.50 890 MET A O 1
ATOM 6954 N N . PRO A 1 891 ? 32.862 -7.512 -17.071 1.00 91.50 891 PRO A N 1
ATOM 6955 C CA . PRO A 1 891 ? 33.979 -7.512 -16.130 1.00 91.50 891 PRO A CA 1
ATOM 6956 C C . PRO A 1 891 ? 33.548 -6.951 -14.772 1.00 91.50 891 PRO A C 1
ATOM 6958 O O . PRO A 1 891 ? 32.551 -6.242 -14.678 1.00 91.50 891 PRO A O 1
ATOM 6961 N N . HIS A 1 892 ? 34.311 -7.238 -13.718 1.00 94.12 892 HIS A N 1
ATOM 6962 C CA . HIS A 1 892 ? 34.198 -6.488 -12.465 1.00 94.12 892 HIS A CA 1
ATOM 6963 C C . HIS A 1 892 ? 34.742 -5.062 -12.669 1.00 94.12 892 HIS A C 1
ATOM 6965 O O . HIS A 1 892 ? 35.818 -4.888 -13.245 1.00 94.12 892 HIS A O 1
ATOM 6971 N N . GLY A 1 893 ? 34.045 -4.060 -12.138 1.00 93.56 893 GLY A N 1
ATOM 6972 C CA . GLY A 1 893 ? 34.360 -2.640 -12.273 1.00 93.56 893 GLY A CA 1
ATOM 6973 C C . GLY A 1 893 ? 33.566 -1.955 -13.385 1.00 93.56 893 GLY A C 1
ATOM 6974 O O . GLY A 1 893 ? 32.434 -2.336 -13.686 1.00 93.56 893 GLY A O 1
ATOM 6975 N N . SER A 1 894 ? 34.159 -0.917 -13.972 1.00 92.50 894 SER A N 1
ATOM 6976 C CA . SER A 1 894 ? 33.493 -0.078 -14.968 1.00 92.50 894 SER A CA 1
ATOM 6977 C C . SER A 1 894 ? 33.344 -0.794 -16.315 1.00 92.50 894 SER A C 1
ATOM 6979 O O . SER A 1 894 ? 34.280 -1.436 -16.801 1.00 92.50 894 SER A O 1
ATOM 6981 N N . VAL A 1 895 ? 32.174 -0.661 -16.935 1.00 91.81 895 VAL A N 1
ATOM 6982 C CA . VAL A 1 895 ? 31.842 -1.228 -18.248 1.00 91.81 895 VAL A CA 1
ATOM 6983 C C . VAL A 1 895 ? 31.106 -0.199 -19.095 1.00 91.81 895 VAL A C 1
ATOM 6985 O O . VAL A 1 895 ? 30.199 0.481 -18.622 1.00 91.81 895 VAL A O 1
ATOM 6988 N N . THR A 1 896 ? 31.488 -0.091 -20.364 1.00 93.56 896 THR A N 1
ATOM 6989 C CA . THR A 1 896 ? 30.774 0.726 -21.343 1.00 93.56 896 THR A CA 1
ATOM 6990 C C . THR A 1 896 ? 29.829 -0.158 -22.143 1.00 93.56 896 THR A C 1
ATOM 6992 O O . THR A 1 896 ? 30.269 -1.059 -22.854 1.00 93.56 896 THR A O 1
ATOM 6995 N N . PHE A 1 897 ? 28.535 0.113 -22.018 1.00 92.56 897 PHE A N 1
ATOM 6996 C CA . PHE A 1 897 ? 27.469 -0.485 -22.809 1.00 92.56 897 PHE A CA 1
ATOM 6997 C C . PHE A 1 897 ? 27.075 0.472 -23.936 1.00 92.56 897 PHE A C 1
ATOM 6999 O O . PHE A 1 897 ? 26.830 1.649 -23.683 1.00 92.56 897 PHE A O 1
ATOM 7006 N N . SER A 1 898 ? 26.950 -0.006 -25.168 1.00 92.25 898 SER A N 1
ATOM 7007 C CA . SER A 1 898 ? 26.294 0.753 -26.238 1.00 92.25 898 SER A CA 1
ATOM 7008 C C . SER A 1 898 ? 25.550 -0.179 -27.185 1.00 92.25 898 SER A C 1
ATOM 7010 O O . SER A 1 898 ? 25.767 -1.391 -27.192 1.00 92.25 898 SER A O 1
ATOM 7012 N N . LEU A 1 899 ? 24.636 0.377 -27.976 1.00 92.12 899 LEU A N 1
ATOM 7013 C CA . LEU A 1 899 ? 23.884 -0.380 -28.970 1.00 92.12 899 LEU A CA 1
ATOM 7014 C C . LEU A 1 899 ? 23.961 0.330 -30.315 1.00 92.12 899 LEU A C 1
ATOM 7016 O O . LEU A 1 899 ? 23.617 1.506 -30.421 1.00 92.12 899 LEU A O 1
ATOM 7020 N N . SER A 1 900 ? 24.377 -0.397 -31.347 1.00 89.56 900 SER A N 1
ATOM 7021 C CA . SER A 1 900 ? 24.378 0.064 -32.734 1.00 89.56 900 SER A CA 1
ATOM 7022 C C . SER A 1 900 ? 23.411 -0.747 -33.586 1.00 89.56 900 SER A C 1
ATOM 7024 O O . SER A 1 900 ? 23.165 -1.923 -33.321 1.00 89.56 900 SER A O 1
ATOM 7026 N N . ILE A 1 901 ? 22.913 -0.117 -34.639 1.00 86.12 901 ILE A N 1
ATOM 7027 C CA . ILE A 1 901 ? 21.996 -0.696 -35.617 1.00 86.12 901 ILE A CA 1
ATOM 7028 C C . ILE A 1 901 ? 22.388 -0.248 -37.016 1.00 86.12 901 ILE A C 1
ATOM 7030 O O . ILE A 1 901 ? 23.030 0.793 -37.182 1.00 86.12 901 ILE A O 1
ATOM 7034 N N . GLU A 1 902 ? 21.968 -1.020 -38.014 1.00 79.00 902 GLU A N 1
ATOM 7035 C CA . GLU A 1 902 ? 22.040 -0.627 -39.420 1.00 79.00 902 GLU A CA 1
ATOM 7036 C C . GLU A 1 902 ? 20.985 0.470 -39.692 1.00 79.00 902 GLU A C 1
ATOM 7038 O O . GLU A 1 902 ? 19.866 0.202 -40.107 1.00 79.00 902 GLU A O 1
ATOM 7043 N N . ASP A 1 903 ? 21.346 1.707 -39.330 1.00 69.12 903 ASP A N 1
ATOM 7044 C CA . ASP A 1 903 ? 20.728 3.014 -39.633 1.00 69.12 903 ASP A CA 1
ATOM 7045 C C . ASP A 1 903 ? 19.192 3.092 -39.825 1.00 69.12 903 ASP A C 1
ATOM 7047 O O . ASP A 1 903 ? 18.713 3.166 -40.958 1.00 69.12 903 ASP A O 1
ATOM 7051 N N . PRO A 1 904 ? 18.391 3.256 -38.754 1.00 59.72 904 PRO A N 1
ATOM 7052 C CA . PRO A 1 904 ? 17.050 3.794 -38.871 1.00 59.72 904 PRO A CA 1
ATOM 7053 C C . PRO A 1 904 ? 17.022 5.220 -38.325 1.00 59.72 904 PRO A C 1
ATOM 7055 O O . PRO A 1 904 ? 17.144 5.481 -37.125 1.00 59.72 904 PRO A O 1
ATOM 7058 N N . LYS A 1 905 ? 16.828 6.170 -39.236 1.00 67.94 905 LYS A N 1
ATOM 7059 C CA . LYS A 1 905 ? 16.233 7.462 -38.901 1.00 67.94 905 LYS A CA 1
ATOM 7060 C C . LYS A 1 905 ? 14.712 7.322 -39.033 1.00 67.94 905 LYS A C 1
ATOM 7062 O O . LYS A 1 905 ? 14.269 6.860 -40.085 1.00 67.94 905 LYS A O 1
ATOM 7067 N N . PRO A 1 906 ? 13.914 7.760 -38.046 1.00 79.12 906 PRO A N 1
ATOM 7068 C CA . PRO A 1 906 ? 14.306 8.326 -36.750 1.00 79.12 906 PRO A CA 1
ATOM 7069 C C . PRO A 1 906 ? 14.798 7.258 -35.752 1.00 79.12 906 PRO A C 1
ATOM 7071 O O . PRO A 1 906 ? 14.386 6.101 -35.811 1.00 79.12 906 PRO A O 1
ATOM 7074 N N . ARG A 1 907 ? 15.697 7.653 -34.836 1.00 84.94 907 ARG A N 1
ATOM 7075 C CA . ARG A 1 907 ? 16.350 6.733 -33.888 1.00 84.94 907 ARG A CA 1
ATOM 7076 C C . ARG A 1 907 ? 15.418 6.395 -32.717 1.00 84.94 907 ARG A C 1
ATOM 7078 O O . ARG A 1 907 ? 14.906 7.328 -32.096 1.00 84.94 907 ARG A O 1
ATOM 7085 N N . PRO A 1 908 ? 15.223 5.110 -32.372 1.00 89.44 908 PRO A N 1
ATOM 7086 C CA . PRO A 1 908 ? 14.474 4.747 -31.177 1.00 89.44 908 PRO A CA 1
ATOM 7087 C C . PRO A 1 908 ? 15.207 5.165 -29.906 1.00 89.44 908 PRO A C 1
ATOM 7089 O O . PRO A 1 908 ? 16.439 5.098 -29.819 1.00 89.44 908 PRO A O 1
ATOM 7092 N N . TRP A 1 909 ? 14.416 5.486 -28.889 1.00 93.81 909 TRP A N 1
ATOM 7093 C CA . TRP A 1 909 ? 14.868 5.408 -27.509 1.00 93.81 909 TRP A CA 1
ATOM 7094 C C . TRP A 1 909 ? 14.824 3.965 -27.009 1.00 93.81 909 TRP A C 1
ATOM 7096 O O . TRP A 1 909 ? 14.017 3.147 -27.449 1.00 93.81 909 TRP A O 1
ATOM 7106 N N . LEU A 1 910 ? 15.693 3.659 -26.058 1.00 95.19 910 LEU A N 1
ATOM 7107 C CA . LEU A 1 910 ? 15.810 2.359 -25.423 1.00 95.19 910 LEU A CA 1
ATOM 7108 C C . LEU A 1 910 ? 15.698 2.541 -23.918 1.00 95.19 910 LEU A C 1
ATOM 7110 O O . LEU A 1 910 ? 16.307 3.450 -23.362 1.00 95.19 910 LEU A O 1
ATOM 7114 N N . ASP A 1 911 ? 14.956 1.651 -23.277 1.00 95.69 911 ASP A N 1
ATOM 7115 C CA . ASP A 1 911 ? 14.892 1.508 -21.827 1.00 95.69 911 ASP A CA 1
ATOM 7116 C C . ASP A 1 911 ? 15.580 0.190 -21.441 1.00 95.69 911 ASP A C 1
ATOM 7118 O O . ASP A 1 911 ? 15.185 -0.892 -21.885 1.00 95.69 911 ASP A O 1
ATOM 7122 N N . LEU A 1 912 ? 16.669 0.300 -20.682 1.00 95.69 912 LEU A N 1
ATOM 7123 C CA . LEU A 1 912 ? 17.640 -0.764 -20.465 1.00 95.69 912 LEU A CA 1
ATOM 7124 C C . LEU A 1 912 ? 17.775 -1.124 -18.985 1.00 95.69 912 LEU A C 1
ATOM 7126 O O . LEU A 1 912 ? 17.901 -0.259 -18.115 1.00 95.69 912 LEU A O 1
ATOM 7130 N N . GLN A 1 913 ? 17.858 -2.429 -18.728 1.00 96.56 913 GLN A N 1
ATOM 7131 C CA . GLN A 1 913 ? 18.328 -2.996 -17.469 1.00 96.56 913 GLN A CA 1
ATOM 7132 C C . GLN A 1 913 ? 19.411 -4.033 -17.760 1.00 96.56 913 GLN A C 1
ATOM 7134 O O . GLN A 1 913 ? 19.116 -5.118 -18.257 1.00 96.56 913 GLN A O 1
ATOM 7139 N N . VAL A 1 914 ? 20.665 -3.717 -17.439 1.00 95.62 914 VAL A N 1
ATOM 7140 C CA . VAL A 1 914 ? 21.776 -4.680 -17.494 1.00 95.62 914 VAL A CA 1
ATOM 7141 C C . VAL A 1 914 ? 21.904 -5.350 -16.133 1.00 95.62 914 VAL A C 1
ATOM 7143 O O . VAL A 1 914 ? 21.862 -4.671 -15.110 1.00 95.62 914 VAL A O 1
ATOM 7146 N N . LEU A 1 915 ? 22.028 -6.673 -16.110 1.00 95.44 915 LEU A N 1
ATOM 7147 C CA . LEU A 1 915 ? 21.876 -7.481 -14.906 1.00 95.44 915 LEU A CA 1
ATOM 7148 C C . LEU A 1 915 ? 23.152 -8.258 -14.571 1.00 95.44 915 LEU A C 1
ATOM 7150 O O . LEU A 1 915 ? 23.791 -8.837 -15.452 1.00 95.44 915 LEU A O 1
ATOM 7154 N N . THR A 1 916 ? 23.470 -8.329 -13.279 1.00 95.31 916 THR A N 1
ATOM 7155 C CA . THR A 1 916 ? 24.490 -9.223 -12.709 1.00 95.31 916 THR A CA 1
ATOM 7156 C C . THR A 1 916 ? 23.945 -9.950 -11.490 1.00 95.31 916 THR A C 1
ATOM 7158 O O . THR A 1 916 ? 22.945 -9.553 -10.890 1.00 95.31 916 THR A O 1
ATOM 7161 N N . THR A 1 917 ? 24.589 -11.051 -11.120 1.00 95.12 917 THR A N 1
ATOM 7162 C CA . THR A 1 917 ? 24.234 -11.843 -9.942 1.00 95.12 917 THR A CA 1
ATOM 7163 C C . THR A 1 917 ? 25.439 -12.059 -9.038 1.00 95.12 917 THR A C 1
ATOM 7165 O O . THR A 1 917 ? 26.583 -12.079 -9.494 1.00 95.12 917 THR A O 1
ATOM 7168 N N . SER A 1 918 ? 25.178 -12.235 -7.746 1.00 92.75 918 SER A N 1
ATOM 7169 C CA . SER A 1 918 ? 26.194 -12.563 -6.740 1.00 92.75 918 SER A CA 1
ATOM 7170 C C . SER A 1 918 ? 25.963 -13.955 -6.141 1.00 92.75 918 SER A C 1
ATOM 7172 O O . SER A 1 918 ? 25.002 -14.648 -6.480 1.00 92.75 918 SER A O 1
ATOM 7174 N N . ASN A 1 919 ? 26.855 -14.377 -5.238 1.00 92.00 919 ASN A N 1
ATOM 7175 C CA . ASN A 1 919 ? 26.818 -15.706 -4.627 1.00 92.00 919 ASN A CA 1
ATOM 7176 C C . ASN A 1 919 ? 25.466 -16.017 -3.966 1.00 92.00 919 ASN A C 1
ATOM 7178 O O . ASN A 1 919 ? 25.031 -15.318 -3.042 1.00 92.00 919 ASN A O 1
ATOM 7182 N N . ALA A 1 920 ? 24.865 -17.125 -4.399 1.00 93.25 920 ALA A N 1
ATOM 7183 C CA . ALA A 1 920 ? 23.585 -17.606 -3.908 1.00 93.25 920 ALA A CA 1
ATOM 7184 C C . ALA A 1 920 ? 23.617 -17.939 -2.405 1.00 93.25 920 ALA A C 1
ATOM 7186 O O . ALA A 1 920 ? 24.592 -18.478 -1.876 1.00 93.25 920 ALA A O 1
ATOM 7187 N N . ILE A 1 921 ? 22.514 -17.647 -1.719 1.00 94.00 921 ILE A N 1
ATOM 7188 C CA . ILE A 1 921 ? 22.221 -18.118 -0.366 1.00 94.00 921 ILE A CA 1
ATOM 7189 C C . ILE A 1 921 ? 21.495 -19.454 -0.510 1.00 94.00 921 ILE A C 1
ATOM 7191 O O . ILE A 1 921 ? 20.367 -19.484 -0.998 1.00 94.00 921 ILE A O 1
ATOM 7195 N N . GLN A 1 922 ? 22.128 -20.546 -0.087 1.00 93.88 922 GLN A N 1
ATOM 7196 C CA . GLN A 1 922 ? 21.486 -21.861 -0.057 1.00 93.88 922 GLN A CA 1
ATOM 7197 C C . GLN A 1 922 ? 20.485 -21.906 1.096 1.00 93.88 922 GLN A C 1
ATOM 7199 O O . GLN A 1 922 ? 20.859 -21.666 2.243 1.00 93.88 922 GLN A O 1
ATOM 7204 N N . VAL A 1 923 ? 19.223 -22.193 0.804 1.00 90.50 923 VAL A N 1
ATOM 7205 C CA . VAL A 1 923 ? 18.167 -22.367 1.804 1.00 90.50 923 VAL A CA 1
ATOM 7206 C C . VAL A 1 923 ? 18.045 -23.869 2.052 1.00 90.50 923 VAL A C 1
ATOM 7208 O O . VAL A 1 923 ? 18.005 -24.637 1.094 1.00 90.50 923 VAL A O 1
ATOM 7211 N N . GLY A 1 924 ? 18.072 -24.288 3.323 1.00 76.88 924 GLY A N 1
ATOM 7212 C CA . GLY A 1 924 ? 18.051 -25.710 3.691 1.00 76.88 924 GLY A CA 1
ATOM 7213 C C . GLY A 1 924 ? 16.858 -26.462 3.089 1.00 76.88 924 GLY A C 1
ATOM 7214 O O . GLY A 1 924 ? 15.880 -25.830 2.694 1.00 76.88 924 GLY A O 1
ATOM 7215 N N . ASN A 1 925 ? 16.960 -27.793 3.009 1.00 60.66 925 ASN A N 1
ATOM 7216 C CA . ASN A 1 925 ? 15.907 -28.665 2.467 1.00 60.66 925 ASN A CA 1
ATOM 7217 C C . ASN A 1 925 ? 14.652 -28.698 3.347 1.00 60.66 925 ASN A C 1
ATOM 7219 O O . ASN A 1 925 ? 14.810 -28.779 4.587 1.00 60.66 925 ASN A O 1
#

Secondary structure (DSSP, 8-state):
-B-TTS-BSSPTT----EEEEEETTS-EEE--EEEE-TTSPEEEE-TTSSSEEEEEEEE-SSEEEEEEEEEES--TTTEEEEEEEEE--TTEEEEESSTT-EEEEETTEEEEEETTTTSS-TTS---EEEEEE-SSHHHHHHHHHHHHHHTT------SS---HHHHHHHHHHHHHHHS---EEEE--SSHHHHHHHHHHHHHTT--EEEE-HHHHBSS-SS-SSS-TT-B-TTTSTTTHHHHHHHHHHHHHTT-EEEE---TT-EETT-TTTTTTS--TTB--SEEEEESS-B-TT---EEEEEPTT---TTTS--TT-TTEEEEEEEETTEEEE-SEEEE-TTS-EEEES-B-S-TT-----B-TT-EEEEEEEETTTEE-B-TT-S-------SEEEETTGGGGTBTBTHHHHHHHHHHHHH--S--EEEETTSPPPTT-GGGGSHHHHHHT-S-BGGGTBSEEEE----BTTBPPP-HHHHHHHHHTTTT-S-EEEE-SSTTSPBPHHHHHH-TTHHHHHHHHHHHHHHHHH--HHHHHHHHTT-BPPPS-GGG-S--S-BBSSEEEEEEETTEEEEEEEEE-B-SSSBPPBEEETTTEEE---EEEETT-EEEEEE-SPPEE-EEEEEEEEE--TTSPEEEPEEPP---TTPPPHHHHHHHTT---------S-PPEEE-S-S-GGG-B--SS-EEEEETTEEEEEEEE-SSS-EE-SSS--EEEEEE--TT--EEEEEEEEES---EEEEEETTEEEEEE--SEEEEEEEES-THHHHTBTTS---GGGS---GGGEEEEEEEEEEE-TTEEEEEEEEEEEEEPPB--EEES-EEEETTEEEEEESEEETT-EEEE-SSSEEEEE-TT--EEEEEEEEEES-EE-SEEEEEEEE-S--SSPEEEEEEEEEE---EEEP-

pLDDT: mean 88.27, std 12.58, range [25.83, 98.62]

Radius of gyration: 32.23 Å; Cα contacts (8 Å, |Δi|>4): 2246; chains: 1; bounding box: 79×68×95 Å